Protein 3O1I (pdb70)

Secondary structure (DSSP, 8-state):
-THHHHHHHHHHHHHHHHHHHHHHHT--SHHHHHHHHHHHHHHHHHHHHHHHHHHHT---HHHHHHHHHHHHHHHHHHHHHHHHHHHHHHHHHHHHHHHHHHHHHHHHHHHHHHHHHHHHHHHHHHHHHHHHHHHHTT-HHHHHHHHHHIIIIIIHHHHHHHHHHHHHHHHHHHHHHHTT---HHHHHHHHHHHHHHHHHHHHHTTTSS-TTHHHHHHHHHHHHHHTTHHHHHHHHHHHHHHHHHHHHHHHHHHHHHHHHHHHHHHH--/-THHHHHHHHHHHHHHHHHHHHHHTT--SHHHHHHHHHHHHHHHHHHHHHHHHHHHT---HHHHHHHHHHHHHHHHHHHHHHHHHHHHHHHHHHHHHHHHHHHHHHHHHHHHHHHHHHHHHHHHHHHHHHHHHHHHTT-HHHHHHHHHHIIIIIIHHHHHHHHHHHHHHHHHHHHHHHTT---HHHHHHHHHHHHHHHHHHHHHHHT-S-HHHHHHHHHHHHHHHTTTHHHHHHHHHHHHHHHHHHHHHHHHHHHHHHHHHHHHHHHHH-/--EEEEEES-S-SHHHHHHHHHHHHHHHTTT-EEEEEE-SSTT-HHHHHHHHHHHHHHT-SEEEE--S-GGGSTTTTHHHHTTPPEEE-SS-----TTGGGGEEEE----THHHHHHHHHHHHTTS-TTS--EEEEEE--SSSTTTSHHHHHHHHHHHHSSSEEEEEE----S-HHHHHHHHHHHHHHS--SEEEE-HHHHHHHHHHHHHTT-TTTSEEEESS--HHHHHHHTTTS--BEEE--HHHHHHHHHHHHHHHTTT----TT--PPPEEE-SS---HHHHHTTS--SS----/--EEEEEES-S-SHHHHHHHHHHHHHHHHHT-EEEEEE-SSTT-HHHHHHHHHHHHHHT-SEEEE--SSTTSSTTTHHHHTTTS-EEE-SS-----TTTGGGEEEE----HHHHHHHHHHHHHTTSBTTT--EEEEEE-----HHHHHHHHTTTTBTEEEEE-----S-HHHHHHHHHHHHHHS--SEEEE-HHHHHHHHHHHTTTT-GGGSEEB-SS--HHHHHHHTTTS--B--B--HHHHHHHHHHHHHHHHTT----TT--PPPBP--SS---HHHHHTTSPPTT------

InterPro domains:
  IPR001789 Signal transduction response regulator, receiver domain [PF00072] (714-832)
  IPR001789 Signal transduction response regulator, receiver domain [PS50110] (713-836)
  IPR001789 Signal transduction response regulator, receiver domain [SM00448] (712-832)
  IPR003594 Histidine kinase/HSP90-like ATPase domain [PF02518] (581-693)
  IPR003594 Histidine kinase/HSP90-like ATPase domain [SM00387] (581-694)
  IPR003660 HAMP domain [PF00672] (362-401)
  IPR003660 HAMP domain [PS50885] (360-412)
  IPR003661 Signal transduction histidine kinase, dimerisation/phosphoacceptor domain [PF00512] (469-534)
  IPR003661 Signal transduction histidine kinase, dimerisation/phosphoacceptor domain [SM00388] (469-534)
  IPR003661 Signal transduction histidine kinase, dimerisation/phosphoacceptor domain [cd00082] (467-530)
  IPR004358 Signal transduction histidine kinase-related protein, C-terminal [PR00344] (620-634)
  IPR004358 Signal transduction histidine kinase-related protein, C-terminal [PR00344] (638-648)
  IPR004358 Signal transduction histidine kinase-related protein, C-terminal [PR00344] (654-672)
  IPR004358 Signal transduction histidine kinase-related protein, C-terminal [PR00344] (678-691)
  IPR005467 Histidine kinase domain [PS50109] (476-694)
  IPR008207 Signal transduction histidine kinase, phosphotransfer (Hpt) domain [PF01627] (901-974)
  IPR008207 Signal transduction histidine kinase, phosphotransfer (Hpt) domain [PS50894] (894-988)
  IPR008207 Signal transduction histidine kinase, phosphotransfer (Hpt) domain [cd00088] (898-987)
  IPR011006 CheY-like superfamily [SSF52172] (712-874)
  IPR014302 Signal transduction histidine kinase, TMAO sensor TorS [PIRSF036437] (1-987)

Sequence (1132 aa):
GSAMIEARQVSELSTRIISSVQMLSNAQNEQERKEAGRVLFEQLESLLTHIKELGGESFDSKLLDALESNVQNVINNLAELGVTVERKLWLAKEIDTRVEEMRLLSEELEQLTRTQVQNTSTIAVANVTHIYDLLEANKKDQVYQALDALVEVDLDLTERLHELHLLAFKMLNQIEEARTLTNVDRIQQIQTAFENNLKIMKRRVLAVEDPTRSKQMSQLLTELGKRQVVFTILLQQYENNEQSQQLMQKTLELFSELNSTVNKLVDDSGSAMIEARQVSELSTRIISSVQMLSNAQNEQERKEAGRVLFEQLESLLTHIKELGGESFDSKLLDALESNVQNVINNLAELGVTVERKLWLAKEIDTRVEEMRLLSEELEQLTRTQVQNTSTIAVANVTHIYDLLEANKKDQVYQALDALVEVDLDLTERLHELHLLAFKMLNQIEEARTLTNVDRIQQIQTAFENNLKIMKRRVLAVEDPTRSKQMSQLLTELGKRQVVFTILLQQYENNEQSQQLMQKTLELFSELNSTVNKLVDDSNDEKICAIYPHLKDSYWLSVNYGMVSEAEKQGVNLRVLEAGGYPNKSRQEQQLALCTQWGANAIILGTVDPHAYEHNLKSWVGNTPVFATVNQLDLDEEQSTLLKGEVGVDWYWMGYEAGKYLAERHPKGSGKTNIALLLGPRKPVTTGFYEAIKNSDIHIVDSFWADNDKELQRNLVQRVIDMGNIDYIVGSAVAIEAAISELRSADKTHDIGLVSVYLSHGVYRGLLRNKVLFAPTDKMVQQGRLSVMQAAHYLRHQPYEKQASPIIKPLTPKTLHDDTIEESLSPSEYRPTFSDEKICAIYPHLKDSYWLSVNYGMVSEAEKQGVNLRVLEAGGYPNKSRQEQQLALCTQWGANAIILGTVDPHAYEHNLKSWVGNTPVFATVNQLDLDEEQSTLLKGEVGVDWYWMGYEAGKYLAERHPKGSGKTNIALLLGPRTRGGTKPVTTGFYEAIKNSDIHIVDSFWADNDKELQRNLVQRVIDMGNIDYIVGSAVAIEAAISELRSADKTHDIGLVSVYLSHGVYRGLLRNKVLFAPTDKMVQQGRLSVMQAAHYLRHQPYEKQASPIIKPLTPKTLHDDTIEESLSPSEYRPT

Solvent-accessible surface area: 49045 Å² total; per-residue (Å²): 76,64,1,87,115,28,14,65,59,0,37,80,13,5,46,138,0,13,59,8,2,33,129,7,18,72,3,127,66,95,130,67,41,107,86,4,27,162,47,14,134,78,38,25,92,44,5,64,76,38,8,161,99,0,12,63,64,26,196,63,90,176,32,56,101,46,9,108,52,20,24,81,64,2,48,63,6,9,60,80,0,20,61,5,1,92,117,44,18,135,3,41,156,50,4,62,78,74,7,84,69,2,71,80,33,0,44,48,0,13,36,5,0,76,0,9,39,73,3,4,22,19,14,6,22,10,16,1,11,88,0,2,75,20,0,117,62,87,113,60,114,90,0,46,104,25,0,2,7,6,15,7,42,9,25,15,6,23,41,34,1,8,29,4,7,6,27,0,26,47,0,13,28,9,1,65,8,2,121,22,9,82,48,41,100,27,0,82,109,6,55,79,36,0,99,77,16,7,133,65,0,80,93,41,0,116,23,16,32,12,100,100,25,12,148,82,0,32,98,14,0,57,54,0,17,149,51,45,67,0,1,79,27,3,18,86,34,67,92,8,60,71,79,8,114,86,14,25,38,104,1,6,94,24,1,31,75,2,19,33,16,3,20,123,0,12,81,118,69,57,74,1,66,88,20,7,48,65,0,25,55,13,2,20,145,0,9,24,7,1,25,86,9,15,86,8,133,58,84,129,78,63,121,106,10,27,158,55,14,130,110,13,26,92,42,0,56,61,40,14,159,104,2,13,47,71,6,196,46,80,178,26,64,99,37,9,126,60,14,14,79,64,1,55,71,6,11,62,93,1,20,74,5,0,84,127,39,25,140,10,39,154,36,4,59,73,80,10,77,82,2,69,93,32,0,48,51,0,18,42,17,1,56,1,1,11,57,4,9,31,24,10,2,17,8,14,0,13,62,0,3,73,8,2,130,61,78,110,65,130,77,0,29,119,20,0,9,19,3,15,6,37,3,24,9,27,15,59,32,3,13,50,3,1,4,20,0,28,67,0,15,9,14,1,60,8,2,142,31,10,70,42,42,96,27,0,91,113,8,54,80,33,0,85,75,3,7,108,64,0,79,121,46,0,124,46,15,118,25,111,43,7,16,137,54,0,29,107,16,0,60,53,0,16,129,52,48,71,1,2,64,12,1,26,82,34,68,95,6,89,72,79,14,121,102,10,27,80,95,1,21,104,38,6,45,99,0,16,55,7,0,24,111,1,12,94,78,44,93,141,47,64,0,0,0,0,1,0,13,0,71,38,10,9,5,0,0,0,0,50,0,0,33,19,18,6,150,154,36,44,14,63,9,63,2,12,23,0,6,3,93,110,28,103,67,44,0,46,113,22,0,24,70,0,47,139,55,42,6,72,0,0,0,0,0,1,11,34,53,113,29,2,42,124,50,0,49,92,75,2,32,116,28,20,0,0,4,1,6,33,132,12,33,28,25,163,102,13,56,78,4,37,63,2,48,6,11,15,86,66,54,127,1,0,52,42,0,0,80,42,0,15,123,108,37,68,170,66,76,34,190,8,30,0,0,0,0,27,0,70,226,179,66,23,32,60,0,0,107,77,6,14,131,118,20,30,15,109,26,43,63,7,38,101,25,87,70,52,56,10,68,0,6,24,12,0,49,113,1,25,121,77,72,77,14,59,32,0,0,0,3,2,30,0,0,51,0,0,12,9,15,3,93,88,41,122,70,38,178,87,21,7,4,0,0,4,19,0,5,8,9,0,26,3,0,0,41,39,101,53,1,36,6,0,0,0,2,30,0,0,50,1,0,63,35,0,0,44,0,0,0,36,72,37,76,176,84,126,47,143,133,114,21,58,19,134,22,74,53,0,34,30,196,61,36,89,120,99,6,23,130,36,0,11,7,50,37,116,31,60,17,43,12,110,154,33,61,0,2,0,0,3,0,10,9,64,52,11,5,1,3,0,0,0,55,0,0,37,17,25,12,121,130,37,45,18,49,36,130,45,26,25,0,8,2,63,116,21,96,79,39,0,44,104,27,0,27,81,0,38,149,58,36,7,68,0,0,1,0,1,2,6,40,46,115,23,2,47,108,62,0,99,90,69,11,25,137,8,9,0,0,3,1,10,19,104,6,42,29,56,164,94,19,49,85,8,37,57,0,43,5,31,10,85,27,54,130,0,0,59,19,0,0,99,38,0,22,140,110,38,68,152,56,73,33,135,4,30,0,0,4,0,10,0,34,144,108,86,25,13,8,137,60,2,25,61,0,2,107,68,13,7,139,128,11,22,19,90,40,46,79,30,28,86,25,88,73,66,50,13,58,0,4,48,7,0,36,121,0,17,118,65,58,94,8,58,20,0,0,0,3,2,20,0,0,48,0,0,11,7,16,4,59,88,42,132,78,36,174,100,13,14,4,0,0,9,28,0,8,9,7,0,26,3,0,0,46,52,104,51,0,33,2,0,0,0,0,12,0,1,50,0,0,50,24,0,0,43,0,0,0,35,77,51,111,178,78,127,51,104,129,122,12,62,21,137,28,26,57,0,34,31,195,43,23,102,111,98,15,36,117,51,0,19,7,61,26,120,37,86,9,90

CATH classification: 1.20.58.920

GO terms:
  GO:0042802 identical protein binding (F, IPI)
  GO:0005515 protein binding (F, IPI)

Nearest PDB structures (foldseek):
  3o1h-assembly1_A  TM=9.826E-01  e=2.171E-27  Vibrio parahaemolyticus
  3i9y-assembly1_A  TM=9.290E-01  e=1.816E-21  Vibrio parahaemolyticus
  3i9w-assembly1_A  TM=7.364E-01  e=4.297E-10  Escherichia coli K-12
  4tql-assembly2_B  TM=3.033E-01  e=3.141E-02  synthetic construct
  4tql-assembly1_A  TM=3.126E-01  e=3.936E-02  synthetic construct

Organism: Vibrio parahaemolyticus serotype O3:K6 (strain RIMD 2210633) (NCBI:txid223926)

Foldseek 3Di:
DCLVVLLVLLVVLLVVLLVLLVQCLPDADPVSNVVSVVVNVVSLVSNVVSLVVLLVLDDPPVLVVLLVVLNVLLVVLSVLLSVLSVLLNVLLVVLVVLLVVLLVLLVVLLVLLVVLLVVLVVVLVVLVVVLVVVVVVPPVVVNVVSVVCSVVPSVVLNVLSVVLSVLSVVLSVLSVVLSPDQDLVVLVVSLVVNQVSLVVNLVSLCPHDDNVVSVVNNVSSVVNVVSSCSSVSSVVSNVSVVVSVVSSVVSSVSSVSSSVSSVVSSPVD/DVLPVLLVLLLVLLVVLLVLLVQLLVDQDDVSNVVSVVSNVVSLVVSVVSCVVLLVLFPDVVLNVLLVCLSVVLVVLSVVSSVLSVLLNVLLVVLVVLLVVLLVLLVVLLVLLVVVLVVLVVVLVVLVVVLVVCVVVPVVVVNVVSVVCSVVPSVVVNVLSVVLSVLSVVLSVLSVVLSPDQDLVVLVVSLVVNVVSLVVNCVSLCPDDPDVSSVSSNVSSVVNVVSSCSSVSSVVSNVSVVVSVVSSVVSCVSSVSNSVSSVVSVVNSD/DAAEEEEAQAQPALLNLQLQLLQVVLCVVLVYDYFYDYLHHLVSLVSSLVVLLVSQVVPHQEYEYAHSDQCSCQPPSCVRNPQRAYEYFADHHHHDPVGCNRYQFYEYDFLLVLLLLLLQVVCVVFFAPNDAAEEEEAAEADDSSVNNSCVSHPGGRYHYPYYDYHHLDLVVLLVVLVVVVVVVRHAEYEYAPSNLLSNLVVCVVVVCQVRYAYEHSEDGPSQVVCLLVQSHFKHKFQQSSLSSSLSSVSVSCVVVVHDDDGYHGGDIDMDGSPDDDPVSPSSGGDDPPDDRDGD/DAFEEEEAQACDFLLVVQLQLQQVVLCVVLVYDYDYDYLHHLVSLVSRLVVLLVSVVVPHQAYEYAHSDQCSCQPCSCVRRNLHAYEHQEDHHHHYPVRCNRHQAYEYDQLLQLLQLQLLVVCVVFFAVSAAAEAEEEQEADDDCSPPSSPNSNCVSNPRGRYHYPYYDYYHLDLVVLLVVLVVVVVVPRAAEYEYAPSNLLSNLVVCVVVVCLVRYAYTYSEDGPRLVVCQLVVSHAKHKYQQSSNSNSLRNCSVSCVVVVHDHDRYHGGDIDIDGSVNDDPVRCPSGGDDPVDDRD

Structure (mmCIF, N/CA/C/O backbone):
data_3O1I
#
_entry.id   3O1I
#
_cell.length_a   115.710
_cell.length_b   364.520
_cell.length_c   80.810
_cell.angle_alpha   90.00
_cell.angle_beta   90.00
_cell.angle_gamma   90.00
#
_symmetry.space_group_name_H-M   'C 2 2 21'
#
loop_
_entity.id
_entity.type
_entity.pdbx_description
1 polymer 'Sensor protein TorS'
2 polymer 'Periplasmic protein TorT'
3 non-polymer 2-{2-[2-(2-{2-[2-(2-ETHOXY-ETHOXY)-ETHOXY]-ETHOXY}-ETHOXY)-ETHOXY]-ETHOXY}-ETHANOL
4 water water
#
loop_
_atom_site.group_PDB
_atom_site.id
_atom_site.type_symbol
_atom_site.label_atom_id
_atom_site.label_alt_id
_atom_site.label_comp_id
_atom_site.label_asym_id
_atom_site.label_entity_id
_atom_site.label_seq_id
_atom_site.pdbx_PDB_ins_code
_atom_site.Cartn_x
_atom_site.Cartn_y
_atom_site.Cartn_z
_atom_site.occupancy
_atom_site.B_iso_or_equiv
_atom_site.auth_seq_id
_atom_site.auth_comp_id
_atom_site.auth_asym_id
_atom_site.auth_atom_id
_atom_site.pdbx_PDB_model_num
ATOM 1 N N . GLY A 1 3 ? -36.942 91.312 -21.887 1.00 73.13 49 GLY A N 1
ATOM 2 C CA . GLY A 1 3 ? -38.341 90.829 -22.049 1.00 75.18 49 GLY A CA 1
ATOM 3 C C . GLY A 1 3 ? -38.485 89.377 -21.633 1.00 64.68 49 GLY A C 1
ATOM 4 O O . GLY A 1 3 ? -38.378 89.052 -20.450 1.00 76.90 49 GLY A O 1
ATOM 5 N N . SER A 1 4 ? -38.735 88.507 -22.609 1.00 77.99 50 SER A N 1
ATOM 6 C CA . SER A 1 4 ? -38.883 87.067 -22.368 1.00 77.77 50 SER A CA 1
ATOM 7 C C . SER A 1 4 ? -37.506 86.445 -22.167 1.00 77.22 50 SER A C 1
ATOM 8 O O . SER A 1 4 ? -37.375 85.245 -21.900 1.00 76.16 50 SER A O 1
ATOM 11 N N . ALA A 1 5 ? -36.486 87.285 -22.317 1.00 76.90 51 ALA A N 1
ATOM 12 C CA . ALA A 1 5 ? -35.100 86.886 -22.159 1.00 77.05 51 ALA A CA 1
ATOM 13 C C . ALA A 1 5 ? -34.850 86.402 -20.740 1.00 77.92 51 ALA A C 1
ATOM 14 O O . ALA A 1 5 ? -34.162 85.406 -20.526 1.00 77.93 51 ALA A O 1
ATOM 16 N N . MET A 1 6 ? -35.424 87.108 -19.772 1.00 79.14 52 MET A N 1
ATOM 17 C CA . MET A 1 6 ? -35.262 86.766 -18.362 1.00 80.48 52 MET A CA 1
ATOM 18 C C . MET A 1 6 ? -35.806 85.377 -18.042 1.00 80.06 52 MET A C 1
ATOM 19 O O . MET A 1 6 ? -35.487 84.797 -17.007 1.00 79.52 52 MET A O 1
ATOM 24 N N . ILE A 1 7 ? -36.626 84.847 -18.940 1.00 80.52 53 ILE A N 1
ATOM 25 C CA . ILE A 1 7 ? -37.207 83.519 -18.764 1.00 81.37 53 ILE A CA 1
ATOM 26 C C . ILE A 1 7 ? -36.148 82.465 -19.115 1.00 81.22 53 ILE A C 1
ATOM 27 O O . ILE A 1 7 ? -36.015 81.443 -18.437 1.00 80.47 53 ILE A O 1
ATOM 32 N N . GLU A 1 8 ? -35.401 82.720 -20.186 1.00 80.47 54 GLU A N 1
ATOM 33 C CA . GLU A 1 8 ? -34.349 81.808 -20.616 1.00 79.51 54 GLU A CA 1
ATOM 34 C C . GLU A 1 8 ? -33.145 81.980 -19.702 1.00 78.07 54 GLU A C 1
ATOM 35 O O . GLU A 1 8 ? -32.608 81.006 -19.176 1.00 78.08 54 GLU A O 1
ATOM 41 N N . ALA A 1 9 ? -32.736 83.231 -19.517 1.00 75.58 55 ALA A N 1
ATOM 42 C CA . ALA A 1 9 ? -31.594 83.566 -18.684 1.00 74.61 55 ALA A CA 1
ATOM 43 C C . ALA A 1 9 ? -31.575 82.804 -17.371 1.00 74.50 55 ALA A C 1
ATOM 44 O O . ALA A 1 9 ? -30.519 82.354 -16.930 1.00 75.51 55 ALA A O 1
ATOM 46 N N . ARG A 1 10 ? -32.735 82.669 -16.740 1.00 73.47 56 ARG A N 1
ATOM 47 C CA . ARG A 1 10 ? -32.821 81.954 -15.477 1.00 72.13 56 ARG A CA 1
ATOM 48 C C . ARG A 1 10 ? -32.419 80.504 -15.660 1.00 71.59 56 ARG A C 1
ATOM 49 O O . ARG A 1 10 ? -31.524 80.004 -14.979 1.00 71.02 56 ARG A O 1
ATOM 57 N N . GLN A 1 11 ? -33.098 79.828 -16.579 1.00 71.13 57 GLN A N 1
ATOM 58 C CA . GLN A 1 11 ? -32.807 78.434 -16.857 1.00 70.81 57 GLN A CA 1
ATOM 59 C C . GLN A 1 11 ? -31.310 78.250 -17.044 1.00 69.61 57 GLN A C 1
ATOM 60 O O . GLN A 1 11 ? -30.716 77.350 -16.449 1.00 70.50 57 GLN A O 1
ATOM 66 N N . VAL A 1 12 ? -30.705 79.116 -17.855 1.00 67.07 58 VAL A N 1
ATOM 67 C CA . VAL A 1 12 ? -29.269 79.067 -18.093 1.00 65.22 58 VAL A CA 1
ATOM 68 C C . VAL A 1 12 ? -28.550 79.077 -16.755 1.00 64.09 58 VAL A C 1
ATOM 69 O O . VAL A 1 12 ? -27.635 78.292 -16.525 1.00 65.36 58 VAL A O 1
ATOM 73 N N . SER A 1 13 ? -28.979 79.960 -15.868 1.00 62.67 59 SER A N 1
ATOM 74 C CA . SER A 1 13 ? -28.378 80.061 -14.550 1.00 62.91 59 SER A CA 1
ATOM 75 C C . SER A 1 13 ? -28.653 78.806 -13.716 1.00 63.31 59 SER A C 1
ATOM 76 O O . SER A 1 13 ? -27.854 78.426 -12.850 1.00 62.96 59 SER A O 1
ATOM 79 N N . GLU A 1 14 ? -29.785 78.164 -13.983 1.00 63.29 60 GLU A N 1
ATOM 80 C CA . GLU A 1 14 ? -30.166 76.959 -13.262 1.00 64.37 60 GLU A CA 1
ATOM 81 C C . GLU A 1 14 ? -29.306 75.806 -13.741 1.00 63.48 60 GLU A C 1
ATOM 82 O O . GLU A 1 14 ? -28.838 74.997 -12.937 1.00 62.50 60 GLU A O 1
ATOM 88 N N . LEU A 1 15 ? -29.095 75.737 -15.055 1.00 61.73 61 LEU A N 1
ATOM 89 C CA . LEU A 1 15 ? -28.273 74.688 -15.646 1.00 59.30 61 LEU A CA 1
ATOM 90 C C . LEU A 1 15 ? -26.829 74.917 -15.244 1.00 58.62 61 LEU A C 1
ATOM 91 O O . LEU A 1 15 ? -26.162 74.009 -14.761 1.00 58.77 61 LEU A O 1
ATOM 96 N N . SER A 1 16 ? -26.347 76.137 -15.434 1.00 57.41 62 SER A N 1
ATOM 97 C CA . SER A 1 16 ? -24.984 76.453 -15.059 1.00 56.72 62 SER A CA 1
ATOM 98 C C . SER A 1 16 ? -24.659 75.816 -13.717 1.00 58.04 62 SER A C 1
ATOM 99 O O . SER A 1 16 ? -23.595 75.218 -13.545 1.00 59.16 62 SER A O 1
ATOM 102 N N . THR A 1 17 ? -25.581 75.925 -12.765 1.00 58.08 63 THR A N 1
ATOM 103 C CA . THR A 1 17 ? -25.337 75.359 -11.442 1.00 58.51 63 THR A CA 1
ATOM 104 C C . THR A 1 17 ? -25.434 73.835 -11.405 1.00 56.63 63 THR A C 1
ATOM 105 O O . THR A 1 17 ? -24.894 73.206 -10.504 1.00 56.45 63 THR A O 1
ATOM 109 N N . ARG A 1 18 ? -26.110 73.240 -12.380 1.00 55.27 64 ARG A N 1
ATOM 110 C CA . ARG A 1 18 ? -26.233 71.790 -12.424 1.00 54.05 64 ARG A CA 1
ATOM 111 C C . ARG A 1 18 ? -25.025 71.189 -13.126 1.00 51.69 64 ARG A C 1
ATOM 112 O O . ARG A 1 18 ? -24.518 70.146 -12.726 1.00 50.85 64 ARG A O 1
ATOM 120 N N . ILE A 1 19 ? -24.569 71.852 -14.178 1.00 49.80 65 ILE A N 1
ATOM 121 C CA . ILE A 1 19 ? -23.403 71.393 -14.906 1.00 48.77 65 ILE A CA 1
ATOM 122 C C . ILE A 1 19 ? -22.259 71.333 -13.894 1.00 49.40 65 ILE A C 1
ATOM 123 O O . ILE A 1 19 ? -21.599 70.308 -13.736 1.00 48.48 65 ILE A O 1
ATOM 128 N N . ILE A 1 20 ? -22.039 72.446 -13.204 1.00 48.88 66 ILE A N 1
ATOM 129 C CA . ILE A 1 20 ? -20.988 72.527 -12.200 1.00 48.65 66 ILE A CA 1
ATOM 130 C C . ILE A 1 20 ? -21.108 71.374 -11.210 1.00 50.51 66 ILE A C 1
ATOM 131 O O . ILE A 1 20 ? -20.110 70.867 -10.692 1.00 52.99 66 ILE A O 1
ATOM 136 N N . SER A 1 21 ? -22.334 70.948 -10.950 1.00 49.89 67 SER A N 1
ATOM 137 C CA . SER A 1 21 ? -22.538 69.860 -10.017 1.00 48.49 67 SER A CA 1
ATOM 138 C C . SER A 1 21 ? -22.179 68.541 -10.684 1.00 48.91 67 SER A C 1
ATOM 139 O O . SER A 1 21 ? -21.539 67.679 -10.074 1.00 49.01 67 SER A O 1
ATOM 142 N N . SER A 1 22 ? -22.593 68.401 -11.943 1.00 48.61 68 SER A N 1
ATOM 143 C CA . SER A 1 22 ? -22.345 67.198 -12.737 1.00 47.25 68 SER A CA 1
ATOM 144 C C . SER A 1 22 ? -20.877 66.891 -13.004 1.00 45.99 68 SER A C 1
ATOM 145 O O . SER A 1 22 ? -20.499 65.729 -13.060 1.00 42.12 68 SER A O 1
ATOM 148 N N . VAL A 1 23 ? -20.066 67.930 -13.193 1.00 46.75 69 VAL A N 1
ATOM 149 C CA . VAL A 1 23 ? -18.654 67.731 -13.458 1.00 49.98 69 VAL A CA 1
ATOM 150 C C . VAL A 1 23 ? -17.958 67.254 -12.194 1.00 51.90 69 VAL A C 1
ATOM 151 O O . VAL A 1 23 ? -16.967 66.533 -12.261 1.00 53.30 69 VAL A O 1
ATOM 155 N N . GLN A 1 24 ? -18.469 67.660 -11.038 1.00 53.42 70 GLN A N 1
ATOM 156 C CA . GLN A 1 24 ? -17.876 67.237 -9.778 1.00 55.80 70 GLN A CA 1
ATOM 157 C C . GLN A 1 24 ? -18.216 65.749 -9.629 1.00 54.81 70 GLN A C 1
ATOM 158 O O . GLN A 1 24 ? -17.412 64.951 -9.157 1.00 55.00 70 GLN A O 1
ATOM 164 N N . MET A 1 25 ? -19.422 65.392 -10.052 1.00 53.00 71 MET A N 1
ATOM 165 C CA . MET A 1 25 ? -19.895 64.019 -10.000 1.00 51.52 71 MET A CA 1
ATOM 166 C C . MET A 1 25 ? -18.973 63.179 -10.875 1.00 48.82 71 MET A C 1
ATOM 167 O O . MET A 1 25 ? -18.542 62.100 -10.483 1.00 47.83 71 MET A O 1
ATOM 172 N N . LEU A 1 26 ? -18.682 63.696 -12.069 1.00 46.70 72 LEU A N 1
ATOM 173 C CA . LEU A 1 26 ? -17.811 63.038 -13.043 1.00 43.59 72 LEU A CA 1
ATOM 174 C C . LEU A 1 26 ? -16.379 62.926 -12.536 1.00 44.38 72 LEU A C 1
ATOM 175 O O . LEU A 1 26 ? -15.706 61.909 -12.723 1.00 42.54 72 LEU A O 1
ATOM 180 N N . SER A 1 27 ? -15.918 63.989 -11.898 1.00 45.48 73 SER A N 1
ATOM 181 C CA . SER A 1 27 ? -14.583 64.018 -11.353 1.00 48.17 73 SER A CA 1
ATOM 182 C C . SER A 1 27 ? -14.436 62.915 -10.293 1.00 49.91 73 SER A C 1
ATOM 183 O O . SER A 1 27 ? -13.343 62.388 -10.084 1.00 50.73 73 SER A O 1
ATOM 186 N N . ASN A 1 28 ? -15.545 62.559 -9.642 1.00 51.54 74 ASN A N 1
ATOM 187 C CA . ASN A 1 28 ? -15.545 61.514 -8.613 1.00 51.76 74 ASN A CA 1
ATOM 188 C C . ASN A 1 28 ? -15.714 60.100 -9.171 1.00 52.20 74 ASN A C 1
ATOM 189 O O . ASN A 1 28 ? -15.625 59.135 -8.419 1.00 52.69 74 ASN A O 1
ATOM 194 N N . ALA A 1 29 ? -15.988 59.970 -10.469 1.00 52.39 75 ALA A N 1
ATOM 195 C CA . ALA A 1 29 ? -16.143 58.648 -11.071 1.00 53.23 75 ALA A CA 1
ATOM 196 C C . ALA A 1 29 ? -14.973 57.799 -10.616 1.00 54.27 75 ALA A C 1
ATOM 197 O O . ALA A 1 29 ? -13.836 58.264 -10.598 1.00 55.25 75 ALA A O 1
ATOM 199 N N . GLN A 1 30 ? -15.242 56.556 -10.244 1.00 55.56 76 GLN A N 1
ATOM 200 C CA . GLN A 1 30 ? -14.177 55.681 -9.784 1.00 55.81 76 GLN A CA 1
ATOM 201 C C . GLN A 1 30 ? -14.009 54.448 -10.679 1.00 54.22 76 GLN A C 1
ATOM 202 O O . GLN A 1 30 ? -13.032 53.718 -10.560 1.00 54.13 76 GLN A O 1
ATOM 208 N N . ASN A 1 31 ? -14.958 54.215 -11.573 1.00 52.55 77 ASN A N 1
ATOM 209 C CA . ASN A 1 31 ? -14.881 53.072 -12.467 1.00 52.62 77 ASN A CA 1
ATOM 210 C C . ASN A 1 31 ? -15.496 53.431 -13.802 1.00 52.75 77 ASN A C 1
ATOM 211 O O . ASN A 1 31 ? -16.078 54.497 -13.953 1.00 52.67 77 ASN A O 1
ATOM 216 N N . GLU A 1 32 ? -15.390 52.535 -14.771 1.00 53.12 78 GLU A N 1
ATOM 217 C CA . GLU A 1 32 ? -15.918 52.831 -16.090 1.00 55.26 78 GLU A CA 1
ATOM 218 C C . GLU A 1 32 ? -17.422 53.124 -16.151 1.00 56.54 78 GLU A C 1
ATOM 219 O O . GLU A 1 32 ? -17.876 53.855 -17.037 1.00 56.93 78 GLU A O 1
ATOM 225 N N . GLN A 1 33 ? -18.198 52.570 -15.224 1.00 57.80 79 GLN A N 1
ATOM 226 C CA . GLN A 1 33 ? -19.636 52.820 -15.236 1.00 59.17 79 GLN A CA 1
ATOM 227 C C . GLN A 1 33 ? -19.952 54.211 -14.688 1.00 57.14 79 GLN A C 1
ATOM 228 O O . GLN A 1 33 ? -20.541 55.041 -15.380 1.00 56.85 79 GLN A O 1
ATOM 234 N N . GLU A 1 34 ? -19.565 54.457 -13.441 1.00 54.29 80 GLU A N 1
ATOM 235 C CA . GLU A 1 34 ? -19.809 55.749 -12.823 1.00 53.16 80 GLU A CA 1
ATOM 236 C C . GLU A 1 34 ? -19.464 56.887 -13.794 1.00 50.48 80 GLU A C 1
ATOM 237 O O . GLU A 1 34 ? -20.207 57.860 -13.943 1.00 49.09 80 GLU A O 1
ATOM 243 N N . ARG A 1 35 ? -18.327 56.743 -14.456 1.00 47.79 81 ARG A N 1
ATOM 244 C CA . ARG A 1 35 ? -17.870 57.724 -15.424 1.00 44.97 81 ARG A CA 1
ATOM 245 C C . ARG A 1 35 ? -18.882 57.855 -16.557 1.00 45.56 81 ARG A C 1
ATOM 246 O O . ARG A 1 35 ? -19.224 58.952 -16.986 1.00 44.95 81 ARG A O 1
ATOM 254 N N . LYS A 1 36 ? -19.365 56.722 -17.039 1.00 47.13 82 LYS A N 1
ATOM 255 C CA . LYS A 1 36 ? -20.304 56.725 -18.145 1.00 48.77 82 LYS A CA 1
ATOM 256 C C . LYS A 1 36 ? -21.665 57.336 -17.839 1.00 49.21 82 LYS A C 1
ATOM 257 O O . LYS A 1 36 ? -22.245 58.035 -18.681 1.00 46.18 82 LYS A O 1
ATOM 263 N N . GLU A 1 37 ? -22.184 57.074 -16.645 1.00 50.87 83 GLU A N 1
ATOM 264 C CA . GLU A 1 37 ? -23.490 57.609 -16.281 1.00 53.36 83 GLU A CA 1
ATOM 265 C C . GLU A 1 37 ? -23.343 59.102 -16.068 1.00 52.62 83 GLU A C 1
ATOM 266 O O . GLU A 1 37 ? -24.122 59.891 -16.597 1.00 53.39 83 GLU A O 1
ATOM 272 N N . ALA A 1 38 ? -22.325 59.481 -15.304 1.00 52.25 84 ALA A N 1
ATOM 273 C CA . ALA A 1 38 ? -22.042 60.884 -15.043 1.00 49.68 84 ALA A CA 1
ATOM 274 C C . ALA A 1 38 ? -21.907 61.602 -16.383 1.00 50.05 84 ALA A C 1
ATOM 275 O O . ALA A 1 38 ? -22.401 62.717 -16.561 1.00 50.48 84 ALA A O 1
ATOM 277 N N . GLY A 1 39 ? -21.236 60.951 -17.326 1.00 49.93 85 GLY A N 1
ATOM 278 C CA . GLY A 1 39 ? -21.065 61.540 -18.633 1.00 49.66 85 GLY A CA 1
ATOM 279 C C . GLY A 1 39 ? -22.421 61.699 -19.272 1.00 52.42 85 GLY A C 1
ATOM 280 O O . GLY A 1 39 ? -22.679 62.695 -19.946 1.00 53.08 85 GLY A O 1
ATOM 281 N N . ARG A 1 40 ? -23.298 60.723 -19.045 1.00 54.68 86 ARG A N 1
ATOM 282 C CA . ARG A 1 40 ? -24.644 60.747 -19.618 1.00 56.66 86 ARG A CA 1
ATOM 283 C C . ARG A 1 40 ? -25.395 62.005 -19.202 1.00 56.93 86 ARG A C 1
ATOM 284 O O . ARG A 1 40 ? -25.896 62.762 -20.046 1.00 56.40 86 ARG A O 1
ATOM 292 N N . VAL A 1 41 ? -25.463 62.221 -17.893 1.00 56.14 87 VAL A N 1
ATOM 293 C CA . VAL A 1 41 ? -26.159 63.372 -17.350 1.00 56.11 87 VAL A CA 1
ATOM 294 C C . VAL A 1 41 ? -25.494 64.661 -17.796 1.00 56.51 87 VAL A C 1
ATOM 295 O O . VAL A 1 41 ? -26.171 65.622 -18.155 1.00 57.54 87 VAL A O 1
ATOM 299 N N . LEU A 1 42 ? -24.168 64.682 -17.786 1.00 56.54 88 LEU A N 1
ATOM 300 C CA . LEU A 1 42 ? -23.456 65.884 -18.179 1.00 56.63 88 LEU A CA 1
ATOM 301 C C . LEU A 1 42 ? -23.762 66.221 -19.625 1.00 57.05 88 LEU A C 1
ATOM 302 O O . LEU A 1 42 ? -23.883 67.383 -19.979 1.00 57.57 88 LEU A O 1
ATOM 307 N N . PHE A 1 43 ? -23.907 65.201 -20.459 1.00 57.88 89 PHE A N 1
ATOM 308 C CA . PHE A 1 43 ? -24.199 65.427 -21.867 1.00 60.27 89 PHE A CA 1
ATOM 309 C C . PHE A 1 43 ? -25.566 66.091 -22.091 1.00 62.46 89 PHE A C 1
ATOM 310 O O . PHE A 1 43 ? -25.682 67.055 -22.860 1.00 62.83 89 PHE A O 1
ATOM 318 N N . GLU A 1 44 ? -26.595 65.556 -21.433 1.00 63.06 90 GLU A N 1
ATOM 319 C CA . GLU A 1 44 ? -27.957 66.080 -21.539 1.00 62.31 90 GLU A CA 1
ATOM 320 C C . GLU A 1 44 ? -27.995 67.512 -21.012 1.00 60.18 90 GLU A C 1
ATOM 321 O O . GLU A 1 44 ? -28.342 68.454 -21.731 1.00 59.35 90 GLU A O 1
ATOM 327 N N . GLN A 1 45 ? -27.632 67.670 -19.746 1.00 56.32 91 GLN A N 1
ATOM 328 C CA . GLN A 1 45 ? -27.613 68.980 -19.148 1.00 52.68 91 GLN A CA 1
ATOM 329 C C . GLN A 1 45 ? -26.972 69.990 -20.068 1.00 52.07 91 GLN A C 1
ATOM 330 O O . GLN A 1 45 ? -27.529 71.053 -20.304 1.00 55.46 91 GLN A O 1
ATOM 336 N N . LEU A 1 46 ? -25.806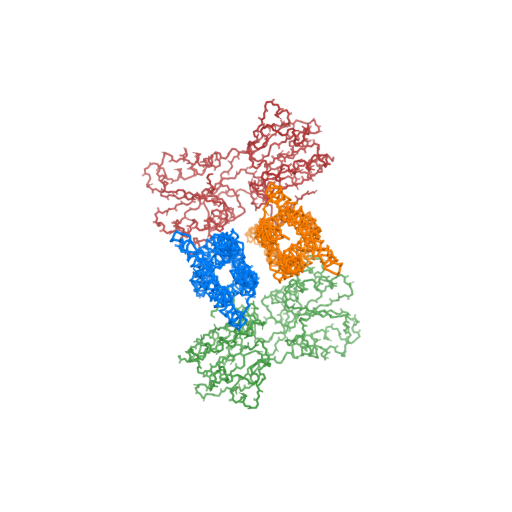 69.664 -20.602 1.00 49.67 92 LEU A N 1
ATOM 337 C CA . LEU A 1 46 ? -25.121 70.586 -21.495 1.00 48.72 92 LEU A CA 1
ATOM 338 C C . LEU A 1 46 ? -25.897 70.878 -22.782 1.00 51.11 92 LEU A C 1
ATOM 339 O O . LEU A 1 46 ? -25.801 71.968 -23.355 1.00 51.51 92 LEU A O 1
ATOM 344 N N . GLU A 1 47 ? -26.656 69.897 -23.242 1.00 53.79 93 GLU A N 1
ATOM 345 C CA . GLU A 1 47 ? -27.439 70.055 -24.456 1.00 56.93 93 GLU A CA 1
ATOM 346 C C . GLU A 1 47 ? -28.558 71.066 -24.190 1.00 56.53 93 GLU A C 1
ATOM 347 O O . GLU A 1 47 ? -28.876 71.892 -25.047 1.00 56.72 93 GLU A O 1
ATOM 353 N N . SER A 1 48 ? -29.138 70.999 -22.990 1.00 54.81 94 SER A N 1
ATOM 354 C CA . SER A 1 48 ? -30.216 71.895 -22.590 1.00 53.56 94 SER A CA 1
ATOM 355 C C . SER A 1 48 ? -29.683 73.300 -22.505 1.00 52.99 94 SER A C 1
ATOM 356 O O . SER A 1 48 ? -30.319 74.242 -22.961 1.00 54.04 94 SER A O 1
ATOM 359 N N . LEU A 1 49 ? -28.513 73.435 -21.899 1.00 52.31 95 LEU A N 1
ATOM 360 C CA . LEU A 1 49 ? -27.882 74.729 -21.746 1.00 51.83 95 LEU A CA 1
ATOM 361 C C . LEU A 1 49 ? -27.696 75.402 -23.102 1.00 52.76 95 LEU A C 1
ATOM 362 O O . LEU A 1 49 ? -27.820 76.622 -23.226 1.00 51.90 95 LEU A O 1
ATOM 367 N N . LEU A 1 50 ? -27.411 74.599 -24.120 1.00 54.59 96 LEU A N 1
ATOM 368 C CA . LEU A 1 50 ? -27.177 75.112 -25.465 1.00 56.29 96 LEU A CA 1
ATOM 369 C C . LEU A 1 50 ? -28.421 75.600 -26.193 1.00 57.26 96 LEU A C 1
ATOM 370 O O . LEU A 1 50 ? -28.340 76.519 -27.007 1.00 57.41 96 LEU A O 1
ATOM 375 N N . THR A 1 51 ? -29.569 74.986 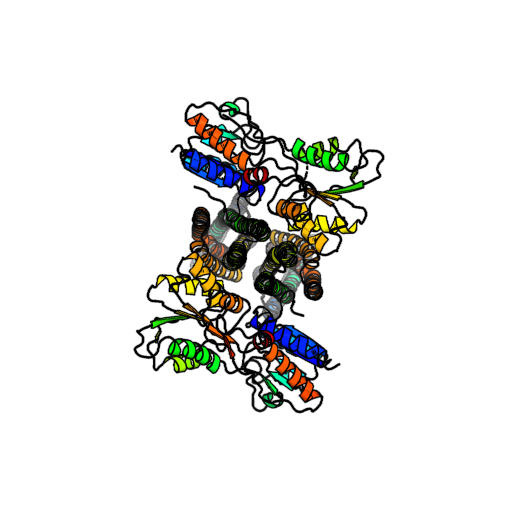-25.917 1.00 58.25 97 THR A N 1
ATOM 376 C CA . THR A 1 51 ? -30.810 75.410 -26.560 1.00 59.08 97 THR A CA 1
ATOM 377 C C . THR A 1 51 ? -31.225 76.762 -25.966 1.00 58.89 97 THR A C 1
ATOM 378 O O . THR A 1 51 ? -31.545 77.711 -26.691 1.00 57.98 97 THR A O 1
ATOM 382 N N . HIS A 1 52 ? -31.202 76.853 -24.642 1.00 58.47 98 HIS A N 1
ATOM 383 C CA . HIS A 1 52 ? -31.570 78.099 -23.997 1.00 59.99 98 HIS A CA 1
ATOM 384 C C . HIS A 1 52 ? -30.610 79.230 -24.371 1.00 59.88 98 HIS A C 1
ATOM 385 O O . HIS A 1 52 ? -31.026 80.373 -24.536 1.00 60.26 98 HIS A O 1
ATOM 392 N N . ILE A 1 53 ? -29.327 78.931 -24.519 1.00 60.13 99 ILE A N 1
ATOM 393 C CA . ILE A 1 53 ? -28.394 79.985 -24.892 1.00 61.20 99 ILE A CA 1
ATOM 394 C C . ILE A 1 53 ? -28.719 80.461 -26.301 1.00 62.04 99 ILE A C 1
ATOM 395 O O . ILE A 1 53 ? -28.627 81.644 -26.604 1.00 61.04 99 ILE A O 1
ATOM 400 N N . LYS A 1 54 ? -29.114 79.524 -27.155 1.00 64.37 100 LYS A N 1
ATOM 401 C CA . LYS A 1 54 ? -29.446 79.827 -28.543 1.00 66.86 100 LYS A CA 1
ATOM 402 C C . LYS A 1 54 ? -30.643 80.771 -28.602 1.00 68.46 100 LYS A C 1
ATOM 403 O O . LYS A 1 54 ? -30.619 81.789 -29.298 1.00 68.37 100 LYS A O 1
ATOM 409 N N . GLU A 1 55 ? -31.693 80.417 -27.871 1.00 69.65 101 GLU A N 1
ATOM 410 C CA . GLU A 1 55 ? -32.900 81.223 -27.831 1.00 70.95 101 GLU A CA 1
ATOM 411 C C . GLU A 1 55 ? -32.578 82.616 -27.310 1.00 70.37 101 GLU A C 1
ATOM 412 O O . GLU A 1 55 ? -33.006 83.619 -27.868 1.00 70.89 101 GLU A O 1
ATOM 418 N N . LEU A 1 56 ? -31.809 82.674 -26.236 1.00 70.49 102 LEU A N 1
ATOM 419 C CA . LEU A 1 56 ? -31.445 83.944 -25.642 1.00 70.78 102 LEU A CA 1
ATOM 420 C C . LEU A 1 56 ? -30.636 84.779 -26.626 1.00 70.96 102 LEU A C 1
ATOM 421 O O . LEU A 1 56 ? -30.429 85.971 -26.419 1.00 70.62 102 LEU A O 1
ATOM 426 N N . GLY A 1 57 ? -30.185 84.147 -27.703 1.00 71.95 103 GLY A N 1
ATOM 427 C CA . GLY A 1 57 ? -29.393 84.850 -28.698 1.00 73.83 103 GLY A CA 1
ATOM 428 C C . GLY A 1 57 ? -30.236 85.631 -29.683 1.00 75.16 103 GLY A C 1
ATOM 429 O O . GLY A 1 57 ? -29.761 86.586 -30.301 1.00 74.64 103 GLY A O 1
ATOM 430 N N . GLY A 1 58 ? -31.487 85.210 -29.839 1.00 76.52 104 GLY A N 1
ATOM 431 C CA . GLY A 1 58 ? -32.389 85.894 -30.743 1.00 78.95 104 GLY A CA 1
ATOM 432 C C . GLY A 1 58 ? -32.802 87.242 -30.175 1.00 80.56 104 GLY A C 1
ATOM 433 O O . GLY A 1 58 ? -33.194 88.136 -30.922 1.00 81.71 104 GLY A O 1
ATOM 434 N N . GLU A 1 59 ? -32.712 87.394 -28.856 1.00 80.65 105 GLU A N 1
ATOM 435 C CA . GLU A 1 59 ? -33.085 88.645 -28.201 1.00 80.61 105 GLU A CA 1
ATOM 436 C C . GLU A 1 59 ? -31.980 89.707 -28.272 1.00 79.44 105 GLU A C 1
ATOM 437 O O . GLU A 1 59 ? -31.859 90.553 -27.382 1.00 79.29 105 GLU A O 1
ATOM 443 N N . SER A 1 60 ? -31.169 89.660 -29.322 1.00 77.60 106 SER A N 1
ATOM 444 C CA . SER A 1 60 ? -30.103 90.638 -29.490 1.00 75.98 106 SER A CA 1
ATOM 445 C C . SER A 1 60 ? -29.639 90.708 -30.924 1.00 76.06 106 SER A C 1
ATOM 446 O O . SER A 1 60 ? -29.793 89.760 -31.686 1.00 75.69 106 SER A O 1
ATOM 449 N N . PHE A 1 61 ? -29.069 91.845 -31.294 1.00 77.04 107 PHE A N 1
ATOM 450 C CA . PHE A 1 61 ? -28.570 92.017 -32.647 1.00 78.16 107 PHE A CA 1
ATOM 451 C C . PHE A 1 61 ? -27.186 92.641 -32.594 1.00 78.15 107 PHE A C 1
ATOM 452 O O . PHE A 1 61 ? -26.617 93.004 -33.630 1.00 77.62 107 PHE A O 1
ATOM 460 N N . ASP A 1 62 ? -26.645 92.758 -31.380 1.00 77.86 108 ASP A N 1
ATOM 461 C CA . ASP A 1 62 ? -25.304 93.310 -31.204 1.00 78.36 108 ASP A CA 1
ATOM 462 C C . ASP A 1 62 ? -24.329 92.279 -31.770 1.00 78.83 108 ASP A C 1
ATOM 463 O O . ASP A 1 62 ? -24.149 91.204 -31.194 1.00 78.54 108 ASP A O 1
ATOM 468 N N . SER A 1 63 ? -23.714 92.597 -32.904 1.00 79.10 109 SER A N 1
ATOM 469 C CA . SER A 1 63 ? -22.769 91.680 -33.525 1.00 78.86 109 SER A CA 1
ATOM 470 C C . SER A 1 63 ? -21.603 91.351 -32.590 1.00 78.56 109 SER A C 1
ATOM 471 O O . SER A 1 63 ? -21.162 90.210 -32.519 1.00 77.91 109 SER A O 1
ATOM 474 N N . LYS A 1 64 ? -21.115 92.340 -31.852 1.00 78.50 110 LYS A N 1
ATOM 475 C CA . LYS A 1 64 ? -20.007 92.088 -30.941 1.00 77.45 110 LYS A CA 1
ATOM 476 C C . LYS A 1 64 ? -20.408 91.205 -29.770 1.00 76.71 110 LYS A C 1
ATOM 477 O O . LYS A 1 64 ? -19.756 90.204 -29.500 1.00 77.95 110 LYS A O 1
ATOM 483 N N . LEU A 1 65 ? -21.484 91.569 -29.081 1.00 74.86 111 LEU A N 1
ATOM 484 C CA . LEU A 1 65 ? -21.941 90.806 -27.926 1.00 72.46 111 LEU A CA 1
ATOM 485 C C . LEU A 1 65 ? -22.156 89.312 -28.177 1.00 71.82 111 LEU A C 1
ATOM 486 O O . LEU A 1 65 ? -21.645 88.484 -27.433 1.00 72.16 111 LEU A O 1
ATOM 491 N N . LEU A 1 66 ? -22.918 88.964 -29.209 1.00 71.43 112 LEU A N 1
ATOM 492 C CA . LEU A 1 66 ? -23.186 87.558 -29.499 1.00 70.84 112 LEU A CA 1
ATOM 493 C C . LEU A 1 66 ? -21.903 86.783 -29.769 1.00 70.23 112 LEU A C 1
ATOM 494 O O . LEU A 1 66 ? -21.837 85.574 -29.540 1.00 69.75 112 LEU A O 1
ATOM 499 N N . ASP A 1 67 ? -20.891 87.485 -30.263 1.00 69.74 113 ASP A N 1
ATOM 500 C CA . ASP A 1 67 ? -19.603 86.868 -30.527 1.00 69.87 113 ASP A CA 1
ATOM 501 C C . ASP A 1 67 ? -19.052 86.398 -29.197 1.00 68.59 113 ASP A C 1
ATOM 502 O O . ASP A 1 67 ? -18.745 85.222 -29.027 1.00 69.66 113 ASP A O 1
ATOM 507 N N . ALA A 1 68 ? -18.929 87.330 -28.254 1.00 66.39 114 ALA A N 1
ATOM 508 C CA . ALA A 1 68 ? -18.434 87.021 -26.918 1.00 63.86 114 ALA A CA 1
ATOM 509 C C . ALA A 1 68 ? -19.224 85.840 -26.389 1.00 63.07 114 ALA A C 1
ATOM 510 O O . ALA A 1 68 ? -18.659 84.856 -25.925 1.00 63.48 114 ALA A O 1
ATOM 512 N N . LEU A 1 69 ? -20.542 85.936 -26.479 1.00 62.40 115 LEU A N 1
ATOM 513 C CA . LEU A 1 69 ? -21.400 84.871 -26.004 1.00 62.55 115 LEU A CA 1
ATOM 514 C C . LEU A 1 69 ? -20.982 83.544 -26.592 1.00 64.17 115 LEU A C 1
ATOM 515 O O . LEU A 1 69 ? -20.739 82.586 -25.870 1.00 66.40 115 LEU A O 1
ATOM 520 N N . GLU A 1 70 ? -20.915 83.484 -27.914 1.00 65.61 116 GLU A N 1
ATOM 521 C CA . GLU A 1 70 ? -20.547 82.248 -28.586 1.00 66.28 116 GLU A CA 1
ATOM 522 C C . GLU A 1 70 ? -19.208 81.731 -28.083 1.00 63.90 116 GLU A C 1
ATOM 523 O O . GLU A 1 70 ? -18.986 80.530 -28.011 1.00 63.87 116 GLU A O 1
ATOM 529 N N . SER A 1 71 ? -18.329 82.650 -27.716 1.00 61.94 117 SER A N 1
ATOM 530 C CA . SER A 1 71 ? -17.022 82.291 -27.215 1.00 61.15 117 SER A CA 1
ATOM 531 C C . SER A 1 71 ? -17.140 81.625 -25.848 1.00 60.78 117 SER A C 1
ATOM 532 O O . SER A 1 71 ? -16.567 80.563 -25.614 1.00 61.67 117 SER A O 1
ATOM 535 N N . ASN A 1 72 ? -17.878 82.261 -24.944 1.00 59.69 118 ASN A N 1
ATOM 536 C CA . ASN A 1 72 ? -18.091 81.722 -23.604 1.00 58.18 118 ASN A CA 1
ATOM 537 C C . ASN A 1 72 ? -18.658 80.324 -23.777 1.00 56.33 118 ASN A C 1
ATOM 538 O O . ASN A 1 72 ? -18.260 79.383 -23.102 1.00 58.13 118 ASN A O 1
ATOM 543 N N . VAL A 1 73 ? -19.595 80.191 -24.695 1.00 53.10 119 VAL A N 1
ATOM 544 C CA . VAL A 1 73 ? -20.203 78.900 -24.939 1.00 53.46 119 VAL A CA 1
ATOM 545 C C . VAL A 1 73 ? -19.136 77.876 -25.349 1.00 51.97 119 VAL A C 1
ATOM 546 O O . VAL A 1 73 ? -19.056 76.775 -24.799 1.00 50.96 119 VAL A O 1
ATOM 550 N N . GLN A 1 74 ? -18.310 78.259 -26.312 1.00 50.40 120 GLN A N 1
ATOM 551 C CA . GLN A 1 74 ? -17.269 77.387 -26.816 1.00 48.33 120 GLN A CA 1
ATOM 552 C C . GLN A 1 74 ? -16.302 76.984 -25.707 1.00 46.56 120 GLN A C 1
ATOM 553 O O . GLN A 1 74 ? -16.025 75.800 -25.515 1.00 45.82 120 GLN A O 1
ATOM 559 N N . ASN A 1 75 ? -15.793 77.969 -24.973 1.00 44.64 121 ASN A N 1
ATOM 560 C CA . ASN A 1 75 ? -14.866 77.679 -23.897 1.00 42.43 121 ASN A CA 1
ATOM 561 C C . ASN A 1 75 ? -15.480 76.717 -22.886 1.00 41.49 121 ASN A C 1
ATOM 562 O O . ASN A 1 75 ? -14.790 75.846 -22.371 1.00 42.17 121 ASN A O 1
ATOM 567 N N . VAL A 1 76 ? -16.776 76.853 -22.614 1.00 39.67 122 VAL A N 1
ATOM 568 C CA . VAL A 1 76 ? -17.444 75.934 -21.689 1.00 37.67 122 VAL A CA 1
ATOM 569 C C . VAL A 1 76 ? -17.470 74.508 -22.274 1.00 38.16 122 VAL A C 1
ATOM 570 O O . VAL A 1 76 ? -17.287 73.516 -21.550 1.00 37.93 122 VAL A O 1
ATOM 574 N N . ILE A 1 77 ? -17.712 74.418 -23.580 1.00 37.38 123 ILE A N 1
ATOM 575 C CA . ILE A 1 77 ? -17.755 73.137 -24.278 1.00 38.08 123 ILE A CA 1
ATOM 576 C C . ILE A 1 77 ? -16.394 72.445 -24.262 1.00 35.68 123 ILE A C 1
ATOM 577 O O . ILE A 1 77 ? -16.293 71.262 -23.982 1.00 32.71 123 ILE A O 1
ATOM 582 N N . ASN A 1 78 ? -15.347 73.189 -24.563 1.00 36.33 124 ASN A N 1
ATOM 583 C CA . ASN A 1 78 ? -14.022 72.598 -24.560 1.00 39.73 124 ASN A CA 1
ATOM 584 C C . ASN A 1 78 ? -13.602 72.218 -23.145 1.00 40.32 124 ASN A C 1
ATOM 585 O O . ASN A 1 78 ? -13.033 71.144 -22.914 1.00 40.83 124 ASN A O 1
ATOM 590 N N . ASN A 1 79 ? -13.894 73.103 -22.200 1.00 39.34 125 ASN A N 1
ATOM 591 C CA . ASN A 1 79 ? -13.549 72.862 -20.823 1.00 36.44 125 ASN A CA 1
ATOM 592 C C . ASN A 1 79 ? -14.125 71.530 -20.345 1.00 35.92 125 ASN A C 1
ATOM 593 O O . ASN A 1 79 ? -13.392 70.686 -19.828 1.00 37.62 125 ASN A O 1
ATOM 598 N N . LEU A 1 80 ? -15.427 71.329 -20.532 1.00 33.70 126 LEU A N 1
ATOM 599 C CA . LEU A 1 80 ? -16.059 70.094 -20.085 1.00 31.77 126 LEU A CA 1
ATOM 600 C C . LEU A 1 80 ? -15.535 68.840 -20.801 1.00 30.59 126 LEU A C 1
ATOM 601 O O . LEU A 1 80 ? -15.503 67.748 -20.226 1.00 29.84 126 LEU A O 1
ATOM 606 N N . ALA A 1 81 ? -15.125 69.001 -22.053 1.00 28.91 127 ALA A N 1
ATOM 607 C CA . ALA A 1 81 ? -14.613 67.882 -22.834 1.00 27.29 127 ALA A CA 1
ATOM 608 C C . ALA A 1 81 ? -13.233 67.468 -22.336 1.00 29.31 127 ALA A C 1
ATOM 609 O O . ALA A 1 81 ? -12.934 66.273 -22.243 1.00 29.78 127 ALA A O 1
ATOM 611 N N . GLU A 1 82 ? -12.393 68.455 -22.029 1.00 29.61 128 GLU A N 1
ATOM 612 C CA . GLU A 1 82 ? -11.062 68.185 -21.523 1.00 31.76 128 GLU A CA 1
ATOM 613 C C . GLU A 1 82 ? -11.198 67.545 -20.150 1.00 30.70 128 GLU A C 1
ATOM 614 O O . GLU A 1 82 ? -10.438 66.658 -19.784 1.00 31.88 128 GLU A O 1
ATOM 620 N N . LEU A 1 83 ? -12.168 68.001 -19.380 1.00 28.94 129 LEU A N 1
ATOM 621 C CA . LEU A 1 83 ? -12.351 67.444 -18.066 1.00 27.90 129 LEU A CA 1
ATOM 622 C C . LEU A 1 83 ? -12.606 65.946 -18.232 1.00 27.34 129 LEU A C 1
ATOM 623 O O . LEU A 1 83 ? -12.013 65.109 -17.528 1.00 26.84 129 LEU A O 1
ATOM 628 N N . GLY A 1 84 ? -13.492 65.624 -19.176 1.00 25.11 130 GLY A N 1
ATOM 629 C CA . GLY A 1 84 ? -13.816 64.244 -19.469 1.00 24.25 130 GLY A CA 1
ATOM 630 C C . GLY A 1 84 ? -12.554 63.462 -19.835 1.00 26.66 130 GLY A C 1
ATOM 631 O O . GLY A 1 84 ? -12.311 62.380 -19.285 1.00 28.30 130 GLY A O 1
ATOM 632 N N . VAL A 1 85 ? -11.754 63.996 -20.758 1.00 23.05 131 VAL A N 1
ATOM 633 C CA . VAL A 1 85 ? -10.523 63.337 -21.183 1.00 21.35 131 VAL A CA 1
ATOM 634 C C . VAL A 1 85 ? -9.701 62.983 -19.951 1.00 22.86 131 VAL A C 1
ATOM 635 O O . VAL A 1 85 ? -9.113 61.899 -19.837 1.00 23.28 131 VAL A O 1
ATOM 639 N N . THR A 1 86 ? -9.688 63.933 -19.031 1.00 22.92 132 THR A N 1
ATOM 640 C CA . THR A 1 86 ? -8.961 63.843 -17.784 1.00 22.55 132 THR A CA 1
ATOM 641 C C . THR A 1 86 ? -9.421 62.676 -16.923 1.00 22.64 132 THR A C 1
ATOM 642 O O . THR A 1 86 ? -8.592 61.939 -16.384 1.00 20.62 132 THR A O 1
ATOM 646 N N . VAL A 1 87 ? -10.736 62.499 -16.802 1.00 22.21 133 VAL A N 1
ATOM 647 C CA . VAL A 1 87 ? -11.265 61.392 -16.004 1.00 23.66 133 VAL A CA 1
ATOM 648 C C . VAL A 1 87 ? -10.937 60.043 -16.654 1.00 24.90 133 VAL A C 1
ATOM 649 O O . VAL A 1 87 ? -10.638 59.058 -15.973 1.00 23.55 133 VAL A O 1
ATOM 653 N N . GLU A 1 88 ? -11.005 60.024 -17.980 1.00 27.90 134 GLU A N 1
ATOM 654 C CA . GLU A 1 88 ? -10.721 58.848 -18.791 1.00 29.83 134 GLU A CA 1
ATOM 655 C C . GLU A 1 88 ? -9.304 58.392 -18.476 1.00 29.29 134 GLU A C 1
ATOM 656 O O . GLU A 1 88 ? -9.022 57.210 -18.279 1.00 30.33 134 GLU A O 1
ATOM 662 N N . ARG A 1 89 ? -8.405 59.356 -18.421 1.00 27.69 135 ARG A N 1
ATOM 663 C CA . ARG A 1 89 ? -7.024 59.061 -18.102 1.00 27.67 135 ARG A CA 1
ATOM 664 C C . ARG A 1 89 ? -6.833 58.664 -16.642 1.00 27.29 135 ARG A C 1
ATOM 665 O O . ARG A 1 89 ? -6.081 57.730 -16.356 1.00 28.07 135 ARG A O 1
ATOM 673 N N . LYS A 1 90 ? -7.518 59.349 -15.728 1.00 25.13 136 LYS A N 1
ATOM 674 C CA . LYS A 1 90 ? -7.438 59.019 -14.307 1.00 24.16 136 LYS A CA 1
ATOM 675 C C . LYS A 1 90 ? -7.660 57.506 -14.130 1.00 24.63 136 LYS A C 1
ATOM 676 O O . LYS A 1 90 ? -6.922 56.833 -13.419 1.00 23.61 136 LYS A O 1
ATOM 682 N N . LEU A 1 91 ? -8.667 56.968 -14.802 1.00 25.78 137 LEU A N 1
ATOM 683 C CA . LEU A 1 91 ? -8.967 55.549 -14.681 1.00 25.67 137 LEU A CA 1
ATOM 684 C C . LEU A 1 91 ? -7.959 54.649 -15.367 1.00 27.50 137 LEU A C 1
ATOM 685 O O . LEU A 1 91 ? -7.667 53.552 -14.869 1.00 29.01 137 LEU A O 1
ATOM 690 N N . TRP A 1 92 ? -7.443 55.094 -16.513 1.00 26.77 138 TRP A N 1
ATOM 691 C CA . TRP A 1 92 ? -6.460 54.306 -17.242 1.00 25.41 138 TRP A CA 1
ATOM 692 C C . TRP A 1 92 ? -5.213 54.198 -16.398 1.00 28.25 138 TRP A C 1
ATOM 693 O O . TRP A 1 92 ? -4.808 53.103 -16.049 1.00 31.52 138 TRP A O 1
ATOM 704 N N . LEU A 1 93 ? -4.628 55.339 -16.044 1.00 28.38 139 LEU A N 1
ATOM 705 C CA . LEU A 1 93 ? -3.429 55.363 -15.234 1.00 25.89 139 LEU A CA 1
ATOM 706 C C . LEU A 1 93 ? -3.563 54.611 -13.882 1.00 26.78 139 LEU A C 1
ATOM 707 O O . LEU A 1 93 ? -2.596 54.039 -13.376 1.00 26.52 139 LEU A O 1
ATOM 712 N N . ALA A 1 94 ? -4.744 54.595 -13.284 1.00 25.47 140 ALA A N 1
ATOM 713 C CA . ALA A 1 94 ? -4.852 53.884 -12.021 1.00 25.21 140 ALA A CA 1
ATOM 714 C C . ALA A 1 94 ? -4.588 52.409 -12.265 1.00 27.65 140 ALA A C 1
ATOM 715 O O . ALA A 1 94 ? -3.692 51.825 -11.657 1.00 28.91 140 ALA A O 1
ATOM 717 N N . LYS A 1 95 ? -5.373 51.810 -13.158 1.00 29.39 141 LYS A N 1
ATOM 718 C CA . LYS A 1 95 ? -5.223 50.398 -13.466 1.00 31.35 141 LYS A CA 1
ATOM 719 C C . LYS A 1 95 ? -3.821 50.070 -13.912 1.00 30.66 141 LYS A C 1
ATOM 720 O O . LYS A 1 95 ? -3.238 49.094 -13.463 1.00 31.28 141 LYS A O 1
ATOM 726 N N . GLU A 1 96 ? -3.272 50.894 -14.786 1.00 29.97 142 GLU A N 1
ATOM 727 C CA . GLU A 1 96 ? -1.944 50.634 -15.295 1.00 31.32 142 GLU A CA 1
ATOM 728 C C . GLU A 1 96 ? -0.809 50.696 -14.272 1.00 31.21 142 GLU A C 1
ATOM 729 O O . GLU A 1 96 ? 0.161 49.952 -14.389 1.00 28.97 142 GLU A O 1
ATOM 735 N N . ILE A 1 97 ? -0.911 51.583 -13.288 1.00 30.82 143 ILE A N 1
ATOM 736 C CA . ILE A 1 97 ? 0.124 51.675 -12.277 1.00 30.95 143 ILE A CA 1
ATOM 737 C C . ILE A 1 97 ? -0.022 50.488 -11.324 1.00 33.48 143 ILE A C 1
ATOM 738 O O . ILE A 1 97 ? 0.972 49.904 -10.883 1.00 33.99 143 ILE A O 1
ATOM 743 N N . ASP A 1 98 ? -1.254 50.109 -11.008 1.00 33.30 144 ASP A N 1
ATOM 744 C CA . ASP A 1 98 ? -1.413 48.988 -10.104 1.00 37.22 144 ASP A CA 1
ATOM 745 C C . ASP A 1 98 ? -0.865 47.704 -10.723 1.00 36.95 144 ASP A C 1
ATOM 746 O O . ASP A 1 98 ? -0.222 46.891 -10.056 1.00 38.16 144 ASP A O 1
ATOM 751 N N . THR A 1 99 ? -1.111 47.546 -12.013 1.00 34.13 145 THR A N 1
ATOM 752 C CA . THR A 1 99 ? -0.652 46.397 -12.753 1.00 30.54 145 THR A CA 1
ATOM 753 C C . THR A 1 99 ? 0.872 46.367 -12.806 1.00 31.45 145 THR A C 1
ATOM 754 O O . THR A 1 99 ? 1.503 45.370 -12.446 1.00 31.79 145 THR A O 1
ATOM 758 N N . ARG A 1 100 ? 1.467 47.465 -13.245 1.00 30.48 146 ARG A N 1
ATOM 759 C CA . ARG A 1 100 ? 2.904 47.507 -13.384 1.00 29.60 146 ARG A CA 1
ATOM 760 C C . ARG A 1 100 ? 3.665 47.434 -12.070 1.00 31.63 146 ARG A C 1
ATOM 761 O O . ARG A 1 100 ? 4.761 46.865 -12.001 1.00 33.39 146 ARG A O 1
ATOM 769 N N . VAL A 1 101 ? 3.082 48.002 -11.029 1.00 29.94 147 VAL A N 1
ATOM 770 C CA . VAL A 1 101 ? 3.710 47.999 -9.728 1.00 27.88 147 VAL A CA 1
ATOM 771 C C . VAL A 1 101 ? 3.650 46.579 -9.165 1.00 31.40 147 VAL A C 1
ATOM 772 O O . VAL A 1 101 ? 4.623 46.102 -8.573 1.00 33.88 147 VAL A O 1
ATOM 776 N N . GLU A 1 102 ? 2.521 45.899 -9.377 1.00 32.76 148 GLU A N 1
ATOM 777 C CA . GLU A 1 102 ? 2.339 44.526 -8.900 1.00 34.44 148 GLU A CA 1
ATOM 778 C C . GLU A 1 102 ? 3.449 43.670 -9.483 1.00 37.90 148 GLU A C 1
ATOM 779 O O . GLU A 1 102 ? 4.110 42.924 -8.756 1.00 40.30 148 GLU A O 1
ATOM 785 N N . GLU A 1 103 ? 3.635 43.761 -10.804 1.00 38.49 149 GLU A N 1
ATOM 786 C CA . GLU A 1 103 ? 4.693 43.010 -11.484 1.00 36.50 149 GLU A CA 1
ATOM 787 C C . GLU A 1 103 ? 6.018 43.269 -10.799 1.00 34.73 149 GLU A C 1
ATOM 788 O O . GLU A 1 103 ? 6.686 42.338 -10.379 1.00 36.64 149 GLU A O 1
ATOM 794 N N . MET A 1 104 ? 6.389 44.538 -10.681 1.00 31.96 150 MET A N 1
ATOM 795 C CA . MET A 1 104 ? 7.641 44.897 -10.039 1.00 30.98 150 MET A CA 1
ATOM 796 C C . MET A 1 104 ? 7.757 44.364 -8.629 1.00 31.31 150 MET A C 1
ATOM 797 O O . MET A 1 104 ? 8.819 43.888 -8.220 1.00 29.65 150 MET A O 1
ATOM 802 N N . ARG A 1 105 ? 6.678 44.462 -7.868 1.00 30.25 151 ARG A N 1
ATOM 803 C CA . ARG A 1 105 ? 6.746 43.965 -6.512 1.00 31.75 151 ARG A CA 1
ATOM 804 C C . ARG A 1 105 ? 7.229 42.526 -6.610 1.00 33.10 151 ARG A C 1
ATOM 805 O O . ARG A 1 105 ? 8.245 42.172 -6.035 1.00 37.64 151 ARG A O 1
ATOM 813 N N . LEU A 1 106 ? 6.524 41.710 -7.386 1.00 31.71 152 LEU A N 1
ATOM 814 C CA . LEU A 1 106 ? 6.881 40.308 -7.530 1.00 29.73 152 LEU A CA 1
ATOM 815 C C . LEU A 1 106 ? 8.338 40.088 -7.889 1.00 28.96 152 LEU A C 1
ATOM 816 O O . LEU A 1 106 ? 9.002 39.182 -7.358 1.00 29.05 152 LEU A O 1
ATOM 821 N N . LEU A 1 107 ? 8.848 40.917 -8.778 1.00 26.82 153 LEU A N 1
ATOM 822 C CA . LEU A 1 107 ? 10.229 40.757 -9.163 1.00 28.90 153 LEU A CA 1
ATOM 823 C C . LEU A 1 107 ? 11.221 41.105 -8.048 1.00 31.41 153 LEU A C 1
ATOM 824 O O . LEU A 1 107 ? 12.086 40.299 -7.717 1.00 33.07 153 LEU A O 1
ATOM 829 N N . SER A 1 108 ? 11.083 42.281 -7.448 1.00 32.17 154 SER A N 1
ATOM 830 C CA . SER A 1 108 ? 12.016 42.710 -6.420 1.00 32.82 154 SER A CA 1
ATOM 831 C C . SER A 1 108 ? 11.876 41.879 -5.167 1.00 34.14 154 SER A C 1
ATOM 832 O O . SER A 1 108 ? 12.817 41.752 -4.380 1.00 34.15 154 SER A O 1
ATOM 835 N N . GLU A 1 109 ? 10.692 41.324 -4.976 1.00 35.78 155 GLU A N 1
ATOM 836 C CA . GLU A 1 109 ? 10.443 40.481 -3.822 1.00 39.17 155 GLU A CA 1
ATOM 837 C C . GLU A 1 109 ? 11.251 39.195 -4.010 1.00 40.93 155 GLU A C 1
ATOM 838 O O . GLU A 1 109 ? 11.867 38.675 -3.080 1.00 42.18 155 GLU A O 1
ATOM 844 N N . GLU A 1 110 ? 11.246 38.685 -5.230 1.00 40.74 156 GLU A N 1
ATOM 845 C CA . GLU A 1 110 ? 11.984 37.487 -5.519 1.00 40.56 156 GLU A CA 1
ATOM 846 C C . GLU A 1 110 ? 13.467 37.764 -5.317 1.00 40.45 156 GLU A C 1
ATOM 847 O O . GLU A 1 110 ? 14.187 36.964 -4.722 1.00 42.19 156 GLU A O 1
ATOM 853 N N . LEU A 1 111 ? 13.918 38.906 -5.812 1.00 38.87 157 LEU A N 1
ATOM 854 C CA . LEU A 1 111 ? 15.311 39.293 -5.679 1.00 38.62 157 LEU A CA 1
ATOM 855 C C . LEU A 1 111 ? 15.721 39.406 -4.210 1.00 38.83 157 LEU A C 1
ATOM 856 O O . LEU A 1 111 ? 16.811 39.007 -3.823 1.00 37.50 157 LEU A O 1
ATOM 861 N N . GLU A 1 112 ? 14.845 39.953 -3.384 1.00 40.19 158 GLU A N 1
ATOM 862 C CA . GLU A 1 112 ? 15.181 40.102 -1.981 1.00 42.83 158 GLU A CA 1
ATOM 863 C C . GLU A 1 112 ? 15.311 38.722 -1.328 1.00 43.79 158 GLU A C 1
ATOM 864 O O . GLU A 1 112 ? 16.237 38.489 -0.538 1.00 42.00 158 GLU A O 1
ATOM 870 N N . GLN A 1 113 ? 14.400 37.808 -1.681 1.00 44.51 159 GLN A N 1
ATOM 871 C CA . GLN A 1 113 ? 14.409 36.435 -1.155 1.00 43.68 159 GLN A CA 1
ATOM 872 C C . GLN A 1 113 ? 15.628 35.664 -1.678 1.00 42.79 159 GLN A C 1
ATOM 873 O O . GLN A 1 113 ? 16.178 34.799 -0.998 1.00 42.37 159 GLN A O 1
ATOM 879 N N . LEU A 1 114 ? 16.036 35.975 -2.901 1.00 42.01 160 LEU A N 1
ATOM 880 C CA . LEU A 1 114 ? 17.179 35.317 -3.497 1.00 41.73 160 LEU A CA 1
ATOM 881 C C . LEU A 1 114 ? 18.431 35.699 -2.705 1.00 41.79 160 LEU A C 1
ATOM 882 O O . LEU A 1 114 ? 19.178 34.834 -2.265 1.00 42.13 160 LEU A O 1
ATOM 887 N N . THR A 1 115 ? 18.659 36.993 -2.525 1.00 42.04 161 THR A N 1
ATOM 888 C CA . THR A 1 115 ? 19.815 37.457 -1.770 1.00 43.23 161 THR A CA 1
ATOM 889 C C . THR A 1 115 ? 19.754 36.902 -0.345 1.00 45.94 161 THR A C 1
ATOM 890 O O . THR A 1 115 ? 20.781 36.644 0.276 1.00 46.23 161 THR A O 1
ATOM 894 N N . ARG A 1 116 ? 18.548 36.736 0.183 1.00 48.51 162 ARG A N 1
ATOM 895 C CA . ARG A 1 116 ? 18.405 36.207 1.531 1.00 51.31 162 ARG A CA 1
ATOM 896 C C . ARG A 1 116 ? 18.919 34.774 1.552 1.00 50.74 162 ARG A C 1
ATOM 897 O O . ARG A 1 116 ? 19.755 34.428 2.375 1.00 48.99 162 ARG A O 1
ATOM 905 N N . THR A 1 117 ? 18.423 33.948 0.635 1.00 51.15 163 THR A N 1
ATOM 906 C CA . THR A 1 117 ? 18.863 32.559 0.556 1.00 51.85 163 THR A CA 1
ATOM 907 C C . THR A 1 117 ? 20.390 32.468 0.428 1.00 50.65 163 THR A C 1
ATOM 908 O O . THR A 1 117 ? 21.010 31.590 1.028 1.00 51.35 163 THR A O 1
ATOM 912 N N . GLN A 1 118 ? 21.004 33.365 -0.333 1.00 48.33 164 GLN A N 1
ATOM 913 C CA . GLN A 1 118 ? 22.446 33.311 -0.477 1.00 48.97 164 GLN A CA 1
ATOM 914 C C . GLN A 1 118 ? 23.122 33.589 0.854 1.00 49.44 164 GLN A C 1
ATOM 915 O O . GLN A 1 118 ? 24.142 32.999 1.196 1.00 49.34 164 GLN A O 1
ATOM 921 N N . VAL A 1 119 ? 22.534 34.501 1.606 1.00 49.71 165 VAL A N 1
ATOM 922 C CA . VAL A 1 119 ? 23.058 34.868 2.906 1.00 48.75 165 VAL A CA 1
ATOM 923 C C . VAL A 1 119 ? 23.096 33.634 3.815 1.00 50.33 165 VAL A C 1
ATOM 924 O O . VAL A 1 119 ? 24.119 33.325 4.436 1.00 50.99 165 VAL A O 1
ATOM 928 N N . GLN A 1 120 ? 21.989 32.909 3.868 1.00 51.03 166 GLN A N 1
ATOM 929 C CA . GLN A 1 120 ? 21.903 31.736 4.719 1.00 54.03 166 GLN A CA 1
ATOM 930 C C . GLN A 1 120 ? 22.723 30.527 4.248 1.00 55.46 166 GLN A C 1
ATOM 931 O O . GLN A 1 120 ? 23.122 29.675 5.062 1.00 54.29 166 GLN A O 1
ATOM 937 N N . ASN A 1 121 ? 22.979 30.453 2.944 1.00 55.67 167 ASN A N 1
ATOM 938 C CA . ASN A 1 121 ? 23.799 29.379 2.414 1.00 54.86 167 ASN A CA 1
ATOM 939 C C . ASN A 1 121 ? 25.213 29.736 2.855 1.00 55.14 167 ASN A C 1
ATOM 940 O O . ASN A 1 121 ? 25.906 28.920 3.458 1.00 56.49 167 ASN A O 1
ATOM 945 N N . THR A 1 122 ? 25.617 30.973 2.575 1.00 54.55 168 THR A N 1
ATOM 946 C CA . THR A 1 122 ? 26.950 31.453 2.926 1.00 54.14 168 THR A CA 1
ATOM 947 C C . THR A 1 122 ? 27.290 31.274 4.398 1.00 54.92 168 THR A C 1
ATOM 948 O O . THR A 1 122 ? 28.463 31.156 4.751 1.00 55.52 168 THR A O 1
ATOM 952 N N . SER A 1 123 ? 26.284 31.250 5.264 1.00 54.71 169 SER A N 1
ATOM 953 C CA . SER A 1 123 ? 26.580 31.070 6.674 1.00 54.91 169 SER A CA 1
ATOM 954 C C . SER A 1 123 ? 26.756 29.572 6.947 1.00 55.96 169 SER A C 1
ATOM 955 O O . SER A 1 123 ? 27.701 29.164 7.627 1.00 56.02 169 SER A O 1
ATOM 958 N N . THR A 1 124 ? 25.853 28.755 6.407 1.00 55.75 170 THR A N 1
ATOM 959 C CA . THR A 1 124 ? 25.928 27.310 6.581 1.00 55.63 170 THR A CA 1
ATOM 960 C C . THR A 1 124 ? 27.297 26.789 6.135 1.00 56.22 170 THR A C 1
ATOM 961 O O . THR A 1 124 ? 27.939 26.012 6.829 1.00 55.43 170 THR A O 1
ATOM 965 N N . ILE A 1 125 ? 27.733 27.233 4.966 1.00 57.42 171 ILE A N 1
ATOM 966 C CA . ILE A 1 125 ? 29.009 26.821 4.405 1.00 58.52 171 ILE A CA 1
ATOM 967 C C . ILE A 1 125 ? 30.183 27.318 5.248 1.00 59.72 171 ILE A C 1
ATOM 968 O O . ILE A 1 125 ? 31.316 26.849 5.107 1.00 60.14 171 ILE A O 1
ATOM 973 N N . ALA A 1 126 ? 29.913 28.272 6.128 1.00 60.22 172 ALA A N 1
ATOM 974 C CA . ALA A 1 126 ? 30.958 28.803 6.989 1.00 59.76 172 ALA A CA 1
ATOM 975 C C . ALA A 1 126 ? 31.155 27.788 8.104 1.00 58.95 172 ALA A C 1
ATOM 976 O O . ALA A 1 126 ? 32.281 27.442 8.450 1.00 59.06 172 ALA A O 1
ATOM 978 N N . VAL A 1 127 ? 30.047 27.314 8.659 1.00 57.66 173 VAL A N 1
ATOM 979 C CA . VAL A 1 127 ? 30.092 26.312 9.708 1.00 57.53 173 VAL A CA 1
ATOM 980 C C . VAL A 1 127 ? 30.880 25.117 9.172 1.00 57.79 173 VAL A C 1
ATOM 981 O O . VAL A 1 127 ? 31.836 24.659 9.792 1.00 58.55 173 VAL A O 1
ATOM 985 N N . ALA A 1 128 ? 30.480 24.634 8.003 1.00 58.35 174 ALA A N 1
ATOM 986 C CA . ALA A 1 128 ? 31.136 23.504 7.360 1.00 59.08 174 ALA A CA 1
ATOM 987 C C . ALA A 1 128 ? 32.618 23.772 7.119 1.00 59.26 174 ALA A C 1
ATOM 988 O O . ALA A 1 128 ? 33.472 23.042 7.602 1.00 59.10 174 ALA A O 1
ATOM 990 N N . ASN A 1 129 ? 32.921 24.820 6.369 1.00 60.71 175 ASN A N 1
ATOM 991 C CA . ASN A 1 129 ? 34.306 25.168 6.085 1.00 64.00 175 ASN A CA 1
ATOM 992 C C . ASN A 1 129 ? 35.172 25.178 7.348 1.00 64.83 175 ASN A C 1
ATOM 993 O O . ASN A 1 129 ? 36.394 25.028 7.273 1.00 64.97 175 ASN A O 1
ATOM 998 N N . VAL A 1 130 ? 34.535 25.362 8.503 1.00 65.76 176 VAL A N 1
ATOM 999 C CA . VAL A 1 130 ? 35.239 25.387 9.780 1.00 65.02 176 VAL A CA 1
ATOM 1000 C C . VAL A 1 130 ? 35.281 23.979 10.352 1.00 65.96 176 VAL A C 1
ATOM 1001 O O . VAL A 1 130 ? 36.327 23.520 10.815 1.00 66.50 176 VAL A O 1
ATOM 1005 N N . THR A 1 131 ? 34.144 23.294 10.312 1.00 65.69 177 THR A N 1
ATOM 1006 C CA . THR A 1 131 ? 34.077 21.934 10.814 1.00 67.51 177 THR A CA 1
ATOM 1007 C C . THR A 1 131 ? 35.147 21.111 10.115 1.00 69.89 177 THR A C 1
ATOM 1008 O O . THR A 1 131 ? 35.601 20.086 10.622 1.00 70.79 177 THR A O 1
ATOM 1012 N N . HIS A 1 132 ? 35.536 21.573 8.935 1.00 71.38 178 HIS A N 1
ATOM 1013 C CA . HIS A 1 132 ? 36.540 20.903 8.135 1.00 72.87 178 HIS A CA 1
ATOM 1014 C C . HIS A 1 132 ? 37.935 21.275 8.617 1.00 74.48 178 HIS A C 1
ATOM 1015 O O . HIS A 1 132 ? 38.894 20.540 8.396 1.00 75.35 178 HIS A O 1
ATOM 1022 N N . ILE A 1 133 ? 38.053 22.432 9.254 1.00 75.52 179 ILE A N 1
ATOM 1023 C CA . ILE A 1 133 ? 39.336 22.864 9.776 1.00 76.42 179 ILE A CA 1
ATOM 1024 C C . ILE A 1 133 ? 39.680 21.869 10.879 1.00 77.91 179 ILE A C 1
ATOM 1025 O O . ILE A 1 133 ? 40.841 21.506 11.064 1.00 77.71 179 ILE A O 1
ATOM 1030 N N . TYR A 1 134 ? 38.648 21.437 11.606 1.00 79.66 180 TYR A N 1
ATOM 1031 C CA . TYR A 1 134 ? 38.790 20.480 12.706 1.00 81.80 180 TYR A CA 1
ATOM 1032 C C . TYR A 1 134 ? 39.506 19.213 12.251 1.00 84.08 180 TYR A C 1
ATOM 1033 O O . TYR A 1 134 ? 40.636 18.944 12.661 1.00 85.04 180 TYR A O 1
ATOM 1042 N N . ASP A 1 135 ? 38.836 18.435 11.405 1.00 85.67 181 ASP A N 1
ATOM 1043 C CA . ASP A 1 135 ? 39.395 17.189 10.896 1.00 87.67 181 ASP A CA 1
ATOM 1044 C C . ASP A 1 135 ? 40.767 17.427 10.273 1.00 88.00 181 ASP A C 1
ATOM 1045 O O . ASP A 1 135 ? 41.678 16.609 10.415 1.00 88.14 181 ASP A O 1
ATOM 1050 N N . LEU A 1 136 ? 40.906 18.555 9.587 1.00 88.28 182 LEU A N 1
ATOM 1051 C CA . LEU A 1 136 ? 42.162 18.924 8.943 1.00 88.63 182 LEU A CA 1
ATOM 1052 C C . LEU A 1 136 ? 43.253 19.189 9.986 1.00 88.75 182 LEU A C 1
ATOM 1053 O O . LEU A 1 136 ? 44.434 18.975 9.730 1.00 88.79 182 LEU A O 1
ATOM 1058 N N . LEU A 1 137 ? 42.850 19.648 11.165 1.00 88.82 183 LEU A N 1
ATOM 1059 C CA . LEU A 1 137 ? 43.795 19.948 12.234 1.00 89.40 183 LEU A CA 1
ATOM 1060 C C . LEU A 1 137 ? 44.318 18.691 12.911 1.00 90.65 183 LEU A C 1
ATOM 1061 O O . LEU A 1 137 ? 45.522 18.534 13.110 1.00 90.62 183 LEU A O 1
ATOM 1066 N N . GLU A 1 138 ? 43.401 17.804 13.275 1.00 91.87 184 GLU A N 1
ATOM 1067 C CA . GLU A 1 138 ? 43.753 16.560 13.943 1.00 92.86 184 GLU A CA 1
ATOM 1068 C C . GLU A 1 138 ? 44.813 15.782 13.162 1.00 93.60 184 GLU A C 1
ATOM 1069 O O . GLU A 1 138 ? 45.783 15.294 13.743 1.00 93.27 184 GLU A O 1
ATOM 1075 N N . ALA A 1 139 ? 44.627 15.673 11.849 1.00 94.33 185 ALA A N 1
ATOM 1076 C CA . ALA A 1 139 ? 45.572 14.967 10.989 1.00 95.38 185 ALA A CA 1
ATOM 1077 C C . ALA A 1 139 ? 46.920 15.699 10.964 1.00 96.42 185 ALA A C 1
ATOM 1078 O O . ALA A 1 139 ? 47.867 15.260 10.310 1.00 96.69 185 ALA A O 1
ATOM 1080 N N . ASN A 1 140 ? 46.988 16.824 11.671 1.00 97.04 186 ASN A N 1
ATOM 1081 C CA . ASN A 1 140 ? 48.203 17.630 11.775 1.00 97.84 186 ASN A CA 1
ATOM 1082 C C . ASN A 1 140 ? 48.727 18.279 10.493 1.00 98.81 186 ASN A C 1
ATOM 1083 O O . ASN A 1 140 ? 49.878 18.719 10.455 1.00 100.09 186 ASN A O 1
ATOM 1088 N N . LYS A 1 141 ? 47.906 18.351 9.448 1.00 99.03 187 LYS A N 1
ATOM 1089 C CA . LYS A 1 141 ? 48.354 18.972 8.203 1.00 98.76 187 LYS A CA 1
ATOM 1090 C C . LYS A 1 141 ? 48.291 20.489 8.369 1.00 98.06 187 LYS A C 1
ATOM 1091 O O . LYS A 1 141 ? 47.718 21.208 7.557 1.00 97.10 187 LYS A O 1
ATOM 1097 N N . LYS A 1 142 ? 48.907 20.947 9.452 1.00 98.20 188 LYS A N 1
ATOM 1098 C CA . LYS A 1 142 ? 48.964 22.352 9.829 1.00 99.80 188 LYS A CA 1
ATOM 1099 C C . LYS A 1 142 ? 49.181 23.332 8.682 1.00 99.84 188 LYS A C 1
ATOM 1100 O O . LYS A 1 142 ? 48.695 24.465 8.727 1.00 100.28 188 LYS A O 1
ATOM 1106 N N . ASP A 1 143 ? 49.912 22.907 7.659 1.00 99.48 189 ASP A N 1
ATOM 1107 C CA . ASP A 1 143 ? 50.171 23.779 6.522 1.00 98.76 189 ASP A CA 1
ATOM 1108 C C . ASP A 1 143 ? 48.870 24.104 5.796 1.00 96.83 189 ASP A C 1
ATOM 1109 O O . ASP A 1 143 ? 48.656 25.233 5.349 1.00 95.85 189 ASP A O 1
ATOM 1114 N N . GLN A 1 144 ? 48.003 23.105 5.685 1.00 94.89 190 GLN A N 1
ATOM 1115 C CA . GLN A 1 144 ? 46.721 23.282 5.029 1.00 93.17 190 GLN A CA 1
ATOM 1116 C C . GLN A 1 144 ? 45.776 24.031 5.955 1.00 91.73 190 GLN A C 1
ATOM 1117 O O . GLN A 1 144 ? 45.124 24.980 5.532 1.00 91.39 190 GLN A O 1
ATOM 1123 N N . VAL A 1 145 ? 45.710 23.614 7.218 1.00 90.28 191 VAL A N 1
ATOM 1124 C CA . VAL A 1 145 ? 44.846 24.282 8.187 1.00 89.00 191 VAL A CA 1
ATOM 1125 C C . VAL A 1 145 ? 45.088 25.783 8.108 1.00 88.04 191 VAL A C 1
ATOM 1126 O O . VAL A 1 145 ? 44.180 26.584 8.333 1.00 87.51 191 VAL A O 1
ATOM 1130 N N . TYR A 1 146 ? 46.324 26.156 7.795 1.00 86.94 192 TYR A N 1
ATOM 1131 C CA . TYR A 1 146 ? 46.670 27.559 7.654 1.00 86.65 192 TYR A CA 1
ATOM 1132 C C . TYR A 1 146 ? 45.849 28.115 6.504 1.00 86.30 192 TYR A C 1
ATOM 1133 O O . TYR A 1 146 ? 45.081 29.056 6.673 1.00 86.92 192 TYR A O 1
ATOM 1142 N N . GLN A 1 147 ? 46.012 27.519 5.330 1.00 85.87 193 GLN A N 1
ATOM 1143 C CA . GLN A 1 147 ? 45.284 27.960 4.152 1.00 85.92 193 GLN A CA 1
ATOM 1144 C C . GLN A 1 147 ? 43.790 27.997 4.448 1.00 84.92 193 GLN A C 1
ATOM 1145 O O . GLN A 1 147 ? 43.142 29.027 4.284 1.00 85.75 193 GLN A O 1
ATOM 1151 N N . ALA A 1 148 ? 43.248 26.871 4.896 1.00 83.47 194 ALA A N 1
ATOM 1152 C CA . ALA A 1 148 ? 41.826 26.775 5.200 1.00 82.45 194 ALA A CA 1
ATOM 1153 C C . ALA A 1 148 ? 41.339 27.907 6.091 1.00 82.41 194 ALA A C 1
ATOM 1154 O O . ALA A 1 148 ? 40.138 28.177 6.148 1.00 82.97 194 ALA A O 1
ATOM 1156 N N . LEU A 1 149 ? 42.264 28.554 6.795 1.00 81.51 195 LEU A N 1
ATOM 1157 C CA . LEU A 1 149 ? 41.910 29.675 7.656 1.00 80.67 195 LEU A CA 1
ATOM 1158 C C . LEU A 1 149 ? 41.890 30.949 6.831 1.00 80.23 195 LEU A C 1
ATOM 1159 O O . LEU A 1 149 ? 41.006 31.778 6.988 1.00 80.83 195 LEU A O 1
ATOM 1164 N N . ASP A 1 150 ? 42.872 31.101 5.951 1.00 80.30 196 ASP A N 1
ATOM 1165 C CA . ASP A 1 150 ? 42.962 32.281 5.097 1.00 81.07 196 ASP A CA 1
ATOM 1166 C C . ASP A 1 150 ? 41.701 32.477 4.251 1.00 80.81 196 ASP A C 1
ATOM 1167 O O . ASP A 1 150 ? 41.228 33.605 4.072 1.00 81.00 196 ASP A O 1
ATOM 1172 N N . ALA A 1 151 ? 41.169 31.380 3.722 1.00 78.99 197 ALA A N 1
ATOM 1173 C CA . ALA A 1 151 ? 39.969 31.446 2.903 1.00 77.47 197 ALA A CA 1
ATOM 1174 C C . ALA A 1 151 ? 38.808 31.854 3.806 1.00 76.70 197 ALA A C 1
ATOM 1175 O O . ALA A 1 151 ? 38.058 32.776 3.489 1.00 77.61 197 ALA A O 1
ATOM 1177 N N . LEU A 1 152 ? 38.686 31.166 4.939 1.00 74.54 198 LEU A N 1
ATOM 1178 C CA . LEU A 1 152 ? 37.648 31.427 5.932 1.00 71.21 198 LEU A CA 1
ATOM 1179 C C . LEU A 1 152 ? 37.549 32.918 6.268 1.00 71.24 198 LEU A C 1
ATOM 1180 O O . LEU A 1 152 ? 36.562 33.368 6.844 1.00 71.73 198 LEU A O 1
ATOM 1185 N N . VAL A 1 153 ? 38.579 33.680 5.923 1.00 70.56 199 VAL A N 1
ATOM 1186 C CA . VAL A 1 153 ? 38.581 35.113 6.187 1.00 70.17 199 VAL A CA 1
ATOM 1187 C C . VAL A 1 153 ? 38.526 35.894 4.882 1.00 70.84 199 VAL A C 1
ATOM 1188 O O . VAL A 1 153 ? 37.730 36.818 4.736 1.00 71.27 199 VAL A O 1
ATOM 1192 N N . GLU A 1 154 ? 39.378 35.512 3.938 1.00 71.51 200 GLU A N 1
ATOM 1193 C CA . GLU A 1 154 ? 39.452 36.180 2.647 1.00 72.41 200 GLU A CA 1
ATOM 1194 C C . GLU A 1 154 ? 38.246 35.962 1.751 1.00 71.63 200 GLU A C 1
ATOM 1195 O O . GLU A 1 154 ? 37.913 36.819 0.936 1.00 70.30 200 GLU A O 1
ATOM 1201 N N . VAL A 1 155 ? 37.595 34.816 1.894 1.00 71.69 201 VAL A N 1
ATOM 1202 C CA . VAL A 1 155 ? 36.427 34.521 1.081 1.00 73.52 201 VAL A CA 1
ATOM 1203 C C . VAL A 1 155 ? 35.196 34.203 1.941 1.00 74.59 201 VAL A C 1
ATOM 1204 O O . VAL A 1 155 ? 34.198 34.923 1.892 1.00 76.35 201 VAL A O 1
ATOM 1208 N N . ASP A 1 156 ? 35.271 33.148 2.743 1.00 74.43 202 ASP A N 1
ATOM 1209 C CA . ASP A 1 156 ? 34.154 32.753 3.593 1.00 73.45 202 ASP A CA 1
ATOM 1210 C C . ASP A 1 156 ? 33.597 33.917 4.435 1.00 71.94 202 ASP A C 1
ATOM 1211 O O . ASP A 1 156 ? 32.409 34.222 4.382 1.00 71.33 202 ASP A O 1
ATOM 1216 N N . LEU A 1 157 ? 34.465 34.572 5.198 1.00 70.24 203 LEU A N 1
ATOM 1217 C CA . LEU A 1 157 ? 34.054 35.672 6.071 1.00 68.05 203 LEU A CA 1
ATOM 1218 C C . LEU A 1 157 ? 33.722 36.951 5.314 1.00 65.86 203 LEU A C 1
ATOM 1219 O O . LEU A 1 157 ? 32.720 37.602 5.597 1.00 64.90 203 LEU A O 1
ATOM 1224 N N . ASP A 1 158 ? 34.577 37.302 4.362 1.00 64.04 204 ASP A N 1
ATOM 1225 C CA . ASP A 1 158 ? 34.408 38.504 3.562 1.00 63.72 204 ASP A CA 1
ATOM 1226 C C . ASP A 1 158 ? 33.149 38.476 2.706 1.00 64.02 204 ASP A C 1
ATOM 1227 O O . ASP A 1 158 ? 32.582 39.526 2.404 1.00 63.39 204 ASP A O 1
ATOM 1232 N N . LEU A 1 159 ? 32.723 37.278 2.314 1.00 63.15 205 LEU A N 1
ATOM 1233 C CA . LEU A 1 159 ? 31.523 37.102 1.504 1.00 62.07 205 LEU A CA 1
ATOM 1234 C C . LEU A 1 159 ? 30.265 37.420 2.321 1.00 62.14 205 LEU A C 1
ATOM 1235 O O . LEU A 1 159 ? 29.302 37.977 1.796 1.00 61.43 205 LEU A O 1
ATOM 1240 N N . THR A 1 160 ? 30.287 37.048 3.602 1.00 62.16 206 THR A N 1
ATOM 1241 C CA . THR A 1 160 ? 29.169 37.272 4.523 1.00 60.79 206 THR A CA 1
ATOM 1242 C C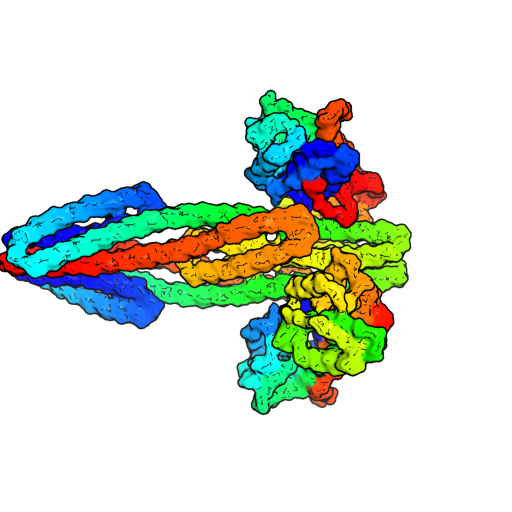 . THR A 1 160 ? 28.797 38.754 4.601 1.00 59.80 206 THR A C 1
ATOM 1243 O O . THR A 1 160 ? 27.618 39.101 4.750 1.00 61.02 206 THR A O 1
ATOM 1247 N N . GLU A 1 161 ? 29.797 39.626 4.522 1.00 56.25 207 GLU A N 1
ATOM 1248 C CA . GLU A 1 161 ? 29.521 41.049 4.568 1.00 53.67 207 GLU A CA 1
ATOM 1249 C C . GLU A 1 161 ? 28.992 41.509 3.222 1.00 51.41 207 GLU A C 1
ATOM 1250 O O . GLU A 1 161 ? 28.006 42.231 3.158 1.00 51.76 207 GLU A O 1
ATOM 1256 N N . ARG A 1 162 ? 29.636 41.083 2.147 1.00 49.53 208 ARG A N 1
ATOM 1257 C CA . ARG A 1 162 ? 29.192 41.468 0.821 1.00 47.06 208 ARG A CA 1
ATOM 1258 C C . ARG A 1 162 ? 27.699 41.220 0.643 1.00 46.44 208 ARG A C 1
ATOM 1259 O O . ARG A 1 162 ? 26.971 42.117 0.204 1.00 44.33 208 ARG A O 1
ATOM 1267 N N . LEU A 1 163 ? 27.248 40.014 0.991 1.00 45.11 209 LEU A N 1
ATOM 1268 C CA . LEU A 1 163 ? 25.850 39.661 0.853 1.00 44.31 209 LEU A CA 1
ATOM 1269 C C . LEU A 1 163 ? 24.945 40.490 1.755 1.00 46.28 209 LEU A C 1
ATOM 1270 O O . LEU A 1 163 ? 23.881 40.927 1.320 1.00 46.10 209 LEU A O 1
ATOM 1275 N N . HIS A 1 164 ? 25.353 40.723 3.003 1.00 47.53 210 HIS A N 1
ATOM 1276 C CA . HIS A 1 164 ? 24.545 41.545 3.919 1.00 48.13 210 HIS A CA 1
ATOM 1277 C C . HIS A 1 164 ? 24.247 42.900 3.252 1.00 49.50 210 HIS A C 1
ATOM 1278 O O . HIS A 1 164 ? 23.151 43.453 3.388 1.00 50.03 210 HIS A O 1
ATOM 1285 N N . GLU A 1 165 ? 25.236 43.427 2.537 1.00 49.46 211 GLU A N 1
ATOM 1286 C CA . GLU A 1 165 ? 25.098 44.699 1.839 1.00 50.21 211 GLU A CA 1
ATOM 1287 C C . GLU A 1 165 ? 24.137 44.576 0.656 1.00 48.65 211 GLU A C 1
ATOM 1288 O O . GLU A 1 165 ? 23.240 45.407 0.464 1.00 48.90 211 GLU A O 1
ATOM 1294 N N . LEU A 1 166 ? 24.336 43.533 -0.134 1.00 45.73 212 LEU A N 1
ATOM 1295 C CA . LEU A 1 166 ? 23.506 43.294 -1.287 1.00 44.10 212 LEU A CA 1
ATOM 1296 C C . LEU A 1 166 ? 22.074 43.188 -0.796 1.00 43.94 212 LEU A C 1
ATOM 1297 O O . LEU A 1 166 ? 21.166 43.807 -1.321 1.00 44.97 212 LEU A O 1
ATOM 1302 N N . HIS A 1 167 ? 21.893 42.401 0.242 1.00 43.92 213 HIS A N 1
ATOM 1303 C CA . HIS A 1 167 ? 20.585 42.180 0.813 1.00 44.62 213 HIS A CA 1
ATOM 1304 C C . HIS A 1 167 ? 19.924 43.464 1.313 1.00 45.36 213 HIS A C 1
ATOM 1305 O O . HIS A 1 167 ? 18.690 43.574 1.299 1.00 45.94 213 HIS A O 1
ATOM 1312 N N . LEU A 1 168 ? 20.725 44.427 1.765 1.00 43.96 214 LEU A N 1
ATOM 1313 C CA . LEU A 1 168 ? 20.157 45.678 2.240 1.00 43.22 214 LEU A CA 1
ATOM 1314 C C . LEU A 1 168 ? 19.678 46.460 1.033 1.00 42.75 214 LEU A C 1
ATOM 1315 O O . LEU A 1 168 ? 18.602 47.046 1.056 1.00 42.67 214 LEU A O 1
ATOM 1320 N N . LEU A 1 169 ? 20.470 46.455 -0.030 1.00 41.86 215 LEU A N 1
ATOM 1321 C CA . LEU A 1 169 ? 20.089 47.171 -1.236 1.00 42.27 215 LEU A CA 1
ATOM 1322 C C . LEU A 1 169 ? 18.817 46.606 -1.865 1.00 40.89 215 LEU A C 1
ATOM 1323 O O . LEU A 1 169 ? 17.950 47.344 -2.335 1.00 40.76 215 LEU A O 1
ATOM 1328 N N . ALA A 1 170 ? 18.702 45.291 -1.878 1.00 38.32 216 ALA A N 1
ATOM 1329 C CA . ALA A 1 170 ? 17.526 44.688 -2.470 1.00 37.42 216 ALA A CA 1
ATOM 1330 C C . ALA A 1 170 ? 16.295 45.003 -1.617 1.00 35.80 216 ALA A C 1
ATOM 1331 O O . ALA A 1 170 ? 15.215 45.232 -2.137 1.00 35.02 216 ALA A O 1
ATOM 1333 N N . PHE A 1 171 ? 16.474 45.016 -0.305 1.00 36.32 217 PHE A N 1
ATOM 1334 C CA . PHE A 1 171 ? 15.393 45.294 0.636 1.00 34.77 217 PHE A CA 1
ATOM 1335 C C . PHE A 1 171 ? 14.950 46.759 0.462 1.00 35.23 217 PHE A C 1
ATOM 1336 O O . PHE A 1 171 ? 13.760 47.087 0.514 1.00 33.25 217 PHE A O 1
ATOM 1344 N N . LYS A 1 172 ? 15.924 47.639 0.255 1.00 34.93 218 LYS A N 1
ATOM 1345 C CA . LYS A 1 172 ? 15.637 49.046 0.061 1.00 37.18 218 LYS A CA 1
ATOM 1346 C C . LYS A 1 172 ? 14.756 49.160 -1.185 1.00 38.01 218 LYS A C 1
ATOM 1347 O O . LYS A 1 172 ? 13.659 49.726 -1.145 1.00 37.75 218 LYS A O 1
ATOM 1353 N N . MET A 1 173 ? 15.251 48.599 -2.284 1.00 38.09 219 MET A N 1
ATOM 1354 C CA . MET A 1 173 ? 14.547 48.596 -3.554 1.00 37.35 219 MET A CA 1
ATOM 1355 C C . MET A 1 173 ? 13.114 48.082 -3.392 1.00 34.55 219 MET A C 1
ATOM 1356 O O . MET A 1 173 ? 12.148 48.694 -3.850 1.00 32.69 219 MET A O 1
ATOM 1361 N N . LEU A 1 174 ? 12.979 46.947 -2.737 1.00 32.41 220 LEU A N 1
ATOM 1362 C CA . LEU A 1 174 ? 11.676 46.384 -2.533 1.00 32.34 220 LEU A CA 1
ATOM 1363 C C . LEU A 1 174 ? 10.764 47.371 -1.791 1.00 35.29 220 LEU A C 1
ATOM 1364 O O . LEU A 1 174 ? 9.563 47.436 -2.066 1.00 35.83 220 LEU A O 1
ATOM 1369 N N . ASN A 1 175 ? 11.321 48.145 -0.861 1.00 35.47 221 ASN A N 1
ATOM 1370 C CA . ASN A 1 175 ? 10.503 49.089 -0.108 1.00 34.82 221 ASN A CA 1
ATOM 1371 C C . ASN A 1 175 ? 10.051 50.214 -1.008 1.00 33.97 221 ASN A C 1
ATOM 1372 O O . ASN A 1 175 ? 8.912 50.665 -0.936 1.00 35.07 221 ASN A O 1
ATOM 1377 N N . GLN A 1 176 ? 10.949 50.683 -1.857 1.00 31.63 222 GLN A N 1
ATOM 1378 C CA . GLN A 1 176 ? 10.595 51.751 -2.765 1.00 30.50 222 GLN A CA 1
ATOM 1379 C C . GLN A 1 176 ? 9.395 51.330 -3.642 1.00 27.81 222 GLN A C 1
ATOM 1380 O O . GLN A 1 176 ? 8.422 52.074 -3.786 1.00 25.78 222 GLN A O 1
ATOM 1386 N N . ILE A 1 177 ? 9.464 50.136 -4.206 1.00 24.43 223 ILE A N 1
ATOM 1387 C CA . ILE A 1 177 ? 8.383 49.619 -5.026 1.00 24.48 223 ILE A CA 1
ATOM 1388 C C . ILE A 1 177 ? 7.111 49.487 -4.185 1.00 24.49 223 ILE A C 1
ATOM 1389 O O . ILE A 1 177 ? 6.018 49.840 -4.629 1.00 24.75 223 ILE A O 1
ATOM 1394 N N . GLU A 1 178 ? 7.238 49.009 -2.958 1.00 23.37 224 GLU A N 1
ATOM 1395 C CA . GLU A 1 178 ? 6.054 48.890 -2.123 1.00 26.47 224 GLU A CA 1
ATOM 1396 C C . GLU A 1 178 ? 5.392 50.253 -1.857 1.00 27.58 224 GLU A C 1
ATOM 1397 O O . GLU A 1 178 ? 4.191 50.349 -1.685 1.00 28.43 224 GLU A O 1
ATOM 1403 N N . GLU A 1 179 ? 6.178 51.314 -1.827 1.00 30.46 225 GLU A N 1
ATOM 1404 C CA . GLU A 1 179 ? 5.645 52.647 -1.573 1.00 31.80 225 GLU A CA 1
ATOM 1405 C C . GLU A 1 179 ? 5.057 53.283 -2.834 1.00 33.89 225 GLU A C 1
ATOM 1406 O O . GLU A 1 179 ? 4.147 54.108 -2.759 1.00 35.96 225 GLU A O 1
ATOM 1412 N N . ALA A 1 180 ? 5.573 52.866 -3.984 1.00 33.76 226 ALA A N 1
ATOM 1413 C CA . ALA A 1 180 ? 5.176 53.388 -5.282 1.00 33.63 226 ALA A CA 1
ATOM 1414 C C . ALA A 1 180 ? 3.707 53.288 -5.679 1.00 34.82 226 ALA A C 1
ATOM 1415 O O . ALA A 1 180 ? 3.187 54.187 -6.335 1.00 34.57 226 ALA A O 1
ATOM 1417 N N . ARG A 1 181 ? 3.025 52.216 -5.297 1.00 36.51 227 ARG A N 1
ATOM 1418 C CA . ARG A 1 181 ? 1.644 52.096 -5.729 1.00 39.15 227 ARG A CA 1
ATOM 1419 C C . ARG A 1 181 ? 0.682 53.145 -5.188 1.00 40.09 227 ARG A C 1
ATOM 1420 O O . ARG A 1 181 ? -0.422 53.282 -5.711 1.00 43.97 227 ARG A O 1
ATOM 1428 N N . THR A 1 182 ? 1.071 53.898 -4.165 1.00 37.15 228 THR A N 1
ATOM 1429 C CA . THR A 1 182 ? 0.156 54.901 -3.645 1.00 33.51 228 THR A CA 1
ATOM 1430 C C . THR A 1 182 ? 0.849 56.236 -3.480 1.00 34.19 228 THR A C 1
ATOM 1431 O O . THR A 1 182 ? 0.507 57.043 -2.612 1.00 36.38 228 THR A O 1
ATOM 1435 N N . LEU A 1 183 ? 1.816 56.466 -4.353 1.00 33.58 229 LEU A N 1
ATOM 1436 C CA . LEU A 1 183 ? 2.606 57.685 -4.338 1.00 32.48 229 LEU A CA 1
ATOM 1437 C C . LEU A 1 183 ? 1.893 58.826 -5.101 1.00 31.74 229 LEU A C 1
ATOM 1438 O O . LEU A 1 183 ? 1.526 58.682 -6.270 1.00 33.67 229 LEU A O 1
ATOM 1443 N N . THR A 1 184 ? 1.664 59.953 -4.445 1.00 28.57 230 THR A N 1
ATOM 1444 C CA . THR A 1 184 ? 1.001 61.058 -5.140 1.00 26.51 230 THR A CA 1
ATOM 1445 C C . THR A 1 184 ? 1.730 62.375 -4.964 1.00 28.20 230 THR A C 1
ATOM 1446 O O . THR A 1 184 ? 1.259 63.397 -5.427 1.00 32.07 230 THR A O 1
ATOM 1450 N N . ASN A 1 185 ? 2.869 62.356 -4.296 1.00 27.83 231 ASN A N 1
ATOM 1451 C CA . ASN A 1 185 ? 3.618 63.572 -4.056 1.00 28.89 231 ASN A CA 1
ATOM 1452 C C . ASN A 1 185 ? 4.673 63.747 -5.151 1.00 30.19 231 ASN A C 1
ATOM 1453 O O . ASN A 1 185 ? 5.629 62.972 -5.230 1.00 32.35 231 ASN A O 1
ATOM 1458 N N . VAL A 1 186 ? 4.507 64.753 -6.004 1.00 28.96 232 VAL A N 1
ATOM 1459 C CA . VAL A 1 186 ? 5.457 64.946 -7.093 1.00 30.85 232 VAL A CA 1
ATOM 1460 C C . VAL A 1 186 ? 6.930 64.872 -6.650 1.00 32.57 232 VAL A C 1
ATOM 1461 O O . VAL A 1 186 ? 7.745 64.192 -7.273 1.00 31.74 232 VAL A O 1
ATOM 1465 N N . ASP A 1 187 ? 7.267 65.548 -5.561 1.00 34.83 233 ASP A N 1
ATOM 1466 C CA . ASP A 1 187 ? 8.650 65.558 -5.091 1.00 36.98 233 ASP A CA 1
ATOM 1467 C C . ASP A 1 187 ? 9.153 64.170 -4.715 1.00 36.08 233 ASP A C 1
ATOM 1468 O O . ASP A 1 187 ? 10.231 63.742 -5.147 1.00 35.14 233 ASP A O 1
ATOM 1473 N N . ARG A 1 188 ? 8.360 63.463 -3.919 1.00 34.25 234 ARG A N 1
ATOM 1474 C CA . ARG A 1 188 ? 8.719 62.128 -3.492 1.00 32.89 234 ARG A CA 1
ATOM 1475 C C . ARG A 1 188 ? 8.848 61.183 -4.687 1.00 33.44 234 ARG A C 1
ATOM 1476 O O . ARG A 1 188 ? 9.779 60.383 -4.767 1.00 34.23 234 ARG A O 1
ATOM 1484 N N . ILE A 1 189 ? 7.925 61.272 -5.631 1.00 31.85 235 ILE A N 1
ATOM 1485 C CA . ILE A 1 189 ? 8.014 60.390 -6.777 1.00 30.56 235 ILE A CA 1
ATOM 1486 C C . ILE A 1 189 ? 9.359 60.542 -7.484 1.00 30.83 235 ILE A C 1
ATOM 1487 O O . ILE A 1 189 ? 9.945 59.564 -7.944 1.00 30.97 235 ILE A O 1
ATOM 1492 N N . GLN A 1 190 ? 9.849 61.770 -7.572 1.00 29.32 236 GLN A N 1
ATOM 1493 C CA . GLN A 1 190 ? 11.108 62.005 -8.252 1.00 29.35 236 GLN A CA 1
ATOM 1494 C C . GLN A 1 190 ? 12.297 61.530 -7.429 1.00 29.25 236 GLN A C 1
ATOM 1495 O O . GLN A 1 190 ? 13.286 60.998 -7.963 1.00 26.62 236 GLN A O 1
ATOM 1501 N N . GLN A 1 191 ? 12.184 61.706 -6.120 1.00 27.62 237 GLN A N 1
ATOM 1502 C CA . GLN A 1 191 ? 13.244 61.293 -5.236 1.00 29.01 237 GLN A CA 1
ATOM 1503 C C . GLN A 1 191 ? 13.454 59.777 -5.336 1.00 30.54 237 GLN A C 1
ATOM 1504 O O . GLN A 1 191 ? 14.579 59.318 -5.576 1.00 32.63 237 GLN A O 1
ATOM 1510 N N . ILE A 1 192 ? 12.374 59.010 -5.185 1.00 29.35 238 ILE A N 1
ATOM 1511 C CA . ILE A 1 192 ? 12.457 57.557 -5.269 1.00 28.17 238 ILE A CA 1
ATOM 1512 C C . ILE A 1 192 ? 12.948 57.186 -6.664 1.00 28.82 238 ILE A C 1
ATOM 1513 O O . ILE A 1 192 ? 13.774 56.287 -6.827 1.00 29.19 238 ILE A O 1
ATOM 1518 N N . GLN A 1 193 ? 12.425 57.868 -7.676 1.00 27.25 239 GLN A N 1
ATOM 1519 C CA . GLN A 1 193 ? 12.830 57.582 -9.045 1.00 25.95 239 GLN A CA 1
ATOM 1520 C C . GLN A 1 193 ? 14.344 57.716 -9.229 1.00 26.53 239 GLN A C 1
ATOM 1521 O O . GLN A 1 193 ? 14.983 56.836 -9.813 1.00 23.63 239 GLN A O 1
ATOM 1527 N N . THR A 1 194 ? 14.916 58.820 -8.741 1.00 26.31 240 THR A N 1
ATOM 1528 C CA . THR A 1 194 ? 16.349 59.018 -8.880 1.00 25.94 240 THR A CA 1
ATOM 1529 C C . THR A 1 194 ? 17.036 57.933 -8.078 1.00 25.41 240 THR A C 1
ATOM 1530 O O . THR A 1 194 ? 17.942 57.268 -8.560 1.00 24.20 240 THR A O 1
ATOM 1534 N N . ALA A 1 195 ? 16.577 57.754 -6.849 1.00 25.44 241 ALA A N 1
ATOM 1535 C CA . ALA A 1 195 ? 17.133 56.745 -5.969 1.00 26.08 241 ALA A CA 1
ATOM 1536 C C . ALA A 1 195 ? 17.066 55.360 -6.600 1.00 28.15 241 ALA A C 1
ATOM 1537 O O . ALA A 1 195 ? 18.093 54.707 -6.759 1.00 31.35 241 ALA A O 1
ATOM 1539 N N . PHE A 1 196 ? 15.862 54.920 -6.964 1.00 29.70 242 PHE A N 1
ATOM 1540 C CA . PHE A 1 196 ? 15.677 53.605 -7.569 1.00 30.44 242 PHE A CA 1
ATOM 1541 C C . PHE A 1 196 ? 16.631 53.354 -8.724 1.00 31.64 242 PHE A C 1
ATOM 1542 O O . PHE A 1 196 ? 17.162 52.268 -8.861 1.00 31.57 242 PHE A O 1
ATOM 1550 N N . GLU A 1 197 ? 16.852 54.361 -9.555 1.00 34.62 243 GLU A N 1
ATOM 1551 C CA . GLU A 1 197 ? 17.750 54.212 -10.696 1.00 39.27 243 GLU A CA 1
ATOM 1552 C C . GLU A 1 197 ? 19.209 53.970 -10.263 1.00 39.46 243 GLU A C 1
ATOM 1553 O O . GLU A 1 197 ? 19.843 53.018 -10.706 1.00 37.90 243 GLU A O 1
ATOM 1559 N N . ASN A 1 198 ? 19.725 54.841 -9.399 1.00 40.08 244 ASN A N 1
ATOM 1560 C CA . ASN A 1 198 ? 21.093 54.767 -8.892 1.00 39.81 244 ASN A CA 1
ATOM 1561 C C . ASN A 1 198 ? 21.328 53.478 -8.136 1.00 40.93 244 ASN A C 1
ATOM 1562 O O . ASN A 1 198 ? 22.411 52.887 -8.186 1.00 39.11 244 ASN A O 1
ATOM 1567 N N . ASN A 1 199 ? 20.302 53.057 -7.414 1.00 41.15 245 ASN A N 1
ATOM 1568 C CA . ASN A 1 199 ? 20.384 51.861 -6.615 1.00 42.07 245 ASN A CA 1
ATOM 1569 C C . ASN A 1 199 ? 20.406 50.605 -7.474 1.00 40.05 245 ASN A C 1
ATOM 1570 O O . ASN A 1 199 ? 20.923 49.575 -7.075 1.00 40.41 245 ASN A O 1
ATOM 1575 N N . LEU A 1 200 ? 19.860 50.696 -8.670 1.00 38.98 246 LEU A N 1
ATOM 1576 C CA . LEU A 1 200 ? 19.821 49.556 -9.561 1.00 37.80 246 LEU A CA 1
ATOM 1577 C C . LEU A 1 200 ? 21.179 49.421 -10.227 1.00 38.97 246 LEU A C 1
ATOM 1578 O O . LEU A 1 200 ? 21.634 48.314 -10.528 1.00 40.76 246 LEU A O 1
ATOM 1583 N N . LYS A 1 201 ? 21.829 50.553 -10.454 1.00 37.67 247 LYS A N 1
ATOM 1584 C CA . LYS A 1 201 ? 23.142 50.542 -11.080 1.00 39.84 247 LYS A CA 1
ATOM 1585 C C . LYS A 1 201 ? 24.127 49.849 -10.142 1.00 41.36 247 LYS A C 1
ATOM 1586 O O . LYS A 1 201 ? 24.889 48.965 -10.550 1.00 40.71 247 LYS A O 1
ATOM 1592 N N . ILE A 1 202 ? 24.088 50.262 -8.878 1.00 42.31 248 ILE A N 1
ATOM 1593 C CA . ILE A 1 202 ? 24.941 49.714 -7.844 1.00 42.95 248 ILE A CA 1
ATOM 1594 C C . ILE A 1 202 ? 24.733 48.213 -7.722 1.00 46.60 248 ILE A C 1
ATOM 1595 O O . ILE A 1 202 ? 25.699 47.457 -7.664 1.00 49.65 248 ILE A O 1
ATOM 1600 N N . MET A 1 203 ? 23.486 47.768 -7.677 1.00 47.61 249 MET A N 1
ATOM 1601 C CA . MET A 1 203 ? 23.257 46.337 -7.553 1.00 50.83 249 MET A CA 1
ATOM 1602 C C . MET A 1 203 ? 23.644 45.556 -8.791 1.00 52.02 249 MET A C 1
ATOM 1603 O O . MET A 1 203 ? 23.924 44.366 -8.707 1.00 50.27 249 MET A O 1
ATOM 1608 N N . LYS A 1 204 ? 23.634 46.219 -9.941 1.00 55.70 250 LYS A N 1
ATOM 1609 C CA . LYS A 1 204 ? 23.982 45.559 -11.191 1.00 58.98 250 LYS A CA 1
ATOM 1610 C C . LYS A 1 204 ? 25.442 45.133 -11.194 1.00 60.89 250 LYS A C 1
ATOM 1611 O O . LYS A 1 204 ? 25.801 44.133 -11.818 1.00 62.41 250 LYS A O 1
ATOM 1617 N N . ARG A 1 205 ? 26.301 45.870 -10.509 1.00 62.06 251 ARG A N 1
ATOM 1618 C CA . ARG A 1 205 ? 27.676 45.423 -10.483 1.00 64.24 251 ARG A CA 1
ATOM 1619 C C . ARG A 1 205 ? 28.006 44.714 -9.183 1.00 63.90 251 ARG A C 1
ATOM 1620 O O . ARG A 1 205 ? 28.764 43.751 -9.190 1.00 66.48 251 ARG A O 1
ATOM 1628 N N . ARG A 1 206 ? 27.431 45.151 -8.069 1.00 61.98 252 ARG A N 1
ATOM 1629 C CA . ARG A 1 206 ? 27.723 44.479 -6.812 1.00 61.16 252 ARG A CA 1
ATOM 1630 C C . ARG A 1 206 ? 27.251 43.044 -6.857 1.00 60.91 252 ARG A C 1
ATOM 1631 O O . ARG A 1 206 ? 27.730 42.197 -6.112 1.00 60.20 252 ARG A O 1
ATOM 1639 N N . VAL A 1 207 ? 26.323 42.768 -7.756 1.00 61.54 253 VAL A N 1
ATOM 1640 C CA . VAL A 1 207 ? 25.791 41.428 -7.866 1.00 63.65 253 VAL A CA 1
ATOM 1641 C C . VAL A 1 207 ? 26.735 40.515 -8.654 1.00 65.91 253 VAL A C 1
ATOM 1642 O O . VAL A 1 207 ? 26.797 39.313 -8.406 1.00 65.66 253 VAL A O 1
ATOM 1646 N N . LEU A 1 208 ? 27.486 41.087 -9.587 1.00 69.98 254 LEU A N 1
ATOM 1647 C CA . LEU A 1 208 ? 28.412 40.302 -10.402 1.00 73.96 254 LEU A CA 1
ATOM 1648 C C . LEU A 1 208 ? 29.455 39.617 -9.540 1.00 77.15 254 LEU A C 1
ATOM 1649 O O . LEU A 1 208 ? 29.925 38.525 -9.869 1.00 78.22 254 LEU A O 1
ATOM 1654 N N . ALA A 1 209 ? 29.809 40.260 -8.433 1.00 79.83 255 ALA A N 1
ATOM 1655 C CA . ALA A 1 209 ? 30.806 39.714 -7.528 1.00 82.36 255 ALA A CA 1
ATOM 1656 C C . ALA A 1 209 ? 30.214 39.050 -6.284 1.00 84.28 255 ALA A C 1
ATOM 1657 O O . ALA A 1 209 ? 30.501 39.458 -5.160 1.00 84.54 255 ALA A O 1
ATOM 1659 N N . VAL A 1 210 ? 29.389 38.029 -6.484 1.00 86.38 256 VAL A N 1
ATOM 1660 C CA . VAL A 1 210 ? 28.806 37.305 -5.360 1.00 89.82 256 VAL A CA 1
ATOM 1661 C C . VAL A 1 210 ? 29.615 36.012 -5.179 1.00 91.57 256 VAL A C 1
ATOM 1662 O O . VAL A 1 210 ? 30.835 36.010 -5.375 1.00 92.18 256 VAL A O 1
ATOM 1666 N N . GLU A 1 211 ? 28.955 34.920 -4.807 1.00 92.81 257 GLU A N 1
ATOM 1667 C CA . GLU A 1 211 ? 29.648 33.648 -4.627 1.00 94.35 257 GLU A CA 1
ATOM 1668 C C . GLU A 1 211 ? 29.647 32.834 -5.921 1.00 94.23 257 GLU A C 1
ATOM 1669 O O . GLU A 1 211 ? 30.699 32.615 -6.526 1.00 94.36 257 GLU A O 1
ATOM 1675 N N . ASP A 1 212 ? 28.463 32.405 -6.350 1.00 93.85 258 ASP A N 1
ATOM 1676 C CA . ASP A 1 212 ? 28.331 31.600 -7.562 1.00 93.23 258 ASP A CA 1
ATOM 1677 C C . ASP A 1 212 ? 28.012 32.427 -8.798 1.00 91.23 258 ASP A C 1
ATOM 1678 O O . ASP A 1 212 ? 27.128 33.280 -8.780 1.00 91.59 258 ASP A O 1
ATOM 1683 N N . PRO A 1 213 ? 28.744 32.189 -9.891 1.00 89.68 259 PRO A N 1
ATOM 1684 C CA . PRO A 1 213 ? 28.513 32.924 -11.136 1.00 88.21 259 PRO A CA 1
ATOM 1685 C C . PRO A 1 213 ? 27.150 32.589 -11.755 1.00 86.79 259 PRO A C 1
ATOM 1686 O O . PRO A 1 213 ? 26.501 33.442 -12.352 1.00 86.36 259 PRO A O 1
ATOM 1690 N N . THR A 1 214 ? 26.718 31.344 -11.606 1.00 85.32 260 THR A N 1
ATOM 1691 C CA . THR A 1 214 ? 25.435 30.930 -12.155 1.00 84.94 260 THR A CA 1
ATOM 1692 C C . THR A 1 214 ? 24.280 31.646 -11.470 1.00 83.77 260 THR A C 1
ATOM 1693 O O . THR A 1 214 ? 23.156 31.681 -11.984 1.00 84.01 260 THR A O 1
ATOM 1697 N N . ARG A 1 215 ? 24.545 32.210 -10.301 1.00 81.04 261 ARG A N 1
ATOM 1698 C CA . ARG A 1 215 ? 23.498 32.924 -9.602 1.00 78.07 261 ARG A CA 1
ATOM 1699 C C . ARG A 1 215 ? 23.636 34.414 -9.869 1.00 77.27 261 ARG A C 1
ATOM 1700 O O . ARG A 1 215 ? 22.680 35.169 -9.706 1.00 77.56 261 ARG A O 1
ATOM 1708 N N . SER A 1 216 ? 24.825 34.841 -10.287 1.00 75.27 262 SER A N 1
ATOM 1709 C CA . SER A 1 216 ? 25.034 36.248 -10.616 1.00 73.15 262 SER A CA 1
ATOM 1710 C C . SER A 1 216 ? 24.302 36.512 -11.932 1.00 71.33 262 SER A C 1
ATOM 1711 O O . SER A 1 216 ? 24.274 37.629 -12.439 1.00 71.25 262 SER A O 1
ATOM 1714 N N . LYS A 1 217 ? 23.710 35.454 -12.473 1.00 70.09 263 LYS A N 1
ATOM 1715 C CA . LYS A 1 217 ? 22.943 35.526 -13.708 1.00 69.35 263 LYS A CA 1
ATOM 1716 C C . LYS A 1 217 ? 21.481 35.690 -13.327 1.00 66.45 263 LYS A C 1
ATOM 1717 O O . LYS A 1 217 ? 20.786 36.569 -13.832 1.00 67.15 263 LYS A O 1
ATOM 1723 N N . GLN A 1 218 ? 21.025 34.826 -12.428 1.00 63.12 264 GLN A N 1
ATOM 1724 C CA . GLN A 1 218 ? 19.651 34.842 -11.951 1.00 59.26 264 GLN A CA 1
ATOM 1725 C C . GLN A 1 218 ? 19.309 36.259 -11.494 1.00 57.77 264 GLN A C 1
ATOM 1726 O O . GLN A 1 218 ? 18.263 36.810 -11.848 1.00 56.12 264 GLN A O 1
ATOM 1732 N N . MET A 1 219 ? 20.214 36.847 -10.719 1.00 56.10 265 MET A N 1
ATOM 1733 C CA . MET A 1 219 ? 20.028 38.188 -10.209 1.00 55.41 265 MET A CA 1
ATOM 1734 C C . MET A 1 219 ? 20.187 39.233 -11.289 1.00 55.43 265 MET A C 1
ATOM 1735 O O . MET A 1 219 ? 19.353 40.136 -11.402 1.00 56.77 265 MET A O 1
ATOM 1740 N N . SER A 1 220 ? 21.249 39.131 -12.081 1.00 53.84 266 SER A N 1
ATOM 1741 C CA . SER A 1 220 ? 21.451 40.095 -13.159 1.00 53.35 266 SER A CA 1
ATOM 1742 C C . SER A 1 220 ? 20.254 40.112 -14.102 1.00 52.97 266 SER A C 1
ATOM 1743 O O . SER A 1 220 ? 20.004 41.105 -14.784 1.00 51.48 266 SER A O 1
ATOM 1746 N N . GLN A 1 221 ? 19.523 39.004 -14.145 1.00 52.60 267 GLN A N 1
ATOM 1747 C CA . GLN A 1 221 ? 18.358 38.918 -15.002 1.00 52.32 267 GLN A CA 1
ATOM 1748 C C . GLN A 1 221 ? 17.212 39.652 -14.321 1.00 50.72 267 GLN A C 1
ATOM 1749 O O . GLN A 1 221 ? 16.500 40.432 -14.963 1.00 51.80 267 GLN A O 1
ATOM 1755 N N . LEU A 1 222 ? 17.043 39.414 -13.021 1.00 47.55 268 LEU A N 1
ATOM 1756 C CA . LEU A 1 222 ? 15.989 40.075 -12.256 1.00 43.00 268 LEU A CA 1
ATOM 1757 C C . LEU A 1 222 ? 16.179 41.586 -12.277 1.00 41.41 268 LEU A C 1
ATOM 1758 O O . LEU A 1 222 ? 15.212 42.334 -12.356 1.00 40.11 268 LEU A O 1
ATOM 1763 N N . LEU A 1 223 ? 17.429 42.034 -12.226 1.00 39.67 269 LEU A N 1
ATOM 1764 C CA . LEU A 1 223 ? 17.692 43.460 -12.244 1.00 39.62 269 LEU A CA 1
ATOM 1765 C C . LEU A 1 223 ? 17.418 44.018 -13.631 1.00 40.71 269 LEU A C 1
ATOM 1766 O O . LEU A 1 223 ? 17.136 45.207 -13.790 1.00 42.05 269 LEU A O 1
ATOM 1771 N N . THR A 1 224 ? 17.507 43.166 -14.641 1.00 41.06 270 THR A N 1
ATOM 1772 C CA . THR A 1 224 ? 17.255 43.617 -16.001 1.00 41.35 270 THR A CA 1
ATOM 1773 C C . THR A 1 224 ? 15.741 43.758 -16.174 1.00 41.26 270 THR A C 1
ATOM 1774 O O . THR A 1 224 ? 15.262 44.717 -16.766 1.00 36.94 270 THR A O 1
ATOM 1778 N N . GLU A 1 225 ? 14.997 42.812 -15.619 1.00 42.89 271 GLU A N 1
ATOM 1779 C CA . GLU A 1 225 ? 13.555 42.852 -15.697 1.00 45.64 271 GLU A CA 1
ATOM 1780 C C . GLU A 1 225 ? 13.065 44.120 -14.960 1.00 45.22 271 GLU A C 1
ATOM 1781 O O . GLU A 1 225 ? 12.176 44.831 -15.441 1.00 43.95 271 GLU A O 1
ATOM 1787 N N . LEU A 1 226 ? 13.669 44.409 -13.807 1.00 44.31 272 LEU A N 1
ATOM 1788 C CA . LEU A 1 226 ? 13.303 45.585 -13.016 1.00 42.33 272 LEU A CA 1
ATOM 1789 C C . LEU A 1 226 ? 13.718 46.895 -13.703 1.00 41.32 272 LEU A C 1
ATOM 1790 O O . LEU A 1 226 ? 12.967 47.873 -13.710 1.00 40.82 272 LEU A O 1
ATOM 1795 N N . GLY A 1 227 ? 14.912 46.919 -14.277 1.00 39.28 273 GLY A N 1
ATOM 1796 C CA . GLY A 1 227 ? 15.368 48.136 -14.926 1.00 38.90 273 GLY A CA 1
ATOM 1797 C C . GLY A 1 227 ? 14.457 48.558 -16.053 1.00 38.15 273 GLY A C 1
ATOM 1798 O O . GLY A 1 227 ? 14.253 49.744 -16.294 1.00 38.57 273 GLY A O 1
ATOM 1799 N N . LYS A 1 228 ? 13.920 47.570 -16.755 1.00 38.28 274 LYS A N 1
ATOM 1800 C CA . LYS A 1 228 ? 13.016 47.825 -17.855 1.00 37.77 274 LYS A CA 1
ATOM 1801 C C . LYS A 1 228 ? 11.703 48.392 -17.319 1.00 37.70 274 LYS A C 1
ATOM 1802 O O . LYS A 1 228 ? 11.016 49.135 -18.018 1.00 39.91 274 LYS A O 1
ATOM 1808 N N . ARG A 1 229 ? 11.364 48.048 -16.078 1.00 36.16 275 ARG A N 1
ATOM 1809 C CA . ARG A 1 229 ? 10.124 48.503 -15.457 1.00 33.73 275 ARG A CA 1
ATOM 1810 C C . ARG A 1 229 ? 10.151 49.893 -14.843 1.00 34.68 275 ARG A C 1
ATOM 1811 O O . ARG A 1 229 ? 9.127 50.379 -14.354 1.00 35.08 275 ARG A O 1
ATOM 1819 N N . GLN A 1 230 ? 11.305 50.541 -14.853 1.00 34.23 276 GLN A N 1
ATOM 1820 C CA . GLN A 1 230 ? 11.384 51.871 -14.277 1.00 34.21 276 GLN A CA 1
ATOM 1821 C C . GLN A 1 230 ? 10.384 52.895 -14.843 1.00 34.84 276 GLN A C 1
ATOM 1822 O O . GLN A 1 230 ? 10.229 53.978 -14.266 1.00 35.63 276 GLN A O 1
ATOM 1828 N N . VAL A 1 231 ? 9.730 52.574 -15.964 1.00 32.91 277 VAL A N 1
ATOM 1829 C CA . VAL A 1 231 ? 8.756 53.488 -16.572 1.00 31.11 277 VAL A CA 1
ATOM 1830 C C . VAL A 1 231 ? 7.721 53.924 -15.553 1.00 29.47 277 VAL A C 1
ATOM 1831 O O . VAL A 1 231 ? 7.390 55.094 -15.448 1.00 32.29 277 VAL A O 1
ATOM 1835 N N . VAL A 1 232 ? 7.215 52.961 -14.802 1.00 26.26 278 VAL A N 1
ATOM 1836 C CA . VAL A 1 232 ? 6.204 53.207 -13.802 1.00 23.93 278 VAL A CA 1
ATOM 1837 C C . VAL A 1 232 ? 6.341 54.546 -13.044 1.00 23.34 278 VAL A C 1
ATOM 1838 O O . VAL A 1 232 ? 5.345 55.177 -12.711 1.00 23.94 278 VAL A O 1
ATOM 1842 N N . PHE A 1 233 ? 7.556 54.984 -12.757 1.00 23.06 279 PHE A N 1
ATOM 1843 C CA . PHE A 1 233 ? 7.710 56.254 -12.064 1.00 22.86 279 PHE A CA 1
ATOM 1844 C C . PHE A 1 233 ? 7.287 57.401 -12.961 1.00 24.51 279 PHE A C 1
ATOM 1845 O O . PHE A 1 233 ? 6.712 58.360 -12.456 1.00 27.53 279 PHE A O 1
ATOM 1853 N N . THR A 1 234 ? 7.557 57.327 -14.271 1.00 23.76 280 THR A N 1
ATOM 1854 C CA . THR A 1 234 ? 7.140 58.421 -15.155 1.00 29.18 280 THR A CA 1
ATOM 1855 C C . THR A 1 234 ? 5.629 58.434 -15.289 1.00 29.08 280 THR A C 1
ATOM 1856 O O . THR A 1 234 ? 5.015 59.503 -15.446 1.00 28.76 280 THR A O 1
ATOM 1860 N N . ILE A 1 235 ? 5.057 57.233 -15.259 1.00 26.16 281 ILE A N 1
ATOM 1861 C CA . ILE A 1 235 ? 3.622 57.047 -15.324 1.00 24.04 281 ILE A CA 1
ATOM 1862 C C . ILE A 1 235 ? 3.018 57.603 -14.011 1.00 22.69 281 ILE A C 1
ATOM 1863 O O . ILE A 1 235 ? 1.888 58.087 -13.992 1.00 20.88 281 ILE A O 1
ATOM 1868 N N . LEU A 1 236 ? 3.774 57.565 -12.925 1.00 19.07 282 LEU A N 1
ATOM 1869 C CA . LEU A 1 236 ? 3.253 58.088 -11.670 1.00 22.54 282 LEU A CA 1
ATOM 1870 C C . LEU A 1 236 ? 3.227 59.620 -11.715 1.00 25.46 282 LEU A C 1
ATOM 1871 O O . LEU A 1 236 ? 2.364 60.270 -11.083 1.00 21.00 282 LEU A O 1
ATOM 1876 N N . LEU A 1 237 ? 4.194 60.182 -12.444 1.00 25.26 283 LEU A N 1
ATOM 1877 C CA . LEU A 1 237 ? 4.279 61.618 -12.628 1.00 25.36 283 LEU A CA 1
ATOM 1878 C C . LEU A 1 237 ? 3.160 62.020 -13.587 1.00 25.34 283 LEU A C 1
ATOM 1879 O O . LEU A 1 237 ? 2.560 63.059 -13.447 1.00 27.46 283 LEU A O 1
ATOM 1884 N N . GLN A 1 238 ? 2.885 61.170 -14.565 1.00 25.96 284 GLN A N 1
ATOM 1885 C CA . GLN A 1 238 ? 1.832 61.420 -15.526 1.00 24.31 284 GLN A CA 1
ATOM 1886 C C . GLN A 1 238 ? 0.494 61.380 -14.783 1.00 24.89 284 GLN A C 1
ATOM 1887 O O . GLN A 1 238 ? -0.434 62.113 -15.109 1.00 26.27 284 GLN A O 1
ATOM 1893 N N . GLN A 1 239 ? 0.385 60.532 -13.769 1.00 23.58 285 GLN A N 1
ATOM 1894 C CA . GLN A 1 239 ? -0.869 60.481 -13.033 1.00 22.37 285 GLN A CA 1
ATOM 1895 C C . GLN A 1 239 ? -0.991 61.750 -12.198 1.00 21.92 285 GLN A C 1
ATOM 1896 O O . GLN A 1 239 ? -2.083 62.236 -11.917 1.00 20.64 285 GLN A O 1
ATOM 1902 N N . TYR A 1 240 ? 0.158 62.282 -11.814 1.00 22.68 286 TYR A N 1
ATOM 1903 C CA . TYR A 1 240 ? 0.197 63.475 -10.995 1.00 24.55 286 TYR A CA 1
ATOM 1904 C C . TYR A 1 240 ? -0.254 64.691 -11.780 1.00 23.94 286 TYR A C 1
ATOM 1905 O O . TYR A 1 240 ? -1.031 65.518 -11.299 1.00 19.77 286 TYR A O 1
ATOM 1914 N N . GLU A 1 241 ? 0.278 64.787 -12.986 1.00 23.81 287 GLU A N 1
ATOM 1915 C CA . GLU A 1 241 ? -0.005 65.888 -13.862 1.00 26.25 287 GLU A CA 1
ATOM 1916 C C . GLU A 1 241 ? -1.433 65.835 -14.322 1.00 25.90 287 GLU A C 1
ATOM 1917 O O . GLU A 1 241 ? -2.078 66.865 -14.449 1.00 25.96 287 GLU A O 1
ATOM 1923 N N . ASN A 1 242 ? -1.928 64.626 -14.571 1.00 28.21 288 ASN A N 1
ATOM 1924 C CA . ASN A 1 242 ? -3.308 64.443 -15.006 1.00 25.92 288 ASN A CA 1
ATOM 1925 C C . ASN A 1 242 ? -4.256 64.952 -13.950 1.00 25.95 288 ASN A C 1
ATOM 1926 O O . ASN A 1 242 ? -5.214 65.621 -14.273 1.00 26.44 288 ASN A O 1
ATOM 1931 N N . ASN A 1 243 ? -4.007 64.617 -12.689 1.00 26.06 289 ASN A N 1
ATOM 1932 C CA . ASN A 1 243 ? -4.884 65.085 -11.624 1.00 31.39 289 ASN A CA 1
ATOM 1933 C C . ASN A 1 243 ? -4.755 66.569 -11.382 1.00 31.42 289 ASN A C 1
ATOM 1934 O O . ASN A 1 243 ? -5.718 67.249 -11.047 1.00 33.16 289 ASN A O 1
ATOM 1939 N N . GLU A 1 244 ? -3.549 67.064 -11.553 1.00 31.60 290 GLU A N 1
ATOM 1940 C CA . GLU A 1 244 ? -3.273 68.457 -11.361 1.00 32.67 290 GLU A CA 1
ATOM 1941 C C . GLU A 1 244 ? -4.131 69.207 -12.384 1.00 33.61 290 GLU A C 1
ATOM 1942 O O . GLU A 1 244 ? -4.833 70.157 -12.053 1.00 33.70 290 GLU A O 1
ATOM 1948 N N . GLN A 1 245 ? -4.093 68.750 -13.625 1.00 33.77 291 GLN A N 1
ATOM 1949 C CA . GLN A 1 245 ? -4.826 69.405 -14.679 1.00 36.92 291 GLN A CA 1
ATOM 1950 C C . GLN A 1 245 ? -6.333 69.293 -14.473 1.00 36.80 291 GLN A C 1
ATOM 1951 O O . GLN A 1 245 ? -7.100 70.200 -14.808 1.00 35.21 291 GLN A O 1
ATOM 1957 N N . SER A 1 246 ? -6.755 68.169 -13.929 1.00 35.72 292 SER A N 1
ATOM 1958 C CA . SER A 1 246 ? -8.153 67.950 -13.672 1.00 37.20 292 SER A CA 1
ATOM 1959 C C . SER A 1 246 ? -8.610 69.041 -12.728 1.00 36.79 292 SER A C 1
ATOM 1960 O O . SER A 1 246 ? -9.633 69.678 -12.937 1.00 35.57 292 SER A O 1
ATOM 1963 N N . GLN A 1 247 ? -7.828 69.259 -11.679 1.00 38.68 293 GLN A N 1
ATOM 1964 C CA . GLN A 1 247 ? -8.151 70.290 -10.698 1.00 41.24 293 GLN A CA 1
ATOM 1965 C C . GLN A 1 247 ? -8.281 71.643 -11.374 1.00 40.20 293 GLN A C 1
ATOM 1966 O O . GLN A 1 247 ? -9.337 72.270 -11.333 1.00 40.34 293 GLN A O 1
ATOM 1972 N N . GLN A 1 248 ? -7.206 72.086 -12.003 1.00 39.01 294 GLN A N 1
ATOM 1973 C CA . GLN A 1 248 ? -7.214 73.362 -12.692 1.00 40.35 294 GLN A CA 1
ATOM 1974 C C . GLN A 1 248 ? -8.426 73.533 -13.619 1.00 39.81 294 GLN A C 1
ATOM 1975 O O . GLN A 1 248 ? -9.005 74.625 -13.698 1.00 40.19 294 GLN A O 1
ATOM 1981 N N . LEU A 1 249 ? -8.814 72.468 -14.318 1.00 36.59 295 LEU A N 1
ATOM 1982 C CA . LEU A 1 249 ? -9.948 72.564 -15.223 1.00 33.49 295 LEU A CA 1
ATOM 1983 C C . LEU A 1 249 ? -11.225 72.830 -14.476 1.00 35.15 295 LEU A C 1
ATOM 1984 O O . LEU A 1 249 ? -12.037 73.648 -14.913 1.00 36.39 295 LEU A O 1
ATOM 1989 N N . MET A 1 250 ? -11.419 72.162 -13.346 1.00 36.49 296 MET A N 1
ATOM 1990 C CA . MET A 1 250 ? -12.652 72.382 -12.587 1.00 39.67 296 MET A CA 1
ATOM 1991 C C . MET A 1 250 ? -12.730 73.772 -12.000 1.00 40.96 296 MET A C 1
ATOM 1992 O O . MET A 1 250 ? -13.812 74.305 -11.745 1.00 41.43 296 MET A O 1
ATOM 1997 N N . GLN A 1 251 ? -11.564 74.354 -11.788 1.00 43.42 297 GLN A N 1
ATOM 1998 C CA . GLN A 1 251 ? -11.481 75.688 -11.263 1.00 46.23 297 GLN A CA 1
ATOM 1999 C C . GLN A 1 251 ? -12.021 76.590 -12.373 1.00 47.39 297 GLN A C 1
ATOM 2000 O O . GLN A 1 251 ? -12.957 77.365 -12.161 1.00 47.58 297 GLN A O 1
ATOM 2006 N N . LYS A 1 252 ? -11.437 76.450 -13.564 1.00 47.61 298 LYS A N 1
ATOM 2007 C CA . LYS A 1 252 ? -11.819 77.225 -14.745 1.00 47.44 298 LYS A CA 1
ATOM 2008 C C . LYS A 1 252 ? -13.288 77.032 -15.125 1.00 45.43 298 LYS A C 1
ATOM 2009 O O . LYS A 1 252 ? -13.910 77.922 -15.696 1.00 44.49 298 LYS A O 1
ATOM 2015 N N . THR A 1 253 ? -13.838 75.868 -14.809 1.00 43.43 299 THR A N 1
ATOM 2016 C CA . THR A 1 253 ? -15.228 75.586 -15.120 1.00 43.21 299 THR A CA 1
ATOM 2017 C C . THR A 1 253 ? -16.106 76.671 -14.483 1.00 46.35 299 THR A C 1
ATOM 2018 O O . THR A 1 253 ? -16.973 77.250 -15.160 1.00 46.13 299 THR A O 1
ATOM 2022 N N . LEU A 1 254 ? -15.875 76.942 -13.192 1.00 47.38 300 LEU A N 1
ATOM 2023 C CA . LEU A 1 254 ? -16.625 77.964 -12.436 1.00 47.25 300 LEU A CA 1
ATOM 2024 C C . LEU A 1 254 ? -16.375 79.331 -13.047 1.00 47.55 300 LEU A C 1
ATOM 2025 O O . LEU A 1 254 ? -17.295 80.109 -13.302 1.00 48.04 300 LEU A O 1
ATOM 2030 N N . GLU A 1 255 ? -15.103 79.617 -13.258 1.00 47.60 301 GLU A N 1
ATOM 2031 C CA . GLU A 1 255 ? -14.704 80.872 -13.832 1.00 51.15 301 GLU A CA 1
ATOM 2032 C C . GLU A 1 255 ? -15.271 81.026 -15.244 1.00 51.25 301 GLU A C 1
ATOM 2033 O O . GLU A 1 255 ? -15.477 82.140 -15.717 1.00 51.70 301 GLU A O 1
ATOM 2039 N N . LEU A 1 256 ? -15.520 79.915 -15.928 1.00 49.87 302 LEU A N 1
ATOM 2040 C CA . LEU A 1 256 ? -16.053 80.007 -17.274 1.00 47.18 302 LEU A CA 1
ATOM 2041 C C . LEU A 1 256 ? -17.536 80.271 -17.270 1.00 47.11 302 LEU A C 1
ATOM 2042 O O . LEU A 1 256 ? -18.050 80.888 -18.185 1.00 48.99 302 LEU A O 1
ATOM 2047 N N . PHE A 1 257 ? -18.230 79.802 -16.244 1.00 48.05 303 PHE A N 1
ATOM 2048 C CA . PHE A 1 257 ? -19.673 80.006 -16.154 1.00 49.75 303 PHE A CA 1
ATOM 2049 C C . PHE A 1 257 ? -20.046 81.396 -15.634 1.00 53.66 303 PHE A C 1
ATOM 2050 O O . PHE A 1 257 ? -20.986 82.023 -16.132 1.00 55.48 303 PHE A O 1
ATOM 2058 N N . SER A 1 258 ? -19.344 81.883 -14.618 1.00 55.93 304 SER A N 1
ATOM 2059 C CA . SER A 1 258 ? -19.669 83.208 -14.132 1.00 58.56 304 SER A CA 1
ATOM 2060 C C . SER A 1 258 ? -19.377 84.162 -15.295 1.00 60.49 304 SER A C 1
ATOM 2061 O O . SER A 1 258 ? -19.895 85.277 -15.342 1.00 63.21 304 SER A O 1
ATOM 2064 N N . GLU A 1 259 ? -18.554 83.711 -16.241 1.00 61.06 305 GLU A N 1
ATOM 2065 C CA . GLU A 1 259 ? -18.221 84.516 -17.413 1.00 60.79 305 GLU A CA 1
ATOM 2066 C C . GLU A 1 259 ? -19.341 84.422 -18.451 1.00 58.63 305 GLU A C 1
ATOM 2067 O O . GLU A 1 259 ? -19.696 85.414 -19.087 1.00 58.49 305 GLU A O 1
ATOM 2073 N N . LEU A 1 260 ? -19.887 83.225 -18.625 1.00 56.11 306 LEU A N 1
ATOM 2074 C CA . LEU A 1 260 ? -20.980 83.022 -19.565 1.00 55.89 306 LEU A CA 1
ATOM 2075 C C . LEU A 1 260 ? -22.188 83.804 -19.079 1.00 56.81 306 LEU A C 1
ATOM 2076 O O . LEU A 1 260 ? -22.797 84.559 -19.829 1.00 57.93 306 LEU A O 1
ATOM 2081 N N . ASN A 1 261 ? -22.533 83.606 -17.814 1.00 57.09 307 ASN A N 1
ATOM 2082 C CA . ASN A 1 261 ? -23.679 84.276 -17.221 1.00 57.56 307 ASN A CA 1
ATOM 2083 C C . ASN A 1 261 ? -23.520 85.787 -17.163 1.00 58.18 307 ASN A C 1
ATOM 2084 O O . ASN A 1 261 ? -24.489 86.519 -17.331 1.00 58.32 307 ASN A O 1
ATOM 2089 N N . SER A 1 262 ? -22.300 86.257 -16.938 1.00 58.62 308 SER A N 1
ATOM 2090 C CA . SER A 1 262 ? -22.054 87.688 -16.913 1.00 58.75 308 SER A CA 1
ATOM 2091 C C . SER A 1 262 ? -22.474 88.258 -18.256 1.00 59.85 308 SER A C 1
ATOM 2092 O O . SER A 1 262 ? -22.958 89.379 -18.348 1.00 62.22 308 SER A O 1
ATOM 2095 N N . THR A 1 263 ? -22.284 87.480 -19.308 1.00 60.38 309 THR A N 1
ATOM 2096 C CA . THR A 1 263 ? -22.650 87.941 -20.627 1.00 61.44 309 THR A CA 1
ATOM 2097 C C . THR A 1 263 ? -24.141 87.829 -20.878 1.00 62.86 309 THR A C 1
ATOM 2098 O O . THR A 1 263 ? -24.722 88.735 -21.459 1.00 64.52 309 THR A O 1
ATOM 2102 N N . VAL A 1 264 ? -24.770 86.738 -20.438 1.00 64.25 310 VAL A N 1
ATOM 2103 C CA . VAL A 1 264 ? -26.209 86.554 -20.660 1.00 64.80 310 VAL A CA 1
ATOM 2104 C C . VAL A 1 264 ? -27.016 87.629 -19.947 1.00 65.05 310 VAL A C 1
ATOM 2105 O O . VAL A 1 264 ? -28.164 87.889 -20.298 1.00 64.01 310 VAL A O 1
ATOM 2109 N N . ASN A 1 265 ? -26.399 88.237 -18.936 1.00 66.55 311 ASN A N 1
ATOM 2110 C CA . ASN A 1 265 ? -27.019 89.306 -18.159 1.00 67.40 311 ASN A CA 1
ATOM 2111 C C . ASN A 1 265 ? -27.058 90.574 -18.978 1.00 69.50 311 ASN A C 1
ATOM 2112 O O . ASN A 1 265 ? -28.097 91.217 -19.090 1.00 70.85 311 ASN A O 1
ATOM 2117 N N . LYS A 1 266 ? -25.911 90.934 -19.541 1.00 71.22 312 LYS A N 1
ATOM 2118 C CA . LYS A 1 266 ? -25.801 92.131 -20.353 1.00 72.92 312 LYS A CA 1
ATOM 2119 C C . LYS A 1 266 ? -26.658 92.000 -21.602 1.00 74.62 312 LYS A C 1
ATOM 2120 O O . LYS A 1 266 ? -27.050 92.994 -22.211 1.00 75.34 312 LYS A O 1
ATOM 2126 N N . LEU A 1 267 ? -26.973 90.764 -21.963 1.00 76.10 313 LEU A N 1
ATOM 2127 C CA . LEU A 1 267 ? -27.780 90.508 -23.138 1.00 78.49 313 LEU A CA 1
ATOM 2128 C C . LEU A 1 267 ? -29.266 90.521 -22.788 1.00 81.11 313 LEU A C 1
ATOM 2129 O O . LEU A 1 267 ? -30.118 90.716 -23.658 1.00 82.26 313 LEU A O 1
ATOM 2134 N N . VAL A 1 268 ? -29.576 90.329 -21.510 1.00 83.32 314 VAL A N 1
ATOM 2135 C CA . VAL A 1 268 ? -30.966 90.336 -21.071 1.00 85.78 314 VAL A CA 1
ATOM 2136 C C . VAL A 1 268 ? -31.392 91.782 -20.774 1.00 87.40 314 VAL A C 1
ATOM 2137 O O . VAL A 1 268 ? -32.566 92.058 -20.525 1.00 88.06 314 VAL A O 1
ATOM 2141 N N . ASP A 1 269 ? -30.430 92.701 -20.809 1.00 88.38 315 ASP A N 1
ATOM 2142 C CA . ASP A 1 269 ? -30.713 94.109 -20.561 1.00 90.11 315 ASP A CA 1
ATOM 2143 C C . ASP A 1 269 ? -30.926 94.820 -21.881 1.00 91.79 315 ASP A C 1
ATOM 2144 O O . ASP A 1 269 ? -32.016 95.312 -22.175 1.00 92.86 315 ASP A O 1
ATOM 2149 N N . ASP A 1 270 ? -29.865 94.872 -22.675 1.00 93.15 316 ASP A N 1
ATOM 2150 C CA . ASP A 1 270 ? -29.908 95.520 -23.971 1.00 94.49 316 ASP A CA 1
ATOM 2151 C C . ASP A 1 270 ? -31.062 95.003 -24.825 1.00 94.85 316 ASP A C 1
ATOM 2152 O O . ASP A 1 270 ? -31.278 95.478 -25.937 1.00 94.76 316 ASP A O 1
ATOM 2157 N N . SER A 1 271 ? -31.805 94.037 -24.289 1.00 95.29 317 SER A N 1
ATOM 2158 C CA . SER A 1 271 ? -32.953 93.448 -24.975 1.00 95.93 317 SER A CA 1
ATOM 2159 C C . SER A 1 271 ? -34.129 94.427 -25.039 1.00 97.75 317 SER A C 1
ATOM 2160 O O . SER A 1 271 ? -34.772 94.516 -26.109 1.00 98.12 317 SER A O 1
ATOM 2163 N N . GLY B 1 3 ? -39.316 95.134 -7.518 1.00 108.65 49 GLY B N 1
ATOM 2164 C CA . GLY B 1 3 ? -38.990 96.164 -8.546 1.00 109.60 49 GLY B CA 1
ATOM 2165 C C . GLY B 1 3 ? -37.627 95.940 -9.174 1.00 109.94 49 GLY B C 1
ATOM 2166 O O . GLY B 1 3 ? -37.521 95.331 -10.239 1.00 109.91 49 GLY B O 1
ATOM 2167 N N . SER B 1 4 ? -36.584 96.446 -8.520 1.00 110.12 50 SER B N 1
ATOM 2168 C CA . SER B 1 4 ? -35.216 96.287 -9.004 1.00 109.26 50 SER B CA 1
ATOM 2169 C C . SER B 1 4 ? -34.662 94.992 -8.419 1.00 109.00 50 SER B C 1
ATOM 2170 O O . SER B 1 4 ? -33.448 94.792 -8.341 1.00 108.65 50 SER B O 1
ATOM 2173 N N . ALA B 1 5 ? -35.578 94.122 -8.003 1.00 108.23 51 ALA B N 1
ATOM 2174 C CA . ALA B 1 5 ? -35.227 92.834 -7.431 1.00 107.46 51 ALA B CA 1
ATOM 2175 C C . ALA B 1 5 ? -34.275 92.100 -8.366 1.00 107.57 51 ALA B C 1
ATOM 2176 O O . ALA B 1 5 ? -33.459 91.294 -7.925 1.00 107.90 51 ALA B O 1
ATOM 2178 N N . MET B 1 6 ? -34.383 92.388 -9.660 1.00 107.47 52 MET B N 1
ATOM 2179 C CA . MET B 1 6 ? -33.540 91.756 -10.666 1.00 107.13 52 MET B CA 1
ATOM 2180 C C . MET B 1 6 ? -32.057 92.031 -10.446 1.00 105.94 52 MET B C 1
ATOM 2181 O O . MET B 1 6 ? -31.308 91.131 -10.069 1.00 105.98 52 MET B O 1
ATOM 2186 N N . ILE B 1 7 ? -31.636 93.271 -10.685 1.00 104.31 53 ILE B N 1
ATOM 2187 C CA . ILE B 1 7 ? -30.232 93.648 -10.520 1.00 102.57 53 ILE B CA 1
ATOM 2188 C C . ILE B 1 7 ? -29.648 93.114 -9.219 1.00 100.96 53 ILE B C 1
ATOM 2189 O O . ILE B 1 7 ? -28.438 92.924 -9.100 1.00 101.67 53 ILE B O 1
ATOM 2194 N N . GLU B 1 8 ? -30.511 92.858 -8.247 1.00 98.63 54 GLU B N 1
ATOM 2195 C CA . GLU B 1 8 ? -30.055 92.338 -6.972 1.00 95.86 54 GLU B CA 1
ATOM 2196 C C . GLU B 1 8 ? -29.880 90.833 -7.059 1.00 94.21 54 GLU B C 1
ATOM 2197 O O . GLU B 1 8 ? -28.811 90.304 -6.770 1.00 94.03 54 GLU B O 1
ATOM 2203 N N . ALA B 1 9 ? -30.938 90.151 -7.475 1.00 92.66 55 ALA B N 1
ATOM 2204 C CA . ALA B 1 9 ? -30.915 88.703 -7.602 1.00 91.61 55 ALA B CA 1
ATOM 2205 C C . ALA B 1 9 ? -29.803 88.224 -8.520 1.00 91.18 55 ALA B C 1
ATOM 2206 O O . ALA B 1 9 ? -29.290 87.122 -8.345 1.00 91.33 55 ALA B O 1
ATOM 2208 N N . ARG B 1 10 ? -29.439 89.042 -9.504 1.00 90.92 56 ARG B N 1
ATOM 2209 C CA . ARG B 1 10 ? -28.384 88.678 -10.448 1.00 90.78 56 ARG B CA 1
ATOM 2210 C C . ARG B 1 10 ? -27.026 88.913 -9.807 1.00 90.65 56 ARG B C 1
ATOM 2211 O O . ARG B 1 10 ? -26.105 88.111 -9.958 1.00 90.24 56 ARG B O 1
ATOM 2219 N N . GLN B 1 11 ? -26.920 90.029 -9.092 1.00 90.65 57 GLN B N 1
ATOM 2220 C CA . GLN B 1 11 ? -25.690 90.406 -8.419 1.00 90.98 57 GLN B CA 1
ATOM 2221 C C . GLN B 1 11 ? -25.348 89.344 -7.386 1.00 91.10 57 GLN B C 1
ATOM 2222 O O . GLN B 1 11 ? -24.178 89.116 -7.072 1.00 92.02 57 GLN B O 1
ATOM 2228 N N . VAL B 1 12 ? -26.381 88.694 -6.864 1.00 90.17 58 VAL B N 1
ATOM 2229 C CA . VAL B 1 12 ? -26.203 87.643 -5.880 1.00 89.45 58 VAL B CA 1
ATOM 2230 C C . VAL B 1 12 ? -25.797 86.360 -6.593 1.00 89.52 58 VAL B C 1
ATOM 2231 O O . VAL B 1 12 ? -24.737 85.797 -6.309 1.00 89.90 58 VAL B O 1
ATOM 2235 N N . SER B 1 13 ? -26.635 85.913 -7.529 1.00 89.04 59 SER B N 1
ATOM 2236 C CA . SER B 1 13 ? -26.376 84.695 -8.298 1.00 88.68 59 SER B CA 1
ATOM 2237 C C . SER B 1 13 ? -24.972 84.688 -8.891 1.00 88.29 59 SER B C 1
ATOM 2238 O O . SER B 1 13 ? -24.421 83.624 -9.185 1.00 87.54 59 SER B O 1
ATOM 2241 N N . GLU B 1 14 ? -24.402 85.878 -9.067 1.00 87.96 60 GLU B N 1
ATOM 2242 C CA . GLU B 1 14 ? -23.052 86.010 -9.603 1.00 87.87 60 GLU B CA 1
ATOM 2243 C C . GLU B 1 14 ? -22.024 85.885 -8.480 1.00 86.28 60 GLU B C 1
ATOM 2244 O O . GLU B 1 14 ? -21.059 85.127 -8.599 1.00 85.28 60 GLU B O 1
ATOM 2250 N N . LEU B 1 15 ? -22.223 86.627 -7.392 1.00 84.58 61 LEU B N 1
ATOM 2251 C CA . LEU B 1 15 ? -21.298 86.554 -6.268 1.00 83.42 61 LEU B CA 1
ATOM 2252 C C . LEU B 1 15 ? -21.248 85.122 -5.754 1.00 83.52 61 LEU B C 1
ATOM 2253 O O . LEU B 1 15 ? -20.229 84.675 -5.225 1.00 83.47 61 LEU B O 1
ATOM 2258 N N . SER B 1 16 ? -22.356 84.406 -5.914 1.00 83.29 62 SER B N 1
ATOM 2259 C CA . SER B 1 16 ? -22.428 83.015 -5.489 1.00 83.78 62 SER B CA 1
ATOM 2260 C C . SER B 1 16 ? -21.333 82.223 -6.213 1.00 84.99 62 SER B C 1
ATOM 2261 O O . SER B 1 16 ? -20.519 81.542 -5.577 1.00 85.07 62 SER B O 1
ATOM 2264 N N . THR B 1 17 ? -21.319 82.328 -7.544 1.00 85.31 63 THR B N 1
ATOM 2265 C CA . THR B 1 17 ? -20.336 81.638 -8.380 1.00 84.74 63 THR B CA 1
ATOM 2266 C C . THR B 1 17 ? -18.948 82.249 -8.219 1.00 83.59 63 THR B C 1
ATOM 2267 O O . THR B 1 17 ? -17.938 81.626 -8.544 1.00 83.20 63 THR B O 1
ATOM 2271 N N . ARG B 1 18 ? -18.911 83.475 -7.714 1.00 82.57 64 ARG B N 1
ATOM 2272 C CA . ARG B 1 18 ? -17.658 84.171 -7.497 1.00 81.77 64 ARG B CA 1
ATOM 2273 C C . ARG B 1 18 ? -17.050 83.724 -6.181 1.00 80.51 64 ARG B C 1
ATOM 2274 O O . ARG B 1 18 ? -15.834 83.775 -6.002 1.00 80.69 64 ARG B O 1
ATOM 2282 N N . ILE B 1 19 ? -17.906 83.290 -5.259 1.00 79.42 65 ILE B N 1
ATOM 2283 C CA . ILE B 1 19 ? -17.465 82.823 -3.943 1.00 78.11 65 ILE B CA 1
ATOM 2284 C C . ILE B 1 19 ? -16.925 81.401 -4.021 1.00 76.15 65 ILE B C 1
ATOM 2285 O O . ILE B 1 19 ? -15.864 81.104 -3.479 1.00 74.63 65 ILE B O 1
ATOM 2290 N N . ILE B 1 20 ? -17.669 80.534 -4.700 1.00 75.05 66 ILE B N 1
ATOM 2291 C CA . ILE B 1 20 ? -17.288 79.140 -4.877 1.00 74.91 66 ILE B CA 1
ATOM 2292 C C . ILE B 1 20 ? -15.817 79.012 -5.268 1.00 74.48 66 ILE B C 1
ATOM 2293 O O . ILE B 1 20 ? -15.165 78.014 -4.964 1.00 74.13 66 ILE B O 1
ATOM 2298 N N . SER B 1 21 ? -15.292 80.029 -5.940 1.00 74.17 67 SER B N 1
ATOM 2299 C CA . SER B 1 21 ? -13.898 80.014 -6.363 1.00 73.13 67 SER B CA 1
ATOM 2300 C C . SER B 1 21 ? -12.998 80.459 -5.223 1.00 72.98 67 SER B C 1
ATOM 2301 O O . SER B 1 21 ? -11.893 79.943 -5.049 1.00 73.38 67 SER B O 1
ATOM 2304 N N . SER B 1 22 ? -13.473 81.412 -4.437 1.00 72.88 68 SER B N 1
ATOM 2305 C CA . SER B 1 22 ? -12.679 81.918 -3.331 1.00 73.74 68 SER B CA 1
ATOM 2306 C C . SER B 1 22 ? -12.418 80.886 -2.236 1.00 74.32 68 SER B C 1
ATOM 2307 O O . SER B 1 22 ? -11.431 80.995 -1.504 1.00 74.17 68 SER B O 1
ATOM 2310 N N . VAL B 1 23 ? -13.296 79.892 -2.113 1.00 74.30 69 VAL B N 1
ATOM 2311 C CA . VAL B 1 23 ? -13.100 78.856 -1.105 1.00 74.47 69 VAL B CA 1
ATOM 2312 C C . VAL B 1 23 ? -12.158 77.808 -1.672 1.00 74.92 69 VAL B C 1
ATOM 2313 O O . VAL B 1 23 ? -11.294 77.295 -0.966 1.00 74.72 69 VAL B O 1
ATOM 2317 N N . GLN B 1 24 ? -12.318 77.494 -2.954 1.00 75.42 70 GLN B N 1
ATOM 2318 C CA . GLN B 1 24 ? -11.451 76.511 -3.585 1.00 76.08 70 GLN B CA 1
ATOM 2319 C C . GLN B 1 24 ? -10.038 77.057 -3.607 1.00 75.49 70 GLN B C 1
ATOM 2320 O O . GLN B 1 24 ? -9.085 76.314 -3.828 1.00 76.55 70 GLN B O 1
ATOM 2326 N N . MET B 1 25 ? -9.903 78.361 -3.386 1.00 73.75 71 MET B N 1
ATOM 2327 C CA . MET B 1 25 ? -8.587 78.976 -3.370 1.00 72.21 71 MET B CA 1
ATOM 2328 C C . MET B 1 25 ? -8.036 78.859 -1.969 1.00 69.53 71 MET B C 1
ATOM 2329 O O . MET B 1 25 ? -6.925 78.380 -1.768 1.00 69.97 71 MET B O 1
ATOM 2334 N N . LEU B 1 26 ? -8.839 79.290 -1.003 1.00 66.76 72 LEU B N 1
ATOM 2335 C CA . LEU B 1 26 ? -8.481 79.250 0.414 1.00 62.53 72 LEU B CA 1
ATOM 2336 C C . LEU B 1 26 ? -8.100 77.842 0.889 1.00 62.10 72 LEU B C 1
ATOM 2337 O O . LEU B 1 26 ? -7.174 77.662 1.689 1.00 60.26 72 LEU B O 1
ATOM 2342 N N . SER B 1 27 ? -8.835 76.848 0.403 1.00 61.59 73 SER B N 1
ATOM 2343 C CA . SER B 1 27 ? -8.571 75.470 0.775 1.00 61.80 73 SER B CA 1
ATOM 2344 C C . SER B 1 27 ? -7.265 74.994 0.147 1.00 62.60 73 SER B C 1
ATOM 2345 O O . SER B 1 27 ? -6.714 73.964 0.537 1.00 62.63 73 SER B O 1
ATOM 2348 N N . ASN B 1 28 ? -6.761 75.753 -0.818 1.00 63.90 74 ASN B N 1
ATOM 2349 C CA . ASN B 1 28 ? -5.519 75.385 -1.480 1.00 65.77 74 ASN B CA 1
ATOM 2350 C C . ASN B 1 28 ? -4.296 76.086 -0.897 1.00 66.53 74 ASN B C 1
ATOM 2351 O O . ASN B 1 28 ? -3.170 75.674 -1.144 1.00 67.18 74 ASN B O 1
ATOM 2356 N N . ALA B 1 29 ? -4.506 77.139 -0.118 1.00 69.15 75 ALA B N 1
ATOM 2357 C CA . ALA B 1 29 ? -3.381 77.865 0.474 1.00 71.37 75 ALA B CA 1
ATOM 2358 C C . ALA B 1 29 ? -2.376 76.894 1.081 1.00 72.76 75 ALA B C 1
ATOM 2359 O O . ALA B 1 29 ? -2.763 75.925 1.739 1.00 71.82 75 ALA B O 1
ATOM 2361 N N . GLN B 1 30 ? -1.088 77.162 0.864 1.00 74.23 76 GLN B N 1
ATOM 2362 C CA . GLN B 1 30 ? -0.024 76.300 1.374 1.00 75.02 76 GLN B CA 1
ATOM 2363 C C . GLN B 1 30 ? 0.796 76.874 2.534 1.00 76.21 76 GLN B C 1
ATOM 2364 O O . GLN B 1 30 ? 1.775 76.260 2.961 1.00 76.66 76 GLN B O 1
ATOM 2370 N N . ASN B 1 31 ? 0.400 78.041 3.041 1.00 77.50 77 ASN B N 1
ATOM 2371 C CA . ASN B 1 31 ? 1.095 78.672 4.166 1.00 78.77 77 ASN B CA 1
ATOM 2372 C C . ASN B 1 31 ? 0.201 79.700 4.862 1.00 80.96 77 ASN B C 1
ATOM 2373 O O . ASN B 1 31 ? -0.944 79.917 4.461 1.00 80.54 77 ASN B O 1
ATOM 2378 N N . GLU B 1 32 ? 0.738 80.336 5.899 1.00 83.79 78 GLU B N 1
ATOM 2379 C CA . GLU B 1 32 ? -0.008 81.322 6.677 1.00 86.30 78 GLU B CA 1
ATOM 2380 C C . GLU B 1 32 ? -0.232 82.668 5.973 1.00 87.65 78 GLU B C 1
ATOM 2381 O O . GLU B 1 32 ? -1.164 83.402 6.308 1.00 88.23 78 GLU B O 1
ATOM 2387 N N . GLN B 1 33 ? 0.617 82.992 5.003 1.00 88.70 79 GLN B N 1
ATOM 2388 C CA . GLN B 1 33 ? 0.484 84.248 4.272 1.00 88.80 79 GLN B CA 1
ATOM 2389 C C . GLN B 1 33 ? -0.669 84.090 3.294 1.00 87.35 79 GLN B C 1
ATOM 2390 O O . GLN B 1 33 ? -1.597 84.892 3.271 1.00 87.28 79 GLN B O 1
ATOM 2396 N N . GLU B 1 34 ? -0.598 83.037 2.489 1.00 86.11 80 GLU B N 1
ATOM 2397 C CA . GLU B 1 34 ? -1.626 82.742 1.501 1.00 85.16 80 GLU B CA 1
ATOM 2398 C C . GLU B 1 34 ? -3.014 82.569 2.129 1.00 84.26 80 GLU B C 1
ATOM 2399 O O . GLU B 1 34 ? -4.031 82.840 1.484 1.00 83.12 80 GLU B O 1
ATOM 2405 N N . ARG B 1 35 ? -3.062 82.103 3.376 1.00 83.10 81 ARG B N 1
ATOM 2406 C CA . ARG B 1 35 ? -4.347 81.908 4.036 1.00 82.36 81 ARG B CA 1
ATOM 2407 C C . ARG B 1 35 ? -5.015 83.264 4.244 1.00 83.71 81 ARG B C 1
ATOM 2408 O O . ARG B 1 35 ? -6.140 83.485 3.784 1.00 83.40 81 ARG B O 1
ATOM 2416 N N . LYS B 1 36 ? -4.315 84.168 4.930 1.00 84.77 82 LYS B N 1
ATOM 2417 C CA . LYS B 1 36 ? -4.840 85.504 5.186 1.00 85.99 82 LYS B CA 1
ATOM 2418 C C . LYS B 1 36 ? -5.407 86.086 3.902 1.00 85.79 82 LYS B C 1
ATOM 2419 O O . LYS B 1 36 ? -6.551 86.530 3.866 1.00 85.67 82 LYS B O 1
ATOM 2425 N N . GLU B 1 37 ? -4.603 86.081 2.846 1.00 85.72 83 GLU B N 1
ATOM 2426 C CA . GLU B 1 37 ? -5.050 86.605 1.567 1.00 87.10 83 GLU B CA 1
ATOM 2427 C C . GLU B 1 37 ? -6.437 86.056 1.244 1.00 87.42 83 GLU B C 1
ATOM 2428 O O . GLU B 1 37 ? -7.430 86.784 1.322 1.00 88.42 83 GLU B O 1
ATOM 2434 N N . ALA B 1 38 ? -6.509 84.772 0.904 1.00 87.04 84 ALA B N 1
ATOM 2435 C CA . ALA B 1 38 ? -7.783 84.144 0.561 1.00 85.47 84 ALA B CA 1
ATOM 2436 C C . ALA B 1 38 ? -8.902 84.550 1.516 1.00 84.19 84 ALA B C 1
ATOM 2437 O O . ALA B 1 38 ? -10.046 84.725 1.105 1.00 82.82 84 ALA B O 1
ATOM 2439 N N . GLY B 1 39 ? -8.564 84.701 2.791 1.00 83.66 85 GLY B N 1
ATOM 2440 C CA . GLY B 1 39 ? -9.558 85.090 3.774 1.00 84.15 85 GLY B CA 1
ATOM 2441 C C . GLY B 1 39 ? -10.241 86.396 3.421 1.00 83.93 85 GLY B C 1
ATOM 2442 O O . GLY B 1 39 ? -11.465 86.467 3.352 1.00 83.00 85 GLY B O 1
ATOM 2443 N N . ARG B 1 40 ? -9.438 87.432 3.199 1.00 84.69 86 ARG B N 1
ATOM 2444 C CA . ARG B 1 40 ? -9.943 88.753 2.842 1.00 84.83 86 ARG B CA 1
ATOM 2445 C C . ARG B 1 40 ? -10.748 88.707 1.554 1.00 83.79 86 ARG B C 1
ATOM 2446 O O . ARG B 1 40 ? -11.887 89.166 1.518 1.00 83.90 86 ARG B O 1
ATOM 2454 N N . VAL B 1 41 ? -10.155 88.156 0.499 1.00 82.93 87 VAL B N 1
ATOM 2455 C CA . VAL B 1 41 ? -10.834 88.040 -0.796 1.00 83.07 87 VAL B CA 1
ATOM 2456 C C . VAL B 1 41 ? -12.219 87.422 -0.613 1.00 83.08 87 VAL B C 1
ATOM 2457 O O . VAL B 1 41 ? -13.170 87.764 -1.322 1.00 81.63 87 VAL B O 1
ATOM 2461 N N . LEU B 1 42 ? -12.307 86.500 0.343 1.00 83.34 88 LEU B N 1
ATOM 2462 C CA . LEU B 1 42 ? -13.548 85.807 0.659 1.00 82.88 88 LEU B CA 1
ATOM 2463 C C . LEU B 1 42 ? -14.396 86.673 1.577 1.00 82.68 88 LEU B C 1
ATOM 2464 O O . LEU B 1 42 ? -15.590 86.839 1.355 1.00 83.37 88 LEU B O 1
ATOM 2469 N N . PHE B 1 43 ? -13.779 87.230 2.609 1.00 82.63 89 PHE B N 1
ATOM 2470 C CA . PHE B 1 43 ? -14.507 88.078 3.542 1.00 83.28 89 PHE B CA 1
ATOM 2471 C C . PHE B 1 43 ? -15.250 89.196 2.818 1.00 82.76 89 PHE B C 1
ATOM 2472 O O . PHE B 1 43 ? -16.429 89.440 3.086 1.00 82.63 89 PHE B O 1
ATOM 2480 N N . GLU B 1 44 ? -14.551 89.874 1.908 1.00 81.49 90 GLU B N 1
ATOM 2481 C CA . GLU B 1 44 ? -15.133 90.975 1.145 1.00 79.63 90 GLU B CA 1
ATOM 2482 C C . GLU B 1 44 ? -16.337 90.449 0.394 1.00 77.44 90 GLU B C 1
ATOM 2483 O O . GLU B 1 44 ? -17.477 90.833 0.649 1.00 76.38 90 GLU B O 1
ATOM 2489 N N . GLN B 1 45 ? -16.060 89.552 -0.535 1.00 76.05 91 GLN B N 1
ATOM 2490 C CA . GLN B 1 45 ? -17.098 88.938 -1.340 1.00 76.60 91 GLN B CA 1
ATOM 2491 C C . GLN B 1 45 ? -18.331 88.499 -0.537 1.00 75.77 91 GLN B C 1
ATOM 2492 O O . GLN B 1 45 ? -19.452 88.598 -1.026 1.00 75.97 91 GLN B O 1
ATOM 2498 N N . LEU B 1 46 ? -18.125 88.006 0.684 1.00 74.24 92 LEU B N 1
ATOM 2499 C CA . LEU B 1 46 ? -19.230 87.540 1.525 1.00 71.77 92 LEU B CA 1
ATOM 2500 C C . LEU B 1 46 ? -20.056 88.689 2.084 1.00 72.10 92 LEU B C 1
ATOM 2501 O O . LEU B 1 46 ? -21.288 88.627 2.109 1.00 71.19 92 LEU B O 1
ATOM 2506 N N . GLU B 1 47 ? -19.368 89.732 2.537 1.00 72.88 93 GLU B N 1
ATOM 2507 C CA . GLU B 1 47 ? -20.038 90.895 3.099 1.00 73.84 93 GLU B CA 1
ATOM 2508 C C . GLU B 1 47 ? -20.936 91.528 2.032 1.00 72.22 93 GLU B C 1
ATOM 2509 O O . GLU B 1 47 ? -22.076 91.917 2.312 1.00 72.37 93 GLU B O 1
ATOM 2515 N N . SER B 1 48 ? -20.423 91.626 0.809 1.00 68.88 94 SER B N 1
ATOM 2516 C CA . SER B 1 48 ? -21.202 92.186 -0.282 1.00 65.71 94 SER B CA 1
ATOM 2517 C C . SER B 1 48 ? -22.465 91.357 -0.385 1.00 63.91 94 SER B C 1
ATOM 2518 O O . SER B 1 48 ? -23.556 91.852 -0.151 1.00 64.88 94 SER B O 1
ATOM 2521 N N . LEU B 1 49 ? -22.308 90.083 -0.714 1.00 62.55 95 LEU B N 1
ATOM 2522 C CA . LEU B 1 49 ? -23.444 89.186 -0.837 1.00 61.21 95 LEU B CA 1
ATOM 2523 C C . LEU B 1 49 ? -24.465 89.440 0.259 1.00 62.52 95 LEU B C 1
ATOM 2524 O O . LEU B 1 49 ? -25.666 89.434 0.009 1.00 62.42 95 LEU B O 1
ATOM 2529 N N . LEU B 1 50 ? -23.990 89.656 1.481 1.00 63.72 96 LEU B N 1
ATOM 2530 C CA . LEU B 1 50 ? -24.901 89.892 2.594 1.00 64.65 96 LEU B CA 1
ATOM 2531 C C . LEU B 1 50 ? -25.729 91.167 2.405 1.00 66.03 96 LEU B C 1
ATOM 2532 O O . LEU B 1 50 ? -26.955 91.141 2.515 1.00 65.23 96 LEU B O 1
ATOM 2537 N N . THR B 1 51 ? -25.058 92.274 2.107 1.00 67.99 97 THR B N 1
ATOM 2538 C CA . THR B 1 51 ? -25.742 93.539 1.897 1.00 69.21 97 THR B CA 1
ATOM 2539 C C . THR B 1 51 ? -26.790 93.347 0.806 1.00 70.70 97 THR B C 1
ATOM 2540 O O . THR B 1 51 ? -27.965 93.676 0.996 1.00 72.51 97 THR B O 1
ATOM 2544 N N . HIS B 1 52 ? -26.365 92.809 -0.335 1.00 70.54 98 HIS B N 1
ATOM 2545 C CA . HIS B 1 52 ? -27.280 92.573 -1.446 1.00 70.98 98 HIS B CA 1
ATOM 2546 C C . HIS B 1 52 ? -28.433 91.638 -1.061 1.00 70.66 98 HIS B C 1
ATOM 2547 O O . HIS B 1 52 ? -29.499 91.692 -1.671 1.00 70.26 98 HIS B O 1
ATOM 2554 N N . ILE B 1 53 ? -28.231 90.781 -0.062 1.00 70.56 99 ILE B N 1
ATOM 2555 C CA . ILE B 1 53 ? -29.308 89.889 0.353 1.00 71.89 99 ILE B CA 1
ATOM 2556 C C . ILE B 1 53 ? -30.278 90.676 1.222 1.00 73.40 99 ILE B C 1
ATOM 2557 O O . ILE B 1 53 ? -31.467 90.366 1.265 1.00 73.46 99 ILE B O 1
ATOM 2562 N N . LYS B 1 54 ? -29.772 91.695 1.911 1.00 75.41 100 LYS B N 1
ATOM 2563 C CA . LYS B 1 54 ? -30.627 92.517 2.760 1.00 77.21 100 LYS B CA 1
ATOM 2564 C C . LYS B 1 54 ? -31.599 93.284 1.880 1.00 78.26 100 LYS B C 1
ATOM 2565 O O . LYS B 1 54 ? -32.812 93.227 2.083 1.00 77.80 100 LYS B O 1
ATOM 2571 N N . GLU B 1 55 ? -31.062 93.994 0.896 1.00 79.83 101 GLU B N 1
ATOM 2572 C CA . GLU B 1 55 ? -31.893 94.750 -0.026 1.00 83.10 101 GLU B CA 1
ATOM 2573 C C . GLU B 1 55 ? -32.930 93.836 -0.674 1.00 84.47 101 GLU B C 1
ATOM 2574 O O . GLU B 1 55 ? -34.135 94.028 -0.518 1.00 84.36 101 GLU B O 1
ATOM 2580 N N . LEU B 1 56 ? -32.454 92.836 -1.401 1.00 86.70 102 LEU B N 1
ATOM 2581 C CA . LEU B 1 56 ? -33.340 91.892 -2.069 1.00 89.30 102 LEU B CA 1
ATOM 2582 C C . LEU B 1 56 ? -34.355 91.304 -1.099 1.00 91.20 102 LEU B C 1
ATOM 2583 O O . LEU B 1 56 ? -35.501 91.049 -1.462 1.00 91.41 102 LEU B O 1
ATOM 2588 N N . GLY B 1 57 ? -33.921 91.093 0.138 1.00 93.58 103 GLY B N 1
ATOM 2589 C CA . GLY B 1 57 ? -34.792 90.516 1.146 1.00 96.82 103 GLY B CA 1
ATOM 2590 C C . GLY B 1 57 ? -35.817 91.468 1.725 1.00 99.24 103 GLY B C 1
ATOM 2591 O O . GLY B 1 57 ? -36.828 91.032 2.285 1.00 99.58 103 GLY B O 1
ATOM 2592 N N . GLY B 1 58 ? -35.560 92.766 1.600 1.00 101.34 104 GLY B N 1
ATOM 2593 C CA . GLY B 1 58 ? -36.485 93.755 2.125 1.00 103.33 104 GLY B CA 1
ATOM 2594 C C . GLY B 1 58 ? -37.649 94.023 1.189 1.00 104.78 104 GLY B C 1
ATOM 2595 O O . GLY B 1 58 ? -38.706 94.485 1.620 1.00 104.75 104 GLY B O 1
ATOM 2596 N N . GLU B 1 59 ? -37.461 93.717 -0.092 1.00 105.91 105 GLU B N 1
ATOM 2597 C CA . GLU B 1 59 ? -38.490 93.943 -1.099 1.00 107.01 105 GLU B CA 1
ATOM 2598 C C . GLU B 1 59 ? -39.584 92.885 -1.186 1.00 107.06 105 GLU B C 1
ATOM 2599 O O . GLU B 1 59 ? -40.522 93.031 -1.969 1.00 107.35 105 GLU B O 1
ATOM 2605 N N . SER B 1 60 ? -39.474 91.822 -0.398 1.00 106.83 106 SER B N 1
ATOM 2606 C CA . SER B 1 60 ? -40.492 90.777 -0.421 1.00 106.50 106 SER B CA 1
ATOM 2607 C C . SER B 1 60 ? -41.026 90.508 0.978 1.00 106.23 106 SER B C 1
ATOM 2608 O O . SER B 1 60 ? -40.311 89.983 1.830 1.00 107.07 106 SER B O 1
ATOM 2611 N N . PHE B 1 61 ? -42.283 90.865 1.217 1.00 105.11 107 PHE B N 1
ATOM 2612 C CA . PHE B 1 61 ? -42.871 90.643 2.529 1.00 104.10 107 PHE B CA 1
ATOM 2613 C C . PHE B 1 61 ? -43.539 89.281 2.658 1.00 102.72 107 PHE B C 1
ATOM 2614 O O . PHE B 1 61 ? -44.672 89.172 3.131 1.00 102.70 107 PHE B O 1
ATOM 2622 N N . ASP B 1 62 ? -42.822 88.246 2.227 1.00 100.87 108 ASP B N 1
ATOM 2623 C CA . ASP B 1 62 ? -43.303 86.871 2.316 1.00 98.35 108 ASP B CA 1
ATOM 2624 C C . ASP B 1 62 ? -42.535 86.240 3.475 1.00 96.67 108 ASP B C 1
ATOM 2625 O O . ASP B 1 62 ? -41.312 86.132 3.420 1.00 97.01 108 ASP B O 1
ATOM 2630 N N . SER B 1 63 ? -43.242 85.823 4.521 1.00 94.54 109 SER B N 1
ATOM 2631 C CA . SER B 1 63 ? -42.580 85.246 5.688 1.00 92.16 109 SER B CA 1
ATOM 2632 C C . SER B 1 63 ? -41.937 83.875 5.483 1.00 90.22 109 SER B C 1
ATOM 2633 O O . SER B 1 63 ? -40.775 83.685 5.830 1.00 90.21 109 SER B O 1
ATOM 2636 N N . LYS B 1 64 ? -42.676 82.920 4.927 1.00 88.23 110 LYS B N 1
ATOM 2637 C CA . LYS B 1 64 ? -42.117 81.593 4.716 1.00 86.00 110 LYS B CA 1
ATOM 2638 C C . LYS B 1 64 ? -40.843 81.641 3.878 1.00 83.93 110 LYS B C 1
ATOM 2639 O O . LYS B 1 64 ? -39.924 80.854 4.100 1.00 84.12 110 LYS B O 1
ATOM 2645 N N . LEU B 1 65 ? -40.778 82.568 2.928 1.00 80.94 111 LEU B N 1
ATOM 2646 C CA . LEU B 1 65 ? -39.591 82.688 2.091 1.00 77.93 111 LEU B CA 1
ATOM 2647 C C . LEU B 1 65 ? -38.447 83.391 2.803 1.00 75.98 111 LEU B C 1
ATOM 2648 O O . LEU B 1 65 ? -37.285 83.045 2.598 1.00 76.87 111 LEU B O 1
ATOM 2653 N N . LEU B 1 66 ? -38.763 84.380 3.631 1.00 73.35 112 LEU B N 1
ATOM 2654 C CA . LEU B 1 66 ? -37.720 85.092 4.356 1.00 70.75 112 LEU B CA 1
ATOM 2655 C C . LEU B 1 66 ? -37.079 84.165 5.380 1.00 69.49 112 LEU B C 1
ATOM 2656 O O . LEU B 1 66 ? -35.901 84.306 5.705 1.00 68.76 112 LEU B O 1
ATOM 2661 N N . ASP B 1 67 ? -37.862 83.214 5.882 1.00 68.39 113 ASP B N 1
ATOM 2662 C CA . ASP B 1 67 ? -37.362 82.250 6.852 1.00 67.32 113 ASP B CA 1
ATOM 2663 C C . ASP B 1 67 ? -36.396 81.317 6.131 1.00 65.79 113 ASP B C 1
ATOM 2664 O O . ASP B 1 67 ? -35.353 80.927 6.668 1.00 64.15 113 ASP B O 1
ATOM 2669 N N . ALA B 1 68 ? -36.759 80.969 4.903 1.00 63.10 114 ALA B N 1
ATOM 2670 C CA . ALA B 1 68 ? -35.936 80.106 4.091 1.00 60.49 114 ALA B CA 1
ATOM 2671 C C . ALA B 1 68 ? -34.671 80.848 3.690 1.00 60.26 114 ALA B C 1
ATOM 2672 O O . ALA B 1 68 ? -33.605 80.250 3.611 1.00 62.74 114 ALA B O 1
ATOM 2674 N N . LEU B 1 69 ? -34.771 82.148 3.447 1.00 59.30 115 LEU B N 1
ATOM 2675 C CA . LEU B 1 69 ? -33.589 82.911 3.046 1.00 59.39 115 LEU B CA 1
ATOM 2676 C C . LEU B 1 69 ? -32.607 83.122 4.193 1.00 59.33 115 LEU B C 1
ATOM 2677 O O . LEU B 1 69 ? -31.398 83.215 3.974 1.00 58.39 115 LEU B O 1
ATOM 2682 N N . GLU B 1 70 ? -33.128 83.209 5.414 1.00 59.78 116 GLU B N 1
ATOM 2683 C CA . GLU B 1 70 ? -32.275 83.424 6.573 1.00 59.98 116 GLU B CA 1
ATOM 2684 C C . GLU B 1 70 ? -31.437 82.175 6.801 1.00 58.51 116 GLU B C 1
ATOM 2685 O O . GLU B 1 70 ? -30.244 82.269 7.087 1.00 58.29 116 GLU B O 1
ATOM 2691 N N . SER B 1 71 ? -32.068 81.009 6.671 1.00 56.65 117 SER B N 1
ATOM 2692 C CA . SER B 1 71 ? -31.374 79.735 6.844 1.00 55.30 117 SER B CA 1
ATOM 2693 C C . SER B 1 71 ? -30.381 79.527 5.705 1.00 53.95 117 SER B C 1
ATOM 2694 O O . SER B 1 71 ? -29.253 79.081 5.921 1.00 53.61 117 SER B O 1
ATOM 2697 N N . ASN B 1 72 ? -30.809 79.851 4.491 1.00 51.46 118 ASN B N 1
ATOM 2698 C CA . ASN B 1 72 ? -29.951 79.731 3.323 1.00 50.44 118 ASN B CA 1
ATOM 2699 C C . ASN B 1 72 ? -28.664 80.518 3.511 1.00 48.80 118 ASN B C 1
ATOM 2700 O O . ASN B 1 72 ? -27.569 80.017 3.287 1.00 49.88 118 ASN B O 1
ATOM 2705 N N . VAL B 1 73 ? -28.810 81.766 3.913 1.00 47.14 119 VAL B N 1
ATOM 2706 C CA . VAL B 1 73 ? -27.665 82.629 4.114 1.00 47.10 119 VAL B CA 1
ATOM 2707 C C . VAL B 1 73 ? -26.841 82.165 5.315 1.00 47.31 119 VAL B C 1
ATOM 2708 O O . VAL B 1 73 ? -25.610 82.159 5.277 1.00 46.49 119 VAL B O 1
ATOM 2712 N N . GLN B 1 74 ? -27.527 81.758 6.377 1.00 48.14 120 GLN B N 1
ATOM 2713 C CA . GLN B 1 74 ? -26.853 81.307 7.589 1.00 48.27 120 GLN B CA 1
ATOM 2714 C C . GLN B 1 74 ? -26.017 80.070 7.276 1.00 48.01 120 GLN B C 1
ATOM 2715 O O . GLN B 1 74 ? -24.812 80.027 7.568 1.00 48.27 120 GLN B O 1
ATOM 2721 N N . ASN B 1 75 ? -26.672 79.076 6.676 1.00 45.99 121 ASN B N 1
ATOM 2722 C CA . ASN B 1 75 ? -26.032 77.829 6.283 1.00 44.09 121 ASN B CA 1
ATOM 2723 C C . ASN B 1 75 ? -24.771 78.091 5.457 1.00 43.24 121 ASN B C 1
ATOM 2724 O O . ASN B 1 75 ? -23.739 77.457 5.693 1.00 44.19 121 ASN B O 1
ATOM 2729 N N . VAL B 1 76 ? -24.848 79.012 4.495 1.00 41.16 122 VAL B N 1
ATOM 2730 C CA . VAL B 1 76 ? -23.678 79.368 3.689 1.00 39.44 122 VAL B CA 1
ATOM 2731 C C . VAL B 1 76 ? -22.598 79.897 4.615 1.00 39.20 122 VAL B C 1
ATOM 2732 O O . VAL B 1 76 ? -21.432 79.540 4.490 1.00 38.36 122 VAL B O 1
ATOM 2736 N N . ILE B 1 77 ? -22.986 80.763 5.542 1.00 39.27 123 ILE B N 1
ATOM 2737 C CA . ILE B 1 77 ? -22.017 81.320 6.472 1.00 40.73 123 ILE B CA 1
ATOM 2738 C C . ILE B 1 77 ? -21.370 80.199 7.279 1.00 40.32 123 ILE B C 1
ATOM 2739 O O . ILE B 1 77 ? -20.143 80.110 7.378 1.00 39.91 123 ILE B O 1
ATOM 2744 N N . ASN B 1 78 ? -22.199 79.329 7.833 1.00 39.53 124 ASN B N 1
ATOM 2745 C CA . ASN B 1 78 ? -21.700 78.225 8.642 1.00 40.10 124 ASN B CA 1
ATOM 2746 C C . ASN B 1 78 ? -20.688 77.372 7.893 1.00 39.71 124 ASN B C 1
ATOM 2747 O O . ASN B 1 78 ? -19.674 76.940 8.454 1.00 37.29 124 ASN B O 1
ATOM 2752 N N . ASN B 1 79 ? -20.991 77.124 6.627 1.00 39.92 125 ASN B N 1
ATOM 2753 C CA . ASN B 1 79 ? -20.132 76.340 5.772 1.00 41.85 125 ASN B CA 1
ATOM 2754 C C . ASN B 1 79 ? -18.769 77.022 5.575 1.00 42.95 125 ASN B C 1
ATOM 2755 O O . ASN B 1 79 ? -17.732 76.408 5.787 1.00 45.15 125 ASN B O 1
ATOM 2760 N N . LEU B 1 80 ? -18.760 78.288 5.180 1.00 42.49 126 LEU B N 1
ATOM 2761 C CA . LEU B 1 80 ? -17.495 78.971 4.971 1.00 44.20 126 LEU B CA 1
ATOM 2762 C C . LEU B 1 80 ? -16.695 79.067 6.277 1.00 45.39 126 LEU B C 1
ATOM 2763 O O . LEU B 1 80 ? -15.464 79.142 6.268 1.00 45.97 126 LEU B O 1
ATOM 2768 N N . ALA B 1 81 ? -17.388 79.065 7.407 1.00 44.66 127 ALA B N 1
ATOM 2769 C CA . ALA B 1 81 ? -16.694 79.161 8.680 1.00 45.31 127 ALA B CA 1
ATOM 2770 C C . ALA B 1 81 ? -15.958 77.858 8.930 1.00 45.67 127 ALA B C 1
ATOM 2771 O O . ALA B 1 81 ? -14.853 77.845 9.479 1.00 44.65 127 ALA B O 1
ATOM 2773 N N . GLU B 1 82 ? -16.584 76.759 8.526 1.00 46.19 128 GLU B N 1
ATOM 2774 C CA . GLU B 1 82 ? -15.976 75.459 8.696 1.00 47.02 128 GLU B CA 1
ATOM 2775 C C . GLU B 1 82 ? -14.766 75.295 7.771 1.00 46.96 128 GLU B C 1
ATOM 2776 O O . GLU B 1 82 ? -13.713 74.830 8.214 1.00 46.73 128 GLU B O 1
ATOM 2782 N N . LEU B 1 83 ? -14.890 75.680 6.501 1.00 45.85 129 LEU B N 1
ATOM 2783 C CA . LEU B 1 83 ? -13.746 75.549 5.603 1.00 47.36 129 LEU B CA 1
ATOM 2784 C C . LEU B 1 83 ? -12.585 76.302 6.219 1.00 46.85 129 LEU B C 1
ATOM 2785 O O . LEU B 1 83 ? -11.462 75.817 6.239 1.00 47.48 129 LEU B O 1
ATOM 2790 N N . GLY B 1 84 ? -12.875 77.485 6.744 1.00 45.72 130 GLY B N 1
ATOM 2791 C CA . GLY B 1 84 ? -11.845 78.284 7.370 1.00 45.40 130 GLY B CA 1
ATOM 2792 C C . GLY B 1 84 ? -11.102 77.466 8.398 1.00 45.34 130 GLY B C 1
ATOM 2793 O O . GLY B 1 84 ? -9.880 77.399 8.365 1.00 48.67 130 GLY B O 1
ATOM 2794 N N . VAL B 1 85 ? -11.835 76.844 9.315 1.00 43.12 131 VAL B N 1
ATOM 2795 C CA . VAL B 1 85 ? -11.225 76.008 10.348 1.00 41.45 131 VAL B CA 1
ATOM 2796 C C . VAL B 1 85 ? -10.386 74.897 9.717 1.00 40.32 131 VAL B C 1
ATOM 2797 O O . VAL B 1 85 ? -9.263 74.615 10.132 1.00 39.46 131 VAL B O 1
ATOM 2801 N N . THR B 1 86 ? -10.957 74.283 8.695 1.00 39.33 132 THR B N 1
ATOM 2802 C CA . THR B 1 86 ? -10.333 73.211 7.963 1.00 36.88 132 THR B CA 1
ATOM 2803 C C . THR B 1 86 ? -8.960 73.594 7.420 1.00 37.60 132 THR B C 1
ATOM 2804 O O . THR B 1 86 ? -8.017 72.820 7.488 1.00 36.65 132 THR B O 1
ATOM 2808 N N . VAL B 1 87 ? -8.853 74.792 6.871 1.00 40.49 133 VAL B N 1
ATOM 2809 C CA . VAL B 1 87 ? -7.586 75.255 6.329 1.00 43.83 133 VAL B CA 1
ATOM 2810 C C . VAL B 1 87 ? -6.584 75.550 7.447 1.00 47.07 133 VAL B C 1
ATOM 2811 O O . VAL B 1 87 ? -5.375 75.415 7.265 1.00 48.03 133 VAL B O 1
ATOM 2815 N N . GLU B 1 88 ? -7.078 75.943 8.611 1.00 49.96 134 GLU B N 1
ATOM 2816 C CA . GLU B 1 88 ? -6.179 76.215 9.717 1.00 53.38 134 GLU B CA 1
ATOM 2817 C C . GLU B 1 88 ? -5.547 74.921 10.196 1.00 52.70 134 GLU B C 1
ATOM 2818 O O . GLU B 1 88 ? -4.389 74.913 10.609 1.00 53.54 134 GLU B O 1
ATOM 2824 N N . ARG B 1 89 ? -6.322 73.837 10.148 1.00 51.17 135 ARG B N 1
ATOM 2825 C CA . ARG B 1 89 ? -5.850 72.518 10.562 1.00 48.69 135 ARG B CA 1
ATOM 2826 C C . ARG B 1 89 ? -4.910 71.943 9.518 1.00 46.83 135 ARG B C 1
ATOM 2827 O O . ARG B 1 89 ? -3.895 71.329 9.858 1.00 46.36 135 ARG B O 1
ATOM 2835 N N . LYS B 1 90 ? -5.249 72.147 8.249 1.00 43.73 136 LYS B N 1
ATOM 2836 C CA . LYS B 1 90 ? -4.405 71.659 7.172 1.00 43.29 136 LYS B CA 1
ATOM 2837 C C . LYS B 1 90 ? -2.965 72.101 7.412 1.00 42.34 136 LYS B C 1
ATOM 2838 O O . LYS B 1 90 ? -2.065 71.284 7.564 1.00 43.47 136 LYS B O 1
ATOM 2844 N N . LEU B 1 91 ? -2.771 73.409 7.458 1.00 41.80 137 LEU B N 1
ATOM 2845 C CA . LEU B 1 91 ? -1.464 74.003 7.688 1.00 40.18 137 LEU B CA 1
ATOM 2846 C C . LEU B 1 91 ? -0.881 73.582 9.016 1.00 38.08 137 LEU B C 1
ATOM 2847 O O . LEU B 1 91 ? 0.313 73.369 9.123 1.00 39.34 137 LEU B O 1
ATOM 2852 N N . TRP B 1 92 ? -1.716 73.477 10.036 1.00 36.97 138 TRP B N 1
ATOM 2853 C CA . TRP B 1 92 ? -1.213 73.106 11.352 1.00 38.45 138 TRP B CA 1
ATOM 2854 C C . TRP B 1 92 ? -0.629 71.696 11.322 1.00 38.72 138 TRP B C 1
ATOM 2855 O O . TRP B 1 92 ? 0.465 71.445 11.851 1.00 37.42 138 TRP B O 1
ATOM 2866 N N . LEU B 1 93 ? -1.393 70.791 10.711 1.00 36.40 139 LEU B N 1
ATOM 2867 C CA . LEU B 1 93 ? -1.039 69.393 10.595 1.00 34.20 139 LEU B CA 1
ATOM 2868 C C . LEU B 1 93 ? 0.211 69.195 9.769 1.00 33.35 139 LEU B C 1
ATOM 2869 O O . LEU B 1 93 ? 1.133 68.505 10.184 1.00 32.87 139 LEU B O 1
ATOM 2874 N N . ALA B 1 94 ? 0.234 69.800 8.593 1.00 33.42 140 ALA B N 1
ATOM 2875 C CA . ALA B 1 94 ? 1.374 69.665 7.694 1.00 35.39 140 ALA B CA 1
ATOM 2876 C C . ALA B 1 94 ? 2.668 69.996 8.413 1.00 36.37 140 ALA B C 1
ATOM 2877 O O . ALA B 1 94 ? 3.673 69.304 8.254 1.00 37.46 140 ALA B O 1
ATOM 2879 N N . LYS B 1 95 ? 2.623 71.057 9.206 1.00 36.15 141 LYS B N 1
ATOM 2880 C CA . LYS B 1 95 ? 3.766 71.521 9.963 1.00 38.86 141 LYS B CA 1
ATOM 2881 C C . LYS B 1 95 ? 4.076 70.596 11.149 1.00 38.64 141 LYS B C 1
ATOM 2882 O O . LYS B 1 95 ? 5.236 70.439 11.549 1.00 38.10 141 LYS B O 1
ATOM 2888 N N . GLU B 1 96 ? 3.040 69.982 11.709 1.00 38.06 142 GLU B N 1
ATOM 2889 C CA . GLU B 1 96 ? 3.228 69.090 12.838 1.00 38.32 142 GLU B CA 1
ATOM 2890 C C . GLU B 1 96 ? 3.871 67.786 12.340 1.00 38.32 142 GLU B C 1
ATOM 2891 O O . GLU B 1 96 ? 4.777 67.232 12.976 1.00 38.75 142 GLU B O 1
ATOM 2897 N N . ILE B 1 97 ? 3.401 67.325 11.184 1.00 35.65 143 ILE B N 1
ATOM 2898 C CA . ILE B 1 97 ? 3.884 66.109 10.564 1.00 33.60 143 ILE B CA 1
ATOM 2899 C C . ILE B 1 97 ? 5.331 66.268 10.137 1.00 34.89 143 ILE B C 1
ATOM 2900 O O . ILE B 1 97 ? 6.155 65.393 10.392 1.00 35.49 143 ILE B O 1
ATOM 2905 N N . ASP B 1 98 ? 5.649 67.381 9.492 1.00 36.15 144 ASP B N 1
ATOM 2906 C CA . ASP B 1 98 ? 7.016 67.603 9.053 1.00 39.85 144 ASP B CA 1
ATOM 2907 C C . ASP B 1 98 ? 7.950 67.627 10.262 1.00 39.35 144 ASP B C 1
ATOM 2908 O O . ASP B 1 98 ? 9.078 67.108 10.225 1.00 38.11 144 ASP B O 1
ATOM 2913 N N . THR B 1 99 ? 7.465 68.218 11.345 1.00 36.91 145 THR B N 1
ATOM 2914 C CA . THR B 1 99 ? 8.254 68.329 12.561 1.00 34.93 145 THR B CA 1
ATOM 2915 C C . THR B 1 99 ? 8.485 66.985 13.244 1.00 33.53 145 THR B C 1
ATOM 2916 O O . THR B 1 99 ? 9.617 66.563 13.475 1.00 30.77 145 THR B O 1
ATOM 2920 N N . ARG B 1 100 ? 7.391 66.320 13.565 1.00 32.98 146 ARG B N 1
ATOM 2921 C CA . ARG B 1 100 ? 7.452 65.039 14.226 1.00 31.02 146 ARG B CA 1
ATOM 2922 C C . ARG B 1 100 ? 8.231 64.028 13.390 1.00 30.75 146 ARG B C 1
ATOM 2923 O O . ARG B 1 100 ? 9.019 63.239 13.918 1.00 30.38 146 ARG B O 1
ATOM 2931 N N . VAL B 1 101 ? 8.023 64.055 12.083 1.00 28.18 147 VAL B N 1
ATOM 2932 C CA . VAL B 1 101 ? 8.708 63.110 11.216 1.00 28.36 147 VAL B CA 1
ATOM 2933 C C . VAL B 1 101 ? 10.229 63.322 11.143 1.00 30.07 147 VAL B C 1
ATOM 2934 O O . VAL B 1 101 ? 10.991 62.366 11.013 1.00 29.20 147 VAL B O 1
ATOM 2938 N N . GLU B 1 102 ? 10.678 64.566 11.237 1.00 31.25 148 GLU B N 1
ATOM 2939 C CA . GLU B 1 102 ? 12.107 64.809 11.178 1.00 34.61 148 GLU B CA 1
ATOM 2940 C C . GLU B 1 102 ? 12.771 64.304 12.455 1.00 35.11 148 GLU B C 1
ATOM 2941 O O . GLU B 1 102 ? 13.878 63.741 12.416 1.00 35.25 148 GLU B O 1
ATOM 2947 N N . GLU B 1 103 ? 12.081 64.489 13.577 1.00 34.17 149 GLU B N 1
ATOM 2948 C CA . GLU B 1 103 ? 12.587 64.050 14.861 1.00 35.72 149 GLU B CA 1
ATOM 2949 C C . GLU B 1 103 ? 12.761 62.539 14.870 1.00 36.39 149 GLU B C 1
ATOM 2950 O O . GLU B 1 103 ? 13.705 62.023 15.464 1.00 38.33 149 GLU B O 1
ATOM 2956 N N . MET B 1 104 ? 11.855 61.823 14.211 1.00 35.80 150 MET B N 1
ATOM 2957 C CA . MET B 1 104 ? 11.960 60.367 14.161 1.00 33.61 150 MET B CA 1
ATOM 2958 C C . MET B 1 104 ? 13.068 59.934 13.218 1.00 33.45 150 MET B C 1
ATOM 2959 O O . MET B 1 104 ? 13.728 58.932 13.453 1.00 34.31 150 MET B O 1
ATOM 2964 N N . ARG B 1 105 ? 13.267 60.690 12.148 1.00 32.82 151 ARG B N 1
ATOM 2965 C CA . ARG B 1 105 ? 14.278 60.348 11.167 1.00 34.10 151 ARG B CA 1
ATOM 2966 C C . ARG B 1 105 ? 15.691 60.487 11.738 1.00 35.85 151 ARG B C 1
ATOM 2967 O O . ARG B 1 105 ? 16.583 59.731 11.387 1.00 35.96 151 ARG B O 1
ATOM 2975 N N . LEU B 1 106 ? 15.903 61.459 12.615 1.00 36.72 152 LEU B N 1
ATOM 2976 C CA . LEU B 1 106 ? 17.216 61.614 13.213 1.00 37.51 152 LEU B CA 1
ATOM 2977 C C . LEU B 1 106 ? 17.465 60.463 14.179 1.00 39.22 152 LEU B C 1
ATOM 2978 O O . LEU B 1 106 ? 18.544 59.860 14.192 1.00 42.48 152 LEU B O 1
ATOM 2983 N N . LEU B 1 107 ? 16.456 60.168 14.988 1.00 39.01 153 LEU B N 1
ATOM 2984 C CA . LEU B 1 107 ? 16.528 59.087 15.953 1.00 38.87 153 LEU B CA 1
ATOM 2985 C C . LEU B 1 107 ? 16.744 57.748 15.241 1.00 39.92 153 LEU B C 1
ATOM 2986 O O . LEU B 1 107 ? 17.629 56.970 15.602 1.00 39.82 153 LEU B O 1
ATOM 2991 N N . SER B 1 108 ? 15.931 57.491 14.224 1.00 40.19 154 SER B N 1
ATOM 2992 C CA . SER B 1 108 ? 16.005 56.250 13.476 1.00 41.06 154 SER B CA 1
ATOM 2993 C C . SER B 1 108 ? 17.330 56.111 12.750 1.00 41.65 154 SER B C 1
ATOM 2994 O O . SER B 1 108 ? 17.863 55.011 12.571 1.00 41.29 154 SER B O 1
ATOM 2997 N N . GLU B 1 109 ? 17.854 57.244 12.325 1.00 41.71 155 GLU B N 1
ATOM 2998 C CA . GLU B 1 109 ? 19.106 57.270 11.610 1.00 42.11 155 GLU B CA 1
ATOM 2999 C C . GLU B 1 109 ? 20.219 56.869 12.571 1.00 40.42 155 GLU B C 1
ATOM 3000 O O . GLU B 1 109 ? 21.081 56.050 12.257 1.00 39.42 155 GLU B O 1
ATOM 3006 N N . GLU B 1 110 ? 20.195 57.447 13.756 1.00 38.45 156 GLU B N 1
ATOM 3007 C CA . GLU B 1 110 ? 21.217 57.124 14.731 1.00 38.45 156 GLU B CA 1
ATOM 3008 C C . GLU B 1 110 ? 21.207 55.625 15.008 1.00 36.27 156 GLU B C 1
ATOM 3009 O O . GLU B 1 110 ? 22.246 54.964 14.971 1.00 37.27 156 GLU B O 1
ATOM 3015 N N . LEU B 1 111 ? 20.023 55.096 15.282 1.00 35.01 157 LEU B N 1
ATOM 3016 C CA . LEU B 1 111 ? 19.849 53.678 15.564 1.00 32.33 157 LEU B CA 1
ATOM 3017 C C . LEU B 1 111 ? 20.385 52.816 14.427 1.00 32.62 157 LEU B C 1
ATOM 3018 O O . LEU B 1 111 ? 20.944 51.749 14.637 1.00 34.01 157 LEU B O 1
ATOM 3023 N N . GLU B 1 112 ? 20.218 53.283 13.209 1.00 33.26 158 GLU B N 1
ATOM 3024 C CA . GLU B 1 112 ? 20.690 52.510 12.083 1.00 35.15 158 GLU B CA 1
ATOM 3025 C C . GLU B 1 112 ? 22.215 52.462 12.112 1.00 33.38 158 GLU B C 1
ATOM 3026 O O . GLU B 1 112 ? 22.806 51.395 12.066 1.00 34.46 158 GLU B O 1
ATOM 3032 N N . GLN B 1 113 ? 22.837 53.630 12.215 1.00 34.39 159 GLN B N 1
ATOM 3033 C CA . GLN B 1 113 ? 24.294 53.771 12.279 1.00 32.35 159 GLN B CA 1
ATOM 3034 C C . GLN B 1 113 ? 24.864 53.031 13.497 1.00 33.21 159 GLN B C 1
ATOM 3035 O O . GLN B 1 113 ? 25.937 52.415 13.428 1.00 32.78 159 GLN B O 1
ATOM 3041 N N . LEU B 1 114 ? 24.143 53.086 14.613 1.00 33.45 160 LEU B N 1
ATOM 3042 C CA . LEU B 1 114 ? 24.598 52.399 15.800 1.00 35.38 160 LEU B CA 1
ATOM 3043 C C . LEU B 1 114 ? 24.660 50.899 15.557 1.00 36.31 160 LEU B C 1
ATOM 3044 O O . LEU B 1 114 ? 25.664 50.260 15.849 1.00 38.52 160 LEU B O 1
ATOM 3049 N N . THR B 1 115 ? 23.596 50.323 15.027 1.00 36.86 161 THR B N 1
ATOM 3050 C CA . THR B 1 115 ? 23.624 48.896 14.790 1.00 38.51 161 THR B CA 1
ATOM 3051 C C . THR B 1 115 ? 24.574 48.553 13.659 1.00 39.68 161 THR B C 1
ATOM 3052 O O . THR B 1 115 ? 25.094 47.442 13.613 1.00 41.28 161 THR B O 1
ATOM 3056 N N . ARG B 1 116 ? 24.802 49.498 12.752 1.00 39.93 162 ARG B N 1
ATOM 3057 C CA . ARG B 1 116 ? 25.713 49.253 11.634 1.00 42.88 162 ARG B CA 1
ATOM 3058 C C . ARG B 1 116 ? 27.119 49.091 12.199 1.00 43.28 162 ARG B C 1
ATOM 3059 O O . ARG B 1 116 ? 27.895 48.230 11.772 1.00 41.83 162 ARG B O 1
ATOM 3067 N N . THR B 1 117 ? 27.425 49.943 13.169 1.00 44.10 163 THR B N 1
ATOM 3068 C CA . THR B 1 117 ? 28.705 49.937 13.852 1.00 45.42 163 THR B CA 1
ATOM 3069 C C . THR B 1 117 ? 28.977 48.575 14.504 1.00 45.35 163 THR B C 1
ATOM 3070 O O . THR B 1 117 ? 30.069 48.017 14.376 1.00 45.33 163 THR B O 1
ATOM 3074 N N . GLN B 1 118 ? 27.983 48.038 15.202 1.00 44.58 164 GLN B N 1
ATOM 3075 C CA . GLN B 1 118 ? 28.147 46.749 15.852 1.00 44.16 164 GLN B CA 1
ATOM 3076 C C . GLN B 1 118 ? 28.374 45.662 14.806 1.00 44.65 164 GLN B C 1
ATOM 3077 O O . GLN B 1 118 ? 29.034 44.657 15.083 1.00 44.28 164 GLN B O 1
ATOM 3083 N N . VAL B 1 119 ? 27.824 45.856 13.607 1.00 43.16 165 VAL B N 1
ATOM 3084 C CA . VAL B 1 119 ? 27.995 44.876 12.541 1.00 41.05 165 VAL B CA 1
ATOM 3085 C C . VAL B 1 119 ? 29.436 44.914 12.052 1.00 42.25 165 VAL B C 1
ATOM 3086 O O . VAL B 1 119 ? 30.046 43.873 11.749 1.00 41.45 165 VAL B O 1
ATOM 3090 N N . GLN B 1 120 ? 29.985 46.117 11.987 1.00 42.22 166 GLN B N 1
ATOM 3091 C CA . GLN B 1 120 ? 31.346 46.264 11.528 1.00 45.43 166 GLN B CA 1
ATOM 3092 C C . GLN B 1 120 ? 32.356 45.807 12.578 1.00 46.61 166 GLN B C 1
ATOM 3093 O O . GLN B 1 120 ? 33.374 45.185 12.234 1.00 46.68 166 GLN B O 1
ATOM 3099 N N . ASN B 1 121 ? 32.069 46.104 13.848 1.00 45.79 167 ASN B N 1
ATOM 3100 C CA . ASN B 1 121 ? 32.947 45.708 14.940 1.00 44.86 167 ASN B CA 1
ATOM 3101 C C . ASN B 1 121 ? 33.025 44.190 14.952 1.00 44.97 167 ASN B C 1
ATOM 3102 O O . ASN B 1 121 ? 34.074 43.610 14.666 1.00 45.80 167 ASN B O 1
ATOM 3107 N N . THR B 1 122 ? 31.903 43.553 15.281 1.00 44.84 168 THR B N 1
ATOM 3108 C CA . THR B 1 122 ? 31.821 42.101 15.330 1.00 44.36 168 THR B CA 1
ATOM 3109 C C . THR B 1 122 ? 32.588 41.495 14.172 1.00 43.45 168 THR B C 1
ATOM 3110 O O . THR B 1 122 ? 33.256 40.482 14.317 1.00 43.66 168 THR B O 1
ATOM 3114 N N . SER B 1 123 ? 32.486 42.147 13.027 1.00 42.01 169 SER B N 1
ATOM 3115 C CA . SER B 1 123 ? 33.159 41.719 11.824 1.00 41.99 169 SER B CA 1
ATOM 3116 C C . SER B 1 123 ? 34.676 41.779 12.027 1.00 43.06 169 SER B C 1
ATOM 3117 O O . SER B 1 123 ? 35.387 40.799 11.800 1.00 42.50 169 SER B O 1
ATOM 3120 N N . THR B 1 124 ? 35.161 42.945 12.438 1.00 43.30 170 THR B N 1
ATOM 3121 C CA . THR B 1 124 ? 36.575 43.159 12.692 1.00 43.87 170 THR B CA 1
ATOM 3122 C C . THR B 1 124 ? 37.050 42.153 13.724 1.00 45.20 170 THR B C 1
ATOM 3123 O O . THR B 1 124 ? 37.942 41.343 13.466 1.00 46.03 170 THR B O 1
ATOM 3127 N N . ILE B 1 125 ? 36.439 42.229 14.904 1.00 45.19 171 ILE B N 1
ATOM 3128 C CA . ILE B 1 125 ? 36.780 41.354 16.013 1.00 45.27 171 ILE B CA 1
ATOM 3129 C C . ILE B 1 125 ? 36.911 39.910 15.556 1.00 46.54 171 ILE B C 1
ATOM 3130 O O . ILE B 1 125 ? 37.778 39.182 16.022 1.00 49.01 171 I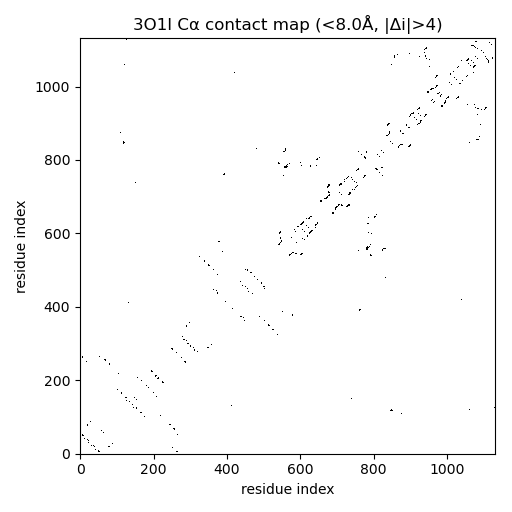LE B O 1
ATOM 3135 N N . ALA B 1 126 ? 36.056 39.495 14.639 1.00 46.57 172 ALA B N 1
ATOM 3136 C CA . ALA B 1 126 ? 36.124 38.138 14.137 1.00 46.31 172 ALA B CA 1
ATOM 3137 C C . ALA B 1 126 ? 37.438 37.906 13.397 1.00 46.83 172 ALA B C 1
ATOM 3138 O O . ALA B 1 126 ? 38.044 36.846 13.538 1.00 47.43 172 ALA B O 1
ATOM 3140 N N . VAL B 1 127 ? 37.874 38.875 12.597 1.00 46.71 173 VAL B N 1
ATOM 3141 C CA . VAL B 1 127 ? 39.125 38.700 11.871 1.00 49.70 173 VAL B CA 1
ATOM 3142 C C . VAL B 1 127 ? 40.282 38.635 12.857 1.00 51.40 173 VAL B C 1
ATOM 3143 O O . VAL B 1 127 ? 41.212 37.849 12.683 1.00 52.51 173 VAL B O 1
ATOM 3147 N N . ALA B 1 128 ? 40.203 39.448 13.904 1.00 52.88 174 ALA B N 1
ATOM 3148 C CA . ALA B 1 128 ? 41.238 39.487 14.922 1.00 53.81 174 ALA B CA 1
ATOM 3149 C C . ALA B 1 128 ? 41.295 38.164 15.671 1.00 55.76 174 ALA B C 1
ATOM 3150 O O . ALA B 1 128 ? 42.363 37.729 16.104 1.00 56.69 174 ALA B O 1
ATOM 3152 N N . ASN B 1 129 ? 40.142 37.529 15.826 1.00 56.98 175 ASN B N 1
ATOM 3153 C CA . ASN B 1 129 ? 40.084 36.267 16.526 1.00 59.19 175 ASN B CA 1
ATOM 3154 C C . ASN B 1 129 ? 40.631 35.130 15.695 1.00 61.01 175 ASN B C 1
ATOM 3155 O O . ASN B 1 129 ? 41.101 34.136 16.240 1.00 62.38 175 ASN B O 1
ATOM 3160 N N . VAL B 1 130 ? 40.572 35.257 14.376 1.00 61.99 176 VAL B N 1
ATOM 3161 C CA . VAL B 1 130 ? 41.088 34.185 13.539 1.00 63.16 176 VAL B CA 1
ATOM 3162 C C . VAL B 1 130 ? 42.594 34.370 13.420 1.00 63.94 176 VAL B C 1
ATOM 3163 O O . VAL B 1 130 ? 43.347 33.401 13.262 1.00 66.18 176 VAL B O 1
ATOM 3167 N N . THR B 1 131 ? 43.032 35.621 13.508 1.00 62.07 177 THR B N 1
ATOM 3168 C CA . THR B 1 131 ? 44.449 35.928 13.427 1.00 60.80 177 THR B CA 1
ATOM 3169 C C . THR B 1 131 ? 45.135 35.348 14.659 1.00 61.37 177 THR B C 1
ATOM 3170 O O . THR B 1 131 ? 46.306 34.993 14.628 1.00 60.38 177 THR B O 1
ATOM 3174 N N . HIS B 1 132 ? 44.384 35.263 15.746 1.00 62.20 178 HIS B N 1
ATOM 3175 C CA . HIS B 1 132 ? 44.895 34.720 16.983 1.00 63.60 178 HIS B CA 1
ATOM 3176 C C . HIS B 1 132 ? 45.235 33.262 16.740 1.00 65.16 178 HIS B C 1
ATOM 3177 O O . HIS B 1 132 ? 46.362 32.835 16.980 1.00 67.30 178 HIS B O 1
ATOM 3184 N N . ILE B 1 133 ? 44.264 32.499 16.250 1.00 66.17 179 ILE B N 1
ATOM 3185 C CA . ILE B 1 133 ? 44.476 31.085 15.999 1.00 67.62 179 ILE B CA 1
ATOM 3186 C C . ILE B 1 133 ? 45.768 30.857 15.226 1.00 70.19 179 ILE B C 1
ATOM 3187 O O . ILE B 1 133 ? 46.386 29.806 15.344 1.00 70.91 179 ILE B O 1
ATOM 3192 N N . TYR B 1 134 ? 46.185 31.848 14.446 1.00 73.53 180 TYR B N 1
ATOM 3193 C CA . TYR B 1 134 ? 47.418 31.737 13.672 1.00 77.07 180 TYR B CA 1
ATOM 3194 C C . TYR B 1 134 ? 48.638 31.541 14.569 1.00 78.69 180 TYR B C 1
ATOM 3195 O O . TYR B 1 134 ? 49.518 30.731 14.269 1.00 79.48 180 TYR B O 1
ATOM 3204 N N . ASP B 1 135 ? 48.690 32.287 15.667 1.00 79.62 181 ASP B N 1
ATOM 3205 C CA . ASP B 1 135 ? 49.803 32.180 16.596 1.00 80.12 181 ASP B CA 1
ATOM 3206 C C . ASP B 1 135 ? 49.681 30.888 17.375 1.00 79.42 181 ASP B C 1
ATOM 3207 O O . ASP B 1 135 ? 50.682 30.267 17.714 1.00 80.13 181 ASP B O 1
ATOM 3212 N N . LEU B 1 136 ? 48.451 30.484 17.662 1.00 78.38 182 LEU B N 1
ATOM 3213 C CA . LEU B 1 136 ? 48.239 29.249 18.391 1.00 78.13 182 LEU B CA 1
ATOM 3214 C C . LEU B 1 136 ? 48.705 28.082 17.538 1.00 77.97 182 LEU B C 1
ATOM 3215 O O . LEU B 1 136 ? 49.392 27.186 18.025 1.00 78.11 182 LEU B O 1
ATOM 3220 N N . LEU B 1 137 ? 48.339 28.099 16.259 1.00 77.23 183 LEU B N 1
ATOM 3221 C CA . LEU B 1 137 ? 48.713 27.017 15.361 1.00 76.60 183 LEU B CA 1
ATOM 3222 C C . LEU B 1 137 ? 50.225 26.945 15.136 1.00 76.62 183 LEU B C 1
ATOM 3223 O O . LEU B 1 137 ? 50.768 25.861 14.923 1.00 76.46 183 LEU B O 1
ATOM 3228 N N . GLU B 1 138 ? 50.906 28.088 15.185 1.00 76.58 184 GLU B N 1
ATOM 3229 C CA . GLU B 1 138 ? 52.357 28.110 15.012 1.00 76.00 184 GLU B CA 1
ATOM 3230 C C . GLU B 1 138 ? 53.024 27.416 16.198 1.00 76.07 184 GLU B C 1
ATOM 3231 O O . GLU B 1 138 ? 53.848 26.522 16.017 1.00 75.58 184 GLU B O 1
ATOM 3237 N N . ALA B 1 139 ? 52.667 27.835 17.411 1.00 76.06 185 ALA B N 1
ATOM 3238 C CA . ALA B 1 139 ? 53.217 27.236 18.624 1.00 75.90 185 ALA B CA 1
ATOM 3239 C C . ALA B 1 139 ? 52.574 25.872 18.833 1.00 75.62 185 ALA B C 1
ATOM 3240 O O . ALA B 1 139 ? 52.661 25.282 19.898 1.00 75.35 185 ALA B O 1
ATOM 3242 N N . ASN B 1 140 ? 51.914 25.389 17.793 1.00 76.74 186 ASN B N 1
ATOM 3243 C CA . ASN B 1 140 ? 51.258 24.096 17.812 1.00 79.83 186 ASN B CA 1
ATOM 3244 C C . ASN B 1 140 ? 50.435 23.763 19.054 1.00 81.16 186 ASN B C 1
ATOM 3245 O O . ASN B 1 140 ? 50.316 22.590 19.409 1.00 81.54 186 ASN B O 1
ATOM 3250 N N . LYS B 1 141 ? 49.862 24.778 19.703 1.00 82.91 187 LYS B N 1
ATOM 3251 C CA . LYS B 1 141 ? 49.029 24.568 20.895 1.00 84.39 187 LYS B CA 1
ATOM 3252 C C . LYS B 1 141 ? 47.672 23.996 20.477 1.00 85.60 187 LYS B C 1
ATOM 3253 O O . LYS B 1 141 ? 46.634 24.610 20.721 1.00 85.82 187 LYS B O 1
ATOM 3259 N N . LYS B 1 142 ? 47.699 22.815 19.862 1.00 86.89 188 LYS B N 1
ATOM 3260 C CA . LYS B 1 142 ? 46.508 22.131 19.360 1.00 88.57 188 LYS B CA 1
ATOM 3261 C C . LYS B 1 142 ? 45.226 22.264 20.187 1.00 89.96 188 LYS B C 1
ATOM 3262 O O . LYS B 1 142 ? 44.189 22.660 19.667 1.00 91.74 188 LYS B O 1
ATOM 3268 N N . ASP B 1 143 ? 45.283 21.929 21.467 1.00 91.03 189 ASP B N 1
ATOM 3269 C CA . ASP B 1 143 ? 44.101 22.023 22.319 1.00 91.46 189 ASP B CA 1
ATOM 3270 C C . ASP B 1 143 ? 43.460 23.410 22.278 1.00 90.26 189 ASP B C 1
ATOM 3271 O O . ASP B 1 143 ? 42.238 23.543 22.322 1.00 89.48 189 ASP B O 1
ATOM 3276 N N . GLN B 1 144 ? 44.289 24.444 22.193 1.00 88.90 190 GLN B N 1
ATOM 3277 C CA . GLN B 1 144 ? 43.783 25.806 22.161 1.00 88.17 190 GLN B CA 1
ATOM 3278 C C . GLN B 1 144 ? 43.142 26.116 20.812 1.00 86.72 190 GLN B C 1
ATOM 3279 O O . GLN B 1 144 ? 42.022 26.621 20.756 1.00 86.20 190 GLN B O 1
ATOM 3285 N N . VAL B 1 145 ? 43.851 25.808 19.730 1.00 84.69 191 VAL B N 1
ATOM 3286 C CA . VAL B 1 145 ? 43.336 26.044 18.386 1.00 82.54 191 VAL B CA 1
ATOM 3287 C C . VAL B 1 145 ? 41.892 25.569 18.261 1.00 81.24 191 VAL B C 1
ATOM 3288 O O . VAL B 1 145 ? 41.057 26.254 17.681 1.00 80.61 191 VAL B O 1
ATOM 3292 N N . TYR B 1 146 ? 41.607 24.390 18.801 1.00 80.22 192 TYR B N 1
ATOM 3293 C CA . TYR B 1 146 ? 40.256 23.853 18.759 1.00 80.03 192 TYR B CA 1
ATOM 3294 C C . TYR B 1 146 ? 39.318 24.753 19.544 1.00 77.98 192 TYR B C 1
ATOM 3295 O O . TYR B 1 146 ? 38.183 24.986 19.138 1.00 78.74 192 TYR B O 1
ATOM 3304 N N . GLN B 1 147 ? 39.805 25.246 20.679 1.00 75.41 193 GLN B N 1
ATOM 3305 C CA . GLN B 1 147 ? 39.022 26.096 21.569 1.00 72.12 193 GLN B CA 1
ATOM 3306 C C . GLN B 1 147 ? 38.593 27.405 20.918 1.00 69.56 193 GLN B C 1
ATOM 3307 O O . GLN B 1 147 ? 37.498 27.907 21.173 1.00 67.85 193 GLN B O 1
ATOM 3313 N N . ALA B 1 148 ? 39.470 27.949 20.083 1.00 67.18 194 ALA B N 1
ATOM 3314 C CA . ALA B 1 148 ? 39.209 29.197 19.388 1.00 65.84 194 ALA B CA 1
ATOM 3315 C C . ALA B 1 148 ? 38.257 28.963 18.226 1.00 65.56 194 ALA B C 1
ATOM 3316 O O . ALA B 1 148 ? 37.374 29.783 17.965 1.00 66.17 194 ALA B O 1
ATOM 3318 N N . LEU B 1 149 ? 38.451 27.854 17.518 1.00 63.87 195 LEU B N 1
ATOM 3319 C CA . LEU B 1 149 ? 37.586 27.523 16.398 1.00 62.17 195 LEU B CA 1
ATOM 3320 C C . LEU B 1 149 ? 36.186 27.433 16.940 1.00 61.44 195 LEU B C 1
ATOM 3321 O O . LEU B 1 149 ? 35.244 27.960 16.360 1.00 61.84 195 LEU B O 1
ATOM 3326 N N . ASP B 1 150 ? 36.056 26.763 18.072 1.00 60.09 196 ASP B N 1
ATOM 3327 C CA . ASP B 1 150 ? 34.759 26.629 18.687 1.00 61.53 196 ASP B CA 1
ATOM 3328 C C . ASP B 1 150 ? 34.157 28.007 18.969 1.00 61.41 196 ASP B C 1
ATOM 3329 O O . ASP B 1 150 ? 32.984 28.242 18.688 1.00 62.48 196 ASP B O 1
ATOM 3334 N N . ALA B 1 151 ? 34.959 28.921 19.500 1.00 59.68 197 ALA B N 1
ATOM 3335 C CA . ALA B 1 151 ? 34.465 30.257 19.818 1.00 60.43 197 ALA B CA 1
ATOM 3336 C C . ALA B 1 151 ? 34.443 31.199 18.613 1.00 60.59 197 ALA B C 1
ATOM 3337 O O . ALA B 1 151 ? 34.344 32.421 18.752 1.00 60.57 197 ALA B O 1
ATOM 3339 N N . LEU B 1 152 ? 34.546 30.625 17.426 1.00 60.32 198 LEU B N 1
ATOM 3340 C CA . LEU B 1 152 ? 34.538 31.410 16.205 1.00 60.10 198 LEU B CA 1
ATOM 3341 C C . LEU B 1 152 ? 33.165 31.185 15.605 1.00 61.15 198 LEU B C 1
ATOM 3342 O O . LEU B 1 152 ? 32.610 32.054 14.942 1.00 63.07 198 LEU B O 1
ATOM 3347 N N . VAL B 1 153 ? 32.625 30.002 15.877 1.00 60.93 199 VAL B N 1
ATOM 3348 C CA . VAL B 1 153 ? 31.319 29.574 15.400 1.00 59.31 199 VAL B CA 1
ATOM 3349 C C . VAL B 1 153 ? 30.232 29.934 16.411 1.00 59.05 199 VAL B C 1
ATOM 3350 O O . VAL B 1 153 ? 29.237 30.577 16.074 1.00 58.79 199 VAL B O 1
ATOM 3354 N N . GLU B 1 154 ? 30.434 29.505 17.650 1.00 58.76 200 GLU B N 1
ATOM 3355 C CA . GLU B 1 154 ? 29.476 29.742 18.718 1.00 58.80 200 GLU B CA 1
ATOM 3356 C C . GLU B 1 154 ? 29.390 31.203 19.135 1.00 58.32 200 GLU B C 1
ATOM 3357 O O . GLU B 1 154 ? 28.413 31.628 19.752 1.00 57.43 200 GLU B O 1
ATOM 3363 N N . VAL B 1 155 ? 30.417 31.972 18.803 1.00 58.22 201 VAL B N 1
ATOM 3364 C CA . VAL B 1 155 ? 30.423 33.380 19.158 1.00 57.65 201 VAL B CA 1
ATOM 3365 C C . VAL B 1 155 ? 30.408 34.298 17.944 1.00 59.19 201 VAL B C 1
ATOM 3366 O O . VAL B 1 155 ? 29.409 34.959 17.695 1.00 59.98 201 VAL B O 1
ATOM 3370 N N . ASP B 1 156 ? 31.487 34.324 17.170 1.00 60.05 202 ASP B N 1
ATOM 3371 C CA . ASP B 1 156 ? 31.554 35.217 16.016 1.00 62.74 202 ASP B CA 1
ATOM 3372 C C . ASP B 1 156 ? 30.545 35.018 14.893 1.00 62.67 202 ASP B C 1
ATOM 3373 O O . ASP B 1 156 ? 29.882 35.971 14.486 1.00 63.02 202 ASP B O 1
ATOM 3378 N N . LEU B 1 157 ? 30.437 33.799 14.378 1.00 60.90 203 LEU B N 1
ATOM 3379 C CA . LEU B 1 157 ? 29.484 33.529 13.316 1.00 58.64 203 LEU B CA 1
ATOM 3380 C C . LEU B 1 157 ? 28.070 33.801 13.834 1.00 58.53 203 LEU B C 1
ATOM 3381 O O . LEU B 1 157 ? 27.305 34.579 13.252 1.00 58.87 203 LEU B O 1
ATOM 3386 N N . ASP B 1 158 ? 27.731 33.173 14.947 1.00 57.30 204 ASP B N 1
ATOM 3387 C CA . ASP B 1 158 ? 26.412 33.351 15.523 1.00 57.38 204 ASP B CA 1
ATOM 3388 C C . ASP B 1 158 ? 26.022 34.831 15.622 1.00 57.04 204 ASP B C 1
ATOM 3389 O O . ASP B 1 158 ? 24.972 35.238 15.121 1.00 56.64 204 ASP B O 1
ATOM 3394 N N . LEU B 1 159 ? 26.883 35.621 16.260 1.00 55.83 205 LEU B N 1
ATOM 3395 C CA . LEU B 1 159 ? 26.668 37.048 16.461 1.00 52.58 205 LEU B CA 1
ATOM 3396 C C . LEU B 1 159 ? 26.485 37.778 15.135 1.00 52.88 205 LEU B C 1
ATOM 3397 O O . LEU B 1 159 ? 25.526 38.534 14.951 1.00 50.78 205 LEU B O 1
ATOM 3402 N N . THR B 1 160 ? 27.408 37.556 14.207 1.00 52.72 206 THR B N 1
ATOM 3403 C CA . THR B 1 160 ? 27.306 38.205 12.917 1.00 53.82 206 THR B CA 1
ATOM 3404 C C . THR B 1 160 ? 25.857 38.145 12.427 1.00 54.63 206 THR B C 1
ATOM 3405 O O . THR B 1 160 ? 25.216 39.176 12.275 1.00 54.73 206 THR B O 1
ATOM 3409 N N . GLU B 1 161 ? 25.331 36.945 12.204 1.00 54.80 207 GLU B N 1
ATOM 3410 C CA . GLU B 1 161 ? 23.951 36.804 11.746 1.00 54.43 207 GLU B CA 1
ATOM 3411 C C . GLU B 1 161 ? 22.984 37.555 12.671 1.00 52.20 207 GLU B C 1
ATOM 3412 O O . GLU B 1 161 ? 22.050 38.215 12.227 1.00 52.33 207 GLU B O 1
ATOM 3418 N N . ARG B 1 162 ? 23.217 37.419 13.966 1.00 50.19 208 ARG B N 1
ATOM 3419 C CA . ARG B 1 162 ? 22.400 38.018 15.017 1.00 46.22 208 ARG B CA 1
ATOM 3420 C C . ARG B 1 162 ? 22.251 39.523 14.841 1.00 45.15 208 ARG B C 1
ATOM 3421 O O . ARG B 1 162 ? 21.150 40.063 14.894 1.00 43.66 208 ARG B O 1
ATOM 3429 N N . LEU B 1 163 ? 23.376 40.199 14.641 1.00 44.01 209 LEU B N 1
ATOM 3430 C CA . LEU B 1 163 ? 23.368 41.642 14.480 1.00 43.10 209 LEU B CA 1
ATOM 3431 C C . LEU B 1 163 ? 22.990 42.079 13.077 1.00 43.60 209 LEU B C 1
ATOM 3432 O O . LEU B 1 163 ? 22.450 43.170 12.900 1.00 46.54 209 LEU B O 1
ATOM 3437 N N . HIS B 1 164 ? 23.276 41.246 12.082 1.00 41.95 210 HIS B N 1
ATOM 3438 C CA . HIS B 1 164 ? 22.911 41.569 10.710 1.00 40.61 210 HIS B CA 1
ATOM 3439 C C . HIS B 1 164 ? 21.406 41.818 10.673 1.00 42.08 210 HIS B C 1
ATOM 3440 O O . HIS B 1 164 ? 20.932 42.776 10.071 1.00 42.87 210 HIS B O 1
ATOM 3447 N N . GLU B 1 165 ? 20.659 40.954 11.342 1.00 42.63 211 GLU B N 1
ATOM 3448 C CA . GLU B 1 165 ? 19.214 41.076 11.392 1.00 45.41 211 GLU B CA 1
ATOM 3449 C C . GLU B 1 165 ? 18.772 42.327 12.141 1.00 45.58 211 GLU B C 1
ATOM 3450 O O . GLU B 1 165 ? 17.851 43.032 11.726 1.00 45.84 211 GLU B O 1
ATOM 3456 N N . LEU B 1 166 ? 19.441 42.592 13.255 1.00 45.29 212 LEU B N 1
ATOM 3457 C CA . LEU B 1 166 ? 19.128 43.740 14.081 1.00 43.37 212 LEU B CA 1
ATOM 3458 C C . LEU B 1 166 ? 19.267 44.983 13.212 1.00 42.42 212 LEU B C 1
ATOM 3459 O O . LEU B 1 166 ? 18.428 45.879 13.248 1.00 43.40 212 LEU B O 1
ATOM 3464 N N . HIS B 1 167 ? 20.335 45.011 12.421 1.00 40.42 213 HIS B N 1
ATOM 3465 C CA . HIS B 1 167 ? 20.620 46.114 11.511 1.00 36.70 213 HIS B CA 1
ATOM 3466 C C . HIS B 1 167 ? 19.512 46.184 10.473 1.00 36.54 213 HIS B C 1
ATOM 3467 O O . HIS B 1 167 ? 19.016 47.258 10.147 1.00 35.81 213 HIS B O 1
ATOM 3474 N N . LEU B 1 168 ? 19.137 45.022 9.953 1.00 36.37 214 LEU B N 1
ATOM 3475 C CA . LEU B 1 168 ? 18.089 44.935 8.959 1.00 35.90 214 LEU B CA 1
ATOM 3476 C C . LEU B 1 168 ? 16.812 45.573 9.506 1.00 35.62 214 LEU B C 1
ATOM 3477 O O . LEU B 1 168 ? 16.188 46.388 8.836 1.00 35.64 214 LEU B O 1
ATOM 3482 N N . LEU B 1 169 ? 16.433 45.217 10.727 1.00 34.04 215 LEU B N 1
ATOM 3483 C CA . LEU B 1 169 ? 15.225 45.762 11.329 1.00 34.70 215 LEU B CA 1
ATOM 3484 C C . LEU B 1 169 ? 15.299 47.258 11.570 1.00 35.30 215 LEU B C 1
ATOM 3485 O O . LEU B 1 169 ? 14.316 47.985 11.372 1.00 35.66 215 LEU B O 1
ATOM 3490 N N . ALA B 1 170 ? 16.455 47.715 12.027 1.00 34.03 216 ALA B N 1
ATOM 3491 C CA . ALA B 1 170 ? 16.641 49.129 12.288 1.00 33.57 216 ALA B CA 1
ATOM 3492 C C . ALA B 1 170 ? 16.539 49.860 10.956 1.00 32.28 216 ALA B C 1
ATOM 3493 O O . ALA B 1 170 ? 16.030 50.970 10.877 1.00 32.12 216 ALA B O 1
ATOM 3495 N N . PHE B 1 171 ? 17.023 49.214 9.910 1.00 32.02 217 PHE B N 1
ATOM 3496 C CA . PHE B 1 171 ? 17.034 49.801 8.580 1.00 34.96 217 PHE B CA 1
ATOM 3497 C C . PHE B 1 171 ? 15.625 49.886 7.999 1.00 37.07 217 PHE B C 1
ATOM 3498 O O . PHE B 1 171 ? 15.236 50.892 7.394 1.00 38.46 217 PHE B O 1
ATOM 3506 N N . LYS B 1 172 ? 14.887 48.800 8.184 1.00 37.31 218 LYS B N 1
ATOM 3507 C CA . LYS B 1 172 ? 13.524 48.662 7.732 1.00 36.43 218 LYS B CA 1
ATOM 3508 C C . LYS B 1 172 ? 12.667 49.780 8.340 1.00 37.23 218 LYS B C 1
ATOM 3509 O O . LYS B 1 172 ? 11.723 50.267 7.708 1.00 38.25 218 LYS B O 1
ATOM 3515 N N . MET B 1 173 ? 13.023 50.184 9.561 1.00 35.47 219 MET B N 1
ATOM 3516 C CA . MET B 1 173 ? 12.317 51.217 10.306 1.00 34.12 219 MET B CA 1
ATOM 3517 C C . MET B 1 173 ? 12.652 52.615 9.776 1.00 33.69 219 MET B C 1
ATOM 3518 O O . MET B 1 173 ? 11.788 53.494 9.678 1.00 33.71 219 MET B O 1
ATOM 3523 N N . LEU B 1 174 ? 13.913 52.827 9.440 1.00 32.24 220 LEU B N 1
ATOM 3524 C CA . LEU B 1 174 ? 14.307 54.108 8.903 1.00 30.94 220 LEU B CA 1
ATOM 3525 C C . LEU B 1 174 ? 13.539 54.315 7.604 1.00 30.27 220 LEU B C 1
ATOM 3526 O O . LEU B 1 174 ? 12.995 55.374 7.356 1.00 28.29 220 LEU B O 1
ATOM 3531 N N . ASN B 1 175 ? 13.499 53.279 6.779 1.00 31.69 221 ASN B N 1
ATOM 3532 C CA . ASN B 1 175 ? 12.806 53.351 5.500 1.00 34.20 221 ASN B CA 1
ATOM 3533 C C . ASN B 1 175 ? 11.332 53.740 5.669 1.00 34.53 221 ASN B C 1
ATOM 3534 O O . ASN B 1 175 ? 10.810 54.563 4.900 1.00 33.76 221 ASN B O 1
ATOM 3539 N N . GLN B 1 176 ? 10.670 53.163 6.674 1.00 32.55 222 GLN B N 1
ATOM 3540 C CA . GLN B 1 176 ? 9.269 53.469 6.931 1.00 31.61 222 GLN B CA 1
ATOM 3541 C C . GLN B 1 176 ? 9.117 54.933 7.293 1.00 31.87 222 GLN B C 1
ATOM 3542 O O . GLN B 1 176 ? 8.186 55.600 6.856 1.00 33.16 222 GLN B O 1
ATOM 3548 N N . ILE B 1 177 ? 10.034 55.434 8.104 1.00 31.45 223 ILE B N 1
ATOM 3549 C CA . ILE B 1 177 ? 9.976 56.822 8.519 1.00 31.24 223 ILE B CA 1
ATOM 3550 C C . ILE B 1 177 ? 10.209 57.757 7.340 1.00 32.97 223 ILE B C 1
ATOM 3551 O O . ILE B 1 177 ? 9.534 58.786 7.214 1.00 34.47 223 ILE B O 1
ATOM 3556 N N . GLU B 1 178 ? 11.153 57.398 6.475 1.00 33.90 224 GLU B N 1
ATOM 3557 C CA . GLU B 1 178 ? 11.449 58.201 5.302 1.00 36.53 224 GLU B CA 1
ATOM 3558 C C . GLU B 1 178 ? 10.198 58.287 4.427 1.00 37.81 224 GLU B C 1
ATOM 3559 O O . GLU B 1 178 ? 10.026 59.247 3.678 1.00 38.13 224 GLU B O 1
ATOM 3565 N N . GLU B 1 179 ? 9.324 57.284 4.513 1.00 38.28 225 GLU B N 1
ATOM 3566 C CA . GLU B 1 179 ? 8.100 57.286 3.711 1.00 38.54 225 GLU B CA 1
ATOM 3567 C C . GLU B 1 179 ? 6.964 58.057 4.404 1.00 39.53 225 GLU B C 1
ATOM 3568 O O . GLU B 1 179 ? 6.140 58.703 3.745 1.00 40.65 225 GLU B O 1
ATOM 3574 N N . ALA B 1 180 ? 6.930 57.983 5.730 1.00 37.66 226 ALA B N 1
ATOM 3575 C CA . ALA B 1 180 ? 5.896 58.632 6.520 1.00 36.94 226 ALA B CA 1
ATOM 3576 C C . ALA B 1 180 ? 5.526 60.054 6.085 1.00 38.48 226 ALA B C 1
ATOM 3577 O O . ALA B 1 180 ? 4.365 60.320 5.750 1.00 38.40 226 ALA B O 1
ATOM 3579 N N . ARG B 1 181 ? 6.508 60.957 6.083 1.00 38.97 227 ARG B N 1
ATOM 3580 C CA . ARG B 1 181 ? 6.291 62.359 5.732 1.00 38.82 227 ARG B CA 1
ATOM 3581 C C . ARG B 1 181 ? 5.235 62.650 4.686 1.00 35.92 227 ARG B C 1
ATOM 3582 O O . ARG B 1 181 ? 4.368 63.476 4.895 1.00 36.41 227 ARG B O 1
ATOM 3590 N N . THR B 1 182 ? 5.299 61.975 3.556 1.00 34.39 228 THR B N 1
ATOM 3591 C CA . THR B 1 182 ? 4.344 62.226 2.488 1.00 31.76 228 THR B CA 1
ATOM 3592 C C . THR B 1 182 ? 3.162 61.252 2.349 1.00 30.95 228 THR B C 1
ATOM 3593 O O . THR B 1 182 ? 2.476 61.250 1.326 1.00 29.68 228 THR B O 1
ATOM 3597 N N . LEU B 1 183 ? 2.899 60.444 3.372 1.00 30.55 229 LEU B N 1
ATOM 3598 C CA . LEU B 1 183 ? 1.783 59.495 3.295 1.00 31.30 229 LEU B CA 1
ATOM 3599 C C . LEU B 1 183 ? 0.398 60.137 3.247 1.00 31.33 229 LEU B C 1
ATOM 3600 O O . LEU B 1 183 ? 0.028 60.910 4.120 1.00 34.93 229 LEU B O 1
ATOM 3605 N N . THR B 1 184 ? -0.376 59.817 2.229 1.00 29.57 230 THR B N 1
ATOM 3606 C CA . THR B 1 184 ? -1.694 60.411 2.154 1.00 32.27 230 THR B CA 1
ATOM 3607 C C . THR B 1 184 ? -2.764 59.378 1.897 1.00 31.77 230 THR B C 1
ATOM 3608 O O . THR B 1 184 ? -3.940 59.704 1.878 1.00 33.80 230 THR B O 1
ATOM 3612 N N . ASN B 1 185 ? -2.355 58.134 1.692 1.00 30.82 231 ASN B N 1
ATOM 3613 C CA . ASN B 1 185 ? -3.304 57.072 1.438 1.00 30.39 231 ASN B CA 1
ATOM 3614 C C . ASN B 1 185 ? -3.665 56.381 2.749 1.00 31.63 231 ASN B C 1
ATOM 3615 O O . ASN B 1 185 ? -2.848 55.690 3.352 1.00 33.66 231 ASN B O 1
ATOM 3620 N N . VAL B 1 186 ? -4.902 56.586 3.186 1.00 32.36 232 VAL B N 1
ATOM 3621 C CA . VAL B 1 186 ? -5.387 56.032 4.439 1.00 32.59 232 VAL B CA 1
ATOM 3622 C C . VAL B 1 186 ? -5.042 54.559 4.625 1.00 33.35 232 VAL B C 1
ATOM 3623 O O . VAL B 1 186 ? -4.792 54.118 5.735 1.00 36.62 232 VAL B O 1
ATOM 3627 N N . ASP B 1 187 ? -5.006 53.791 3.550 1.00 34.87 233 ASP B N 1
ATOM 3628 C CA . ASP B 1 187 ? -4.674 52.380 3.692 1.00 37.33 233 ASP B CA 1
ATOM 3629 C C . ASP B 1 187 ? -3.200 52.217 4.015 1.00 37.41 233 ASP B C 1
ATOM 3630 O O . ASP B 1 187 ? -2.828 51.622 5.034 1.00 37.57 233 ASP B O 1
ATOM 3635 N N . ARG B 1 188 ? -2.365 52.755 3.132 1.00 34.26 234 ARG B N 1
ATOM 3636 C CA . ARG B 1 188 ? -0.935 52.669 3.290 1.00 32.01 234 ARG B CA 1
ATOM 3637 C C . ARG B 1 188 ? -0.504 53.166 4.658 1.00 31.31 234 ARG B C 1
ATOM 3638 O O . ARG B 1 188 ? 0.373 52.577 5.284 1.00 31.35 234 ARG B O 1
ATOM 3646 N N . ILE B 1 189 ? -1.129 54.239 5.123 1.00 28.83 235 ILE B N 1
ATOM 3647 C CA . ILE B 1 189 ? -0.794 54.788 6.424 1.00 29.10 235 ILE B CA 1
ATOM 3648 C C . ILE B 1 189 ? -0.987 53.746 7.518 1.00 29.94 235 ILE B C 1
ATOM 3649 O O . ILE B 1 189 ? -0.110 53.542 8.351 1.00 31.96 235 ILE B O 1
ATOM 3654 N N . GLN B 1 190 ? -2.129 53.075 7.512 1.00 28.95 236 GLN B N 1
ATOM 3655 C CA . GLN B 1 190 ? -2.383 52.060 8.529 1.00 30.32 236 GLN B CA 1
ATOM 3656 C C . GLN B 1 190 ? -1.469 50.855 8.372 1.00 29.15 236 GLN B C 1
ATOM 3657 O O . GLN B 1 190 ? -1.024 50.252 9.342 1.00 30.07 236 GLN B O 1
ATOM 3663 N N . GLN B 1 191 ? -1.172 50.515 7.137 1.00 28.00 237 GLN B N 1
ATOM 3664 C CA . GLN B 1 191 ? -0.292 49.409 6.893 1.00 28.62 237 GLN B CA 1
ATOM 3665 C C . GLN B 1 191 ? 1.063 49.764 7.535 1.00 30.02 237 GLN B C 1
ATOM 3666 O O . GLN B 1 191 ? 1.600 48.991 8.334 1.00 29.02 237 GLN B O 1
ATOM 3672 N N . ILE B 1 192 ? 1.602 50.935 7.203 1.00 29.13 238 ILE B N 1
ATOM 3673 C CA . ILE B 1 192 ? 2.884 51.351 7.759 1.00 29.60 238 ILE B CA 1
ATOM 3674 C C . ILE B 1 192 ? 2.799 51.458 9.279 1.00 31.54 238 ILE B C 1
ATOM 3675 O O . ILE B 1 192 ? 3.734 51.096 9.993 1.00 32.48 238 ILE B O 1
ATOM 3680 N N . GLN B 1 193 ? 1.678 51.965 9.775 1.00 31.24 239 GLN B N 1
ATOM 3681 C CA . GLN B 1 193 ? 1.504 52.106 11.211 1.00 32.26 239 GLN B CA 1
ATOM 3682 C C . GLN B 1 193 ? 1.590 50.754 11.941 1.00 30.65 239 GLN B C 1
ATOM 3683 O O . GLN B 1 193 ? 2.195 50.664 12.997 1.00 31.27 239 GLN B O 1
ATOM 3689 N N . THR B 1 194 ? 0.989 49.708 11.390 1.00 27.86 240 THR B N 1
ATOM 3690 C CA . THR B 1 194 ? 1.036 48.415 12.054 1.00 29.55 240 THR B CA 1
ATOM 3691 C C . THR B 1 194 ? 2.426 47.786 11.950 1.00 28.61 240 THR B C 1
ATOM 3692 O O . THR B 1 194 ? 2.939 47.212 12.906 1.00 28.44 240 THR B O 1
ATOM 3696 N N . ALA B 1 195 ? 3.043 47.929 10.789 1.00 28.31 241 ALA B N 1
ATOM 3697 C CA . ALA B 1 195 ? 4.360 47.378 10.559 1.00 28.15 241 ALA B CA 1
ATOM 3698 C C . ALA B 1 195 ? 5.388 48.086 11.448 1.00 31.15 241 ALA B C 1
ATOM 3699 O O . ALA B 1 195 ? 6.399 47.499 11.845 1.00 34.13 241 ALA B O 1
ATOM 3701 N N . PHE B 1 196 ? 5.129 49.343 11.773 1.00 31.36 242 PHE B N 1
ATOM 3702 C CA . PHE B 1 196 ? 6.068 50.078 12.583 1.00 31.94 242 PHE B CA 1
ATOM 3703 C C . PHE B 1 196 ? 6.019 49.566 14.019 1.00 34.51 242 PHE B C 1
ATOM 3704 O O . PHE B 1 196 ? 7.042 49.324 14.659 1.00 30.50 242 PHE B O 1
ATOM 3712 N N . GLU B 1 197 ? 4.811 49.403 14.530 1.00 38.82 243 GLU B N 1
ATOM 3713 C CA . GLU B 1 197 ? 4.667 48.937 15.882 1.00 42.49 243 GLU B CA 1
ATOM 3714 C C . GLU B 1 197 ? 5.213 47.498 16.023 1.00 41.82 243 GLU B C 1
ATOM 3715 O O . GLU B 1 197 ? 5.873 47.179 17.010 1.00 41.10 243 GLU B O 1
ATOM 3721 N N . ASN B 1 198 ? 4.965 46.633 15.046 1.00 40.98 244 ASN B N 1
ATOM 3722 C CA . ASN B 1 198 ? 5.462 45.260 15.146 1.00 42.54 244 ASN B CA 1
ATOM 3723 C C . ASN B 1 198 ? 6.987 45.187 15.165 1.00 42.10 244 ASN B C 1
ATOM 3724 O O . ASN B 1 198 ? 7.588 44.407 15.912 1.00 40.93 244 ASN B O 1
ATOM 3729 N N . ASN B 1 199 ? 7.606 46.013 14.333 1.00 41.75 245 ASN B N 1
ATOM 3730 C CA . ASN B 1 199 ? 9.044 46.033 14.208 1.00 40.34 245 ASN B CA 1
ATOM 3731 C C . ASN B 1 199 ? 9.676 46.678 15.414 1.00 39.04 245 ASN B C 1
ATOM 3732 O O . ASN B 1 199 ? 10.818 46.409 15.752 1.00 41.81 245 ASN B O 1
ATOM 3737 N N . LEU B 1 200 ? 8.922 47.526 16.080 1.00 38.15 246 LEU B N 1
ATOM 3738 C CA . LEU B 1 200 ? 9.420 48.193 17.260 1.00 36.71 246 LEU B CA 1
ATOM 3739 C C . LEU B 1 200 ? 9.362 47.246 18.469 1.00 38.32 246 LEU B C 1
ATOM 3740 O O . LEU B 1 200 ? 10.191 47.329 19.372 1.00 40.03 246 LEU B O 1
ATOM 3745 N N . LYS B 1 201 ? 8.374 46.360 18.484 1.00 38.89 247 LYS B N 1
ATOM 3746 C CA . LYS B 1 201 ? 8.225 45.399 19.565 1.00 40.14 247 LYS B CA 1
ATOM 3747 C C . LYS B 1 201 ? 9.326 44.360 19.430 1.00 39.62 247 LYS B C 1
ATOM 3748 O O . LYS B 1 201 ? 9.986 43.987 20.402 1.00 40.33 247 LYS B O 1
ATOM 3754 N N . ILE B 1 202 ? 9.513 43.875 18.214 1.00 36.37 248 ILE B N 1
ATOM 3755 C CA . ILE B 1 202 ? 10.537 42.883 17.983 1.00 34.32 248 ILE B CA 1
ATOM 3756 C C . ILE B 1 202 ? 11.932 43.401 18.369 1.00 36.29 248 ILE B C 1
ATOM 3757 O O . ILE B 1 202 ? 12.675 42.709 19.086 1.00 33.64 248 ILE B O 1
ATOM 3762 N N . MET B 1 203 ? 12.280 44.607 17.906 1.00 35.87 249 MET B N 1
ATOM 3763 C CA . MET B 1 203 ? 13.584 45.175 18.216 1.00 36.45 249 MET B CA 1
ATOM 3764 C C . MET B 1 203 ? 13.744 45.408 19.702 1.00 36.19 249 MET B C 1
ATOM 3765 O O . MET B 1 203 ? 14.768 45.071 20.280 1.00 33.92 249 MET B O 1
ATOM 3770 N N . LYS B 1 204 ? 12.739 46.009 20.320 1.00 38.20 250 LYS B N 1
ATOM 3771 C CA . LYS B 1 204 ? 12.817 46.250 21.745 1.00 40.46 250 LYS B CA 1
ATOM 3772 C C . LYS B 1 204 ? 13.199 44.918 22.366 1.00 42.06 250 LYS B C 1
ATOM 3773 O O . LYS B 1 204 ? 14.049 44.855 23.251 1.00 43.15 250 LYS B O 1
ATOM 3779 N N . ARG B 1 205 ? 12.602 43.846 21.864 1.00 44.76 251 ARG B N 1
ATOM 3780 C CA . ARG B 1 205 ? 12.886 42.512 22.384 1.00 48.24 251 ARG B CA 1
ATOM 3781 C C . ARG B 1 205 ? 14.304 42.041 22.072 1.00 48.25 251 ARG B C 1
ATOM 3782 O O . ARG B 1 205 ? 15.070 41.770 22.985 1.00 49.41 251 ARG B O 1
ATOM 3790 N N . ARG B 1 206 ? 14.647 41.944 20.789 1.00 47.78 252 ARG B N 1
ATOM 3791 C CA . ARG B 1 206 ? 15.975 41.500 20.363 1.00 48.93 252 ARG B CA 1
ATOM 3792 C C . ARG B 1 206 ? 17.139 42.238 21.010 1.00 51.17 252 ARG B C 1
ATOM 3793 O O . ARG B 1 206 ? 18.080 41.624 21.509 1.00 52.35 252 ARG B O 1
ATOM 3801 N N . VAL B 1 207 ? 17.087 43.561 20.978 1.00 52.95 253 VAL B N 1
ATOM 3802 C CA . VAL B 1 207 ? 18.160 44.371 21.534 1.00 53.97 253 VAL B CA 1
ATOM 3803 C C . VAL B 1 207 ? 18.438 44.063 23.006 1.00 54.86 253 VAL B C 1
ATOM 3804 O O . VAL B 1 207 ? 19.588 43.933 23.425 1.00 54.09 253 VAL B O 1
ATOM 3808 N N . LEU B 1 208 ? 17.364 43.940 23.774 1.00 56.70 254 LEU B N 1
ATOM 3809 C CA . LEU B 1 208 ? 17.438 43.674 25.203 1.00 58.27 254 LEU B CA 1
ATOM 3810 C C . LEU B 1 208 ? 18.314 42.484 25.526 1.00 60.55 254 LEU B C 1
ATOM 3811 O O . LEU B 1 208 ? 19.075 42.512 26.494 1.00 62.63 254 LEU B O 1
ATOM 3816 N N . ALA B 1 209 ? 18.206 41.440 24.713 1.00 62.22 255 ALA B N 1
ATOM 3817 C CA . ALA B 1 209 ? 18.976 40.224 24.923 1.00 63.41 255 ALA B CA 1
ATOM 3818 C C . ALA B 1 209 ? 20.411 40.288 24.408 1.00 64.69 255 ALA B C 1
ATOM 3819 O O . ALA B 1 209 ? 21.145 39.312 24.529 1.00 64.58 255 ALA B O 1
ATOM 3821 N N . VAL B 1 210 ? 20.808 41.416 23.825 1.00 66.70 256 VAL B N 1
ATOM 3822 C CA . VAL B 1 210 ? 22.176 41.561 23.324 1.00 71.42 256 VAL B CA 1
ATOM 3823 C C . VAL B 1 210 ? 23.179 41.849 24.449 1.00 75.25 256 VAL B C 1
ATOM 3824 O O . VAL B 1 210 ? 22.913 42.642 25.362 1.00 75.64 256 VAL B O 1
ATOM 3828 N N . GLU B 1 211 ? 24.336 41.193 24.361 1.00 78.88 257 GLU B N 1
ATOM 3829 C CA . GLU B 1 211 ? 25.413 41.309 25.347 1.00 82.35 257 GLU B CA 1
ATOM 3830 C C . GLU B 1 211 ? 25.997 42.708 25.574 1.00 82.49 257 GLU B C 1
ATOM 3831 O O . GLU B 1 211 ? 26.137 43.137 26.721 1.00 83.25 257 GLU B O 1
ATOM 3837 N N . ASP B 1 212 ? 26.350 43.411 24.498 1.00 82.07 258 ASP B N 1
ATOM 3838 C CA . ASP B 1 212 ? 26.928 44.753 24.614 1.00 82.08 258 ASP B CA 1
ATOM 3839 C C . ASP B 1 212 ? 26.165 45.584 25.656 1.00 79.46 258 ASP B C 1
ATOM 3840 O O . ASP B 1 212 ? 25.058 46.049 25.406 1.00 80.07 258 ASP B O 1
ATOM 3845 N N . PRO B 1 213 ? 26.772 45.799 26.835 1.00 76.72 259 PRO B N 1
ATOM 3846 C CA . PRO B 1 213 ? 26.193 46.554 27.954 1.00 73.60 259 PRO B CA 1
ATOM 3847 C C . PRO B 1 213 ? 25.724 47.957 27.625 1.00 70.51 259 PRO B C 1
ATOM 3848 O O . PRO B 1 213 ? 24.532 48.249 27.600 1.00 68.64 259 PRO B O 1
ATOM 3852 N N . THR B 1 214 ? 26.694 48.826 27.391 1.00 68.14 260 THR B N 1
ATOM 3853 C CA . THR B 1 214 ? 26.438 50.221 27.098 1.00 65.62 260 THR B CA 1
ATOM 3854 C C . THR B 1 214 ? 25.574 50.432 25.862 1.00 62.14 260 THR B C 1
ATOM 3855 O O . THR B 1 214 ? 24.718 51.314 25.835 1.00 60.36 260 THR B O 1
ATOM 3859 N N . ARG B 1 215 ? 25.795 49.615 24.842 1.00 58.74 261 ARG B N 1
ATOM 3860 C CA . ARG B 1 215 ? 25.044 49.741 23.604 1.00 55.69 261 ARG B CA 1
ATOM 3861 C C . ARG B 1 215 ? 23.625 49.212 23.644 1.00 54.99 261 ARG B C 1
ATOM 3862 O O . ARG B 1 215 ? 22.774 49.666 22.883 1.00 53.76 261 ARG B O 1
ATOM 3870 N N . SER B 1 216 ? 23.375 48.255 24.531 1.00 55.27 262 SER B N 1
ATOM 3871 C CA . SER B 1 216 ? 22.039 47.690 24.703 1.00 54.31 262 SER B CA 1
ATOM 3872 C C . SER B 1 216 ? 21.136 48.787 25.261 1.00 52.74 262 SER B C 1
ATOM 3873 O O . SER B 1 216 ? 19.976 48.910 24.883 1.00 51.18 262 SER B O 1
ATOM 3876 N N . LYS B 1 217 ? 21.684 49.585 26.165 1.00 52.65 263 LYS B N 1
ATOM 3877 C CA . LYS B 1 217 ? 20.941 50.694 26.745 1.00 53.38 263 LYS B CA 1
ATOM 3878 C C . LYS B 1 217 ? 20.681 51.780 25.697 1.00 51.25 263 LYS B C 1
ATOM 3879 O O . LYS B 1 217 ? 19.548 52.211 25.529 1.00 52.35 263 LYS B O 1
ATOM 3885 N N . GLN B 1 218 ? 21.717 52.218 24.991 1.00 48.45 264 GLN B N 1
ATOM 3886 C CA . GLN B 1 218 ? 21.547 53.249 23.970 1.00 47.03 264 GLN B CA 1
ATOM 3887 C C . GLN B 1 218 ? 20.461 52.864 22.965 1.00 44.64 264 GLN B C 1
ATOM 3888 O O . GLN B 1 218 ? 19.580 53.664 22.646 1.00 42.96 264 GLN B O 1
ATOM 3894 N N . MET B 1 219 ? 20.543 51.639 22.456 1.00 42.77 265 MET B N 1
ATOM 3895 C CA . MET B 1 219 ? 19.566 51.143 21.496 1.00 41.44 265 MET B CA 1
ATOM 3896 C C . MET B 1 219 ? 18.182 51.175 22.128 1.00 40.18 265 MET B C 1
ATOM 3897 O O . MET B 1 219 ? 17.212 51.627 21.511 1.00 40.51 265 MET B O 1
ATOM 3902 N N . SER B 1 220 ? 18.094 50.709 23.367 1.00 38.42 266 SER B N 1
ATOM 3903 C CA . SER B 1 220 ? 16.825 50.727 24.077 1.00 37.63 266 SER B CA 1
ATOM 3904 C C . SER B 1 220 ? 16.310 52.149 24.253 1.00 38.33 266 SER B C 1
ATOM 3905 O O . SER B 1 220 ? 15.117 52.395 24.187 1.00 37.89 266 SER B O 1
ATOM 3908 N N . GLN B 1 221 ? 17.213 53.089 24.492 1.00 39.94 267 GLN B N 1
ATOM 3909 C CA . GLN B 1 221 ? 16.805 54.473 24.678 1.00 42.56 267 GLN B CA 1
ATOM 3910 C C . GLN B 1 221 ? 16.236 55.051 23.390 1.00 40.59 267 GLN B C 1
ATOM 3911 O O . GLN B 1 221 ? 15.259 55.794 23.418 1.00 40.02 267 GLN B O 1
ATOM 3917 N N . LEU B 1 222 ? 16.846 54.703 22.261 1.00 37.54 268 LEU B N 1
ATOM 3918 C CA . LEU B 1 222 ? 16.385 55.205 20.984 1.00 34.54 268 LEU B CA 1
ATOM 3919 C C . LEU B 1 222 ? 15.016 54.611 20.660 1.00 34.38 268 LEU B C 1
ATOM 3920 O O . LEU B 1 222 ? 14.120 55.322 20.194 1.00 33.48 268 LEU B O 1
ATOM 3925 N N . LEU B 1 223 ? 14.835 53.319 20.923 1.00 32.74 269 LEU B N 1
ATOM 3926 C CA . LEU B 1 223 ? 13.549 52.679 20.626 1.00 33.56 269 LEU B CA 1
ATOM 3927 C C . LEU B 1 223 ? 12.382 53.232 21.468 1.00 34.29 269 LEU B C 1
ATOM 3928 O O . LEU B 1 223 ? 11.234 53.259 21.028 1.00 37.31 269 LEU B O 1
ATOM 3933 N N . THR B 1 224 ? 12.688 53.677 22.676 1.00 32.47 270 THR B N 1
ATOM 3934 C CA . THR B 1 224 ? 11.690 54.217 23.565 1.00 30.72 270 THR B CA 1
ATOM 3935 C C . THR B 1 224 ? 11.276 55.591 23.070 1.00 32.33 270 THR B C 1
ATOM 3936 O O . THR B 1 224 ? 10.092 55.939 23.109 1.00 31.35 270 THR B O 1
ATOM 3940 N N . GLU B 1 225 ? 12.261 56.371 22.623 1.00 33.17 271 GLU B N 1
ATOM 3941 C CA . GLU B 1 225 ? 11.998 57.697 22.094 1.00 33.64 271 GLU B CA 1
ATOM 3942 C C . GLU B 1 225 ? 11.195 57.553 20.812 1.00 32.80 271 GLU B C 1
ATOM 3943 O O . GLU B 1 225 ? 10.290 58.338 20.550 1.00 33.03 271 GLU B O 1
ATOM 3949 N N . LEU B 1 226 ? 11.527 56.548 20.010 1.00 31.11 272 LEU B N 1
ATOM 3950 C CA . LEU B 1 226 ? 10.801 56.338 18.776 1.00 30.02 272 LEU B CA 1
ATOM 3951 C C . LEU B 1 226 ? 9.372 55.866 19.057 1.00 31.01 272 LEU B C 1
ATOM 3952 O O . LEU B 1 226 ? 8.432 56.307 18.382 1.00 29.66 272 LEU B O 1
ATOM 3957 N N . GLY B 1 227 ? 9.195 55.004 20.061 1.00 29.37 273 GLY B N 1
ATOM 3958 C CA . GLY B 1 227 ? 7.858 54.517 20.356 1.00 29.52 273 GLY B CA 1
ATOM 3959 C C . GLY B 1 227 ? 6.900 55.622 20.801 1.00 30.79 273 GLY B C 1
ATOM 3960 O O . GLY B 1 227 ? 5.685 55.580 20.518 1.00 27.40 273 GLY B O 1
ATOM 3961 N N . LYS B 1 228 ? 7.459 56.609 21.502 1.00 30.23 274 LYS B N 1
ATOM 3962 C CA . LYS B 1 228 ? 6.704 57.726 22.023 1.00 29.10 274 LYS B CA 1
ATOM 3963 C C . LYS B 1 228 ? 6.280 58.692 20.943 1.00 31.16 274 LYS B C 1
ATOM 3964 O O . LYS B 1 228 ? 5.481 59.589 21.206 1.00 34.53 274 LYS B O 1
ATOM 3970 N N . ARG B 1 229 ? 6.797 58.509 19.729 1.00 31.04 275 ARG B N 1
ATOM 3971 C CA . ARG B 1 229 ? 6.471 59.404 18.616 1.00 30.65 275 ARG B CA 1
ATOM 3972 C C . ARG B 1 229 ? 5.551 58.783 17.572 1.00 30.35 275 ARG B C 1
ATOM 3973 O O . ARG B 1 229 ? 5.266 59.360 16.528 1.00 31.51 275 ARG B O 1
ATOM 3981 N N . GLN B 1 230 ? 5.041 57.609 17.890 1.00 31.95 276 GLN B N 1
ATOM 3982 C CA . GLN B 1 230 ? 4.132 56.903 16.990 1.00 32.06 276 GLN B CA 1
ATOM 3983 C C . GLN B 1 230 ? 2.857 57.643 16.639 1.00 30.09 276 GLN B C 1
ATOM 3984 O O . GLN B 1 230 ? 2.225 57.331 15.632 1.00 29.99 276 GLN B O 1
ATOM 3990 N N . VAL B 1 231 ? 2.476 58.598 17.478 1.00 29.99 277 VAL B N 1
ATOM 3991 C CA . VAL B 1 231 ? 1.269 59.389 17.261 1.00 28.89 277 VAL B CA 1
ATOM 3992 C C . VAL B 1 231 ? 1.211 59.921 15.847 1.00 28.82 277 VAL B C 1
ATOM 3993 O O . VAL B 1 231 ? 0.129 60.026 15.272 1.00 30.49 277 VAL B O 1
ATOM 3997 N N . VAL B 1 232 ? 2.378 60.257 15.301 1.00 25.58 278 VAL B N 1
ATOM 3998 C CA . VAL B 1 232 ? 2.449 60.806 13.962 1.00 26.35 278 VAL B CA 1
ATOM 3999 C C . VAL B 1 232 ? 1.589 60.047 12.959 1.00 27.67 278 VAL B C 1
ATOM 4000 O O . VAL B 1 232 ? 1.148 60.618 11.961 1.00 31.90 278 VAL B O 1
ATOM 4004 N N . PHE B 1 233 ? 1.356 58.763 13.188 1.00 25.29 279 PHE B N 1
ATOM 4005 C CA . PHE B 1 233 ? 0.549 58.032 12.233 1.00 26.77 279 PHE B CA 1
ATOM 4006 C C . PHE B 1 233 ? -0.912 58.405 12.455 1.00 27.05 279 PHE B C 1
ATOM 4007 O O . PHE B 1 233 ? -1.705 58.458 11.526 1.00 24.23 279 PHE B O 1
ATOM 4015 N N . THR B 1 234 ? -1.270 58.655 13.703 1.00 27.18 280 THR B N 1
ATOM 4016 C CA . THR B 1 234 ? -2.628 59.046 13.995 1.00 29.17 280 THR B CA 1
ATOM 4017 C C . THR B 1 234 ? -2.764 60.411 13.350 1.00 30.84 280 THR B C 1
ATOM 4018 O O . THR B 1 234 ? -3.771 60.698 12.683 1.00 31.12 280 THR B O 1
ATOM 4022 N N . ILE B 1 235 ? -1.732 61.238 13.547 1.00 29.88 281 ILE B N 1
ATOM 4023 C CA . ILE B 1 235 ? -1.715 62.581 13.005 1.00 31.38 281 ILE B CA 1
ATOM 4024 C C . ILE B 1 235 ? -1.756 62.556 11.501 1.00 32.46 281 ILE B C 1
ATOM 4025 O O . ILE B 1 235 ? -2.358 63.442 10.891 1.00 34.83 281 ILE B O 1
ATOM 4030 N N . LEU B 1 236 ? -1.141 61.549 10.892 1.00 30.61 282 LEU B N 1
ATOM 4031 C CA . LEU B 1 236 ? -1.183 61.464 9.445 1.00 33.08 282 LEU B CA 1
ATOM 4032 C C . LEU B 1 236 ? -2.605 61.132 9.004 1.00 34.95 282 LEU B C 1
ATOM 4033 O O . LEU B 1 236 ? -3.096 61.625 7.984 1.00 34.86 282 LEU B O 1
ATOM 4038 N N . LEU B 1 237 ? -3.279 60.309 9.795 1.00 36.89 283 LEU B N 1
ATOM 4039 C CA . LEU B 1 237 ? -4.654 59.947 9.493 1.00 38.72 283 LEU B CA 1
ATOM 4040 C C . LEU B 1 237 ? -5.589 61.137 9.701 1.00 38.85 283 LEU B C 1
ATOM 4041 O O . LEU B 1 237 ? -6.633 61.231 9.050 1.00 38.07 283 LEU B O 1
ATOM 4046 N N . GLN B 1 238 ? -5.216 62.042 10.606 1.00 38.54 284 GLN B N 1
ATOM 4047 C CA . GLN B 1 238 ? -6.043 63.216 10.882 1.00 38.16 284 GLN B CA 1
ATOM 4048 C C . GLN B 1 238 ? -5.961 64.152 9.683 1.00 37.78 284 GLN B C 1
ATOM 4049 O O . GLN B 1 238 ? -6.922 64.858 9.356 1.00 38.23 284 GLN B O 1
ATOM 4055 N N . GLN B 1 239 ? -4.811 64.145 9.021 1.00 35.51 285 GLN B N 1
ATOM 4056 C CA . GLN B 1 239 ? -4.641 64.958 7.834 1.00 33.78 285 GLN B CA 1
ATOM 4057 C C . GLN B 1 239 ? -5.511 64.333 6.726 1.00 34.79 285 GLN B C 1
ATOM 4058 O O . GLN B 1 239 ? -6.108 65.034 5.913 1.00 34.97 285 GLN B O 1
ATOM 4064 N N . TYR B 1 240 ? -5.584 63.006 6.693 1.00 35.18 286 TYR B N 1
ATOM 4065 C CA . TYR B 1 240 ? -6.405 62.349 5.680 1.00 36.97 286 TYR B CA 1
ATOM 4066 C C . TYR B 1 240 ? -7.834 62.852 5.844 1.00 37.04 286 TYR B C 1
ATOM 4067 O O . TYR B 1 240 ? -8.501 63.281 4.899 1.00 34.47 286 TYR B O 1
ATOM 4076 N N . GLU B 1 241 ? -8.273 62.776 7.091 1.00 38.58 287 GLU B N 1
ATOM 4077 C CA . GLU B 1 241 ? -9.589 63.178 7.508 1.00 39.85 287 GLU B CA 1
ATOM 4078 C C . GLU B 1 241 ? -9.843 64.642 7.209 1.00 40.20 287 GLU B C 1
ATOM 4079 O O . GLU B 1 241 ? -10.839 64.983 6.567 1.00 39.14 287 GLU B O 1
ATOM 4085 N N . ASN B 1 242 ? -8.944 65.512 7.658 1.00 40.06 288 ASN B N 1
ATOM 4086 C CA . ASN B 1 242 ? -9.142 66.921 7.404 1.00 40.17 288 ASN B CA 1
ATOM 4087 C C . ASN B 1 242 ? -9.313 67.195 5.924 1.00 42.13 288 ASN B C 1
ATOM 4088 O O . ASN B 1 242 ? -10.110 68.056 5.541 1.00 45.41 288 ASN B O 1
ATOM 4093 N N . ASN B 1 243 ? -8.574 66.478 5.088 1.00 41.43 289 ASN B N 1
ATOM 4094 C CA . ASN B 1 243 ? -8.700 66.697 3.666 1.00 43.36 289 ASN B CA 1
ATOM 4095 C C . ASN B 1 243 ? -10.046 66.238 3.148 1.00 44.19 289 ASN B C 1
ATOM 4096 O O . ASN B 1 243 ? -10.668 66.924 2.345 1.00 43.28 289 ASN B O 1
ATOM 4101 N N . GLU B 1 244 ? -10.500 65.075 3.599 1.00 45.90 290 GLU B N 1
ATOM 4102 C CA . GLU B 1 244 ? -11.793 64.568 3.155 1.00 49.11 290 GLU B CA 1
ATOM 4103 C C . GLU B 1 244 ? -12.893 65.557 3.546 1.00 48.91 290 GLU B C 1
ATOM 4104 O O . GLU B 1 244 ? -13.811 65.807 2.774 1.00 48.38 290 GLU B O 1
ATOM 4110 N N . GLN B 1 245 ? -12.793 66.125 4.742 1.00 48.90 291 GLN B N 1
ATOM 4111 C CA . GLN B 1 245 ? -13.773 67.102 5.204 1.00 49.83 291 GLN B CA 1
ATOM 4112 C C . GLN B 1 245 ? -13.766 68.320 4.292 1.00 48.36 291 GLN B C 1
ATOM 4113 O O . GLN B 1 245 ? -14.801 68.759 3.793 1.00 46.16 291 GLN B O 1
ATOM 4119 N N . SER B 1 246 ? -12.589 68.879 4.085 1.00 48.01 292 SER B N 1
ATOM 4120 C CA . SER B 1 246 ? -12.491 70.037 3.224 1.00 50.51 292 SER B CA 1
ATOM 4121 C C . SER B 1 246 ? -13.151 69.794 1.873 1.00 51.29 292 SER B C 1
ATOM 4122 O O . SER B 1 246 ? -13.926 70.609 1.397 1.00 52.95 292 SER B O 1
ATOM 4125 N N . GLN B 1 247 ? -12.839 68.667 1.251 1.00 53.30 293 GLN B N 1
ATOM 4126 C CA . GLN B 1 247 ? -13.413 68.360 -0.049 1.00 54.46 293 GLN B CA 1
ATOM 4127 C C . GLN B 1 247 ? -14.925 68.206 0.079 1.00 52.81 293 GLN B C 1
ATOM 4128 O O . GLN B 1 247 ? -15.667 68.577 -0.820 1.00 53.39 293 GLN B O 1
ATOM 4134 N N . GLN B 1 248 ? -15.385 67.670 1.202 1.00 52.21 294 GLN B N 1
ATOM 4135 C CA . GLN B 1 248 ? -16.814 67.481 1.411 1.00 50.80 294 GLN B CA 1
ATOM 4136 C C . GLN B 1 248 ? -17.522 68.778 1.728 1.00 50.18 294 GLN B C 1
ATOM 4137 O O . GLN B 1 248 ? -18.696 68.950 1.394 1.00 49.77 294 GLN B O 1
ATOM 4143 N N . LEU B 1 249 ? -16.816 69.691 2.382 1.00 48.80 295 LEU B N 1
ATOM 4144 C CA . LEU B 1 249 ? -17.417 70.963 2.719 1.00 45.77 295 LEU B CA 1
ATOM 4145 C C . LEU B 1 249 ? -17.640 71.708 1.435 1.00 46.07 295 LEU B C 1
ATOM 4146 O O . LEU B 1 249 ? -18.737 72.186 1.177 1.00 45.59 295 LEU B O 1
ATOM 4151 N N . MET B 1 250 ? -16.597 71.788 0.621 1.00 49.02 296 MET B N 1
ATOM 4152 C CA . MET B 1 250 ? -16.677 72.474 -0.660 1.00 52.20 296 MET B CA 1
ATOM 4153 C C . MET B 1 250 ? -17.772 71.923 -1.569 1.00 53.62 296 MET B C 1
ATOM 4154 O O . MET B 1 250 ? -18.310 72.645 -2.405 1.00 53.38 296 MET B O 1
ATOM 4159 N N . GLN B 1 251 ? -18.119 70.654 -1.410 1.00 55.86 297 GLN B N 1
ATOM 4160 C CA . GLN B 1 251 ? -19.190 70.112 -2.231 1.00 59.41 297 GLN B CA 1
ATOM 4161 C C . GLN B 1 251 ? -20.520 70.619 -1.656 1.00 59.42 297 GLN B C 1
ATOM 4162 O O . GLN B 1 251 ? -21.502 70.775 -2.384 1.00 60.05 297 GLN B O 1
ATOM 4168 N N . LYS B 1 252 ? -20.550 70.874 -0.349 1.00 58.44 298 LYS B N 1
ATOM 4169 C CA . LYS B 1 252 ? -21.759 71.378 0.287 1.00 56.63 298 LYS B CA 1
ATOM 4170 C C . LYS B 1 252 ? -21.937 72.828 -0.126 1.00 56.24 298 LYS B C 1
ATOM 4171 O O . LYS B 1 252 ? -23.056 73.292 -0.313 1.00 55.32 298 LYS B O 1
ATOM 4177 N N . THR B 1 253 ? -20.818 73.536 -0.265 1.00 55.54 299 THR B N 1
ATOM 4178 C CA . THR B 1 253 ? -20.840 74.931 -0.664 1.00 53.71 299 THR B CA 1
ATOM 4179 C C . THR B 1 253 ? -21.686 75.073 -1.920 1.00 55.78 299 THR B C 1
ATOM 4180 O O . THR B 1 253 ? -22.589 75.909 -1.974 1.00 58.03 299 THR B O 1
ATOM 4184 N N . LEU B 1 254 ? -21.423 74.253 -2.930 1.00 56.78 300 LEU B N 1
ATOM 4185 C CA . LEU B 1 254 ? -22.208 74.349 -4.154 1.00 57.91 300 LEU B CA 1
ATOM 4186 C C . LEU B 1 254 ? -23.665 74.212 -3.782 1.00 57.94 300 LEU B C 1
ATOM 4187 O O . LEU B 1 254 ? -24.438 75.149 -3.927 1.00 59.01 300 LEU B O 1
ATOM 4192 N N . GLU B 1 255 ? -24.033 73.039 -3.286 1.00 58.63 301 GLU B N 1
ATOM 4193 C CA . GLU B 1 255 ? -25.412 72.783 -2.895 1.00 60.15 301 GLU B CA 1
ATOM 4194 C C . GLU B 1 255 ? -26.058 73.969 -2.180 1.00 58.00 301 GLU B C 1
ATOM 4195 O O . GLU B 1 255 ? -27.177 74.354 -2.510 1.00 58.63 301 GLU B O 1
ATOM 4201 N N . LEU B 1 256 ? -25.348 74.545 -1.213 1.00 54.80 302 LEU B N 1
ATOM 4202 C CA . LEU B 1 256 ? -25.865 75.663 -0.438 1.00 50.93 302 LEU B CA 1
ATOM 4203 C C . LEU B 1 256 ? -26.128 76.915 -1.250 1.00 52.00 302 LEU B C 1
ATOM 4204 O O . LEU B 1 256 ? -27.211 77.499 -1.152 1.00 52.48 302 LEU B O 1
ATOM 4209 N N . PHE B 1 257 ? -25.134 77.345 -2.025 1.00 52.47 303 PHE B N 1
ATOM 4210 C CA . PHE B 1 257 ? -25.288 78.534 -2.858 1.00 52.31 303 PHE B CA 1
ATOM 4211 C C . PHE B 1 257 ? -26.291 78.245 -3.954 1.00 53.05 303 PHE B C 1
ATOM 4212 O O . PHE B 1 257 ? -26.726 79.134 -4.668 1.00 53.83 303 PHE B O 1
ATOM 4220 N N . SER B 1 258 ? -26.651 76.980 -4.068 1.00 54.26 304 SER B N 1
ATOM 4221 C CA . SER B 1 258 ? -27.605 76.541 -5.056 1.00 57.06 304 SER B CA 1
ATOM 4222 C C . SER B 1 258 ? -28.996 76.757 -4.474 1.00 58.13 304 SER B C 1
ATOM 4223 O O . SER B 1 258 ? -29.938 77.106 -5.180 1.00 58.22 304 SER B O 1
ATOM 4226 N N . GLU B 1 259 ? -29.104 76.556 -3.168 1.00 59.68 305 GLU B N 1
ATOM 4227 C CA . GLU B 1 259 ? -30.360 76.716 -2.461 1.00 61.11 305 GLU B CA 1
ATOM 4228 C C . GLU B 1 259 ? -30.637 78.204 -2.276 1.00 60.30 305 GLU B C 1
ATOM 4229 O O . GLU B 1 259 ? -31.787 78.650 -2.339 1.00 59.51 305 GLU B O 1
ATOM 4235 N N . LEU B 1 260 ? -29.571 78.964 -2.050 1.00 58.78 306 LEU B N 1
ATOM 4236 C CA . LEU B 1 260 ? -29.676 80.401 -1.856 1.00 58.69 306 LEU B CA 1
ATOM 4237 C C . LEU B 1 260 ? -30.244 81.074 -3.101 1.00 60.41 306 LEU B C 1
ATOM 4238 O O . LEU B 1 260 ? -31.173 81.875 -3.019 1.00 61.94 306 LEU B O 1
ATOM 4243 N N . ASN B 1 261 ? -29.675 80.758 -4.257 1.00 61.22 307 ASN B N 1
ATOM 4244 C CA . ASN B 1 261 ? -30.157 81.341 -5.493 1.00 61.52 307 ASN B CA 1
ATOM 4245 C C . ASN B 1 261 ? -31.572 80.871 -5.781 1.00 61.06 307 ASN B C 1
ATOM 4246 O O . ASN B 1 261 ? -32.387 81.635 -6.278 1.00 61.69 307 ASN B O 1
ATOM 4251 N N . SER B 1 262 ? -31.868 79.616 -5.473 1.00 60.56 308 SER B N 1
ATOM 4252 C CA . SER B 1 262 ? -33.209 79.097 -5.717 1.00 62.29 308 SER B CA 1
ATOM 4253 C C . SER B 1 262 ? -34.261 79.883 -4.930 1.00 62.51 308 SER B C 1
ATOM 4254 O O . SER B 1 262 ? -35.387 80.064 -5.385 1.00 61.81 308 SER B O 1
ATOM 4257 N N . THR B 1 263 ? -33.888 80.348 -3.744 1.00 63.41 309 THR B N 1
ATOM 4258 C CA . THR B 1 263 ? -34.807 81.102 -2.912 1.00 63.84 309 THR B CA 1
ATOM 4259 C C . THR B 1 263 ? -34.900 82.543 -3.383 1.00 62.46 309 THR B C 1
ATOM 4260 O O . THR B 1 263 ? -35.998 83.050 -3.586 1.00 62.80 309 THR B O 1
ATOM 4264 N N . VAL B 1 264 ? -33.762 83.201 -3.571 1.00 60.53 310 VAL B N 1
ATOM 4265 C CA . VAL B 1 264 ? -33.791 84.585 -4.030 1.00 61.49 310 VAL B CA 1
ATOM 4266 C C . VAL B 1 264 ? -34.618 84.711 -5.310 1.00 63.19 310 VAL B C 1
ATOM 4267 O O . VAL B 1 264 ? -35.319 85.704 -5.505 1.00 63.48 310 VAL B O 1
ATOM 4271 N N . ASN B 1 265 ? -34.535 83.704 -6.177 1.00 64.87 311 ASN B N 1
ATOM 4272 C CA . ASN B 1 265 ? -35.297 83.711 -7.422 1.00 66.26 311 ASN B CA 1
ATOM 4273 C C . ASN B 1 265 ? -36.786 83.612 -7.126 1.00 67.99 311 ASN B C 1
ATOM 4274 O O . ASN B 1 265 ? -37.602 84.220 -7.821 1.00 68.71 311 ASN B O 1
ATOM 4279 N N . LYS B 1 266 ? -37.141 82.839 -6.105 1.00 68.85 312 LYS B N 1
ATOM 4280 C CA . LYS B 1 266 ? -38.539 82.706 -5.738 1.00 69.82 312 LYS B CA 1
ATOM 4281 C C . LYS B 1 266 ? -39.028 84.007 -5.111 1.00 70.78 312 LYS B C 1
ATOM 4282 O O . LYS B 1 266 ? -40.218 84.302 -5.131 1.00 70.29 312 LYS B O 1
ATOM 4288 N N . LEU B 1 267 ? -38.101 84.784 -4.557 1.00 72.52 313 LEU B N 1
ATOM 4289 C CA . LEU B 1 267 ? -38.453 86.061 -3.951 1.00 74.33 313 LEU B CA 1
ATOM 4290 C C . LEU B 1 267 ? -38.692 87.053 -5.072 1.00 76.18 313 LEU B C 1
ATOM 4291 O O . LEU B 1 267 ? -39.593 87.880 -4.997 1.00 76.91 313 LEU B O 1
ATOM 4296 N N . VAL B 1 268 ? -37.872 86.966 -6.110 1.00 78.35 314 VAL B N 1
ATOM 4297 C CA . VAL B 1 268 ? -38.004 87.844 -7.260 1.00 80.93 314 VAL B CA 1
ATOM 4298 C C . VAL B 1 268 ? -39.367 87.627 -7.910 1.00 82.72 314 VAL B C 1
ATOM 4299 O O . VAL B 1 268 ? -40.091 88.583 -8.190 1.00 83.16 314 VAL B O 1
ATOM 4303 N N . ASP B 1 269 ? -39.717 86.368 -8.145 1.00 84.41 315 ASP B N 1
ATOM 4304 C CA . ASP B 1 269 ? -41.001 86.052 -8.751 1.00 87.38 315 ASP B CA 1
ATOM 4305 C C . ASP B 1 269 ? -42.159 86.589 -7.917 1.00 90.02 315 ASP B C 1
ATOM 4306 O O . ASP B 1 269 ? -43.175 87.015 -8.463 1.00 91.37 315 ASP B O 1
ATOM 4311 N N . ASP B 1 270 ? -42.004 86.562 -6.597 1.00 92.21 316 ASP B N 1
ATOM 4312 C CA . ASP B 1 270 ? -43.045 87.042 -5.693 1.00 94.01 316 ASP B CA 1
ATOM 4313 C C . ASP B 1 270 ? -43.218 88.559 -5.831 1.00 94.43 316 ASP B C 1
ATOM 4314 O O . ASP B 1 270 ? -44.320 89.046 -6.079 1.00 94.80 316 ASP B O 1
ATOM 4319 N N . SER B 1 271 ? -42.125 89.301 -5.679 1.00 94.88 317 SER B N 1
ATOM 4320 C CA . SER B 1 271 ? -42.174 90.754 -5.776 1.00 96.19 317 SER B CA 1
ATOM 4321 C C . SER B 1 271 ? -42.651 91.224 -7.146 1.00 97.19 317 SER B C 1
ATOM 4322 O O . SER B 1 271 ? -43.646 91.941 -7.250 1.00 97.05 317 SER B O 1
ATOM 4325 N N . ASN B 1 272 ? -41.939 90.827 -8.195 1.00 98.63 318 ASN B N 1
ATOM 4326 C CA . ASN B 1 272 ? -42.308 91.224 -9.549 1.00 99.96 318 ASN B CA 1
ATOM 4327 C C . ASN B 1 272 ? -43.149 90.140 -10.215 1.00 100.24 318 ASN B C 1
ATOM 4328 O O . ASN B 1 272 ? -44.394 90.209 -10.106 1.00 99.72 318 ASN B O 1
ATOM 4333 N N . ASP C 2 5 ? 39.359 58.664 41.307 1.00 78.57 30 ASP D N 1
ATOM 4334 C CA . ASP C 2 5 ? 38.171 58.259 40.505 1.00 77.19 30 ASP D CA 1
ATOM 4335 C C . ASP C 2 5 ? 37.638 59.466 39.739 1.00 75.45 30 ASP D C 1
ATOM 4336 O O . ASP C 2 5 ? 36.427 59.663 39.621 1.00 74.38 30 ASP D O 1
ATOM 4341 N N . GLU C 2 6 ? 38.556 60.275 39.220 1.00 73.83 31 GLU D N 1
ATOM 4342 C CA . GLU C 2 6 ? 38.176 61.459 38.464 1.00 73.14 31 GLU D CA 1
ATOM 4343 C C . GLU C 2 6 ? 37.382 61.072 37.215 1.00 72.09 31 GLU D C 1
ATOM 4344 O O . GLU C 2 6 ? 37.573 59.990 36.653 1.00 71.48 31 GLU D O 1
ATOM 4350 N N . LYS C 2 7 ? 36.487 61.964 36.793 1.00 70.80 32 LYS D N 1
ATOM 4351 C CA . LYS C 2 7 ? 35.653 61.740 35.615 1.00 68.43 32 LYS D CA 1
ATOM 4352 C C . LYS C 2 7 ? 36.282 62.241 34.318 1.00 66.94 32 LYS D C 1
ATOM 4353 O O . LYS C 2 7 ? 36.425 63.448 34.104 1.00 65.70 32 LYS D O 1
ATOM 4359 N N . ILE C 2 8 ? 36.644 61.300 33.453 1.00 65.67 33 ILE D N 1
ATOM 4360 C CA . ILE C 2 8 ? 37.230 61.623 32.159 1.00 63.66 33 ILE D CA 1
ATOM 4361 C C . ILE C 2 8 ? 36.268 61.132 31.066 1.00 61.47 33 ILE D C 1
ATOM 4362 O O . ILE C 2 8 ? 35.875 59.960 31.045 1.00 61.29 33 ILE D O 1
ATOM 4367 N N . CYS C 2 9 ? 35.892 62.034 30.165 1.00 58.67 34 CYS D N 1
ATOM 4368 C CA . CYS C 2 9 ? 34.938 61.722 29.097 1.00 57.81 34 CYS D CA 1
ATOM 4369 C C . CYS C 2 9 ? 35.582 61.771 27.711 1.00 54.62 34 CYS D C 1
ATOM 4370 O O . CYS C 2 9 ? 35.999 62.834 27.250 1.00 53.73 34 CYS D O 1
ATOM 4373 N N . ALA C 2 10 ? 35.658 60.623 27.046 1.00 51.72 35 ALA D N 1
ATOM 4374 C CA . ALA C 2 10 ? 36.257 60.554 25.716 1.00 50.65 35 ALA D CA 1
ATOM 4375 C C . ALA C 2 10 ? 35.215 60.557 24.594 1.00 50.20 35 ALA D C 1
ATOM 4376 O O . ALA C 2 10 ? 34.258 59.779 24.614 1.00 49.23 35 ALA D O 1
ATOM 4378 N N . ILE C 2 11 ? 35.419 61.429 23.608 1.00 49.26 36 ILE D N 1
ATOM 4379 C CA . ILE C 2 11 ? 34.495 61.563 22.482 1.00 47.98 36 ILE D CA 1
ATOM 4380 C C . ILE C 2 11 ? 35.193 61.333 21.146 1.00 47.41 36 ILE D C 1
ATOM 4381 O O . ILE C 2 11 ? 35.962 62.177 20.699 1.00 46.89 36 ILE D O 1
ATOM 4386 N N . TYR C 2 12 ? 34.912 60.191 20.516 1.00 47.77 37 TYR D N 1
ATOM 4387 C CA . TYR C 2 12 ? 35.494 59.835 19.210 1.00 48.05 37 TYR D CA 1
ATOM 4388 C C . TYR C 2 12 ? 34.574 60.308 18.078 1.00 47.97 37 TYR D C 1
ATOM 4389 O O . TYR C 2 12 ? 33.403 60.605 18.298 1.00 47.15 37 TYR D O 1
ATOM 4398 N N . PRO C 2 13 ? 35.095 60.361 16.844 1.00 48.74 38 PRO D N 1
ATOM 4399 C CA . PRO C 2 13 ? 34.288 60.793 15.699 1.00 49.27 38 PRO D CA 1
ATOM 4400 C C . PRO C 2 13 ? 33.407 59.615 15.264 1.00 48.24 38 PRO D C 1
ATOM 4401 O O . PRO C 2 13 ? 32.359 59.793 14.648 1.00 48.94 38 PRO D O 1
ATOM 4405 N N . HIS C 2 14 ? 33.860 58.407 15.582 1.00 46.06 39 HIS D N 1
ATOM 4406 C CA . HIS C 2 14 ? 33.112 57.193 15.274 1.00 46.01 39 HIS D CA 1
ATOM 4407 C C . HIS C 2 14 ? 33.829 56.001 15.920 1.00 45.37 39 HIS D C 1
ATOM 4408 O O . HIS C 2 14 ? 34.778 56.177 16.680 1.00 44.79 39 HIS D O 1
ATOM 4415 N N . LEU C 2 15 ? 33.361 54.794 15.634 1.00 44.83 40 LEU D N 1
ATOM 4416 C CA . LEU C 2 15 ? 33.993 53.609 16.168 1.00 45.86 40 LEU D CA 1
ATOM 4417 C C . LEU C 2 15 ? 33.707 52.398 15.279 1.00 47.18 40 LEU D C 1
ATOM 4418 O O . LEU C 2 15 ? 33.385 51.306 15.760 1.00 46.60 40 LEU D O 1
ATOM 4423 N N . LYS C 2 16 ? 33.833 52.600 13.972 1.00 47.71 41 LYS D N 1
ATOM 4424 C CA . LYS C 2 16 ? 33.593 51.537 12.999 1.00 49.76 41 LYS D CA 1
ATOM 4425 C C . LYS C 2 16 ? 34.926 50.876 12.653 1.00 50.52 41 LYS D C 1
ATOM 4426 O O . LYS C 2 16 ? 35.006 49.669 12.409 1.00 50.23 41 LYS D O 1
ATOM 4432 N N . ASP C 2 17 ? 35.959 51.714 12.644 1.00 51.70 42 ASP D N 1
ATOM 4433 C CA . ASP C 2 17 ? 37.349 51.376 12.339 1.00 51.67 42 ASP D CA 1
ATOM 4434 C C . ASP C 2 17 ? 38.019 50.318 13.220 1.00 50.98 42 ASP D C 1
ATOM 4435 O O . ASP C 2 17 ? 37.582 50.023 14.325 1.00 51.51 42 ASP D O 1
ATOM 4440 N N . SER C 2 18 ? 39.111 49.765 12.710 1.00 50.25 43 SER D N 1
ATOM 4441 C CA . SER C 2 18 ? 39.937 48.828 13.471 1.00 48.27 43 SER D CA 1
ATOM 4442 C C . SER C 2 18 ? 40.803 49.843 14.255 1.00 46.68 43 SER D C 1
ATOM 4443 O O . SER C 2 18 ? 41.104 49.694 15.450 1.00 41.88 43 SER D O 1
ATOM 4446 N N . TYR C 2 19 ? 41.170 50.899 13.535 1.00 45.42 44 TYR D N 1
ATOM 4447 C CA . TYR C 2 19 ? 41.951 51.992 14.065 1.00 44.96 44 TYR D CA 1
ATOM 4448 C C . TYR C 2 19 ? 41.340 52.552 15.352 1.00 46.54 44 TYR D C 1
ATOM 4449 O O . TYR C 2 19 ? 42.026 52.700 16.369 1.00 49.39 44 TYR D O 1
ATOM 4458 N N . TRP C 2 20 ? 40.051 52.867 15.330 1.00 46.12 45 TRP D N 1
ATOM 4459 C CA . TRP C 2 20 ? 39.445 53.416 16.535 1.00 43.16 45 TRP D CA 1
ATOM 4460 C C . TRP C 2 20 ? 39.072 52.388 17.587 1.00 42.21 45 TRP D C 1
ATOM 4461 O O . TRP C 2 20 ? 39.035 52.704 18.773 1.00 41.69 45 TRP D O 1
ATOM 4472 N N . LEU C 2 21 ? 38.793 51.161 17.176 1.00 41.83 46 LEU D N 1
ATOM 4473 C CA . LEU C 2 21 ? 38.481 50.137 18.166 1.00 42.31 46 LEU D CA 1
ATOM 4474 C C . LEU C 2 21 ? 39.755 50.019 18.988 1.00 42.94 46 LEU D C 1
ATOM 4475 O O . LEU C 2 21 ? 39.715 49.806 20.199 1.00 43.12 46 LEU D O 1
ATOM 4480 N N . SER C 2 22 ? 40.889 50.179 18.307 1.00 42.06 47 SER D N 1
ATOM 4481 C CA . SER C 2 22 ? 42.190 50.096 18.949 1.00 39.75 47 SER D CA 1
ATOM 4482 C C . SER C 2 22 ? 42.444 51.282 19.871 1.00 38.25 47 SER D C 1
ATOM 4483 O O . SER C 2 22 ? 42.873 51.099 21.010 1.00 37.29 47 SER D O 1
ATOM 4486 N N . VAL C 2 23 ? 42.194 52.496 19.387 1.00 36.21 48 VAL D N 1
ATOM 4487 C CA . VAL C 2 23 ? 42.381 53.664 20.239 1.00 35.41 48 VAL D CA 1
ATOM 4488 C C . VAL C 2 23 ? 41.595 53.403 21.525 1.00 39.46 48 VAL D C 1
ATOM 4489 O O . VAL C 2 23 ? 42.052 53.729 22.640 1.00 41.67 48 VAL D O 1
ATOM 4493 N N . ASN C 2 24 ? 40.420 52.790 21.356 1.00 39.25 49 ASN D N 1
ATOM 4494 C CA . ASN C 2 24 ? 39.516 52.499 22.465 1.00 39.72 49 ASN D CA 1
ATOM 4495 C C . ASN C 2 24 ? 40.116 51.565 23.497 1.00 41.51 49 ASN D C 1
ATOM 4496 O O . ASN C 2 24 ? 40.060 51.840 24.696 1.00 42.01 49 ASN D O 1
ATOM 4501 N N . TYR C 2 25 ? 40.667 50.451 23.031 1.00 43.32 50 TYR D N 1
ATOM 4502 C CA . TYR C 2 25 ? 41.287 49.497 23.926 1.00 45.19 50 TYR D CA 1
ATOM 4503 C C . TYR C 2 25 ? 42.297 50.263 24.771 1.00 45.72 50 TYR D C 1
ATOM 4504 O O . TYR C 2 25 ? 42.292 50.177 26.002 1.00 46.31 50 TYR D O 1
ATOM 4513 N N . GLY C 2 26 ? 43.147 51.034 24.100 1.00 44.86 51 GLY D N 1
ATOM 4514 C CA . GLY C 2 26 ? 44.145 51.817 24.801 1.00 45.81 51 GLY D CA 1
ATOM 4515 C C . GLY C 2 26 ? 43.574 52.657 25.932 1.00 47.54 51 GLY D C 1
ATOM 4516 O O . GLY C 2 26 ? 44.089 52.603 27.044 1.00 47.91 51 GLY D O 1
ATOM 4517 N N . MET C 2 27 ? 42.523 53.433 25.658 1.00 47.94 52 MET D N 1
ATOM 4518 C CA . MET C 2 27 ? 41.906 54.275 26.682 1.00 47.74 52 MET D CA 1
ATOM 4519 C C . MET C 2 27 ? 41.324 53.470 27.825 1.00 49.02 52 MET D C 1
ATOM 4520 O O . MET C 2 27 ? 41.516 53.802 28.990 1.00 49.73 52 MET D O 1
ATOM 4525 N N . VAL C 2 28 ? 40.593 52.419 27.485 1.00 50.61 53 VAL D N 1
ATOM 4526 C CA . VAL C 2 28 ? 39.964 51.573 28.491 1.00 51.26 53 VAL D CA 1
ATOM 4527 C C . VAL C 2 28 ? 41.051 50.961 29.350 1.00 51.42 53 VAL D C 1
ATOM 4528 O O . VAL C 2 28 ? 40.986 50.996 30.578 1.00 51.95 53 VAL D O 1
ATOM 4532 N N . SER C 2 29 ? 42.058 50.407 28.695 1.00 51.25 54 SER D N 1
ATOM 4533 C CA . SER C 2 29 ? 43.165 49.806 29.409 1.00 53.73 54 SER D CA 1
ATOM 4534 C C . SER C 2 29 ? 43.807 50.841 30.340 1.00 54.97 54 SER D C 1
ATOM 4535 O O . SER C 2 29 ? 43.891 50.646 31.555 1.00 53.83 54 SER D O 1
ATOM 4538 N N . GLU C 2 30 ? 44.237 51.952 29.760 1.00 56.19 55 GLU D N 1
ATOM 4539 C CA . GLU C 2 30 ? 44.868 53.008 30.525 1.00 59.63 55 GLU D CA 1
ATOM 4540 C C . GLU C 2 30 ? 43.990 53.453 31.684 1.00 61.27 55 GLU D C 1
ATOM 4541 O O . GLU C 2 30 ? 44.458 53.548 32.815 1.00 63.45 55 GLU D O 1
ATOM 4547 N N . ALA C 2 31 ? 42.718 53.717 31.412 1.00 61.71 56 ALA D N 1
ATOM 4548 C CA . ALA C 2 31 ? 41.812 54.159 32.463 1.00 62.58 56 ALA D CA 1
ATOM 4549 C C . ALA C 2 31 ? 41.829 53.202 33.644 1.00 63.63 56 ALA D C 1
ATOM 4550 O O . ALA C 2 31 ? 41.791 53.623 34.807 1.00 61.59 56 ALA D O 1
ATOM 4552 N N . GLU C 2 32 ? 41.878 51.910 33.342 1.00 65.52 57 GLU D N 1
ATOM 4553 C CA . GLU C 2 32 ? 41.883 50.903 34.389 1.00 67.38 57 GLU D CA 1
ATOM 4554 C C . GLU C 2 32 ? 43.111 51.071 35.277 1.00 67.73 57 GLU D C 1
ATOM 4555 O O . GLU C 2 32 ? 43.027 50.900 36.495 1.00 69.43 57 GLU D O 1
ATOM 4561 N N . LYS C 2 33 ? 44.247 51.416 34.672 1.00 65.55 58 LYS D N 1
ATOM 4562 C CA . LYS C 2 33 ? 45.479 51.596 35.429 1.00 63.49 58 LYS D CA 1
ATOM 4563 C C . LYS C 2 33 ? 45.468 52.887 36.226 1.00 61.62 58 LYS D C 1
ATOM 4564 O O . LYS C 2 33 ? 45.748 52.889 37.416 1.00 60.62 58 LYS D O 1
ATOM 4570 N N . GLN C 2 34 ? 45.118 53.983 35.572 1.00 61.13 59 GLN D N 1
ATOM 4571 C CA . GLN C 2 34 ? 45.069 55.279 36.235 1.00 60.46 59 GLN D CA 1
ATOM 4572 C C . GLN C 2 34 ? 44.026 55.362 37.351 1.00 61.06 59 GLN D C 1
ATOM 4573 O O . GLN C 2 34 ? 44.074 56.271 38.188 1.00 60.42 59 GLN D O 1
ATOM 4579 N N . GLY C 2 35 ? 43.081 54.426 37.364 1.00 61.20 60 GLY D N 1
ATOM 4580 C CA . GLY C 2 35 ? 42.041 54.457 38.380 1.00 61.36 60 GLY D CA 1
ATOM 4581 C C . GLY C 2 35 ? 41.074 55.623 38.197 1.00 61.36 60 GLY D C 1
ATOM 4582 O O . GLY C 2 35 ? 40.628 56.238 39.170 1.00 60.83 60 GLY D O 1
ATOM 4583 N N . VAL C 2 36 ? 40.751 55.936 36.946 1.00 61.18 61 VAL D N 1
ATOM 4584 C CA . VAL C 2 36 ? 39.827 57.025 36.656 1.00 60.66 61 VAL D CA 1
ATOM 4585 C C . VAL C 2 36 ? 38.536 56.456 36.067 1.00 60.57 61 VAL D C 1
ATOM 4586 O O . VAL C 2 36 ? 38.544 55.390 35.450 1.00 61.38 61 VAL D O 1
ATOM 4590 N N . ASN C 2 37 ? 37.432 57.170 36.274 1.00 60.01 62 ASN D N 1
ATOM 4591 C CA . ASN C 2 37 ? 36.112 56.766 35.780 1.00 57.21 62 ASN D CA 1
ATOM 4592 C C . ASN C 2 37 ? 35.920 57.278 34.353 1.00 55.38 62 ASN D C 1
ATOM 4593 O O . ASN C 2 37 ? 35.508 58.420 34.141 1.00 53.36 62 ASN D O 1
ATOM 4598 N N . LEU C 2 38 ? 36.228 56.420 33.383 1.00 53.78 63 LEU D N 1
ATOM 4599 C CA . LEU C 2 38 ? 36.128 56.780 31.973 1.00 52.31 63 LEU D CA 1
ATOM 4600 C C . LEU C 2 38 ? 34.740 56.592 31.394 1.00 52.74 63 LEU D C 1
ATOM 4601 O O . LEU C 2 38 ? 33.976 55.727 31.824 1.00 52.25 63 LEU D O 1
ATOM 4606 N N . ARG C 2 39 ? 34.423 57.414 30.407 1.00 54.08 64 ARG D N 1
ATOM 4607 C CA . ARG C 2 39 ? 33.141 57.328 29.734 1.00 55.48 64 ARG D CA 1
ATOM 4608 C C . ARG C 2 39 ? 33.437 57.664 28.281 1.00 54.77 64 ARG D C 1
ATOM 4609 O O . ARG C 2 39 ? 34.071 58.684 27.982 1.00 54.01 64 ARG D O 1
ATOM 4617 N N . VAL C 2 40 ? 32.997 56.782 27.387 1.00 52.81 65 VAL D N 1
ATOM 4618 C CA . VAL C 2 40 ? 33.224 56.957 25.957 1.00 50.29 65 VAL D CA 1
ATOM 4619 C C . VAL C 2 40 ? 31.937 57.180 25.154 1.00 49.22 65 VAL D C 1
ATOM 4620 O O . VAL C 2 40 ? 30.951 56.439 25.298 1.00 47.30 65 VAL D O 1
ATOM 4624 N N . LEU C 2 41 ? 31.965 58.212 24.312 1.00 47.79 66 LEU D N 1
ATOM 4625 C CA . LEU C 2 41 ? 30.849 58.551 23.428 1.00 44.89 66 LEU D CA 1
ATOM 4626 C C . LEU C 2 41 ? 31.439 58.553 22.019 1.00 44.66 66 LEU D C 1
ATOM 4627 O O . LEU C 2 41 ? 32.653 58.720 21.851 1.00 42.88 66 LEU D O 1
ATOM 4632 N N . GLU C 2 42 ? 30.586 58.362 21.014 1.00 46.01 67 GLU D N 1
ATOM 4633 C CA . GLU C 2 42 ? 31.037 58.292 19.628 1.00 46.13 67 GLU D CA 1
ATOM 4634 C C . GLU C 2 42 ? 30.047 58.871 18.623 1.00 45.76 67 GLU D C 1
ATOM 4635 O O . GLU C 2 42 ? 28.989 58.291 18.365 1.00 45.14 67 GLU D O 1
ATOM 4641 N N . ALA C 2 43 ? 30.434 60.001 18.036 1.00 45.73 68 ALA D N 1
ATOM 4642 C CA . ALA C 2 43 ? 29.625 60.734 17.062 1.00 44.81 68 ALA D CA 1
ATOM 4643 C C . ALA C 2 43 ? 28.923 59.875 16.011 1.00 45.00 68 ALA D C 1
ATOM 4644 O O . ALA C 2 43 ? 27.979 60.337 15.362 1.00 44.71 68 ALA D O 1
ATOM 4646 N N . GLY C 2 44 ? 29.385 58.640 15.829 1.00 43.06 69 GLY D N 1
ATOM 4647 C CA . GLY C 2 44 ? 28.756 57.769 14.858 1.00 42.51 69 GLY D CA 1
ATOM 4648 C C . GLY C 2 44 ? 29.147 57.948 13.398 1.00 43.22 69 GLY D C 1
ATOM 4649 O O . GLY C 2 44 ? 28.611 57.242 12.538 1.00 43.70 69 GLY D O 1
ATOM 4650 N N . GLY C 2 45 ? 30.062 58.873 13.105 1.00 41.85 70 GLY D N 1
ATOM 4651 C CA . GLY C 2 45 ? 30.488 59.075 11.733 1.00 41.60 70 GLY D CA 1
ATOM 4652 C C . GLY C 2 45 ? 31.036 60.472 11.560 1.00 45.01 70 GLY D C 1
ATOM 4653 O O . GLY C 2 45 ? 30.449 61.418 12.083 1.00 44.05 70 GLY D O 1
ATOM 4654 N N . TYR C 2 46 ? 32.146 60.612 10.823 1.00 47.50 71 TYR D N 1
ATOM 4655 C CA . TYR C 2 46 ? 32.773 61.928 10.601 1.00 48.56 71 TYR D CA 1
ATOM 4656 C C . TYR C 2 46 ? 31.820 63.049 10.221 1.00 49.09 71 TYR D C 1
ATOM 4657 O O . TYR C 2 46 ? 32.000 64.184 10.650 1.00 50.09 71 TYR D O 1
ATOM 4666 N N . PRO C 2 47 ? 30.790 62.753 9.414 1.00 49.83 72 PRO D N 1
ATOM 4667 C CA . PRO C 2 47 ? 29.840 63.803 9.025 1.00 49.99 72 PRO D CA 1
ATOM 4668 C C . PRO C 2 47 ? 29.047 64.395 10.193 1.00 50.97 72 PRO D C 1
ATOM 4669 O O . PRO C 2 47 ? 28.827 65.610 10.243 1.00 51.73 72 PRO D O 1
ATOM 4673 N N . ASN C 2 48 ? 28.642 63.531 11.127 1.00 50.36 73 ASN D N 1
ATOM 4674 C CA . ASN C 2 48 ? 27.854 63.923 12.300 1.00 49.94 73 ASN D CA 1
ATOM 4675 C C . ASN C 2 48 ? 28.446 65.014 13.185 1.00 50.04 73 ASN D C 1
ATOM 4676 O O . ASN C 2 48 ? 28.511 64.878 14.410 1.00 47.95 73 ASN D O 1
ATOM 4681 N N . LYS C 2 49 ? 28.846 66.114 12.565 1.00 52.30 74 LYS D N 1
ATOM 4682 C CA . LYS C 2 49 ? 29.433 67.222 13.297 1.00 54.77 74 LYS D CA 1
ATOM 4683 C C . LYS C 2 49 ? 28.487 67.684 14.386 1.00 54.10 74 LYS D C 1
ATOM 4684 O O . LYS C 2 49 ? 28.897 67.903 15.526 1.00 55.63 74 LYS D O 1
ATOM 4690 N N . SER C 2 50 ? 27.215 67.809 14.039 1.00 53.99 75 SER D N 1
ATOM 4691 C CA . SER C 2 50 ? 26.198 68.243 14.992 1.00 54.28 75 SER D CA 1
ATOM 4692 C C . SER C 2 50 ? 26.063 67.312 16.211 1.00 54.93 75 SER D C 1
ATOM 4693 O O . SER C 2 50 ? 25.929 67.781 17.353 1.00 52.65 75 SER D O 1
ATOM 4696 N N . ARG C 2 51 ? 26.085 65.999 15.966 1.00 55.76 76 ARG D N 1
ATOM 4697 C CA . ARG C 2 51 ? 25.965 65.022 17.045 1.00 55.69 76 ARG D CA 1
ATOM 4698 C C . ARG C 2 51 ? 27.156 65.083 18.015 1.00 57.55 76 ARG D C 1
ATOM 4699 O O . ARG C 2 51 ? 26.967 64.924 19.231 1.00 57.67 76 ARG D O 1
ATOM 4707 N N . GLN C 2 52 ? 28.369 65.319 17.499 1.00 56.19 77 GLN D N 1
ATOM 4708 C CA . GLN C 2 52 ? 29.539 65.399 18.371 1.00 55.99 77 GLN D CA 1
ATOM 4709 C C . GLN C 2 52 ? 29.367 66.554 19.347 1.00 56.73 77 GLN D C 1
ATOM 4710 O O . GLN C 2 52 ? 29.746 66.456 20.518 1.00 55.25 77 GLN D O 1
ATOM 4716 N N . GLU C 2 53 ? 28.784 67.645 18.851 1.00 58.76 78 GLU D N 1
ATOM 4717 C CA . GLU C 2 53 ? 28.511 68.830 19.671 1.00 60.54 78 GLU D CA 1
ATOM 4718 C C . GLU C 2 53 ? 27.641 68.452 20.869 1.00 60.78 78 GLU D C 1
ATOM 4719 O O . GLU C 2 53 ? 27.972 68.736 22.020 1.00 62.20 78 GLU D O 1
ATOM 4725 N N . GLN C 2 54 ? 26.514 67.817 20.588 1.00 60.56 79 GLN D N 1
ATOM 4726 C CA . GLN C 2 54 ? 25.607 67.420 21.649 1.00 61.69 79 GLN D CA 1
ATOM 4727 C C . GLN C 2 54 ? 26.313 66.511 22.648 1.00 60.30 79 GLN D C 1
ATOM 4728 O O . GLN C 2 54 ? 26.021 66.539 23.845 1.00 59.76 79 GLN D O 1
ATOM 4734 N N . GLN C 2 55 ? 27.251 65.709 22.154 1.00 58.44 80 GLN D N 1
ATOM 4735 C CA . GLN C 2 55 ? 27.985 64.807 23.029 1.00 56.05 80 GLN D CA 1
ATOM 4736 C C . GLN C 2 55 ? 28.951 65.580 23.917 1.00 53.67 80 GLN D C 1
ATOM 4737 O O . GLN C 2 55 ? 29.091 65.274 25.099 1.00 51.31 80 GLN D O 1
ATOM 4743 N N . LEU C 2 56 ? 29.614 66.582 23.353 1.00 52.47 81 LEU D N 1
ATOM 4744 C CA . LEU C 2 56 ? 30.507 67.402 24.152 1.00 53.73 81 LEU D CA 1
ATOM 4745 C C . LEU C 2 56 ? 29.676 67.931 25.320 1.00 55.30 81 LEU D C 1
ATOM 4746 O O . LEU C 2 56 ? 30.108 67.909 26.483 1.00 54.64 81 LEU D O 1
ATOM 4751 N N . ALA C 2 57 ? 28.471 68.401 25.000 1.00 55.86 82 ALA D N 1
ATOM 4752 C CA . ALA C 2 57 ? 27.569 68.936 26.014 1.00 56.20 82 ALA D CA 1
ATOM 4753 C C . ALA C 2 57 ? 27.211 67.838 27.002 1.00 56.92 82 ALA D C 1
ATOM 4754 O O . ALA C 2 57 ? 27.207 68.051 28.219 1.00 56.84 82 ALA D O 1
ATOM 4756 N N . LEU C 2 58 ? 26.914 66.660 26.467 1.00 57.35 83 LEU D N 1
ATOM 4757 C CA . LEU C 2 58 ? 26.562 65.518 27.284 1.00 57.69 83 LEU D CA 1
ATOM 4758 C C . LEU C 2 58 ? 27.684 65.179 28.276 1.00 58.01 83 LEU D C 1
ATOM 4759 O O . LEU C 2 58 ? 27.403 64.750 29.394 1.00 57.57 83 LEU D O 1
ATOM 4764 N N . CYS C 2 59 ? 28.944 65.366 27.865 1.00 59.26 84 CYS D N 1
ATOM 4765 C CA . CYS C 2 59 ? 30.118 65.121 28.728 1.00 60.20 84 CYS D CA 1
ATOM 4766 C C . CYS C 2 59 ? 30.055 66.076 29.922 1.00 59.49 84 CYS D C 1
ATOM 4767 O O . CYS C 2 59 ? 30.135 65.670 31.088 1.00 58.50 84 CYS D O 1
ATOM 4770 N N . THR C 2 60 ? 29.929 67.356 29.598 1.00 58.91 85 THR D N 1
ATOM 4771 C CA . THR C 2 60 ? 29.833 68.415 30.589 1.00 60.08 85 THR D CA 1
ATOM 4772 C C . THR C 2 60 ? 28.696 68.178 31.593 1.00 61.45 85 THR D C 1
ATOM 4773 O O . THR C 2 60 ? 28.896 68.323 32.798 1.00 61.75 85 THR D O 1
ATOM 4777 N N . GLN C 2 61 ? 27.511 67.820 31.095 1.00 62.55 86 GLN D N 1
ATOM 4778 C CA . GLN C 2 61 ? 26.342 67.558 31.947 1.00 64.19 86 GLN D CA 1
ATOM 4779 C C . GLN C 2 61 ? 26.581 66.379 32.896 1.00 63.57 86 GLN D C 1
ATOM 4780 O O . GLN C 2 61 ? 25.922 66.247 33.932 1.00 62.33 86 GLN D O 1
ATOM 4786 N N . TRP C 2 62 ? 27.530 65.525 32.528 1.00 63.34 87 TRP D N 1
ATOM 4787 C CA . TRP C 2 62 ? 27.886 64.356 33.326 1.00 63.18 87 TRP D CA 1
ATOM 4788 C C . TRP C 2 62 ? 28.816 64.804 34.441 1.00 63.62 87 TRP D C 1
ATOM 4789 O O . TRP C 2 62 ? 28.947 64.143 35.473 1.00 61.96 87 TRP D O 1
ATOM 4800 N N . GLY C 2 63 ? 29.453 65.948 34.214 1.00 65.29 88 GLY D N 1
ATOM 4801 C CA . GLY C 2 63 ? 30.380 66.498 35.178 1.00 67.10 88 GLY D CA 1
ATOM 4802 C C . GLY C 2 63 ? 31.767 65.963 34.908 1.00 68.55 88 GLY D C 1
ATOM 4803 O O . GLY C 2 63 ? 32.452 65.499 35.821 1.00 69.50 88 GLY D O 1
ATOM 4804 N N . ALA C 2 64 ? 32.182 66.011 33.647 1.00 68.69 89 ALA D N 1
ATOM 4805 C CA . ALA C 2 64 ? 33.501 65.515 33.280 1.00 68.84 89 ALA D CA 1
ATOM 4806 C C . ALA C 2 64 ? 34.570 66.471 33.796 1.00 68.01 89 ALA D C 1
ATOM 4807 O O . ALA C 2 64 ? 34.511 67.675 33.528 1.00 68.51 89 ALA D O 1
ATOM 4809 N N . ASN C 2 65 ? 35.533 65.939 34.549 1.00 66.11 90 ASN D N 1
ATOM 4810 C CA . ASN C 2 65 ? 36.608 66.766 35.076 1.00 63.85 90 ASN D CA 1
ATOM 4811 C C . ASN C 2 65 ? 37.574 67.088 33.960 1.00 62.95 90 ASN D C 1
ATOM 4812 O O . ASN C 2 65 ? 38.311 68.070 34.031 1.00 64.64 90 ASN D O 1
ATOM 4817 N N . ALA C 2 66 ? 37.572 66.251 32.930 1.00 61.57 91 ALA D N 1
ATOM 4818 C CA . ALA C 2 66 ? 38.437 66.445 31.775 1.00 60.34 91 ALA D CA 1
ATOM 4819 C C . ALA C 2 66 ? 37.788 65.742 30.597 1.00 59.58 91 ALA D C 1
ATOM 4820 O O . ALA C 2 66 ? 37.086 64.742 30.770 1.00 59.29 91 ALA D O 1
ATOM 4822 N N . ILE C 2 67 ? 38.036 66.263 29.400 1.00 58.36 92 ILE D N 1
ATOM 4823 C CA . ILE C 2 67 ? 37.463 65.711 28.175 1.00 57.28 92 ILE D CA 1
ATOM 4824 C C . ILE C 2 67 ? 38.522 65.395 27.114 1.00 56.74 92 ILE D C 1
ATOM 4825 O O . ILE C 2 67 ? 39.255 66.286 26.686 1.00 56.83 92 ILE D O 1
ATOM 4830 N N . ILE C 2 68 ? 38.601 64.133 26.694 1.00 54.94 93 ILE D N 1
ATOM 4831 C CA . ILE C 2 68 ? 39.545 63.722 25.649 1.00 54.73 93 ILE D CA 1
ATOM 4832 C C . ILE C 2 68 ? 38.735 63.708 24.347 1.00 55.72 93 ILE D C 1
ATOM 4833 O O . ILE C 2 68 ? 37.912 62.818 24.120 1.00 57.17 93 ILE D O 1
ATOM 4838 N N . LEU C 2 69 ? 38.978 64.694 23.490 1.00 55.61 94 LEU D N 1
ATOM 4839 C CA . LEU C 2 69 ? 38.223 64.841 22.249 1.00 53.66 94 LEU D CA 1
ATOM 4840 C C . LEU C 2 69 ? 38.851 64.427 20.920 1.00 53.13 94 LEU D C 1
ATOM 4841 O O . LEU C 2 69 ? 39.880 64.952 20.511 1.00 51.33 94 LEU D O 1
ATOM 4846 N N . GLY C 2 70 ? 38.194 63.496 20.239 1.00 53.86 95 GLY D N 1
ATOM 4847 C CA . GLY C 2 70 ? 38.648 63.060 18.932 1.00 56.05 95 GLY D CA 1
ATOM 4848 C C . GLY C 2 70 ? 37.755 63.743 17.906 1.00 56.99 95 GLY D C 1
ATOM 4849 O O . GLY C 2 70 ? 36.840 63.129 17.362 1.00 55.70 95 GLY D O 1
ATOM 4850 N N . THR C 2 71 ? 38.035 65.021 17.655 1.00 58.54 96 THR D N 1
ATOM 4851 C CA . THR C 2 71 ? 37.267 65.856 16.730 1.00 60.25 96 THR D CA 1
ATOM 4852 C C . THR C 2 71 ? 36.957 65.262 15.368 1.00 61.32 96 THR D C 1
ATOM 4853 O O . THR C 2 71 ? 37.798 64.581 14.782 1.00 61.66 96 THR D O 1
ATOM 4857 N N . VAL C 2 72 ? 35.760 65.553 14.855 1.00 61.93 97 VAL D N 1
ATOM 4858 C CA . VAL C 2 72 ? 35.347 65.049 13.548 1.00 62.48 97 VAL D CA 1
ATOM 4859 C C . VAL C 2 72 ? 35.824 65.966 12.434 1.00 63.53 97 VAL D C 1
ATOM 4860 O O . VAL C 2 72 ? 35.805 65.603 11.257 1.00 63.70 97 VAL D O 1
ATOM 4864 N N . ASP C 2 73 ? 36.252 67.160 12.815 1.00 65.03 98 ASP D N 1
ATOM 4865 C CA . ASP C 2 73 ? 36.743 68.139 11.860 1.00 68.04 98 ASP D CA 1
ATOM 4866 C C . ASP C 2 73 ? 37.685 69.066 12.617 1.00 68.79 98 ASP D C 1
ATOM 4867 O O . ASP C 2 73 ? 37.402 69.460 13.749 1.00 68.35 98 ASP D O 1
ATOM 4872 N N . PRO C 2 74 ? 38.818 69.429 12.004 1.00 68.94 99 PRO D N 1
ATOM 4873 C CA . PRO C 2 74 ? 39.790 70.316 12.652 1.00 69.31 99 PRO D CA 1
ATOM 4874 C C . PRO C 2 74 ? 39.241 71.665 13.154 1.00 69.78 99 PRO D C 1
ATOM 4875 O O . PRO C 2 74 ? 39.519 72.084 14.285 1.00 67.74 99 PRO D O 1
ATOM 4879 N N . HIS C 2 75 ? 38.451 72.328 12.313 1.00 70.58 100 HIS D N 1
ATOM 4880 C CA . HIS C 2 75 ? 37.900 73.646 12.634 1.00 72.31 100 HIS D CA 1
ATOM 4881 C C . HIS C 2 75 ? 36.493 73.619 13.228 1.00 71.96 100 HIS D C 1
ATOM 4882 O O . HIS C 2 75 ? 35.835 74.656 13.344 1.00 71.91 100 HIS D O 1
ATOM 4889 N N . ALA C 2 76 ? 36.045 72.435 13.621 1.00 71.26 101 ALA D N 1
ATOM 4890 C CA . ALA C 2 76 ? 34.713 72.263 14.176 1.00 70.40 101 ALA D CA 1
ATOM 4891 C C . ALA C 2 76 ? 34.427 73.042 15.448 1.00 70.63 101 ALA D C 1
ATOM 4892 O O . ALA C 2 76 ? 33.287 73.425 15.700 1.00 70.73 101 ALA D O 1
ATOM 4894 N N . TYR C 2 77 ? 35.450 73.275 16.257 1.00 71.14 102 TYR D N 1
ATOM 4895 C CA . TYR C 2 77 ? 35.251 74.003 17.505 1.00 71.47 102 TYR D CA 1
ATOM 4896 C C . TYR C 2 77 ? 36.268 75.114 17.639 1.00 73.14 102 TYR D C 1
ATOM 4897 O O . TYR C 2 77 ? 36.458 75.683 18.719 1.00 72.54 102 TYR D O 1
ATOM 4906 N N . GLU C 2 78 ? 36.910 75.422 16.518 1.00 75.30 103 GLU D N 1
ATOM 4907 C CA . GLU C 2 78 ? 37.936 76.448 16.461 1.00 76.82 103 GLU D CA 1
ATOM 4908 C C . GLU C 2 78 ? 37.577 77.725 17.203 1.00 76.17 103 GLU D C 1
ATOM 4909 O O . GLU C 2 78 ? 38.425 78.319 17.863 1.00 75.28 103 GLU D O 1
ATOM 4915 N N . HIS C 2 79 ? 36.318 78.137 17.107 1.00 76.52 104 HIS D N 1
ATOM 4916 C CA . HIS C 2 79 ? 35.884 79.369 17.746 1.00 76.81 104 HIS D CA 1
ATOM 4917 C C . HIS C 2 79 ? 34.789 79.214 18.792 1.00 77.17 104 HIS D C 1
ATOM 4918 O O . HIS C 2 79 ? 34.312 80.217 19.315 1.00 78.29 104 HIS D O 1
ATOM 4925 N N . ASN C 2 80 ? 34.384 77.990 19.119 1.00 76.18 105 ASN D N 1
ATOM 4926 C CA . ASN C 2 80 ? 33.304 77.837 20.093 1.00 75.31 105 ASN D CA 1
ATOM 4927 C C . ASN C 2 80 ? 33.438 76.719 21.117 1.00 74.17 105 ASN D C 1
ATOM 4928 O O . ASN C 2 80 ? 32.484 76.436 21.838 1.00 73.85 105 ASN D O 1
ATOM 4933 N N . LEU C 2 81 ? 34.605 76.092 21.194 1.00 72.17 106 LEU D N 1
ATOM 4934 C CA . LEU C 2 81 ? 34.791 74.996 22.131 1.00 70.84 106 LEU D CA 1
ATOM 4935 C C . LEU C 2 81 ? 34.307 75.319 23.540 1.00 71.67 106 LEU D C 1
ATOM 4936 O O . LEU C 2 81 ? 33.595 74.524 24.150 1.00 72.37 106 LEU D O 1
ATOM 4941 N N . LYS C 2 82 ? 34.695 76.476 24.063 1.00 72.39 107 LYS D N 1
ATOM 4942 C CA . LYS C 2 82 ? 34.275 76.875 25.406 1.00 73.16 107 LYS D CA 1
ATOM 4943 C C . LYS C 2 82 ? 32.752 76.940 25.519 1.00 72.38 107 LYS D C 1
ATOM 4944 O O . LYS C 2 82 ? 32.198 76.893 26.615 1.00 71.58 107 LYS D O 1
ATOM 4950 N N . SER C 2 83 ? 32.071 77.052 24.385 1.00 71.90 108 SER D N 1
ATOM 4951 C CA . SER C 2 83 ? 30.621 77.142 24.408 1.00 70.40 108 SER D CA 1
ATOM 4952 C C . SER C 2 83 ? 29.936 75.801 24.633 1.00 69.23 108 SER D C 1
ATOM 4953 O O . SER C 2 83 ? 28.798 75.756 25.075 1.00 69.83 108 SER D O 1
ATOM 4956 N N . TRP C 2 84 ? 30.620 74.705 24.334 1.00 68.65 109 TRP D N 1
ATOM 4957 C CA . TRP C 2 84 ? 30.031 73.386 24.536 1.00 68.46 109 TRP D CA 1
ATOM 4958 C C . TRP C 2 84 ? 30.467 72.797 25.873 1.00 69.87 109 TRP D C 1
ATOM 4959 O O . TRP C 2 84 ? 29.641 72.388 26.698 1.00 69.22 109 TRP D O 1
ATOM 4970 N N . VAL C 2 85 ? 31.782 72.767 26.066 1.00 71.32 110 VAL D N 1
ATOM 4971 C CA . VAL C 2 85 ? 32.409 72.216 27.261 1.00 71.95 110 VAL D CA 1
ATOM 4972 C C . VAL C 2 85 ? 32.464 73.201 28.415 1.00 71.98 110 VAL D C 1
ATOM 4973 O O . VAL C 2 85 ? 32.471 72.807 29.582 1.00 71.62 110 VAL D O 1
ATOM 4977 N N . GLY C 2 86 ? 32.514 74.483 28.080 1.00 72.40 111 GLY D N 1
ATOM 4978 C CA . GLY C 2 86 ? 32.568 75.506 29.105 1.00 73.49 111 GLY D CA 1
ATOM 4979 C C . GLY C 2 86 ? 33.992 75.811 29.507 1.00 74.21 111 GLY D C 1
ATOM 4980 O O . GLY C 2 86 ? 34.737 76.446 28.758 1.00 74.81 111 GLY D O 1
ATOM 4981 N N . ASN C 2 87 ? 34.377 75.358 30.692 1.00 74.76 112 ASN D N 1
ATOM 4982 C CA . ASN C 2 87 ? 35.727 75.599 31.159 1.00 75.45 112 ASN D CA 1
ATOM 4983 C C . ASN C 2 87 ? 36.419 74.289 31.499 1.00 75.10 112 ASN D C 1
ATOM 4984 O O . ASN C 2 87 ? 37.551 74.290 31.980 1.00 76.24 112 ASN D O 1
ATOM 4989 N N . THR C 2 88 ? 35.745 73.169 31.256 1.00 74.00 113 THR D N 1
ATOM 4990 C CA . THR C 2 88 ? 36.357 71.872 31.533 1.00 72.82 113 THR D CA 1
ATOM 4991 C C . THR C 2 88 ? 37.601 71.756 30.632 1.00 70.41 113 THR D C 1
ATOM 4992 O O . THR C 2 88 ? 37.600 72.227 29.493 1.00 69.54 113 THR D O 1
ATOM 4996 N N . PRO C 2 89 ? 38.694 71.167 31.146 1.00 68.45 114 PRO D N 1
ATOM 4997 C CA . PRO C 2 89 ? 39.904 71.030 30.329 1.00 66.55 114 PRO D CA 1
ATOM 4998 C C . PRO C 2 89 ? 39.739 69.953 29.266 1.00 65.52 114 PRO D C 1
ATOM 4999 O O . PRO C 2 89 ? 39.176 68.886 29.532 1.00 65.54 114 PRO D O 1
ATOM 5003 N N . VAL C 2 90 ? 40.235 70.235 28.066 1.00 64.00 115 VAL D N 1
ATOM 5004 C CA . VAL C 2 90 ? 40.137 69.296 26.952 1.00 63.62 115 VAL D CA 1
ATOM 5005 C C . VAL C 2 90 ? 41.503 68.829 26.441 1.00 63.48 115 VAL D C 1
ATOM 5006 O O . VAL C 2 90 ? 42.487 69.555 26.512 1.00 65.02 115 VAL D O 1
ATOM 5010 N N . PHE C 2 91 ? 41.554 67.606 25.926 1.00 63.26 116 PHE D N 1
ATOM 5011 C CA . PHE C 2 91 ? 42.787 67.039 25.391 1.00 61.40 116 PHE D CA 1
ATOM 5012 C C . PHE C 2 91 ? 42.540 66.492 23.985 1.00 60.30 116 PHE D C 1
ATOM 5013 O O . PHE C 2 91 ? 41.729 65.582 23.801 1.00 58.24 116 PHE D O 1
ATOM 5021 N N . ALA C 2 92 ? 43.241 67.045 22.998 1.00 59.91 117 ALA D N 1
ATOM 5022 C CA . ALA C 2 92 ? 43.114 66.593 21.615 1.00 59.18 117 ALA D CA 1
ATOM 5023 C C . ALA C 2 92 ? 43.633 65.167 21.538 1.00 60.12 117 ALA D C 1
ATOM 5024 O O . ALA C 2 92 ? 44.665 64.850 22.119 1.00 59.18 117 ALA D O 1
ATOM 5026 N N . THR C 2 93 ? 42.927 64.297 20.826 1.00 62.25 118 THR D N 1
ATOM 5027 C CA . THR C 2 93 ? 43.366 62.916 20.758 1.00 64.28 118 THR D CA 1
ATOM 5028 C C . THR C 2 93 ? 44.076 62.464 19.492 1.00 65.28 118 THR D C 1
ATOM 5029 O O . THR C 2 93 ? 45.299 62.601 19.374 1.00 67.31 118 THR D O 1
ATOM 5033 N N . VAL C 2 94 ? 43.326 61.936 18.533 1.00 64.11 119 VAL D N 1
ATOM 5034 C CA . VAL C 2 94 ? 43.970 61.420 17.342 1.00 62.06 119 VAL D CA 1
ATOM 5035 C C . VAL C 2 94 ? 44.069 62.357 16.168 1.00 62.22 119 VAL D C 1
ATOM 5036 O O . VAL C 2 94 ? 45.013 62.286 15.387 1.00 61.32 119 VAL D O 1
ATOM 5040 N N . ASN C 2 95 ? 43.093 63.235 16.035 1.00 64.14 120 ASN D N 1
ATOM 5041 C CA . ASN C 2 95 ? 43.101 64.161 14.919 1.00 66.97 120 ASN D CA 1
ATOM 5042 C C . ASN C 2 95 ? 43.461 65.540 15.395 1.00 68.73 120 ASN D C 1
ATOM 5043 O O . ASN C 2 95 ? 43.328 65.836 16.574 1.00 69.13 120 ASN D O 1
ATOM 5048 N N . GLN C 2 96 ? 43.911 66.385 14.477 1.00 71.36 121 GLN D N 1
ATOM 5049 C CA . GLN C 2 96 ? 44.294 67.737 14.844 1.00 74.65 121 GLN D CA 1
ATOM 5050 C C . GLN C 2 96 ? 43.119 68.648 15.178 1.00 75.09 121 GLN D C 1
ATOM 5051 O O . GLN C 2 96 ? 42.277 68.941 14.332 1.00 75.70 121 GLN D O 1
ATOM 5057 N N . LEU C 2 97 ? 43.087 69.103 16.423 1.00 75.93 122 LEU D N 1
ATOM 5058 C CA . LEU C 2 97 ? 42.034 69.985 16.902 1.00 77.77 122 LEU D CA 1
ATOM 5059 C C . LEU C 2 97 ? 42.519 71.428 16.885 1.00 80.13 122 LEU D C 1
ATOM 5060 O O . LEU C 2 97 ? 43.328 71.811 17.725 1.00 81.43 122 LEU D O 1
ATOM 5065 N N . ASP C 2 98 ? 42.023 72.231 15.946 1.00 82.12 123 ASP D N 1
ATOM 5066 C CA . ASP C 2 98 ? 42.438 73.632 15.857 1.00 83.65 123 ASP D CA 1
ATOM 5067 C C . ASP C 2 98 ? 41.562 74.550 16.707 1.00 84.63 123 ASP D C 1
ATOM 5068 O O . ASP C 2 98 ? 40.341 74.561 16.564 1.00 85.23 123 ASP D O 1
ATOM 5073 N N . LEU C 2 99 ? 42.195 75.314 17.597 1.00 85.90 124 LEU D N 1
ATOM 5074 C CA . LEU C 2 99 ? 41.466 76.221 18.478 1.00 87.00 124 LEU D CA 1
ATOM 5075 C C . LEU C 2 99 ? 41.891 77.685 18.385 1.00 88.23 124 LEU D C 1
ATOM 5076 O O . LEU C 2 99 ? 42.902 78.028 17.770 1.00 87.86 124 LEU D O 1
ATOM 5081 N N . ASP C 2 100 ? 41.097 78.535 19.025 1.00 89.90 125 ASP D N 1
ATOM 5082 C CA . ASP C 2 100 ? 41.307 79.973 19.038 1.00 90.60 125 ASP D CA 1
ATOM 5083 C C . ASP C 2 100 ? 42.303 80.437 20.072 1.00 91.06 125 ASP D C 1
ATOM 5084 O O . ASP C 2 100 ? 42.782 79.656 20.894 1.00 91.12 125 ASP D O 1
ATOM 5089 N N . GLU C 2 101 ? 42.597 81.731 20.023 1.00 91.42 126 GLU D N 1
ATOM 5090 C CA . GLU C 2 101 ? 43.514 82.350 20.962 1.00 91.14 126 GLU D CA 1
ATOM 5091 C C . GLU C 2 101 ? 42.739 82.507 22.270 1.00 90.88 126 GLU D C 1
ATOM 5092 O O . GLU C 2 101 ? 43.305 82.849 23.308 1.00 91.87 126 GLU D O 1
ATOM 5098 N N . GLU C 2 102 ? 41.435 82.256 22.201 1.00 89.52 127 GLU D N 1
ATOM 5099 C CA . GLU C 2 102 ? 40.557 82.353 23.361 1.00 87.32 127 GLU D CA 1
ATOM 5100 C C . GLU C 2 102 ? 40.160 80.941 23.749 1.00 86.07 127 GLU D C 1
ATOM 5101 O O . GLU C 2 102 ? 39.958 80.633 24.926 1.00 85.23 127 GLU D O 1
ATOM 5107 N N . GLN C 2 103 ? 40.061 80.082 22.740 1.00 84.03 128 GLN D N 1
ATOM 5108 C CA . GLN C 2 103 ? 39.674 78.698 22.953 1.00 81.76 128 GLN D CA 1
ATOM 5109 C C . GLN C 2 103 ? 40.820 77.830 23.490 1.00 80.24 128 GLN D C 1
ATOM 5110 O O . GLN C 2 103 ? 40.600 76.965 24.342 1.00 80.47 128 GLN D O 1
ATOM 5116 N N . SER C 2 104 ? 42.039 78.064 23.009 1.00 77.87 129 SER D N 1
ATOM 5117 C CA . SER C 2 104 ? 43.190 77.284 23.455 1.00 75.24 129 SER D CA 1
ATOM 5118 C C . SER C 2 104 ? 43.378 77.264 24.961 1.00 73.54 129 SER D C 1
ATOM 5119 O O . SER C 2 104 ? 44.113 76.437 25.484 1.00 72.18 129 SER D O 1
ATOM 5122 N N . THR C 2 105 ? 42.716 78.183 25.651 1.00 73.16 130 THR D N 1
ATOM 5123 C CA . THR C 2 105 ? 42.786 78.256 27.106 1.00 73.65 130 THR D CA 1
ATOM 5124 C C . THR C 2 105 ? 42.377 76.914 27.699 1.00 73.85 130 THR D C 1
ATOM 5125 O O . THR C 2 105 ? 42.744 76.590 28.829 1.00 75.50 130 THR D O 1
ATOM 5129 N N . LEU C 2 106 ? 41.633 76.128 26.928 1.00 72.46 131 LEU D N 1
ATOM 5130 C CA . LEU C 2 106 ? 41.148 74.836 27.400 1.00 70.75 131 LEU D CA 1
ATOM 5131 C C . LEU C 2 106 ? 42.007 73.608 27.076 1.00 69.31 131 LEU D C 1
ATOM 5132 O O . LEU C 2 106 ? 41.964 72.619 27.809 1.00 67.99 131 LEU D O 1
ATOM 5137 N N . LEU C 2 107 ? 42.780 73.670 25.991 1.00 68.15 132 LEU D N 1
ATOM 5138 C CA . LEU C 2 107 ? 43.608 72.535 25.580 1.00 67.57 132 LEU D CA 1
ATOM 5139 C C . LEU C 2 107 ? 44.832 72.317 26.457 1.00 67.77 132 LEU D C 1
ATOM 5140 O O . LEU C 2 107 ? 45.820 73.048 26.368 1.00 68.25 132 LEU D O 1
ATOM 5145 N N . LYS C 2 108 ? 44.764 71.283 27.289 1.00 67.20 133 LYS D N 1
ATOM 5146 C CA . LYS C 2 108 ? 45.841 70.962 28.214 1.00 66.75 133 LYS D CA 1
ATOM 5147 C C . LYS C 2 108 ? 46.705 69.775 27.791 1.00 65.93 133 LYS D C 1
ATOM 5148 O O . LYS C 2 108 ? 47.311 69.118 28.629 1.00 66.75 133 LYS D O 1
ATOM 5154 N N . GLY C 2 109 ? 46.768 69.490 26.500 1.00 64.91 134 GLY D N 1
ATOM 5155 C CA . GLY C 2 109 ? 47.587 68.376 26.062 1.00 63.72 134 GLY D CA 1
ATOM 5156 C C . GLY C 2 109 ? 47.016 67.715 24.829 1.00 63.32 134 GLY D C 1
ATOM 5157 O O . GLY C 2 109 ? 45.817 67.812 24.573 1.00 63.64 134 GLY D O 1
ATOM 5158 N N . GLU C 2 110 ? 47.864 67.037 24.064 1.00 62.40 135 GLU D N 1
ATOM 5159 C CA . GLU C 2 110 ? 47.390 66.386 22.859 1.00 62.14 135 GLU D CA 1
ATOM 5160 C C . GLU C 2 110 ? 48.296 65.300 22.302 1.00 61.13 135 GLU D C 1
ATOM 5161 O O . GLU C 2 110 ? 49.494 65.485 22.133 1.00 60.80 135 GLU D O 1
ATOM 5167 N N . VAL C 2 111 ? 47.693 64.153 22.026 1.00 61.33 136 VAL D N 1
ATOM 5168 C CA . VAL C 2 111 ? 48.396 63.016 21.462 1.00 60.51 136 VAL D CA 1
ATOM 5169 C C . VAL C 2 111 ? 48.110 63.119 19.965 1.00 60.99 136 VAL D C 1
ATOM 5170 O O . VAL C 2 111 ? 47.377 64.015 19.545 1.00 61.10 136 VAL D O 1
ATOM 5174 N N . GLY C 2 112 ? 48.689 62.238 19.156 1.00 60.52 137 GLY D N 1
ATOM 5175 C CA . GLY C 2 112 ? 48.422 62.299 17.735 1.00 59.88 137 GLY D CA 1
ATOM 5176 C C . GLY C 2 112 ? 49.632 62.353 16.829 1.00 60.66 137 GLY D C 1
ATOM 5177 O O . GLY C 2 112 ? 50.644 62.972 17.147 1.00 61.24 137 GLY D O 1
ATOM 5178 N N . VAL C 2 113 ? 49.494 61.707 15.678 1.00 60.87 138 VAL D N 1
ATOM 5179 C CA . VAL C 2 113 ? 50.533 61.632 14.664 1.00 60.88 138 VAL D CA 1
ATOM 5180 C C . VAL C 2 113 ? 50.068 62.327 13.380 1.00 64.11 138 VAL D C 1
ATOM 5181 O O . VAL C 2 113 ? 48.925 62.141 12.945 1.00 65.62 138 VAL D O 1
ATOM 5185 N N . ASP C 2 114 ? 50.951 63.123 12.778 1.00 66.10 139 ASP D N 1
ATOM 5186 C CA . ASP C 2 114 ? 50.639 63.832 11.535 1.00 67.30 139 ASP D CA 1
ATOM 5187 C C . ASP C 2 114 ? 50.490 62.804 10.410 1.00 66.55 139 ASP D C 1
ATOM 5188 O O . ASP C 2 114 ? 51.394 62.002 10.201 1.00 67.07 139 ASP D O 1
ATOM 5193 N N . TRP C 2 115 ? 49.372 62.815 9.687 1.00 65.89 140 TRP D N 1
ATOM 5194 C CA . TRP C 2 115 ? 49.191 61.838 8.607 1.00 66.36 140 TRP D CA 1
ATOM 5195 C C . TRP C 2 115 ? 50.183 61.971 7.449 1.00 65.35 140 TRP D C 1
ATOM 5196 O O . TRP C 2 115 ? 50.332 61.053 6.639 1.00 64.37 140 TRP D O 1
ATOM 5207 N N . TYR C 2 116 ? 50.872 63.104 7.381 1.00 64.59 141 TYR D N 1
ATOM 5208 C CA . TYR C 2 116 ? 51.850 63.335 6.328 1.00 65.42 141 TYR D CA 1
ATOM 5209 C C . TYR C 2 116 ? 52.885 62.210 6.248 1.00 65.21 141 TYR D C 1
ATOM 5210 O O . TYR C 2 116 ? 53.218 61.730 5.160 1.00 64.80 141 TYR D O 1
ATOM 5219 N N . TRP C 2 117 ? 53.398 61.802 7.405 1.00 63.84 142 TRP D N 1
ATOM 5220 C CA . TRP C 2 117 ? 54.413 60.752 7.466 1.00 62.42 142 TRP D CA 1
ATOM 5221 C C . TRP C 2 117 ? 53.822 59.374 7.267 1.00 61.66 142 TRP D C 1
ATOM 5222 O O . TRP C 2 117 ? 54.485 58.458 6.770 1.00 60.00 142 TRP D O 1
ATOM 5233 N N . MET C 2 118 ? 52.569 59.230 7.665 1.00 61.95 143 MET D N 1
ATOM 5234 C CA . MET C 2 118 ? 51.897 57.959 7.521 1.00 62.55 143 MET D CA 1
ATOM 5235 C C . MET C 2 118 ? 52.009 57.586 6.045 1.00 62.69 143 MET D C 1
ATOM 5236 O O . MET C 2 118 ? 52.186 56.419 5.686 1.00 60.84 143 MET D O 1
ATOM 5241 N N . GLY C 2 119 ? 51.929 58.602 5.195 1.00 63.43 144 GLY D N 1
ATOM 5242 C CA . GLY C 2 119 ? 52.027 58.374 3.769 1.00 64.51 144 GLY D CA 1
ATOM 5243 C C . GLY C 2 119 ? 53.471 58.356 3.329 1.00 65.86 144 GLY D C 1
ATOM 5244 O O . GLY C 2 119 ? 53.853 57.580 2.456 1.00 64.82 144 GLY D O 1
ATOM 5245 N N . TYR C 2 120 ? 54.279 59.220 3.936 1.00 67.67 145 TYR D N 1
ATOM 5246 C CA . TYR C 2 120 ? 55.696 59.293 3.604 1.00 68.54 145 TYR D CA 1
ATOM 5247 C C . TYR C 2 120 ? 56.295 57.891 3.691 1.00 68.51 145 TYR D C 1
ATOM 5248 O O . TYR C 2 120 ? 57.054 57.472 2.815 1.00 66.57 145 TYR D O 1
ATOM 5257 N N . GLU C 2 121 ? 55.941 57.168 4.749 1.00 69.28 146 GLU D N 1
ATOM 5258 C CA . GLU C 2 121 ? 56.445 55.815 4.932 1.00 70.86 146 GLU D CA 1
ATOM 5259 C C . GLU C 2 121 ? 56.084 54.948 3.743 1.00 71.22 146 GLU D C 1
ATOM 5260 O O . GLU C 2 121 ? 56.893 54.132 3.290 1.00 71.11 146 GLU D O 1
ATOM 5266 N N . ALA C 2 122 ? 54.866 55.130 3.237 1.00 72.11 147 ALA D N 1
ATOM 5267 C CA . ALA C 2 122 ? 54.402 54.371 2.079 1.00 72.38 147 ALA D CA 1
ATOM 5268 C C . ALA C 2 122 ? 55.236 54.734 0.850 1.00 72.28 147 ALA D C 1
ATOM 5269 O O . ALA C 2 122 ? 55.637 53.859 0.082 1.00 70.38 147 ALA D O 1
ATOM 5271 N N . GLY C 2 123 ? 55.492 56.031 0.684 1.00 73.92 148 GLY D N 1
ATOM 5272 C CA . GLY C 2 123 ? 56.283 56.514 -0.432 1.00 75.96 148 GLY D CA 1
ATOM 5273 C C . GLY C 2 123 ? 57.688 55.949 -0.393 1.00 77.87 148 GLY D C 1
ATOM 5274 O O . GLY C 2 123 ? 58.177 55.420 -1.391 1.00 78.11 148 GLY D O 1
ATOM 5275 N N . LYS C 2 124 ? 58.341 56.054 0.759 1.00 79.39 149 LYS D N 1
ATOM 5276 C CA . LYS C 2 124 ? 59.693 55.529 0.901 1.00 81.13 149 LYS D CA 1
ATOM 5277 C C . LYS C 2 124 ? 59.742 54.029 0.637 1.00 81.88 149 LYS D C 1
ATOM 5278 O O . LYS C 2 124 ? 60.638 53.549 -0.054 1.00 82.41 149 LYS D O 1
ATOM 5284 N N . TYR C 2 125 ? 58.786 53.283 1.179 1.00 82.04 150 TYR D N 1
ATOM 5285 C CA . TYR C 2 125 ? 58.795 51.845 0.965 1.00 83.11 150 TYR D CA 1
ATOM 5286 C C . TYR C 2 125 ? 58.850 51.509 -0.513 1.00 84.64 150 TYR D C 1
ATOM 5287 O O . TYR C 2 125 ? 59.670 50.697 -0.948 1.00 84.92 150 TYR D O 1
ATOM 5296 N N . LEU C 2 126 ? 57.956 52.127 -1.277 1.00 86.32 151 LEU D N 1
ATOM 5297 C CA . LEU C 2 126 ? 57.888 51.886 -2.709 1.00 87.47 151 LEU D CA 1
ATOM 5298 C C . LEU C 2 126 ? 59.107 52.433 -3.440 1.00 88.45 151 LEU D C 1
ATOM 5299 O O . LEU C 2 126 ? 59.687 51.752 -4.279 1.00 88.86 151 LEU D O 1
ATOM 5304 N N . ALA C 2 127 ? 59.495 53.661 -3.119 1.00 89.83 152 ALA D N 1
ATOM 5305 C CA . ALA C 2 127 ? 60.643 54.281 -3.768 1.00 91.74 152 ALA D CA 1
ATOM 5306 C C . ALA C 2 127 ? 61.950 53.539 -3.484 1.00 93.28 152 ALA D C 1
ATOM 5307 O O . ALA C 2 127 ? 62.768 53.341 -4.381 1.00 94.02 152 ALA D O 1
ATOM 5309 N N . GLU C 2 128 ? 62.144 53.133 -2.234 1.00 94.85 153 GLU D N 1
ATOM 5310 C CA . GLU C 2 128 ? 63.352 52.413 -1.839 1.00 95.91 153 GLU D CA 1
ATOM 5311 C C . GLU C 2 128 ? 63.359 50.980 -2.372 1.00 95.95 153 GLU D C 1
ATOM 5312 O O . GLU C 2 128 ? 64.292 50.224 -2.113 1.00 96.76 153 GLU D O 1
ATOM 5318 N N . ARG C 2 129 ? 62.318 50.611 -3.111 1.00 95.47 154 ARG D N 1
ATOM 5319 C CA . ARG C 2 129 ? 62.215 49.265 -3.664 1.00 95.48 154 ARG D CA 1
ATOM 5320 C C . ARG C 2 129 ? 62.307 49.318 -5.182 1.00 96.23 154 ARG D C 1
ATOM 5321 O O . ARG C 2 129 ? 62.622 48.326 -5.839 1.00 95.86 154 ARG D O 1
ATOM 5329 N N . HIS C 2 130 ? 62.017 50.493 -5.727 1.00 97.65 155 HIS D N 1
ATOM 5330 C CA . HIS C 2 130 ? 62.053 50.729 -7.165 1.00 99.17 155 HIS D CA 1
ATOM 5331 C C . HIS C 2 130 ? 62.694 52.097 -7.384 1.00 99.97 155 HIS D C 1
ATOM 5332 O O . HIS C 2 130 ? 62.009 53.076 -7.695 1.00 99.70 155 HIS D O 1
ATOM 5339 N N . PRO C 2 131 ? 64.024 52.177 -7.217 1.00 100.59 156 PRO D N 1
ATOM 5340 C CA . PRO C 2 131 ? 64.813 53.405 -7.376 1.00 101.35 156 PRO D CA 1
ATOM 5341 C C . PRO C 2 131 ? 64.891 53.918 -8.812 1.00 102.04 156 PRO D C 1
ATOM 5342 O O . PRO C 2 131 ? 64.655 53.170 -9.759 1.00 102.37 156 PRO D O 1
ATOM 5346 N N . LYS C 2 132 ? 65.230 55.196 -8.959 1.00 102.34 157 LYS D N 1
ATOM 5347 C CA . LYS C 2 132 ? 65.364 55.818 -10.273 1.00 102.57 157 LYS D CA 1
ATOM 5348 C C . LYS C 2 132 ? 66.356 55.026 -11.129 1.00 102.54 157 LYS D C 1
ATOM 5349 O O . LYS C 2 132 ? 67.553 55.005 -10.847 1.00 102.08 157 LYS D O 1
ATOM 5355 N N . GLY C 2 133 ? 65.850 54.371 -12.169 1.00 102.73 158 GLY D N 1
ATOM 5356 C CA . GLY C 2 133 ? 66.707 53.590 -13.041 1.00 102.70 158 GLY D CA 1
ATOM 5357 C C . GLY C 2 133 ? 66.350 52.115 -13.061 1.00 103.15 158 GLY D C 1
ATOM 5358 O O . GLY C 2 133 ? 66.505 51.443 -14.079 1.00 102.99 158 GLY D O 1
ATOM 5359 N N . SER C 2 134 ? 65.867 51.610 -11.933 1.00 103.69 159 SER D N 1
ATOM 5360 C CA . SER C 2 134 ? 65.490 50.207 -11.817 1.00 104.29 159 SER D CA 1
ATOM 5361 C C . SER C 2 134 ? 64.492 49.795 -12.895 1.00 104.41 159 SER D C 1
ATOM 5362 O O . SER C 2 134 ? 64.651 48.757 -13.538 1.00 104.66 159 SER D O 1
ATOM 5365 N N . GLY C 2 135 ? 63.465 50.615 -13.086 1.00 104.38 160 GLY D N 1
ATOM 5366 C CA . GLY C 2 135 ? 62.448 50.316 -14.077 1.00 104.35 160 GLY D CA 1
ATOM 5367 C C . GLY C 2 135 ? 61.141 50.965 -13.675 1.00 104.36 160 GLY D C 1
ATOM 5368 O O . GLY C 2 135 ? 60.928 51.240 -12.494 1.00 104.73 160 GLY D O 1
ATOM 5369 N N . LYS C 2 136 ? 60.265 51.207 -14.646 1.00 103.83 161 LYS D N 1
ATOM 5370 C CA . LYS C 2 136 ? 58.980 51.846 -14.382 1.00 103.04 161 LYS D CA 1
ATOM 5371 C C . LYS C 2 136 ? 58.062 50.977 -13.538 1.00 102.64 161 LYS D C 1
ATOM 5372 O O . LYS C 2 136 ? 58.093 49.749 -13.632 1.00 103.30 161 LYS D O 1
ATOM 5378 N N . THR C 2 137 ? 57.251 51.627 -12.706 1.00 101.33 162 THR D N 1
ATOM 5379 C CA . THR C 2 137 ? 56.305 50.932 -11.846 1.00 99.48 162 THR D CA 1
ATOM 5380 C C . THR C 2 137 ? 55.004 51.726 -11.801 1.00 97.47 162 THR D C 1
ATOM 5381 O O . THR C 2 137 ? 54.995 52.905 -11.454 1.00 96.64 162 THR D O 1
ATOM 5385 N N . ASN C 2 138 ? 53.907 51.073 -12.163 1.00 95.48 163 ASN D N 1
ATOM 5386 C CA . ASN C 2 138 ? 52.607 51.727 -12.177 1.00 93.85 163 ASN D CA 1
ATOM 5387 C C . ASN C 2 138 ? 51.785 51.390 -10.942 1.00 92.13 163 ASN D C 1
ATOM 5388 O O . ASN C 2 138 ? 51.715 50.230 -10.526 1.00 91.59 163 ASN D O 1
ATOM 5393 N N . ILE C 2 139 ? 51.159 52.411 -10.363 1.00 89.73 164 ILE D N 1
ATOM 5394 C CA . ILE C 2 139 ? 50.350 52.230 -9.163 1.00 87.50 164 ILE D CA 1
ATOM 5395 C C . ILE C 2 139 ? 49.065 53.061 -9.165 1.00 85.60 164 ILE D C 1
ATOM 5396 O O . ILE C 2 139 ? 49.029 54.170 -9.701 1.00 85.27 164 ILE D O 1
ATOM 5401 N N . ALA C 2 140 ? 48.020 52.515 -8.548 1.00 82.55 165 ALA D N 1
ATOM 5402 C CA . ALA C 2 140 ? 46.732 53.199 -8.438 1.00 80.20 165 ALA D CA 1
ATOM 5403 C C . ALA C 2 140 ? 46.528 53.574 -6.969 1.00 77.89 165 ALA D C 1
ATOM 5404 O O . ALA C 2 140 ? 46.756 52.755 -6.078 1.00 78.72 165 ALA D O 1
ATOM 5406 N N . LEU C 2 141 ? 46.097 54.801 -6.708 1.00 74.41 166 LEU D N 1
ATOM 5407 C CA . LEU C 2 141 ? 45.909 55.232 -5.330 1.00 70.69 166 LEU D CA 1
ATOM 5408 C C . LEU C 2 141 ? 44.468 55.207 -4.855 1.00 68.08 166 LEU D C 1
ATOM 5409 O O . LEU C 2 141 ? 43.676 56.067 -5.226 1.00 68.64 166 LEU D O 1
ATOM 5414 N N . LEU C 2 142 ? 44.143 54.228 -4.017 1.00 64.91 167 LEU D N 1
ATOM 5415 C CA . LEU C 2 142 ? 42.805 54.093 -3.453 1.00 61.90 167 LEU D CA 1
ATOM 5416 C C . LEU C 2 142 ? 42.854 54.679 -2.048 1.00 61.49 167 LEU D C 1
ATOM 5417 O O . LEU C 2 142 ? 42.607 53.991 -1.065 1.00 58.78 167 LEU D O 1
ATOM 5422 N N . LEU C 2 143 ? 43.169 55.970 -1.977 1.00 63.71 168 LEU D N 1
ATOM 5423 C CA . LEU C 2 143 ? 43.315 56.691 -0.712 1.00 66.39 168 LEU D CA 1
ATOM 5424 C C . LEU C 2 143 ? 42.050 57.212 -0.060 1.00 68.56 168 LEU D C 1
ATOM 5425 O O . LEU C 2 143 ? 42.126 57.983 0.889 1.00 69.36 168 LEU D O 1
ATOM 5430 N N . GLY C 2 144 ? 40.891 56.813 -0.562 1.00 71.65 169 GLY D N 1
ATOM 5431 C CA . GLY C 2 144 ? 39.652 57.282 0.027 1.00 73.72 169 GLY D CA 1
ATOM 5432 C C . GLY C 2 144 ? 39.105 58.566 -0.579 1.00 76.34 169 GLY D C 1
ATOM 5433 O O . GLY C 2 144 ? 39.359 58.867 -1.746 1.00 76.00 169 GLY D O 1
ATOM 5434 N N . PRO C 2 145 ? 38.342 59.345 0.207 1.00 78.82 170 PRO D N 1
ATOM 5435 C CA . PRO C 2 145 ? 37.703 60.618 -0.156 1.00 81.04 170 PRO D CA 1
ATOM 5436 C C . PRO C 2 145 ? 38.576 61.669 -0.856 1.00 83.42 170 PRO D C 1
ATOM 5437 O O . PRO C 2 145 ? 39.656 61.366 -1.370 1.00 83.67 170 PRO D O 1
ATOM 5441 N N . ARG C 2 146 ? 38.088 62.907 -0.882 1.00 85.38 171 ARG D N 1
ATOM 5442 C CA . ARG C 2 146 ? 38.816 64.003 -1.504 1.00 87.41 171 ARG D CA 1
ATOM 5443 C C . ARG C 2 146 ? 38.296 65.353 -1.015 1.00 88.07 171 ARG D C 1
ATOM 5444 O O . ARG C 2 146 ? 37.834 65.477 0.121 1.00 88.46 171 ARG D O 1
ATOM 5452 N N . LYS C 2 152 ? 44.428 64.173 2.207 1.00 82.81 177 LYS D N 1
ATOM 5453 C CA . LYS C 2 152 ? 45.301 65.174 1.608 1.00 83.35 177 LYS D CA 1
ATOM 5454 C C . LYS C 2 152 ? 46.739 65.084 2.125 1.00 83.47 177 LYS D C 1
ATOM 5455 O O . LYS C 2 152 ? 47.682 64.950 1.336 1.00 83.11 177 LYS D O 1
ATOM 5461 N N . PRO C 2 153 ? 46.931 65.171 3.455 1.00 82.79 178 PRO D N 1
ATOM 5462 C CA . PRO C 2 153 ? 48.293 65.085 3.987 1.00 81.04 178 PRO D CA 1
ATOM 5463 C C . PRO C 2 153 ? 48.899 63.731 3.614 1.00 79.40 178 PRO D C 1
ATOM 5464 O O . PRO C 2 153 ? 50.045 63.647 3.176 1.00 78.46 178 PRO D O 1
ATOM 5468 N N . VAL C 2 154 ? 48.115 62.674 3.785 1.00 77.80 179 VAL D N 1
ATOM 5469 C CA . VAL C 2 154 ? 48.573 61.333 3.452 1.00 77.48 179 VAL D CA 1
ATOM 5470 C C . VAL C 2 154 ? 49.054 61.315 2.006 1.00 77.81 179 VAL D C 1
ATOM 5471 O O . VAL C 2 154 ? 50.045 60.663 1.673 1.00 77.09 179 VAL D O 1
ATOM 5475 N N . THR C 2 155 ? 48.349 62.044 1.148 1.00 78.60 180 THR D N 1
ATOM 5476 C CA . THR C 2 155 ? 48.705 62.099 -0.262 1.00 78.43 180 THR D CA 1
ATOM 5477 C C . THR C 2 155 ? 50.025 62.850 -0.448 1.00 78.37 180 THR D C 1
ATOM 5478 O O . THR C 2 155 ? 51.003 62.283 -0.948 1.00 78.50 180 THR D O 1
ATOM 5482 N N . THR C 2 156 ? 50.048 64.116 -0.032 1.00 77.39 181 THR D N 1
ATOM 5483 C CA . THR C 2 156 ? 51.238 64.961 -0.152 1.00 77.44 181 THR D CA 1
ATOM 5484 C C . THR C 2 156 ? 52.527 64.213 0.196 1.00 77.76 181 THR D C 1
ATOM 5485 O O . THR C 2 156 ? 53.503 64.244 -0.562 1.00 77.58 181 THR D O 1
ATOM 5489 N N . GLY C 2 157 ? 52.521 63.550 1.350 1.00 77.03 182 GLY D N 1
ATOM 5490 C CA . GLY C 2 157 ? 53.683 62.799 1.782 1.00 76.37 182 GLY D CA 1
ATOM 5491 C C . GLY C 2 157 ? 54.069 61.685 0.826 1.00 76.17 182 GLY D C 1
ATOM 5492 O O . GLY C 2 157 ? 55.241 61.532 0.493 1.00 75.97 182 GLY D O 1
ATOM 5493 N N . PHE C 2 158 ? 53.093 60.899 0.388 1.00 76.16 183 PHE D N 1
ATOM 5494 C CA . PHE C 2 158 ? 53.362 59.803 -0.538 1.00 76.86 183 PHE D CA 1
ATOM 5495 C C . PHE C 2 158 ? 53.982 60.360 -1.812 1.00 79.63 183 PHE D C 1
ATOM 5496 O O . PHE C 2 158 ? 54.859 59.740 -2.412 1.00 78.96 183 PHE D O 1
ATOM 5504 N N . TYR C 2 159 ? 53.513 61.535 -2.221 1.00 83.81 184 TYR D N 1
ATOM 5505 C CA . TYR C 2 159 ? 54.011 62.184 -3.431 1.00 87.81 184 TYR D CA 1
ATOM 5506 C C . TYR C 2 159 ? 55.442 62.678 -3.266 1.00 89.09 184 TYR D C 1
ATOM 5507 O O . TYR C 2 159 ? 56.256 62.558 -4.181 1.00 90.07 184 TYR D O 1
ATOM 5516 N N . GLU C 2 160 ? 55.736 63.231 -2.093 1.00 90.59 185 GLU D N 1
ATOM 5517 C CA . GLU C 2 160 ? 57.064 63.757 -1.770 1.00 90.89 185 GLU D CA 1
ATOM 5518 C C . GLU C 2 160 ? 58.079 62.632 -1.546 1.00 91.17 185 GLU D C 1
ATOM 5519 O O . GLU C 2 160 ? 59.285 62.858 -1.579 1.00 90.32 185 GLU D O 1
ATOM 5525 N N . ALA C 2 161 ? 57.579 61.419 -1.331 1.00 92.10 186 ALA D N 1
ATOM 5526 C CA . ALA C 2 161 ? 58.437 60.268 -1.096 1.00 93.31 186 ALA D CA 1
ATOM 5527 C C . ALA C 2 161 ? 58.488 59.316 -2.285 1.00 94.83 186 ALA D C 1
ATOM 5528 O O . ALA C 2 161 ? 58.702 58.116 -2.106 1.00 95.94 186 ALA D O 1
ATOM 5530 N N . ILE C 2 162 ? 58.291 59.843 -3.492 1.00 95.99 187 ILE D N 1
ATOM 5531 C CA . ILE C 2 162 ? 58.324 59.014 -4.700 1.00 97.39 187 ILE D CA 1
ATOM 5532 C C . ILE C 2 162 ? 58.882 59.752 -5.914 1.00 98.64 187 ILE D C 1
ATOM 5533 O O . ILE C 2 162 ? 59.258 59.127 -6.909 1.00 98.85 187 ILE D O 1
ATOM 5538 N N . LYS C 2 163 ? 58.935 61.077 -5.829 1.00 99.85 188 LYS D N 1
ATOM 5539 C CA . LYS C 2 163 ? 59.412 61.894 -6.940 1.00 101.36 188 LYS D CA 1
ATOM 5540 C C . LYS C 2 163 ? 60.829 61.602 -7.436 1.00 102.95 188 LYS D C 1
ATOM 5541 O O . LYS C 2 163 ? 61.237 62.107 -8.487 1.00 102.56 188 LYS D O 1
ATOM 5547 N N . ASN C 2 164 ? 61.577 60.786 -6.701 1.00 104.45 189 ASN D N 1
ATOM 5548 C CA . ASN C 2 164 ? 62.936 60.467 -7.114 1.00 106.26 189 ASN D CA 1
ATOM 5549 C C . ASN C 2 164 ? 63.187 58.969 -7.197 1.00 106.34 189 ASN D C 1
ATOM 5550 O O . ASN C 2 164 ? 64.089 58.430 -6.561 1.00 105.90 189 ASN D O 1
ATOM 5555 N N . SER C 2 165 ? 62.368 58.312 -8.006 1.00 107.05 190 SER D N 1
ATOM 5556 C CA . SER C 2 165 ? 62.451 56.877 -8.228 1.00 108.01 190 SER D CA 1
ATOM 5557 C C . SER C 2 165 ? 61.626 56.597 -9.475 1.00 107.89 190 SER D C 1
ATOM 5558 O O . SER C 2 165 ? 61.266 57.529 -10.194 1.00 107.76 190 SER D O 1
ATOM 5561 N N . ASP C 2 166 ? 61.320 55.330 -9.732 1.00 107.95 191 ASP D N 1
ATOM 5562 C CA . ASP C 2 166 ? 60.533 54.985 -10.911 1.00 108.69 191 ASP D CA 1
ATOM 5563 C C . ASP C 2 166 ? 59.118 54.523 -10.570 1.00 108.77 191 ASP D C 1
ATOM 5564 O O . ASP C 2 166 ? 58.637 53.510 -11.085 1.00 108.39 191 ASP D O 1
ATOM 5569 N N . ILE C 2 167 ? 58.455 55.278 -9.703 1.00 108.77 192 ILE D N 1
ATOM 5570 C CA . ILE C 2 167 ? 57.092 54.967 -9.298 1.00 108.23 192 ILE D CA 1
ATOM 5571 C C . ILE C 2 167 ? 56.121 55.900 -10.022 1.00 108.12 192 ILE D C 1
ATOM 5572 O O . ILE C 2 167 ? 55.977 57.067 -9.654 1.00 108.59 192 ILE D O 1
ATOM 5577 N N . HIS C 2 168 ? 55.468 55.384 -11.062 1.00 107.37 193 HIS D N 1
ATOM 5578 C CA . HIS C 2 168 ? 54.510 56.170 -11.834 1.00 106.43 193 HIS D CA 1
ATOM 5579 C C . HIS C 2 168 ? 53.089 55.930 -11.343 1.00 106.03 193 HIS D C 1
ATOM 5580 O O . HIS C 2 168 ? 52.621 54.788 -11.286 1.00 105.51 193 HIS D O 1
ATOM 5587 N N . ILE C 2 169 ? 52.411 57.018 -10.989 1.00 105.39 194 ILE D N 1
ATOM 5588 C CA . ILE C 2 169 ? 51.036 56.957 -10.506 1.00 104.65 194 ILE D CA 1
ATOM 5589 C C . ILE C 2 169 ? 50.074 57.129 -11.675 1.00 104.38 194 ILE D C 1
ATOM 5590 O O . ILE C 2 169 ? 49.864 58.246 -12.149 1.00 104.06 194 ILE D O 1
ATOM 5595 N N . VAL C 2 170 ? 49.497 56.025 -12.143 1.00 103.91 195 VAL D N 1
ATOM 5596 C CA . VAL C 2 170 ? 48.549 56.080 -13.250 1.00 103.41 195 VAL D CA 1
ATOM 5597 C C . VAL C 2 170 ? 47.392 57.008 -12.874 1.00 103.43 195 VAL D C 1
ATOM 5598 O O . VAL C 2 170 ? 47.139 58.003 -13.555 1.00 103.01 195 VAL D O 1
ATOM 5602 N N . ASP C 2 171 ? 46.699 56.686 -11.784 1.00 103.41 196 ASP D N 1
ATOM 5603 C CA . ASP C 2 171 ? 45.583 57.507 -11.333 1.00 103.02 196 ASP D CA 1
ATOM 5604 C C . ASP C 2 171 ? 45.150 57.153 -9.915 1.00 101.73 196 ASP D C 1
ATOM 5605 O O . ASP C 2 171 ? 45.341 56.028 -9.458 1.00 100.80 196 ASP D O 1
ATOM 5610 N N . SER C 2 172 ? 44.563 58.127 -9.227 1.00 101.16 197 SER D N 1
ATOM 5611 C CA . SER C 2 172 ? 44.078 57.945 -7.862 1.00 100.86 197 SER D CA 1
ATOM 5612 C C . SER C 2 172 ? 42.553 57.910 -7.845 1.00 99.70 197 SER D C 1
ATOM 5613 O O . SER C 2 172 ? 41.904 58.949 -7.944 1.00 99.37 197 SER D O 1
ATOM 5616 N N . PHE C 2 173 ? 41.983 56.718 -7.718 1.00 98.52 198 PHE D N 1
ATOM 5617 C CA . PHE C 2 173 ? 40.532 56.581 -7.685 1.00 97.41 198 PHE D CA 1
ATOM 5618 C C . PHE C 2 173 ? 39.984 56.929 -6.307 1.00 95.96 198 PHE D C 1
ATOM 5619 O O . PHE C 2 173 ? 40.065 56.130 -5.374 1.00 95.14 198 PHE D O 1
ATOM 5627 N N . TRP C 2 174 ? 39.423 58.128 -6.195 1.00 94.33 199 TRP D N 1
ATOM 5628 C CA . TRP C 2 174 ? 38.868 58.614 -4.935 1.00 93.66 199 TRP D CA 1
ATOM 5629 C C . TRP C 2 174 ? 37.435 58.130 -4.673 1.00 91.38 199 TRP D C 1
ATOM 5630 O O . TRP C 2 174 ? 36.649 57.949 -5.599 1.00 91.76 199 TRP D O 1
ATOM 5641 N N . ALA C 2 175 ? 37.107 57.928 -3.401 1.00 88.40 200 ALA D N 1
ATOM 5642 C CA . ALA C 2 175 ? 35.783 57.470 -2.987 1.00 86.05 200 ALA D CA 1
ATOM 5643 C C . ALA C 2 175 ? 35.772 57.349 -1.467 1.00 85.04 200 ALA D C 1
ATOM 5644 O O . ALA C 2 175 ? 36.822 57.394 -0.839 1.00 86.45 200 ALA D O 1
ATOM 5646 N N . ASP C 2 176 ? 34.599 57.189 -0.865 1.00 82.95 201 ASP D N 1
ATOM 5647 C CA . ASP C 2 176 ? 34.529 57.072 0.589 1.00 80.10 201 ASP D CA 1
ATOM 5648 C C . ASP C 2 176 ? 35.130 55.756 1.078 1.00 77.84 201 ASP D C 1
ATOM 5649 O O . ASP C 2 176 ? 35.212 54.779 0.332 1.00 77.08 201 ASP D O 1
ATOM 5654 N N . ASN C 2 177 ? 35.554 55.734 2.336 1.00 75.87 202 ASN D N 1
ATOM 5655 C CA . ASN C 2 177 ? 36.159 54.534 2.900 1.00 73.45 202 ASN D CA 1
ATOM 5656 C C . ASN C 2 177 ? 35.178 53.458 3.278 1.00 71.05 202 ASN D C 1
ATOM 5657 O O . ASN C 2 177 ? 35.049 53.109 4.448 1.00 70.27 202 ASN D O 1
ATOM 5662 N N . ASP C 2 178 ? 34.487 52.926 2.282 1.00 69.02 203 ASP D N 1
ATOM 5663 C CA . ASP C 2 178 ? 33.540 51.858 2.533 1.00 66.97 203 ASP D CA 1
ATOM 5664 C C . ASP C 2 178 ? 34.044 50.614 1.826 1.00 62.96 203 ASP D C 1
ATOM 5665 O O . ASP C 2 178 ? 34.461 50.673 0.678 1.00 59.80 203 ASP D O 1
ATOM 5670 N N . LYS C 2 179 ? 34.008 49.488 2.523 1.00 61.18 204 LYS D N 1
ATOM 5671 C CA . LYS C 2 179 ? 34.484 48.247 1.953 1.00 61.47 204 LYS D CA 1
ATOM 5672 C C . LYS C 2 179 ? 33.919 48.014 0.552 1.00 61.00 204 LYS D C 1
ATOM 5673 O O . LYS C 2 179 ? 34.683 47.761 -0.393 1.00 61.75 204 LYS D O 1
ATOM 5679 N N . GLU C 2 180 ? 32.598 48.113 0.404 1.00 57.83 205 GLU D N 1
ATOM 5680 C CA . GLU C 2 180 ? 31.991 47.893 -0.900 1.00 55.04 205 GLU D CA 1
ATOM 5681 C C . GLU C 2 180 ? 32.332 48.957 -1.935 1.00 53.08 205 GLU D C 1
ATOM 5682 O O . GLU C 2 180 ? 32.486 48.656 -3.120 1.00 51.36 205 GLU D O 1
ATOM 5688 N N . LEU C 2 181 ? 32.457 50.202 -1.501 1.00 51.84 206 LEU D N 1
ATOM 5689 C CA . LEU C 2 181 ? 32.799 51.266 -2.431 1.00 51.68 206 LEU D CA 1
ATOM 5690 C C . LEU C 2 181 ? 34.237 51.128 -2.916 1.00 52.02 206 LEU D C 1
ATOM 5691 O O . LEU C 2 181 ? 34.511 51.316 -4.105 1.00 53.84 206 LEU D O 1
ATOM 5696 N N . GLN C 2 182 ? 35.151 50.810 -1.996 1.00 51.04 207 GLN D N 1
ATOM 5697 C CA . GLN C 2 182 ? 36.569 50.650 -2.327 1.00 48.39 207 GLN D CA 1
ATOM 5698 C C . GLN C 2 182 ? 36.779 49.347 -3.075 1.00 48.07 207 GLN D C 1
ATOM 5699 O O . GLN C 2 182 ? 37.631 49.272 -3.948 1.00 46.47 207 GLN D O 1
ATOM 5705 N N . ARG C 2 183 ? 36.011 48.319 -2.721 1.00 48.62 208 ARG D N 1
ATOM 5706 C CA . ARG C 2 183 ? 36.118 47.035 -3.401 1.00 52.62 208 ARG D CA 1
ATOM 5707 C C . ARG C 2 183 ? 35.907 47.264 -4.889 1.00 54.58 208 ARG D C 1
ATOM 5708 O O . ARG C 2 183 ? 36.634 46.735 -5.727 1.00 55.24 208 ARG D O 1
ATOM 5716 N N . ASN C 2 184 ? 34.900 48.068 -5.208 1.00 58.13 209 ASN D N 1
ATOM 5717 C CA . ASN C 2 184 ? 34.572 48.371 -6.592 1.00 60.49 209 ASN D CA 1
ATOM 5718 C C . ASN C 2 184 ? 35.735 49.073 -7.281 1.00 60.94 209 ASN D C 1
ATOM 5719 O O . ASN C 2 184 ? 36.036 48.790 -8.444 1.00 61.49 209 ASN D O 1
ATOM 5724 N N . LEU C 2 185 ? 36.377 49.996 -6.567 1.00 60.79 210 LEU D N 1
ATOM 5725 C CA . LEU C 2 185 ? 37.514 50.717 -7.121 1.00 62.00 210 LEU D CA 1
ATOM 5726 C C . LEU C 2 185 ? 38.669 49.759 -7.368 1.00 62.95 210 LEU D C 1
ATOM 5727 O O . LEU C 2 185 ? 39.415 49.922 -8.325 1.00 64.11 210 LEU D O 1
ATOM 5732 N N . VAL C 2 186 ? 38.814 48.759 -6.502 1.00 64.06 211 VAL D N 1
ATOM 5733 C CA . VAL C 2 186 ? 39.864 47.756 -6.657 1.00 65.20 211 VAL D CA 1
ATOM 5734 C C . VAL C 2 186 ? 39.632 47.015 -7.973 1.00 66.72 211 VAL D C 1
ATOM 5735 O O . VAL C 2 186 ? 40.535 46.912 -8.812 1.00 67.08 211 VAL D O 1
ATOM 5739 N N . GLN C 2 187 ? 38.411 46.512 -8.144 1.00 68.19 212 GLN D N 1
ATOM 5740 C CA . GLN C 2 187 ? 38.022 45.772 -9.342 1.00 69.39 212 GLN D CA 1
ATOM 5741 C C . GLN C 2 187 ? 38.346 46.539 -10.622 1.00 70.57 212 GLN D C 1
ATOM 5742 O O . GLN C 2 187 ? 38.825 45.953 -11.586 1.00 70.53 212 GLN D O 1
ATOM 5748 N N . ARG C 2 188 ? 38.095 47.845 -10.634 1.00 72.92 213 ARG D N 1
ATOM 5749 C CA . ARG C 2 188 ? 38.406 48.652 -11.812 1.00 76.32 213 ARG D CA 1
ATOM 5750 C C . ARG C 2 188 ? 39.898 48.565 -12.099 1.00 77.17 213 ARG D C 1
ATOM 5751 O O . ARG C 2 188 ? 40.309 48.290 -13.227 1.00 77.45 213 ARG D O 1
ATOM 5759 N N . VAL C 2 189 ? 40.701 48.815 -11.066 1.00 77.84 214 VAL D N 1
ATOM 5760 C CA . VAL C 2 189 ? 42.154 48.768 -11.175 1.00 77.40 214 VAL D CA 1
ATOM 5761 C C . VAL C 2 189 ? 42.571 47.439 -11.795 1.00 78.42 214 VAL D C 1
ATOM 5762 O O . VAL C 2 189 ? 43.413 47.393 -12.691 1.00 77.59 214 VAL D O 1
ATOM 5766 N N . ILE C 2 190 ? 41.969 46.358 -11.317 1.00 79.59 215 ILE D N 1
ATOM 5767 C CA . ILE C 2 190 ? 42.273 45.036 -11.834 1.00 82.98 215 ILE D CA 1
ATOM 5768 C C . ILE C 2 190 ? 41.957 44.941 -13.327 1.00 85.69 215 ILE D C 1
ATOM 5769 O O . ILE C 2 190 ? 42.412 44.023 -14.007 1.00 87.14 215 ILE D O 1
ATOM 5774 N N . ASP C 2 191 ? 41.184 45.890 -13.843 1.00 88.61 216 ASP D N 1
ATOM 5775 C CA . ASP C 2 191 ? 40.836 45.874 -15.258 1.00 91.34 216 ASP D CA 1
ATOM 5776 C C . ASP C 2 191 ? 41.698 46.791 -16.110 1.00 93.20 216 ASP D C 1
ATOM 5777 O O . ASP C 2 191 ? 41.646 46.720 -17.337 1.00 94.08 216 ASP D O 1
ATOM 5782 N N . MET C 2 192 ? 42.478 47.658 -15.469 1.00 95.25 217 MET D N 1
ATOM 5783 C CA . MET C 2 192 ? 43.366 48.554 -16.201 1.00 96.56 217 MET D CA 1
ATOM 5784 C C . MET C 2 192 ? 44.572 47.744 -16.672 1.00 97.13 217 MET D C 1
ATOM 5785 O O . MET C 2 192 ? 45.302 48.170 -17.565 1.00 97.58 217 MET D O 1
ATOM 5790 N N . GLY C 2 193 ? 44.769 46.576 -16.061 1.00 98.12 218 GLY D N 1
ATOM 5791 C CA . GLY C 2 193 ? 45.880 45.704 -16.414 1.00 99.12 218 GLY D CA 1
ATOM 5792 C C . GLY C 2 193 ? 47.164 46.462 -16.688 1.00 99.84 218 GLY D C 1
ATOM 5793 O O . GLY C 2 193 ? 48.052 45.983 -17.392 1.00 100.27 218 GLY D O 1
ATOM 5794 N N . ASN C 2 194 ? 47.261 47.651 -16.111 1.00 100.68 219 ASN D N 1
ATOM 5795 C CA . ASN C 2 194 ? 48.415 48.516 -16.290 1.00 101.49 219 ASN D CA 1
ATOM 5796 C C . ASN C 2 194 ? 48.959 48.871 -14.906 1.00 101.45 219 ASN D C 1
ATOM 5797 O O . ASN C 2 194 ? 49.842 49.716 -14.767 1.00 101.51 219 ASN D O 1
ATOM 5802 N N . ILE C 2 195 ? 48.431 48.196 -13.886 1.00 101.22 220 ILE D N 1
ATOM 5803 C CA . ILE C 2 195 ? 48.825 48.431 -12.498 1.00 100.40 220 ILE D CA 1
ATOM 5804 C C . ILE C 2 195 ? 49.676 47.296 -11.911 1.00 100.06 220 ILE D C 1
ATOM 5805 O O . ILE C 2 195 ? 49.493 46.123 -12.249 1.00 99.86 220 ILE D O 1
ATOM 5810 N N . ASP C 2 196 ? 50.604 47.659 -11.028 1.00 99.54 221 ASP D N 1
ATOM 5811 C CA . ASP C 2 196 ? 51.482 46.690 -10.371 1.00 99.02 221 ASP D CA 1
ATOM 5812 C C . ASP C 2 196 ? 51.247 46.668 -8.859 1.00 97.61 221 ASP D C 1
ATOM 5813 O O . ASP C 2 196 ? 51.131 45.593 -8.255 1.00 97.55 221 ASP D O 1
ATOM 5818 N N . TYR C 2 197 ? 51.173 47.858 -8.261 1.00 95.05 222 TYR D N 1
ATOM 5819 C CA . TYR C 2 197 ? 50.958 48.012 -6.821 1.00 91.75 222 TYR D CA 1
ATOM 5820 C C . TYR C 2 197 ? 49.796 48.958 -6.511 1.00 88.30 222 TYR D C 1
ATOM 5821 O O . TYR C 2 197 ? 49.676 50.029 -7.110 1.00 88.50 222 TYR D O 1
ATOM 5830 N N . ILE C 2 198 ? 48.939 48.555 -5.576 1.00 83.60 223 ILE D N 1
ATOM 5831 C CA . ILE C 2 198 ? 47.803 49.383 -5.182 1.00 78.65 223 ILE D CA 1
ATOM 5832 C C . ILE C 2 198 ? 48.072 49.970 -3.807 1.00 75.43 223 ILE D C 1
ATOM 5833 O O . ILE C 2 198 ? 48.132 49.248 -2.813 1.00 75.06 223 ILE D O 1
ATOM 5838 N N . VAL C 2 199 ? 48.238 51.282 -3.755 1.00 72.26 224 VAL D N 1
ATOM 5839 C CA . VAL C 2 199 ? 48.497 51.955 -2.497 1.00 70.57 224 VAL D CA 1
ATOM 5840 C C . VAL C 2 199 ? 47.243 52.670 -2.022 1.00 69.48 224 VAL D C 1
ATOM 5841 O O . VAL C 2 199 ? 46.940 53.773 -2.479 1.00 69.76 224 VAL D O 1
ATOM 5845 N N . GLY C 2 200 ? 46.513 52.045 -1.103 1.00 67.29 225 GLY D N 1
ATOM 5846 C CA . GLY C 2 200 ? 45.303 52.672 -0.612 1.00 65.34 225 GLY D CA 1
ATOM 5847 C C . GLY C 2 200 ? 45.025 52.497 0.863 1.00 63.19 225 GLY D C 1
ATOM 5848 O O . GLY C 2 200 ? 45.814 51.910 1.590 1.00 63.18 225 GLY D O 1
ATOM 5849 N N . SER C 2 201 ? 43.888 53.023 1.302 1.00 61.94 226 SER D N 1
ATOM 5850 C CA . SER C 2 201 ? 43.474 52.928 2.697 1.00 59.08 226 SER D CA 1
ATOM 5851 C C . SER C 2 201 ? 43.528 51.475 3.154 1.00 57.70 226 SER D C 1
ATOM 5852 O O . SER C 2 201 ? 43.671 50.558 2.341 1.00 56.11 226 SER D O 1
ATOM 5855 N N . ALA C 2 202 ? 43.411 51.281 4.463 1.00 55.90 227 ALA D N 1
ATOM 5856 C CA . ALA C 2 202 ? 43.409 49.955 5.036 1.00 53.55 227 ALA D CA 1
ATOM 5857 C C . ALA C 2 202 ? 42.156 49.268 4.525 1.00 52.35 227 ALA D C 1
ATOM 5858 O O . ALA C 2 202 ? 42.149 48.064 4.265 1.00 53.33 227 ALA D O 1
ATOM 5860 N N . VAL C 2 203 ? 41.085 50.041 4.388 1.00 51.08 228 VAL D N 1
ATOM 5861 C CA . VAL C 2 203 ? 39.835 49.480 3.897 1.00 49.46 228 VAL D CA 1
ATOM 5862 C C . VAL C 2 203 ? 40.048 48.991 2.468 1.00 48.10 228 VAL D C 1
ATOM 5863 O O . VAL C 2 203 ? 39.743 47.854 2.148 1.00 45.70 228 VAL D O 1
ATOM 5867 N N . ALA C 2 204 ? 40.586 49.858 1.616 1.00 48.07 229 ALA D N 1
ATOM 5868 C CA . ALA C 2 204 ? 40.846 49.494 0.228 1.00 49.88 229 ALA D CA 1
ATOM 5869 C C . ALA C 2 204 ? 41.676 48.215 0.184 1.00 51.48 229 ALA D C 1
ATOM 5870 O O . ALA C 2 204 ? 41.294 47.230 -0.462 1.00 51.37 229 ALA D O 1
ATOM 5872 N N . ILE C 2 205 ? 42.813 48.241 0.878 1.00 52.46 230 ILE D N 1
ATOM 5873 C CA . ILE C 2 205 ? 43.716 47.103 0.925 1.00 52.52 230 ILE D CA 1
ATOM 5874 C C . ILE C 2 205 ? 43.013 45.856 1.430 1.00 52.15 230 ILE D C 1
ATOM 5875 O O . ILE C 2 205 ? 43.142 44.791 0.839 1.00 50.98 230 ILE D O 1
ATOM 5880 N N . GLU C 2 206 ? 42.264 45.989 2.516 1.00 53.26 231 GLU D N 1
ATOM 5881 C CA . GLU C 2 206 ? 41.548 44.848 3.089 1.00 55.50 231 GLU D CA 1
ATOM 5882 C C . GLU C 2 206 ? 40.634 44.170 2.050 1.00 55.64 231 GLU D C 1
ATOM 5883 O O . GLU C 2 206 ? 40.501 42.946 2.025 1.00 55.78 231 GLU D O 1
ATOM 5889 N N . ALA C 2 207 ? 40.010 44.974 1.194 1.00 56.02 232 ALA D N 1
ATOM 5890 C CA . ALA C 2 207 ? 39.127 44.456 0.151 1.00 56.54 232 ALA D CA 1
ATOM 5891 C C . ALA C 2 207 ? 39.966 43.811 -0.949 1.00 56.94 232 ALA D C 1
ATOM 5892 O O . ALA C 2 207 ? 39.676 42.693 -1.385 1.00 55.81 232 ALA D O 1
ATOM 5894 N N . ALA C 2 208 ? 41.003 44.530 -1.385 1.00 56.29 233 ALA D N 1
ATOM 5895 C CA . ALA C 2 208 ? 41.914 44.062 -2.426 1.00 56.03 233 ALA D CA 1
ATOM 5896 C C . ALA C 2 208 ? 42.393 42.622 -2.184 1.00 56.46 233 ALA D C 1
ATOM 5897 O O . ALA C 2 208 ? 42.467 41.813 -3.112 1.00 55.29 233 ALA D O 1
ATOM 5899 N N . ILE C 2 209 ? 42.714 42.303 -0.935 1.00 57.29 234 ILE D N 1
ATOM 5900 C CA . ILE C 2 209 ? 43.158 40.960 -0.588 1.00 58.91 234 ILE D CA 1
ATOM 5901 C C . ILE C 2 209 ? 42.143 39.907 -1.055 1.00 61.19 234 ILE D C 1
ATOM 5902 O O . ILE C 2 209 ? 42.522 38.816 -1.469 1.00 61.41 234 ILE D O 1
ATOM 5907 N N . SER C 2 210 ? 40.855 40.232 -0.988 1.00 64.62 235 SER D N 1
ATOM 5908 C CA . SER C 2 210 ? 39.816 39.285 -1.396 1.00 67.57 235 SER D CA 1
ATOM 5909 C C . SER C 2 210 ? 39.514 39.279 -2.893 1.00 69.15 235 SER D C 1
ATOM 5910 O O . SER C 2 210 ? 39.238 38.228 -3.465 1.00 69.18 235 SER D O 1
ATOM 5913 N N . GLU C 2 211 ? 39.561 40.447 -3.526 1.00 71.23 236 GLU D N 1
ATOM 5914 C CA . GLU C 2 211 ? 39.290 40.538 -4.960 1.00 73.86 236 GLU D CA 1
ATOM 5915 C C . GLU C 2 211 ? 40.400 39.873 -5.768 1.00 74.40 236 GLU D C 1
ATOM 5916 O O . GLU C 2 211 ? 40.129 39.136 -6.719 1.00 73.75 236 GLU D O 1
ATOM 5922 N N . LEU C 2 212 ? 41.648 40.140 -5.386 1.00 75.02 237 LEU D N 1
ATOM 5923 C CA . LEU C 2 212 ? 42.795 39.560 -6.074 1.00 74.79 237 LEU D CA 1
ATOM 5924 C C . LEU C 2 212 ? 42.803 38.045 -5.902 1.00 75.23 237 LEU D C 1
ATOM 5925 O O . LEU C 2 212 ? 43.230 37.316 -6.792 1.00 76.03 237 LEU D O 1
ATOM 5930 N N . ARG C 2 213 ? 42.317 37.568 -4.762 1.00 75.26 238 ARG D N 1
ATOM 5931 C CA . ARG C 2 213 ? 42.290 36.137 -4.504 1.00 75.91 238 ARG D CA 1
ATOM 5932 C C . ARG C 2 213 ? 41.287 35.440 -5.412 1.00 77.76 238 ARG D C 1
ATOM 5933 O O . ARG C 2 213 ? 41.341 34.226 -5.580 1.00 78.36 238 ARG D O 1
ATOM 5941 N N . SER C 2 214 ? 40.382 36.212 -6.007 1.00 80.32 239 SER D N 1
ATOM 5942 C CA . SER C 2 214 ? 39.362 35.652 -6.894 1.00 81.81 239 SER D CA 1
ATOM 5943 C C . SER C 2 214 ? 39.693 35.856 -8.372 1.00 83.33 239 SER D C 1
ATOM 5944 O O . SER C 2 214 ? 38.962 35.404 -9.249 1.00 83.26 239 SER D O 1
ATOM 5947 N N . ALA C 2 215 ? 40.804 36.531 -8.639 1.00 85.52 240 ALA D N 1
ATOM 5948 C CA . ALA C 2 215 ? 41.231 36.796 -10.004 1.00 87.83 240 ALA D CA 1
ATOM 5949 C C . ALA C 2 215 ? 42.678 36.349 -10.188 1.00 89.79 240 ALA D C 1
ATOM 5950 O O . ALA C 2 215 ? 43.355 36.767 -11.129 1.00 88.88 240 ALA D O 1
ATOM 5952 N N . ASP C 2 216 ? 43.141 35.496 -9.277 1.00 92.42 241 ASP D N 1
ATOM 5953 C CA . ASP C 2 216 ? 44.509 34.980 -9.294 1.00 94.56 241 ASP D CA 1
ATOM 5954 C C . ASP C 2 216 ? 45.547 36.079 -9.491 1.00 95.81 241 ASP D C 1
ATOM 5955 O O . ASP C 2 216 ? 46.688 35.811 -9.869 1.00 96.30 241 ASP D O 1
ATOM 5960 N N . LYS C 2 217 ? 45.142 37.317 -9.229 1.00 96.81 242 LYS D N 1
ATOM 5961 C CA . LYS C 2 217 ? 46.036 38.459 -9.357 1.00 98.08 242 LYS D CA 1
ATOM 5962 C C . LYS C 2 217 ? 46.794 38.658 -8.048 1.00 97.83 242 LYS D C 1
ATOM 5963 O O . LYS C 2 217 ? 47.583 39.595 -7.910 1.00 97.14 242 LYS D O 1
ATOM 5969 N N . THR C 2 218 ? 46.539 37.767 -7.091 1.00 97.86 243 THR D N 1
ATOM 5970 C CA . THR C 2 218 ? 47.186 37.820 -5.783 1.00 97.86 243 THR D CA 1
ATOM 5971 C C . THR C 2 218 ? 48.659 38.111 -5.966 1.00 98.43 243 THR D C 1
ATOM 5972 O O . THR C 2 218 ? 49.157 39.167 -5.571 1.00 98.94 243 THR D O 1
ATOM 5976 N N . HIS C 2 219 ? 49.347 37.156 -6.579 1.00 98.48 244 HIS D N 1
ATOM 5977 C CA . HIS C 2 219 ? 50.770 37.274 -6.843 1.00 98.23 244 HIS D CA 1
ATOM 5978 C C . HIS C 2 219 ? 50.987 38.039 -8.146 1.00 96.32 244 HIS D C 1
ATOM 5979 O O . HIS C 2 219 ? 51.815 37.661 -8.973 1.00 95.94 244 HIS D O 1
ATOM 5986 N N . ASP C 2 220 ? 50.223 39.117 -8.314 1.00 94.09 245 ASP D N 1
ATOM 5987 C CA . ASP C 2 220 ? 50.309 39.972 -9.496 1.00 91.88 245 ASP D CA 1
ATOM 5988 C C . ASP C 2 220 ? 50.221 41.442 -9.120 1.00 89.90 245 ASP D C 1
ATOM 5989 O O . ASP C 2 220 ? 50.725 42.307 -9.835 1.00 89.50 245 ASP D O 1
ATOM 5994 N N . ILE C 2 221 ? 49.570 41.724 -7.997 1.00 87.40 246 ILE D N 1
ATOM 5995 C CA . ILE C 2 221 ? 49.431 43.095 -7.531 1.00 83.67 246 ILE D CA 1
ATOM 5996 C C . ILE C 2 221 ? 49.897 43.218 -6.090 1.00 81.13 246 ILE D C 1
ATOM 5997 O O . ILE C 2 221 ? 49.544 42.398 -5.238 1.00 80.16 246 ILE D O 1
ATOM 6002 N N . GLY C 2 222 ? 50.695 44.248 -5.830 1.00 77.92 247 GLY D N 1
ATOM 6003 C CA . GLY C 2 222 ? 51.209 44.473 -4.492 1.00 74.40 247 GLY D CA 1
ATOM 6004 C C . GLY C 2 222 ? 50.331 45.414 -3.694 1.00 72.12 247 GLY D C 1
ATOM 6005 O O . GLY C 2 222 ? 49.897 46.456 -4.187 1.00 72.55 247 GLY D O 1
ATOM 6006 N N . LEU C 2 223 ? 50.071 45.057 -2.445 1.00 68.75 248 LEU D N 1
ATOM 6007 C CA . LEU C 2 223 ? 49.228 45.885 -1.608 1.00 65.56 248 LEU D CA 1
ATOM 6008 C C . LEU C 2 223 ? 50.027 46.664 -0.578 1.00 63.38 248 LEU D C 1
ATOM 6009 O O . LEU C 2 223 ? 50.645 46.084 0.311 1.00 64.25 248 LEU D O 1
ATOM 6014 N N . VAL C 2 224 ? 50.012 47.985 -0.706 1.00 59.84 249 VAL D N 1
ATOM 6015 C CA . VAL C 2 224 ? 50.719 48.844 0.229 1.00 57.25 249 VAL D CA 1
ATOM 6016 C C . VAL C 2 224 ? 49.726 49.765 0.937 1.00 56.11 249 VAL D C 1
ATOM 6017 O O . VAL C 2 224 ? 49.309 50.784 0.380 1.00 56.17 249 VAL D O 1
ATOM 6021 N N . SER C 2 225 ? 49.337 49.400 2.156 1.00 53.32 250 SER D N 1
ATOM 6022 C CA . SER C 2 225 ? 48.394 50.212 2.907 1.00 51.28 250 SER D CA 1
ATOM 6023 C C . SER C 2 225 ? 49.074 51.406 3.544 1.00 51.57 250 SER D C 1
ATOM 6024 O O . SER C 2 225 ? 50.291 51.424 3.683 1.00 52.52 250 SER D O 1
ATOM 6027 N N . VAL C 2 226 ? 48.278 52.397 3.935 1.00 51.73 251 VAL D N 1
ATOM 6028 C CA . VAL C 2 226 ? 48.794 53.620 4.555 1.00 50.20 251 VAL D CA 1
ATOM 6029 C C . VAL C 2 226 ? 48.483 53.750 6.048 1.00 48.04 251 VAL D C 1
ATOM 6030 O O . VAL C 2 226 ? 48.682 54.808 6.645 1.00 45.82 251 VAL D O 1
ATOM 6034 N N . TYR C 2 227 ? 47.973 52.676 6.635 1.00 47.25 252 TYR D N 1
ATOM 6035 C CA . TYR C 2 227 ? 47.682 52.630 8.067 1.00 49.17 252 TYR D CA 1
ATOM 6036 C C . TYR C 2 227 ? 47.276 51.221 8.462 1.00 46.88 252 TYR D C 1
ATOM 6037 O O . TYR C 2 227 ? 47.041 50.370 7.613 1.00 45.89 252 TYR D O 1
ATOM 6046 N N . LEU C 2 228 ? 47.221 50.951 9.752 1.00 46.18 253 LEU D N 1
ATOM 6047 C CA . LEU C 2 228 ? 46.938 49.592 10.159 1.00 45.92 253 LEU D CA 1
ATOM 6048 C C . LEU C 2 228 ? 45.510 49.254 10.473 1.00 46.02 253 LEU D C 1
ATOM 6049 O O . LEU C 2 228 ? 44.723 50.116 10.872 1.00 45.86 253 LEU D O 1
ATOM 6054 N N . SER C 2 229 ? 45.196 47.977 10.273 1.00 45.31 254 SER D N 1
ATOM 6055 C CA . SER C 2 229 ? 43.889 47.424 10.572 1.00 46.07 254 SER D CA 1
ATOM 6056 C C . SER C 2 229 ? 44.096 45.933 10.823 1.00 47.42 254 SER D C 1
ATOM 6057 O O . SER C 2 229 ? 45.010 45.321 10.275 1.00 47.49 254 SER D O 1
ATOM 6060 N N . HIS C 2 230 ? 43.266 45.345 11.671 1.00 48.18 255 HIS D N 1
ATOM 6061 C CA . HIS C 2 230 ? 43.398 43.930 11.926 1.00 50.88 255 HIS D CA 1
ATOM 6062 C C . HIS C 2 230 ? 43.428 43.186 10.591 1.00 52.62 255 HIS D C 1
ATOM 6063 O O . HIS C 2 230 ? 44.144 42.190 10.435 1.00 55.62 255 HIS D O 1
ATOM 6070 N N . GLY C 2 231 ? 42.664 43.684 9.624 1.00 52.09 256 GLY D N 1
ATOM 6071 C CA . GLY C 2 231 ? 42.621 43.043 8.326 1.00 51.75 256 GLY D CA 1
ATOM 6072 C C . GLY C 2 231 ? 43.934 43.140 7.579 1.00 51.32 256 GLY D C 1
ATOM 6073 O O . GLY C 2 231 ? 44.408 42.150 7.014 1.00 49.78 256 GLY D O 1
ATOM 6074 N N . VAL C 2 232 ? 44.508 44.340 7.571 1.00 50.76 257 VAL D N 1
ATOM 6075 C CA . VAL C 2 232 ? 45.779 44.586 6.899 1.00 52.97 257 VAL D CA 1
ATOM 6076 C C . VAL C 2 232 ? 46.914 43.824 7.574 1.00 54.12 257 VAL D C 1
ATOM 6077 O O . VAL C 2 232 ? 47.821 43.329 6.915 1.00 53.61 257 VAL D O 1
ATOM 6081 N N . TYR C 2 233 ? 46.862 43.738 8.896 1.00 56.82 258 TYR D N 1
ATOM 6082 C CA . TYR C 2 233 ? 47.897 43.036 9.638 1.00 59.32 258 TYR D CA 1
ATOM 6083 C C . TYR C 2 233 ? 47.822 41.549 9.348 1.00 58.86 258 TYR D C 1
ATOM 6084 O O . TYR C 2 233 ? 48.815 40.934 8.981 1.00 59.96 258 TYR D O 1
ATOM 6093 N N . ARG C 2 234 ? 46.649 40.962 9.518 1.00 57.70 259 ARG D N 1
ATOM 6094 C CA . ARG C 2 234 ? 46.510 39.549 9.228 1.00 58.03 259 ARG D CA 1
ATOM 6095 C C . ARG C 2 234 ? 46.966 39.315 7.789 1.00 58.80 259 ARG D C 1
ATOM 6096 O O . ARG C 2 234 ? 47.219 38.183 7.390 1.00 58.69 259 ARG D O 1
ATOM 6104 N N . GLY C 2 235 ? 47.055 40.399 7.017 1.00 59.93 260 GLY D N 1
ATOM 6105 C CA . GLY C 2 235 ? 47.481 40.314 5.630 1.00 62.39 260 GLY D CA 1
ATOM 6106 C C . GLY C 2 235 ? 48.996 40.268 5.543 1.00 64.33 260 GLY D C 1
ATOM 6107 O O . GLY C 2 235 ? 49.571 39.499 4.771 1.00 64.08 260 GLY D O 1
ATOM 6108 N N . LEU C 2 236 ? 49.643 41.113 6.336 1.00 65.57 261 LEU D N 1
ATOM 6109 C CA . LEU C 2 236 ? 51.093 41.150 6.390 1.00 66.86 261 LEU D CA 1
ATOM 6110 C C . LEU C 2 236 ? 51.563 39.827 7.005 1.00 68.49 261 LEU D C 1
ATOM 6111 O O . LEU C 2 236 ? 52.621 39.308 6.647 1.00 68.75 261 LEU D O 1
ATOM 6116 N N . LEU C 2 237 ? 50.763 39.284 7.924 1.00 69.94 262 LEU D N 1
ATOM 6117 C CA . LEU C 2 237 ? 51.100 38.030 8.597 1.00 71.88 262 LEU D CA 1
ATOM 6118 C C . LEU C 2 237 ? 50.971 36.835 7.670 1.00 73.51 262 LEU D C 1
ATOM 6119 O O . LEU C 2 237 ? 51.432 35.742 7.986 1.00 74.66 262 LEU D O 1
ATOM 6124 N N . ARG C 2 238 ? 50.321 37.042 6.535 1.00 75.84 263 ARG D N 1
ATOM 6125 C CA . ARG C 2 238 ? 50.148 35.982 5.556 1.00 78.14 263 ARG D CA 1
ATOM 6126 C C . ARG C 2 238 ? 50.865 36.362 4.277 1.00 78.19 263 ARG D C 1
ATOM 6127 O O . ARG C 2 238 ? 50.734 35.700 3.251 1.00 77.96 263 ARG D O 1
ATOM 6135 N N . ASN C 2 239 ? 51.624 37.447 4.354 1.00 78.68 264 ASN D N 1
ATOM 6136 C CA . ASN C 2 239 ? 52.394 37.934 3.220 1.00 79.37 264 ASN D CA 1
ATOM 6137 C C . ASN C 2 239 ? 51.505 38.351 2.055 1.00 78.48 264 ASN D C 1
ATOM 6138 O O . ASN C 2 239 ? 51.992 38.520 0.935 1.00 79.56 264 ASN D O 1
ATOM 6143 N N . LYS C 2 240 ? 50.210 38.522 2.309 1.00 76.53 265 LYS D N 1
ATOM 6144 C CA . LYS C 2 240 ? 49.292 38.929 1.248 1.00 73.75 265 LYS D CA 1
ATOM 6145 C C . LYS C 2 240 ? 49.182 40.455 1.164 1.00 71.66 265 LYS D C 1
ATOM 6146 O O . LYS C 2 240 ? 48.387 41.002 0.401 1.00 71.24 265 LYS D O 1
ATOM 6152 N N . VAL C 2 241 ? 50.027 41.120 1.949 1.00 69.70 266 VAL D N 1
ATOM 6153 C CA . VAL C 2 241 ? 50.142 42.574 1.992 1.00 67.53 266 VAL D CA 1
ATOM 6154 C C . VAL C 2 241 ? 51.644 42.798 2.026 1.00 66.35 266 VAL D C 1
ATOM 6155 O O . VAL C 2 241 ? 52.389 41.912 2.432 1.00 67.53 266 VAL D O 1
ATOM 6159 N N . LEU C 2 242 ? 52.105 43.968 1.619 1.00 65.22 267 LEU D N 1
ATOM 6160 C CA . LEU C 2 242 ? 53.539 44.203 1.629 1.00 64.22 267 LEU D CA 1
ATOM 6161 C C . LEU C 2 242 ? 53.975 45.130 2.745 1.00 65.24 267 LEU D C 1
ATOM 6162 O O . LEU C 2 242 ? 54.661 44.716 3.673 1.00 67.11 267 LEU D O 1
ATOM 6167 N N . PHE C 2 243 ? 53.568 46.390 2.647 1.00 65.62 268 PHE D N 1
ATOM 6168 C CA . PHE C 2 243 ? 53.922 47.406 3.638 1.00 66.10 268 PHE D CA 1
ATOM 6169 C C . PHE C 2 243 ? 52.724 47.740 4.549 1.00 65.79 268 PHE D C 1
ATOM 6170 O O . PHE C 2 243 ? 51.668 47.102 4.446 1.00 66.34 268 PHE D O 1
ATOM 6178 N N . ALA C 2 244 ? 52.899 48.733 5.424 1.00 64.36 269 ALA D N 1
ATOM 6179 C CA . ALA C 2 244 ? 51.860 49.178 6.356 1.00 63.08 269 ALA D CA 1
ATOM 6180 C C . ALA C 2 244 ? 52.465 49.991 7.501 1.00 62.26 269 ALA D C 1
ATOM 6181 O O . ALA C 2 244 ? 53.108 49.437 8.378 1.00 62.29 269 ALA D O 1
ATOM 6183 N N . PRO C 2 245 ? 52.258 51.312 7.523 1.00 62.64 270 PRO D N 1
ATOM 6184 C CA . PRO C 2 245 ? 52.803 52.161 8.591 1.00 63.63 270 PRO D CA 1
ATOM 6185 C C . PRO C 2 245 ? 51.859 52.234 9.789 1.00 64.32 270 PRO D C 1
ATOM 6186 O O . PRO C 2 245 ? 50.707 52.654 9.642 1.00 64.88 270 PRO D O 1
ATOM 6190 N N . THR C 2 246 ? 52.340 51.829 10.965 1.00 62.83 271 THR D N 1
ATOM 6191 C CA . THR C 2 246 ? 51.521 51.863 12.171 1.00 61.22 271 THR D CA 1
ATOM 6192 C C . THR C 2 246 ? 51.809 53.073 13.023 1.00 60.18 271 THR D C 1
ATOM 6193 O O . THR C 2 246 ? 52.949 53.307 13.407 1.00 61.60 271 THR D O 1
ATOM 6197 N N . ASP C 2 247 ? 50.784 53.852 13.330 1.00 58.34 272 ASP D N 1
ATOM 6198 C CA . ASP C 2 247 ? 51.001 55.018 14.171 1.00 57.47 272 ASP D CA 1
ATOM 6199 C C . ASP C 2 247 ? 50.671 54.665 15.619 1.00 56.96 272 ASP D C 1
ATOM 6200 O O . ASP C 2 247 ? 50.350 55.532 16.433 1.00 55.58 272 ASP D O 1
ATOM 6205 N N . LYS C 2 248 ? 50.768 53.370 15.916 1.00 57.65 273 LYS D N 1
ATOM 6206 C CA . LYS C 2 248 ? 50.512 52.825 17.245 1.00 58.49 273 LYS D CA 1
ATOM 6207 C C . LYS C 2 248 ? 49.233 53.377 17.864 1.00 58.45 273 LYS D C 1
ATOM 6208 O O . LYS C 2 248 ? 49.266 54.130 18.849 1.00 56.90 273 LYS D O 1
ATOM 6214 N N . MET C 2 249 ? 48.105 52.977 17.279 1.00 57.92 274 MET D N 1
ATOM 6215 C CA . MET C 2 249 ? 46.789 53.415 17.732 1.00 56.02 274 MET D CA 1
ATOM 6216 C C . MET C 2 249 ? 46.587 53.212 19.227 1.00 54.24 274 MET D C 1
ATOM 6217 O O . MET C 2 249 ? 46.373 54.181 19.957 1.00 54.55 274 MET D O 1
ATOM 6222 N N . VAL C 2 250 ? 46.657 51.961 19.676 1.00 50.65 275 VAL D N 1
ATOM 6223 C CA . VAL C 2 250 ? 46.477 51.645 21.086 1.00 48.71 275 VAL D CA 1
ATOM 6224 C C . VAL C 2 250 ? 47.286 52.516 22.022 1.00 50.35 275 VAL D C 1
ATOM 6225 O O . VAL C 2 250 ? 46.790 52.943 23.066 1.00 50.38 275 VAL D O 1
ATOM 6229 N N . GLN C 2 251 ? 48.539 52.770 21.668 1.00 51.83 276 GLN D N 1
ATOM 6230 C CA . GLN C 2 251 ? 49.381 53.593 22.526 1.00 52.92 276 GLN D CA 1
ATOM 6231 C C . GLN C 2 251 ? 48.847 55.011 22.586 1.00 51.72 276 GLN D C 1
ATOM 6232 O O . GLN C 2 251 ? 48.798 55.624 23.651 1.00 51.14 276 GLN D O 1
ATOM 6238 N N . GLN C 2 252 ? 48.453 55.513 21.420 1.00 51.07 277 GLN D N 1
ATOM 6239 C CA . GLN C 2 252 ? 47.913 56.856 21.263 1.00 51.23 277 GLN D CA 1
ATOM 6240 C C . GLN C 2 252 ? 46.729 57.061 22.233 1.00 51.39 277 GLN D C 1
ATOM 6241 O O . GLN C 2 252 ? 46.550 58.133 22.830 1.00 50.49 277 GLN D O 1
ATOM 6247 N N . GLY C 2 253 ? 45.935 56.013 22.402 1.00 50.78 278 GLY D N 1
ATOM 6248 C CA . GLY C 2 253 ? 44.798 56.095 23.293 1.00 51.26 278 GLY D CA 1
ATOM 6249 C C . GLY C 2 253 ? 45.245 56.183 24.733 1.00 51.61 278 GLY D C 1
ATOM 6250 O O . GLY C 2 253 ? 44.770 57.047 25.479 1.00 52.90 278 GLY D O 1
ATOM 6251 N N . ARG C 2 254 ? 46.147 55.282 25.131 1.00 51.57 279 ARG D N 1
ATOM 6252 C CA . ARG C 2 254 ? 46.676 55.260 26.497 1.00 49.61 279 ARG D CA 1
ATOM 6253 C C . ARG C 2 254 ? 47.260 56.617 26.837 1.00 48.85 279 ARG D C 1
ATOM 6254 O O . ARG C 2 254 ? 47.055 57.143 27.931 1.00 48.43 279 ARG D O 1
ATOM 6262 N N . LEU C 2 255 ? 47.989 57.182 25.885 1.00 48.16 280 LEU D N 1
ATOM 6263 C CA . LEU C 2 255 ? 48.594 58.485 26.079 1.00 49.69 280 LEU D CA 1
ATOM 6264 C C . LEU C 2 255 ? 47.610 59.545 26.593 1.00 50.40 280 LEU D C 1
ATOM 6265 O O . LEU C 2 255 ? 47.875 60.213 27.605 1.00 48.06 280 LEU D O 1
ATOM 6270 N N . SER C 2 256 ? 46.475 59.692 25.909 1.00 52.05 281 SER D N 1
ATOM 6271 C CA . SER C 2 256 ? 45.470 60.684 26.299 1.00 52.72 281 SER D CA 1
ATOM 6272 C C . SER C 2 256 ? 44.910 60.487 27.712 1.00 51.37 281 SER D C 1
ATOM 6273 O O . SER C 2 256 ? 44.761 61.442 28.463 1.00 47.62 281 SER D O 1
ATOM 6276 N N . VAL C 2 257 ? 44.601 59.252 28.080 1.00 53.02 282 VAL D N 1
ATOM 6277 C CA . VAL C 2 257 ? 44.085 58.980 29.422 1.00 55.64 282 VAL D CA 1
ATOM 6278 C C . VAL C 2 257 ? 45.184 59.307 30.449 1.00 56.03 282 VAL D C 1
ATOM 6279 O O . VAL C 2 257 ? 44.903 59.824 31.535 1.00 54.77 282 VAL D O 1
ATOM 6283 N N . MET C 2 258 ? 46.434 59.006 30.089 1.00 57.31 283 MET D N 1
ATOM 6284 C CA . MET C 2 258 ? 47.595 59.268 30.950 1.00 57.10 283 MET D CA 1
ATOM 6285 C C . MET C 2 258 ? 47.787 60.781 31.052 1.00 55.41 283 MET D C 1
ATOM 6286 O O . MET C 2 258 ? 48.054 61.304 32.123 1.00 54.32 283 MET D O 1
ATOM 6291 N N . GLN C 2 259 ? 47.641 61.476 29.928 1.00 55.23 284 GLN D N 1
ATOM 6292 C CA . GLN C 2 259 ? 47.783 62.922 29.909 1.00 57.20 284 GLN D CA 1
ATOM 6293 C C . GLN C 2 259 ? 46.785 63.574 30.860 1.00 58.66 284 GLN D C 1
ATOM 6294 O O . GLN C 2 259 ? 47.171 64.297 31.781 1.00 58.91 284 GLN D O 1
ATOM 6300 N N . ALA C 2 260 ? 45.500 63.304 30.622 1.00 61.16 285 ALA D N 1
ATOM 6301 C CA . ALA C 2 260 ? 44.398 63.860 31.408 1.00 62.04 285 ALA D CA 1
ATOM 6302 C C . ALA C 2 260 ? 44.478 63.560 32.896 1.00 62.78 285 ALA D C 1
ATOM 6303 O O . ALA C 2 260 ? 44.519 64.474 33.716 1.00 63.50 285 ALA D O 1
ATOM 6305 N N . ALA C 2 261 ? 44.478 62.279 33.242 1.00 62.92 286 ALA D N 1
ATOM 6306 C CA . ALA C 2 261 ? 44.556 61.877 34.634 1.00 64.48 286 ALA D CA 1
ATOM 6307 C C . ALA C 2 261 ? 45.737 62.573 35.318 1.00 65.95 286 ALA D C 1
ATOM 6308 O O . ALA C 2 261 ? 45.655 62.936 36.495 1.00 66.33 286 ALA D O 1
ATOM 6310 N N . HIS C 2 262 ? 46.834 62.758 34.582 1.00 66.27 287 HIS D N 1
ATOM 6311 C CA . HIS C 2 262 ? 48.013 63.420 35.138 1.00 66.71 287 HIS D CA 1
ATOM 6312 C C . HIS C 2 262 ? 47.715 64.888 35.414 1.00 65.53 287 HIS D C 1
ATOM 6313 O O . HIS C 2 262 ? 48.055 65.410 36.471 1.00 64.17 287 HIS D O 1
ATOM 6320 N N . TYR C 2 263 ? 47.075 65.546 34.457 1.00 65.52 288 TYR D N 1
ATOM 6321 C CA . TYR C 2 263 ? 46.712 66.945 34.609 1.00 66.50 288 TYR D CA 1
ATOM 6322 C C . TYR C 2 263 ? 45.821 67.119 35.838 1.00 67.28 288 TYR D C 1
ATOM 6323 O O . TYR C 2 263 ? 46.070 67.977 36.689 1.00 67.22 288 TYR D O 1
ATOM 6332 N N . LEU C 2 264 ? 44.779 66.299 35.924 1.00 67.32 289 LEU D N 1
ATOM 6333 C CA . LEU C 2 264 ? 43.841 66.380 37.035 1.00 68.17 289 LEU D CA 1
ATOM 6334 C C . LEU C 2 264 ? 44.460 66.070 38.384 1.00 69.04 289 LEU D C 1
ATOM 6335 O O . LEU C 2 264 ? 43.906 66.442 39.418 1.00 69.52 289 LEU D O 1
ATOM 6340 N N . ARG C 2 265 ? 45.601 65.386 38.379 1.00 69.63 290 ARG D N 1
ATOM 6341 C CA . ARG C 2 265 ? 46.265 65.017 39.625 1.00 69.76 290 ARG D CA 1
ATOM 6342 C C . ARG C 2 265 ? 47.527 65.821 39.940 1.00 72.38 290 ARG D C 1
ATOM 6343 O O . ARG C 2 265 ? 48.227 65.532 40.919 1.00 73.66 290 ARG D O 1
ATOM 6351 N N . HIS C 2 266 ? 47.803 66.834 39.119 1.00 74.02 291 HIS D N 1
ATOM 6352 C CA . HIS C 2 266 ? 48.966 67.702 39.298 1.00 75.07 291 HIS D CA 1
ATOM 6353 C C . HIS C 2 266 ? 50.261 66.921 39.164 1.00 74.84 291 HIS D C 1
ATOM 6354 O O . HIS C 2 266 ? 51.150 67.028 40.006 1.00 76.24 291 HIS D O 1
ATOM 6361 N N . GLN C 2 267 ? 50.366 66.136 38.102 1.00 73.99 292 GLN D N 1
ATOM 6362 C CA . GLN C 2 267 ? 51.560 65.344 37.872 1.00 73.42 292 GLN D CA 1
ATOM 6363 C C . GLN C 2 267 ? 52.256 65.792 36.592 1.00 73.21 292 GLN D C 1
ATOM 6364 O O . GLN C 2 267 ? 51.668 66.473 35.753 1.00 73.44 292 GLN D O 1
ATOM 6370 N N . PRO C 2 268 ? 53.530 65.417 36.432 1.00 72.99 293 PRO D N 1
ATOM 6371 C CA . PRO C 2 268 ? 54.308 65.787 35.246 1.00 71.78 293 PRO D CA 1
ATOM 6372 C C . PRO C 2 268 ? 53.902 64.976 34.025 1.00 70.10 293 PRO D C 1
ATOM 6373 O O . PRO C 2 268 ? 53.732 63.766 34.114 1.00 70.36 293 PRO D O 1
ATOM 6377 N N . TYR C 2 269 ? 53.747 65.636 32.889 1.00 68.35 294 TYR D N 1
ATOM 6378 C CA . TYR C 2 269 ? 53.407 64.929 31.665 1.00 67.40 294 TYR D CA 1
ATOM 6379 C C . TYR C 2 269 ? 53.759 65.832 30.508 1.00 67.97 294 TYR D C 1
ATOM 6380 O O . TYR C 2 269 ? 53.798 67.049 30.659 1.00 67.95 294 TYR D O 1
ATOM 6389 N N . GLU C 2 270 ? 54.049 65.238 29.359 1.00 69.51 295 GLU D N 1
ATOM 6390 C CA . GLU C 2 270 ? 54.393 66.022 28.185 1.00 71.73 295 GLU D CA 1
ATOM 6391 C C . GLU C 2 270 ? 53.131 66.253 27.381 1.00 71.42 295 GLU D C 1
ATOM 6392 O O . GLU C 2 270 ? 52.357 65.327 27.145 1.00 72.70 295 GLU D O 1
ATOM 6398 N N . LYS C 2 271 ? 52.936 67.494 26.956 1.00 70.42 296 LYS D N 1
ATOM 6399 C CA . LYS C 2 271 ? 51.741 67.882 26.226 1.00 70.42 296 LYS D CA 1
ATOM 6400 C C . LYS C 2 271 ? 51.567 67.365 24.801 1.00 70.11 296 LYS D C 1
ATOM 6401 O O . LYS C 2 271 ? 50.593 66.679 24.519 1.00 71.62 296 LYS D O 1
ATOM 6407 N N . GLN C 2 272 ? 52.494 67.684 23.904 1.00 69.39 297 GLN D N 1
ATOM 6408 C CA . GLN C 2 272 ? 52.390 67.260 22.506 1.00 68.93 297 GLN D CA 1
ATOM 6409 C C . GLN C 2 272 ? 53.022 65.886 22.190 1.00 68.39 297 GLN D C 1
ATOM 6410 O O . GLN C 2 272 ? 53.857 65.766 21.288 1.00 68.65 297 GLN D O 1
ATOM 6416 N N . ALA C 2 273 ? 52.609 64.846 22.915 1.00 66.57 298 ALA D N 1
ATOM 6417 C CA . ALA C 2 273 ? 53.138 63.494 22.700 1.00 64.74 298 ALA D CA 1
ATOM 6418 C C . ALA C 2 273 ? 52.725 62.930 21.347 1.00 63.62 298 ALA D C 1
ATOM 6419 O O . ALA C 2 273 ? 51.547 62.916 21.009 1.00 64.37 298 ALA D O 1
ATOM 6421 N N . SER C 2 274 ? 53.703 62.446 20.587 1.00 62.36 299 SER D N 1
ATOM 6422 C CA . SER C 2 274 ? 53.458 61.886 19.255 1.00 60.26 299 SER D CA 1
ATOM 6423 C C . SER C 2 274 ? 54.336 60.675 18.958 1.00 58.64 299 SER D C 1
ATOM 6424 O O . SER C 2 274 ? 55.508 60.824 18.622 1.00 59.03 299 SER D O 1
ATOM 6427 N N . PRO C 2 275 ? 53.772 59.461 19.050 1.00 57.72 300 PRO D N 1
ATOM 6428 C CA . PRO C 2 275 ? 54.567 58.261 18.786 1.00 57.25 300 PRO D CA 1
ATOM 6429 C C . PRO C 2 275 ? 55.351 58.318 17.490 1.00 58.47 300 PRO D C 1
ATOM 6430 O O . PRO C 2 275 ? 55.052 59.118 16.598 1.00 58.92 300 PRO D O 1
ATOM 6434 N N . ILE C 2 276 ? 56.368 57.467 17.407 1.00 59.32 301 ILE D N 1
ATOM 6435 C CA . ILE C 2 276 ? 57.225 57.361 16.228 1.00 58.96 301 ILE D CA 1
ATOM 6436 C C . ILE C 2 276 ? 56.604 56.296 15.341 1.00 58.66 301 ILE D C 1
ATOM 6437 O O . ILE C 2 276 ? 56.405 55.160 15.780 1.00 56.69 301 ILE D O 1
ATOM 6442 N N . ILE C 2 277 ? 56.306 56.666 14.098 1.00 59.60 302 ILE D N 1
ATOM 6443 C CA . ILE C 2 277 ? 55.708 55.732 13.153 1.00 62.84 302 ILE D CA 1
ATOM 6444 C C . ILE C 2 277 ? 56.635 54.548 12.899 1.00 63.20 302 ILE D C 1
ATOM 6445 O O . ILE C 2 277 ? 57.768 54.719 12.455 1.00 64.11 302 ILE D O 1
ATOM 6450 N N . LYS C 2 278 ? 56.143 53.349 13.181 1.00 63.99 303 LYS D N 1
ATOM 6451 C CA . LYS C 2 278 ? 56.915 52.133 12.985 1.00 65.09 303 LYS D CA 1
ATOM 6452 C C . LYS C 2 278 ? 56.505 51.438 11.688 1.00 66.16 303 LYS D C 1
ATOM 6453 O O . LYS C 2 278 ? 55.339 51.097 11.506 1.00 67.07 303 LYS D O 1
ATOM 6459 N N . PRO C 2 279 ? 57.460 51.237 10.761 1.00 67.17 304 PRO D N 1
ATOM 6460 C CA . PRO C 2 279 ? 57.208 50.577 9.471 1.00 67.24 304 PRO D CA 1
ATOM 6461 C C . PRO C 2 279 ? 56.954 49.073 9.632 1.00 67.77 304 PRO D C 1
ATOM 6462 O O . PRO C 2 279 ? 57.408 48.464 10.594 1.00 69.49 304 PRO D O 1
ATOM 6466 N N . LEU C 2 280 ? 56.233 48.473 8.695 1.00 68.00 305 LEU D N 1
ATOM 6467 C CA . LEU C 2 280 ? 55.957 47.046 8.783 1.00 68.86 305 LEU D CA 1
ATOM 6468 C C . LEU C 2 280 ? 56.026 46.367 7.427 1.00 69.78 305 LEU D C 1
ATOM 6469 O O . LEU C 2 280 ? 55.738 46.986 6.404 1.00 70.61 305 LEU D O 1
ATOM 6474 N N . THR C 2 281 ? 56.428 45.098 7.435 1.00 69.84 306 THR D N 1
ATOM 6475 C CA . THR C 2 281 ? 56.525 44.288 6.230 1.00 70.18 306 THR D CA 1
ATOM 6476 C C . THR C 2 281 ? 56.177 42.884 6.687 1.00 70.25 306 THR D C 1
ATOM 6477 O O . THR C 2 281 ? 56.098 42.628 7.886 1.00 66.67 306 THR D O 1
ATOM 6481 N N . PRO C 2 282 ? 55.968 41.952 5.742 1.00 72.93 307 PRO D N 1
ATOM 6482 C CA . PRO C 2 282 ? 55.620 40.573 6.102 1.00 75.98 307 PRO D CA 1
ATOM 6483 C C . PRO C 2 282 ? 56.666 39.908 6.984 1.00 78.98 307 PRO D C 1
ATOM 6484 O O . PRO C 2 282 ? 56.338 39.179 7.925 1.00 77.73 307 PRO D O 1
ATOM 6488 N N . LYS C 2 283 ? 57.928 40.180 6.665 1.00 83.25 308 LYS D N 1
ATOM 6489 C CA . LYS C 2 283 ? 59.061 39.604 7.377 1.00 86.91 308 LYS D CA 1
ATOM 6490 C C . LYS C 2 283 ? 59.274 40.162 8.781 1.00 88.43 308 LYS D C 1
ATOM 6491 O O . LYS C 2 283 ? 59.512 39.414 9.726 1.00 88.45 308 LYS D O 1
ATOM 6497 N N . THR C 2 284 ? 59.168 41.475 8.921 1.00 90.64 309 THR D N 1
ATOM 6498 C CA . THR C 2 284 ? 59.394 42.116 10.209 1.00 92.93 309 THR D CA 1
ATOM 6499 C C . THR C 2 284 ? 58.162 42.399 11.068 1.00 93.83 309 THR D C 1
ATOM 6500 O O . THR C 2 284 ? 57.777 43.552 11.229 1.00 94.43 309 THR D O 1
ATOM 6504 N N . LEU C 2 285 ? 57.548 41.366 11.633 1.00 95.11 310 LEU D N 1
ATOM 6505 C CA . LEU C 2 285 ? 56.381 41.592 12.481 1.00 97.42 310 LEU D CA 1
ATOM 6506 C C . LEU C 2 285 ? 56.755 41.523 13.953 1.00 99.73 310 LEU D C 1
ATOM 6507 O O . LEU C 2 285 ? 56.831 40.441 14.538 1.00 100.43 310 LEU D O 1
ATOM 6512 N N . HIS C 2 286 ? 56.977 42.689 14.549 1.00 102.19 311 HIS D N 1
ATOM 6513 C CA . HIS C 2 286 ? 57.360 42.782 15.954 1.00 104.22 311 HIS D CA 1
ATOM 6514 C C . HIS C 2 286 ? 56.157 42.684 16.890 1.00 104.26 311 HIS D C 1
ATOM 6515 O O . HIS C 2 286 ? 55.233 43.494 16.818 1.00 104.24 311 HIS D O 1
ATOM 6522 N N . ASP C 2 287 ? 56.189 41.692 17.773 1.00 104.59 312 ASP D N 1
ATOM 6523 C CA . ASP C 2 287 ? 55.105 41.450 18.718 1.00 105.59 312 ASP D CA 1
ATOM 6524 C C . ASP C 2 287 ? 54.677 42.666 19.522 1.00 105.18 312 ASP D C 1
ATOM 6525 O O . ASP C 2 287 ? 53.486 42.884 19.724 1.00 105.17 312 ASP D O 1
ATOM 6530 N N . ASP C 2 288 ? 55.642 43.454 19.986 1.00 105.02 313 ASP D N 1
ATOM 6531 C CA . ASP C 2 288 ? 55.331 44.646 20.770 1.00 104.27 313 ASP D CA 1
ATOM 6532 C C . ASP C 2 288 ? 54.509 45.627 19.943 1.00 102.63 313 ASP D C 1
ATOM 6533 O O . ASP C 2 288 ? 53.401 46.005 20.325 1.00 103.26 313 ASP D O 1
ATOM 6538 N N . THR C 2 289 ? 55.055 46.027 18.802 1.00 100.23 314 THR D N 1
ATOM 6539 C CA . THR C 2 289 ? 54.389 46.974 17.920 1.00 97.63 314 THR D CA 1
ATOM 6540 C C . THR C 2 289 ? 52.908 46.658 17.725 1.00 95.09 314 THR D C 1
ATOM 6541 O O . THR C 2 289 ? 52.075 47.560 17.662 1.00 94.73 314 THR D O 1
ATOM 6545 N N . ILE C 2 290 ? 52.585 45.373 17.640 1.00 91.89 315 ILE D N 1
ATOM 6546 C CA . ILE C 2 290 ? 51.209 44.949 17.423 1.00 88.50 315 ILE D CA 1
ATOM 6547 C C . ILE C 2 290 ? 50.299 45.142 18.629 1.00 85.62 315 ILE D C 1
ATOM 6548 O O . ILE C 2 290 ? 49.113 45.395 18.470 1.00 85.23 315 ILE D O 1
ATOM 6553 N N . GLU C 2 291 ? 50.847 45.029 19.831 1.00 82.89 316 GLU D N 1
ATOM 6554 C CA . GLU C 2 291 ? 50.040 45.212 21.026 1.00 80.75 316 GLU D CA 1
ATOM 6555 C C . GLU C 2 291 ? 49.821 46.680 21.341 1.00 77.70 316 GLU D C 1
ATOM 6556 O O . GLU C 2 291 ? 48.856 47.046 22.013 1.00 76.97 316 GLU D O 1
ATOM 6562 N N . GLU C 2 292 ? 50.725 47.527 20.873 1.00 74.10 317 GLU D N 1
ATOM 6563 C CA . GLU C 2 292 ? 50.560 48.949 21.107 1.00 72.68 317 GLU D CA 1
ATOM 6564 C C . GLU C 2 292 ? 50.007 49.606 19.847 1.00 69.45 317 GLU D C 1
ATOM 6565 O O . GLU C 2 292 ? 50.167 50.807 19.621 1.00 68.78 317 GLU D O 1
ATOM 6571 N N . SER C 2 293 ? 49.340 48.802 19.027 1.00 65.87 318 SER D N 1
ATOM 6572 C CA . SER C 2 293 ? 48.751 49.306 17.797 1.00 62.79 318 SER D CA 1
ATOM 6573 C C . SER C 2 293 ? 47.332 48.791 17.549 1.00 58.31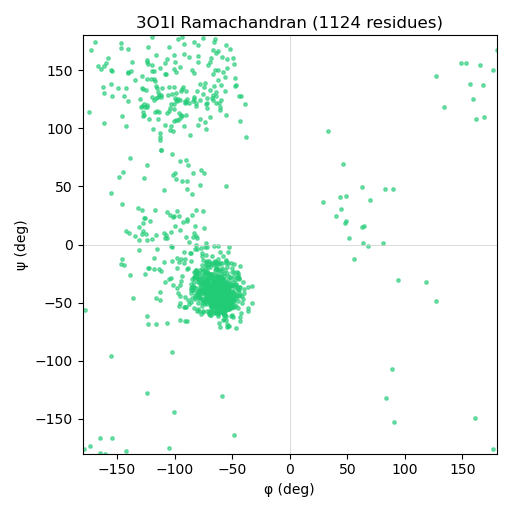 318 SER D C 1
ATOM 6574 O O . SER C 2 293 ? 46.449 49.571 17.210 1.00 58.09 318 SER D O 1
ATOM 6577 N N . LEU C 2 294 ? 47.122 47.490 17.735 1.00 52.48 319 LEU D N 1
ATOM 6578 C CA . LEU C 2 294 ? 45.826 46.870 17.505 1.00 48.80 319 LEU D CA 1
ATOM 6579 C C . LEU C 2 294 ? 45.182 46.255 18.727 1.00 48.18 319 LEU D C 1
ATOM 6580 O O . LEU C 2 294 ? 45.852 45.629 19.541 1.00 48.36 319 LEU D O 1
ATOM 6585 N N . SER C 2 295 ? 43.864 46.413 18.832 1.00 46.89 320 SER D N 1
ATOM 6586 C CA . SER C 2 295 ? 43.120 45.858 19.952 1.00 44.49 320 SER D CA 1
ATOM 6587 C C . SER C 2 295 ? 43.358 44.344 19.984 1.00 42.95 320 SER D C 1
ATOM 6588 O O . SER C 2 295 ? 43.562 43.703 18.953 1.00 41.68 320 SER D O 1
ATOM 6591 N N . PRO C 2 296 ? 43.353 43.755 21.181 1.00 42.88 321 PRO D N 1
ATOM 6592 C CA . PRO C 2 296 ? 43.575 42.312 21.337 1.00 43.94 321 PRO D CA 1
ATOM 6593 C C . PRO C 2 296 ? 42.453 41.472 20.739 1.00 46.04 321 PRO D C 1
ATOM 6594 O O . PRO C 2 296 ? 41.376 41.975 20.423 1.00 47.80 321 PRO D O 1
ATOM 6598 N N . SER C 2 297 ? 42.706 40.180 20.610 1.00 47.74 322 SER D N 1
ATOM 6599 C CA . SER C 2 297 ? 41.702 39.265 20.096 1.00 49.75 322 SER D CA 1
ATOM 6600 C C . SER C 2 297 ? 40.622 39.321 21.146 1.00 51.05 322 SER D C 1
ATOM 6601 O O . SER C 2 297 ? 40.906 39.557 22.312 1.00 52.40 322 SER D O 1
ATOM 6604 N N . GLU C 2 298 ? 39.384 39.112 20.734 1.00 52.33 323 GLU D N 1
ATOM 6605 C CA . GLU C 2 298 ? 38.263 39.107 21.655 1.00 53.75 323 GLU D CA 1
ATOM 6606 C C . GLU C 2 298 ? 37.962 40.416 22.390 1.00 53.89 323 GLU D C 1
ATOM 6607 O O . GLU C 2 298 ? 37.036 40.465 23.200 1.00 53.11 323 GLU D O 1
ATOM 6613 N N . TYR C 2 299 ? 38.718 41.480 22.138 1.00 53.93 324 TYR D N 1
ATOM 6614 C CA . TYR C 2 299 ? 38.382 42.733 22.811 1.00 53.61 324 TYR D CA 1
ATOM 6615 C C . TYR C 2 299 ? 37.225 43.413 22.085 1.00 52.47 324 TYR D C 1
ATOM 6616 O O . TYR C 2 299 ? 37.239 43.565 20.859 1.00 50.13 324 TYR D O 1
ATOM 6625 N N . ARG C 2 300 ? 36.232 43.830 22.856 1.00 52.23 325 ARG D N 1
ATOM 6626 C CA . ARG C 2 300 ? 35.074 44.498 22.302 1.00 53.48 325 ARG D CA 1
ATOM 6627 C C . ARG C 2 300 ? 34.998 45.903 22.883 1.00 51.68 325 ARG D C 1
ATOM 6628 O O . ARG C 2 300 ? 35.301 46.107 24.060 1.00 51.27 325 ARG D O 1
ATOM 6636 N N . PRO C 2 301 ? 34.590 46.891 22.066 1.00 49.81 326 PRO D N 1
ATOM 6637 C CA . PRO C 2 301 ? 34.471 48.296 22.477 1.00 48.68 326 PRO D CA 1
ATOM 6638 C C . PRO C 2 301 ? 33.848 48.453 23.865 1.00 49.12 326 PRO D C 1
ATOM 6639 O O . PRO C 2 301 ? 32.787 47.900 24.143 1.00 50.94 326 PRO D O 1
ATOM 6643 N N . THR C 2 302 ? 34.505 49.197 24.743 1.00 48.62 327 THR D N 1
ATOM 6644 C CA . THR C 2 302 ? 33.970 49.380 26.082 1.00 48.31 327 THR D CA 1
ATOM 6645 C C . THR C 2 302 ? 33.729 50.853 26.304 1.00 48.18 327 THR D C 1
ATOM 6646 O O . THR C 2 302 ? 34.438 51.683 25.752 1.00 47.20 327 THR D O 1
ATOM 6650 N N . PHE C 2 303 ? 32.735 51.179 27.123 1.00 49.18 328 PHE D N 1
ATOM 6651 C CA . PHE C 2 303 ? 32.389 52.574 27.345 1.00 50.49 328 PHE D CA 1
ATOM 6652 C C . PHE C 2 303 ? 32.323 53.047 28.791 1.00 54.71 328 PHE D C 1
ATOM 6653 O O . PHE C 2 303 ? 31.845 54.157 29.049 1.00 54.82 328 PHE D O 1
ATOM 6661 N N . SER C 2 304 ? 32.813 52.221 29.720 1.00 58.31 329 SER D N 1
ATOM 6662 C CA . SER C 2 304 ? 32.803 52.542 31.151 1.00 60.46 329 SER D CA 1
ATOM 6663 C C . SER C 2 304 ? 33.626 51.528 31.923 1.00 62.35 329 SER D C 1
ATOM 6664 O O . SER C 2 304 ? 34.050 51.843 33.060 1.00 63.93 329 SER D O 1
ATOM 6668 N N . ASP D 2 5 ? 20.938 12.763 -20.735 1.00 97.32 30 ASP C N 1
ATOM 6669 C CA . ASP D 2 5 ? 20.048 13.693 -21.478 1.00 97.49 30 ASP C CA 1
ATOM 6670 C C . ASP D 2 5 ? 18.594 13.317 -21.255 1.00 97.36 30 ASP C C 1
ATOM 6671 O O . ASP D 2 5 ? 17.989 12.630 -22.073 1.00 97.25 30 ASP C O 1
ATOM 6676 N N . GLU D 2 6 ? 18.038 13.764 -20.137 1.00 97.40 31 GLU C N 1
ATOM 6677 C CA . GLU D 2 6 ? 16.644 13.485 -19.809 1.00 98.38 31 GLU C CA 1
ATOM 6678 C C . GLU D 2 6 ? 16.044 14.622 -18.982 1.00 97.95 31 GLU C C 1
ATOM 6679 O O . GLU D 2 6 ? 16.658 15.098 -18.029 1.00 98.90 31 GLU C O 1
ATOM 6685 N N . LYS D 2 7 ? 14.837 15.049 -19.340 1.00 96.35 32 LYS C N 1
ATOM 6686 C CA . LYS D 2 7 ? 14.183 16.148 -18.639 1.00 94.51 32 LYS C CA 1
ATOM 6687 C C . LYS D 2 7 ? 13.652 15.821 -17.247 1.00 93.27 32 LYS C C 1
ATOM 6688 O O . LYS D 2 7 ? 12.572 15.250 -17.093 1.00 92.92 32 LYS C O 1
ATOM 6694 N N . ILE D 2 8 ? 14.431 16.197 -16.237 1.00 92.07 33 ILE C N 1
ATOM 6695 C CA . ILE D 2 8 ? 14.062 16.006 -14.838 1.00 90.48 33 ILE C CA 1
ATOM 6696 C C . ILE D 2 8 ? 14.163 17.375 -14.172 1.00 88.20 33 ILE C C 1
ATOM 6697 O O . ILE D 2 8 ? 15.238 17.978 -14.114 1.00 86.96 33 ILE C O 1
ATOM 6702 N N . CYS D 2 9 ? 13.027 17.845 -13.669 1.00 86.01 34 CYS C N 1
ATOM 6703 C CA . CYS D 2 9 ? 12.911 19.162 -13.049 1.00 84.01 34 CYS C CA 1
ATOM 6704 C C . CYS D 2 9 ? 12.599 19.069 -11.548 1.00 81.66 34 CYS C C 1
ATOM 6705 O O . CYS D 2 9 ? 11.477 18.719 -11.160 1.00 80.95 34 CYS C O 1
ATOM 6708 N N . ALA D 2 10 ? 13.587 19.390 -10.709 1.00 78.52 35 ALA C N 1
ATOM 6709 C CA . ALA D 2 10 ? 13.417 19.342 -9.249 1.00 74.89 35 ALA C CA 1
ATOM 6710 C C . ALA D 2 10 ? 12.913 20.671 -8.675 1.00 71.95 35 ALA C C 1
ATOM 6711 O O . ALA D 2 10 ? 13.541 21.721 -8.834 1.00 71.12 35 ALA C O 1
ATOM 6713 N N . ILE D 2 11 ? 11.775 20.603 -7.993 1.00 69.04 36 ILE C N 1
ATOM 6714 C CA . ILE D 2 11 ? 11.144 21.778 -7.406 1.00 65.71 36 ILE C CA 1
ATOM 6715 C C . ILE D 2 11 ? 11.139 21.781 -5.879 1.00 63.54 36 ILE C C 1
ATOM 6716 O O . ILE D 2 11 ? 10.256 21.191 -5.246 1.00 62.68 36 ILE C O 1
ATOM 6721 N N . TYR D 2 12 ? 12.122 22.460 -5.293 1.00 60.91 37 TYR C N 1
ATOM 6722 C CA . TYR D 2 12 ? 12.225 22.557 -3.838 1.00 58.44 37 TYR C CA 1
ATOM 6723 C C . TYR D 2 12 ? 11.268 23.608 -3.285 1.00 58.78 37 TYR C C 1
ATOM 6724 O O . TYR D 2 12 ? 10.633 24.346 -4.035 1.00 60.04 37 TYR C O 1
ATOM 6733 N N . PRO D 2 13 ? 11.133 23.673 -1.955 1.00 59.04 38 PRO C N 1
ATOM 6734 C CA . PRO D 2 13 ? 10.243 24.675 -1.357 1.00 57.16 38 PRO C CA 1
ATOM 6735 C C . PRO D 2 13 ? 11.101 25.919 -1.068 1.00 54.52 38 PRO C C 1
ATOM 6736 O O . PRO D 2 13 ? 10.587 27.012 -0.844 1.00 54.01 38 PRO C O 1
ATOM 6740 N N . HIS D 2 14 ? 12.419 25.707 -1.089 1.00 52.34 39 HIS C N 1
ATOM 6741 C CA . HIS D 2 14 ? 13.439 26.736 -0.874 1.00 51.17 39 HIS C CA 1
ATOM 6742 C C . HIS D 2 14 ? 14.825 26.093 -0.889 1.00 50.88 39 HIS C C 1
ATOM 6743 O O . HIS D 2 14 ? 14.966 24.910 -1.138 1.00 52.25 39 HIS C O 1
ATOM 6750 N N . LEU D 2 15 ? 15.850 26.885 -0.620 1.00 51.27 40 LEU C N 1
ATOM 6751 C CA . LEU D 2 15 ? 17.202 26.371 -0.557 1.00 51.71 40 LEU C CA 1
ATOM 6752 C C . LEU D 2 15 ? 17.970 27.201 0.470 1.00 52.99 40 LEU C C 1
ATOM 6753 O O . LEU D 2 15 ? 19.000 27.810 0.170 1.00 53.18 40 LEU C O 1
ATOM 6758 N N . LYS D 2 16 ? 17.448 27.203 1.695 1.00 53.06 41 LYS C N 1
ATOM 6759 C CA . LYS D 2 16 ? 18.039 27.947 2.806 1.00 53.02 41 LYS C CA 1
ATOM 6760 C C . LYS D 2 16 ? 18.614 27.046 3.914 1.00 53.14 41 LYS C C 1
ATOM 6761 O O . LYS D 2 16 ? 19.679 27.340 4.456 1.00 52.86 41 LYS C O 1
ATOM 6767 N N . ASP D 2 17 ? 17.894 25.968 4.247 1.00 53.46 42 ASP C N 1
ATOM 6768 C CA . ASP D 2 17 ? 18.312 24.977 5.251 1.00 52.18 42 ASP C CA 1
ATOM 6769 C C . ASP D 2 17 ? 19.594 24.339 4.783 1.00 51.78 42 ASP C C 1
ATOM 6770 O O . ASP D 2 17 ? 19.966 24.468 3.621 1.00 52.87 42 ASP C O 1
ATOM 6775 N N . SER D 2 18 ? 20.265 23.630 5.681 1.00 52.03 43 SER C N 1
ATOM 6776 C CA . SER D 2 18 ? 21.451 22.888 5.273 1.00 52.35 43 SER C CA 1
ATOM 6777 C C . SER D 2 18 ? 20.749 21.582 4.877 1.00 50.74 43 SER C C 1
ATOM 6778 O O . SER D 2 18 ? 21.255 20.790 4.090 1.00 49.56 43 SER C O 1
ATOM 6781 N N . TYR D 2 19 ? 19.548 21.402 5.422 1.00 49.81 44 TYR C N 1
ATOM 6782 C CA . TYR D 2 19 ? 18.739 20.233 5.134 1.00 50.85 44 TYR C CA 1
ATOM 6783 C C . TYR D 2 19 ? 18.568 20.112 3.627 1.00 50.59 44 TYR C C 1
ATOM 6784 O O . TYR D 2 19 ? 18.886 19.068 3.050 1.00 52.49 44 TYR C O 1
ATOM 6793 N N . TRP D 2 20 ? 18.083 21.177 2.987 1.00 48.58 45 TRP C N 1
ATOM 6794 C CA . TRP D 2 20 ? 17.894 21.148 1.545 1.00 46.04 45 TRP C CA 1
ATOM 6795 C C . TRP D 2 20 ? 19.171 21.462 0.806 1.00 47.35 45 TRP C C 1
ATOM 6796 O O . TRP D 2 20 ? 19.321 21.082 -0.351 1.00 48.33 45 TRP C O 1
ATOM 6807 N N . LEU D 2 21 ? 20.095 22.162 1.452 1.00 49.91 46 LEU C N 1
ATOM 6808 C CA . LEU D 2 21 ? 21.358 22.452 0.785 1.00 52.63 46 LEU C CA 1
ATOM 6809 C C . LEU D 2 21 ? 22.020 21.102 0.571 1.00 53.89 46 LEU C C 1
ATOM 6810 O O . LEU D 2 21 ? 22.883 20.953 -0.294 1.00 55.29 46 LEU C O 1
ATOM 6815 N N . SER D 2 22 ? 21.602 20.125 1.378 1.00 54.54 47 SER C N 1
ATOM 6816 C CA . SER D 2 22 ? 22.119 18.762 1.289 1.00 54.55 47 SER C CA 1
ATOM 6817 C C . SER D 2 22 ? 21.250 17.958 0.327 1.00 54.37 47 SER C C 1
ATOM 6818 O O . SER D 2 22 ? 21.773 17.377 -0.623 1.00 53.59 47 SER C O 1
ATOM 6821 N N . VAL D 2 23 ? 19.935 17.928 0.557 1.00 54.12 48 VAL C N 1
ATOM 6822 C CA . VAL D 2 23 ? 19.021 17.233 -0.363 1.00 55.64 48 VAL C CA 1
ATOM 6823 C C . VAL D 2 23 ? 19.426 17.622 -1.795 1.00 58.01 48 VAL C C 1
ATOM 6824 O O . VAL D 2 23 ? 19.160 16.902 -2.755 1.00 57.71 48 VAL C O 1
ATOM 6828 N N . ASN D 2 24 ? 20.068 18.780 -1.919 1.00 60.52 49 ASN C N 1
ATOM 6829 C CA . ASN D 2 24 ? 20.514 19.282 -3.203 1.00 62.34 49 ASN C CA 1
ATOM 6830 C C . ASN D 2 24 ? 21.656 18.431 -3.709 1.00 63.02 49 ASN C C 1
ATOM 6831 O O . ASN D 2 24 ? 21.560 17.853 -4.781 1.00 64.07 49 ASN C O 1
ATOM 6836 N N . TYR D 2 25 ? 22.733 18.362 -2.932 1.00 65.15 50 TYR C N 1
ATOM 6837 C CA . TYR D 2 25 ? 23.919 17.571 -3.282 1.00 67.43 50 TYR C CA 1
ATOM 6838 C C . TYR D 2 25 ? 23.485 16.179 -3.729 1.00 68.47 50 TYR C C 1
ATOM 6839 O O . TYR D 2 25 ? 24.126 15.541 -4.572 1.00 67.18 50 TYR C O 1
ATOM 6848 N N . GLY D 2 26 ? 22.374 15.730 -3.153 1.00 70.67 51 GLY C N 1
ATOM 6849 C CA . GLY D 2 26 ? 21.833 14.414 -3.445 1.00 73.83 51 GLY C CA 1
ATOM 6850 C C . GLY D 2 26 ? 21.264 14.231 -4.835 1.00 75.50 51 GLY C C 1
ATOM 6851 O O . GLY D 2 26 ? 21.472 13.192 -5.459 1.00 76.88 51 GLY C O 1
ATOM 6852 N N . MET D 2 27 ? 20.530 15.229 -5.311 1.00 76.56 52 MET C N 1
ATOM 6853 C CA . MET D 2 27 ? 19.944 15.179 -6.639 1.00 76.13 52 MET C CA 1
ATOM 6854 C C . MET D 2 27 ? 21.002 15.577 -7.648 1.00 77.07 52 MET C C 1
ATOM 6855 O O . MET D 2 27 ? 21.069 15.022 -8.739 1.00 77.02 52 MET C O 1
ATOM 6860 N N . VAL D 2 28 ? 21.835 16.537 -7.270 1.00 78.15 53 VAL C N 1
ATOM 6861 C CA . VAL D 2 28 ? 22.892 16.996 -8.144 1.00 80.47 53 VAL C CA 1
ATOM 6862 C C . VAL D 2 28 ? 23.869 15.882 -8.458 1.00 83.83 53 VAL C C 1
ATOM 6863 O O . VAL D 2 28 ? 24.039 15.499 -9.610 1.00 84.16 53 VAL C O 1
ATOM 6867 N N . SER D 2 29 ? 24.516 15.366 -7.423 1.00 88.33 54 SER C N 1
ATOM 6868 C CA . SER D 2 29 ? 25.493 14.301 -7.595 1.00 92.03 54 SER C CA 1
ATOM 6869 C C . SER D 2 29 ? 24.900 13.046 -8.232 1.00 94.00 54 SER C C 1
ATOM 6870 O O . SER D 2 29 ? 25.585 12.344 -8.973 1.00 94.24 54 SER C O 1
ATOM 6873 N N . GLU D 2 30 ? 23.632 12.767 -7.943 1.00 96.60 55 GLU C N 1
ATOM 6874 C CA . GLU D 2 30 ? 22.958 11.593 -8.495 1.00 99.69 55 GLU C CA 1
ATOM 6875 C C . GLU D 2 30 ? 22.408 11.882 -9.895 1.00 101.21 55 GLU C C 1
ATOM 6876 O O . GLU D 2 30 ? 21.704 11.062 -10.484 1.00 100.94 55 GLU C O 1
ATOM 6882 N N . ALA D 2 31 ? 22.739 13.057 -10.419 1.00 103.66 56 ALA C N 1
ATOM 6883 C CA . ALA D 2 31 ? 22.296 13.465 -11.747 1.00 105.23 56 ALA C CA 1
ATOM 6884 C C . ALA D 2 31 ? 23.446 13.332 -12.744 1.00 106.54 56 ALA C C 1
ATOM 6885 O O . ALA D 2 31 ? 23.220 13.105 -13.932 1.00 107.57 56 ALA C O 1
ATOM 6887 N N . GLU D 2 32 ? 24.679 13.483 -12.265 1.00 106.89 57 GLU C N 1
ATOM 6888 C CA . GLU D 2 32 ? 25.838 13.348 -13.136 1.00 107.47 57 GLU C CA 1
ATOM 6889 C C . GLU D 2 32 ? 26.270 11.884 -13.092 1.00 107.84 57 GLU C C 1
ATOM 6890 O O . GLU D 2 32 ? 27.077 11.435 -13.905 1.00 107.68 57 GLU C O 1
ATOM 6896 N N . LYS D 2 33 ? 25.720 11.145 -12.132 1.00 108.22 58 LYS C N 1
ATOM 6897 C CA . LYS D 2 33 ? 26.034 9.728 -11.975 1.00 108.65 58 LYS C CA 1
ATOM 6898 C C . LYS D 2 33 ? 25.028 8.892 -12.759 1.00 108.90 58 LYS C C 1
ATOM 6899 O O . LYS D 2 33 ? 25.160 7.673 -12.862 1.00 108.66 58 LYS C O 1
ATOM 6905 N N . GLN D 2 34 ? 24.012 9.562 -13.295 1.00 108.99 59 GLN C N 1
ATOM 6906 C CA . GLN D 2 34 ? 22.992 8.914 -14.112 1.00 109.21 59 GLN C CA 1
ATOM 6907 C C . GLN D 2 34 ? 22.883 9.697 -15.419 1.00 109.32 59 GLN C C 1
ATOM 6908 O O . GLN D 2 34 ? 21.980 9.471 -16.225 1.00 109.14 59 GLN C O 1
ATOM 6914 N N . GLY D 2 35 ? 23.826 10.623 -15.601 1.00 109.60 60 GLY C N 1
ATOM 6915 C CA . GLY D 2 35 ? 23.895 11.453 -16.793 1.00 109.27 60 GLY C CA 1
ATOM 6916 C C . GLY D 2 35 ? 22.624 12.143 -17.256 1.00 109.05 60 GLY C C 1
ATOM 6917 O O . GLY D 2 35 ? 22.536 12.541 -18.419 1.00 109.80 60 GLY C O 1
ATOM 6918 N N . VAL D 2 36 ? 21.649 12.302 -16.364 1.00 107.99 61 VAL C N 1
ATOM 6919 C CA . VAL D 2 36 ? 20.389 12.946 -16.727 1.00 106.30 61 VAL C CA 1
ATOM 6920 C C . VAL D 2 36 ? 20.508 14.461 -16.861 1.00 105.13 61 VAL C C 1
ATOM 6921 O O . VAL D 2 36 ? 21.571 15.046 -16.638 1.00 104.62 61 VAL C O 1
ATOM 6925 N N . ASN D 2 37 ? 19.394 15.079 -17.238 1.00 103.70 62 ASN C N 1
ATOM 6926 C CA . ASN D 2 37 ? 19.297 16.520 -17.422 1.00 101.79 62 ASN C CA 1
ATOM 6927 C C . ASN D 2 37 ? 18.377 17.076 -16.337 1.00 100.23 62 ASN C C 1
ATOM 6928 O O . ASN D 2 37 ? 17.154 17.124 -16.487 1.00 99.38 62 ASN C O 1
ATOM 6933 N N . LEU D 2 38 ? 18.988 17.492 -15.235 1.00 98.65 63 LEU C N 1
ATOM 6934 C CA . LEU D 2 38 ? 18.251 18.019 -14.099 1.00 96.48 63 LEU C CA 1
ATOM 6935 C C . LEU D 2 38 ? 18.469 19.511 -13.856 1.00 94.44 63 LEU C C 1
ATOM 6936 O O . LEU D 2 38 ? 19.605 19.999 -13.789 1.00 92.56 63 LEU C O 1
ATOM 6941 N N . ARG D 2 39 ? 17.356 20.226 -13.741 1.00 92.15 64 ARG C N 1
ATOM 6942 C CA . ARG D 2 39 ? 17.378 21.654 -13.480 1.00 89.71 64 ARG C CA 1
ATOM 6943 C C . ARG D 2 39 ? 16.634 21.839 -12.176 1.00 86.42 64 ARG C C 1
ATOM 6944 O O . ARG D 2 39 ? 15.640 21.160 -11.911 1.00 84.92 64 ARG C O 1
ATOM 6952 N N . VAL D 2 40 ? 17.124 22.764 -11.364 1.00 83.24 65 VAL C N 1
ATOM 6953 C CA . VAL D 2 40 ? 16.530 23.028 -10.066 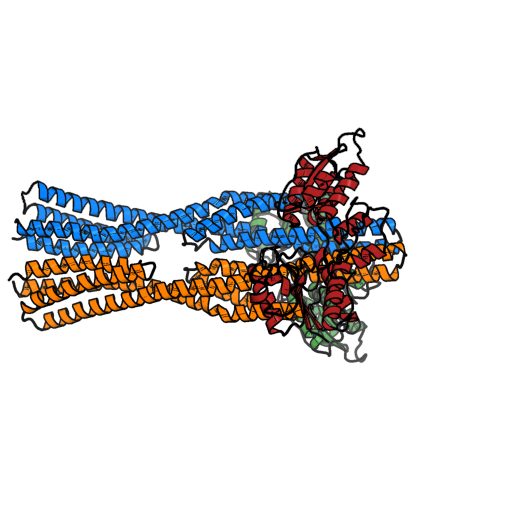1.00 79.16 65 VAL C CA 1
ATOM 6954 C C . VAL D 2 40 ? 15.899 24.412 -9.902 1.00 75.40 65 VAL C C 1
ATOM 6955 O O . VAL D 2 40 ? 16.535 25.436 -10.161 1.00 75.36 65 VAL C O 1
ATOM 6959 N N . LEU D 2 41 ? 14.640 24.427 -9.475 1.00 70.66 66 LEU C N 1
ATOM 6960 C CA . LEU D 2 41 ? 13.907 25.671 -9.243 1.00 66.06 66 LEU C CA 1
ATOM 6961 C C . LEU D 2 41 ? 13.402 25.666 -7.806 1.00 63.52 66 LEU C C 1
ATOM 6962 O O . LEU D 2 41 ? 12.599 24.805 -7.428 1.00 62.74 66 LEU C O 1
ATOM 6967 N N . GLU D 2 42 ? 13.860 26.628 -7.010 1.00 59.93 67 GLU C N 1
ATOM 6968 C CA . GLU D 2 42 ? 13.445 26.702 -5.619 1.00 55.68 67 GLU C CA 1
ATOM 6969 C C . GLU D 2 42 ? 12.458 27.842 -5.423 1.00 51.98 67 GLU C C 1
ATOM 6970 O O . GLU D 2 42 ? 12.714 28.977 -5.830 1.00 52.90 67 GLU C O 1
ATOM 6976 N N . ALA D 2 43 ? 11.330 27.526 -4.797 1.00 47.22 68 ALA C N 1
ATOM 6977 C CA . ALA D 2 43 ? 10.260 28.486 -4.552 1.00 45.57 68 ALA C CA 1
ATOM 6978 C C . ALA D 2 43 ? 10.624 29.673 -3.663 1.00 46.22 68 ALA C C 1
ATOM 6979 O O . ALA D 2 43 ? 9.782 30.552 -3.412 1.00 46.61 68 ALA C O 1
ATOM 6981 N N . GLY D 2 44 ? 11.863 29.697 -3.180 1.00 44.89 69 GLY C N 1
ATOM 6982 C CA . GLY D 2 44 ? 12.302 30.781 -2.322 1.00 42.87 69 GLY C CA 1
ATOM 6983 C C . GLY D 2 44 ? 11.653 30.844 -0.947 1.00 43.46 69 GLY C C 1
ATOM 6984 O O . GLY D 2 44 ? 11.988 31.725 -0.162 1.00 45.78 69 GLY C O 1
ATOM 6985 N N . GLY D 2 45 ? 10.731 29.939 -0.636 1.00 42.38 70 GLY C N 1
ATOM 6986 C CA . GLY D 2 45 ? 10.106 29.984 0.674 1.00 44.42 70 GLY C CA 1
ATOM 6987 C C . GLY D 2 45 ? 8.852 29.142 0.771 1.00 46.97 70 GLY C C 1
ATOM 6988 O O . GLY D 2 45 ? 8.205 28.894 -0.233 1.00 48.09 70 GLY C O 1
ATOM 6989 N N . TYR D 2 46 ? 8.499 28.698 1.972 1.00 49.10 71 TYR C N 1
ATOM 6990 C CA . TYR D 2 46 ? 7.316 27.871 2.121 1.00 52.92 71 TYR C CA 1
ATOM 6991 C C . TYR D 2 46 ? 6.028 28.618 1.867 1.00 54.11 71 TYR C C 1
ATOM 6992 O O . TYR D 2 46 ? 5.076 28.057 1.323 1.00 55.44 71 TYR C O 1
ATOM 7001 N N . PRO D 2 47 ? 5.970 29.900 2.247 1.00 55.37 72 PRO C N 1
ATOM 7002 C CA . PRO D 2 47 ? 4.704 30.590 1.989 1.00 54.08 72 PRO C CA 1
ATOM 7003 C C . PRO D 2 47 ? 4.626 31.069 0.545 1.00 54.73 72 PRO C C 1
ATOM 7004 O O . PRO D 2 47 ? 3.700 31.781 0.177 1.00 57.33 72 PRO C O 1
ATOM 7008 N N . ASN D 2 48 ? 5.599 30.668 -0.269 1.00 53.87 73 ASN C N 1
ATOM 7009 C CA . ASN D 2 48 ? 5.644 31.068 -1.673 1.00 53.66 73 ASN C CA 1
ATOM 7010 C C . ASN D 2 48 ? 4.992 30.056 -2.589 1.00 55.34 73 ASN C C 1
ATOM 7011 O O . ASN D 2 48 ? 5.602 29.602 -3.562 1.00 53.93 73 ASN C O 1
ATOM 7016 N N . LYS D 2 49 ? 3.741 29.727 -2.285 1.00 57.43 74 LYS C N 1
ATOM 7017 C CA . LYS D 2 49 ? 2.986 28.756 -3.067 1.00 61.21 74 LYS C CA 1
ATOM 7018 C C . LYS D 2 49 ? 2.786 29.226 -4.506 1.00 62.49 74 LYS C C 1
ATOM 7019 O O . LYS D 2 49 ? 3.074 28.493 -5.465 1.00 61.81 74 LYS C O 1
ATOM 7025 N N . SER D 2 50 ? 2.320 30.461 -4.652 1.00 63.06 75 SER C N 1
ATOM 7026 C CA . SER D 2 50 ? 2.087 31.032 -5.970 1.00 63.56 75 SER C CA 1
ATOM 7027 C C . SER D 2 50 ? 3.322 30.894 -6.844 1.00 63.01 75 SER C C 1
ATOM 7028 O O . SER D 2 50 ? 3.222 30.584 -8.028 1.00 62.18 75 SER C O 1
ATOM 7031 N N . ARG D 2 51 ? 4.488 31.112 -6.252 1.00 63.25 76 ARG C N 1
ATOM 7032 C CA . ARG D 2 51 ? 5.725 31.020 -7.007 1.00 65.28 76 ARG C CA 1
ATOM 7033 C C . ARG D 2 51 ? 6.086 29.595 -7.424 1.00 66.28 76 ARG C C 1
ATOM 7034 O O . ARG D 2 51 ? 6.754 29.391 -8.441 1.00 66.11 76 ARG C O 1
ATOM 7042 N N . GLN D 2 52 ? 5.648 28.607 -6.650 1.00 67.56 77 GLN C N 1
ATOM 7043 C CA . GLN D 2 52 ? 5.956 27.217 -6.987 1.00 68.30 77 GLN C CA 1
ATOM 7044 C C . GLN D 2 52 ? 5.016 26.735 -8.095 1.00 67.81 77 GLN C C 1
ATOM 7045 O O . GLN D 2 52 ? 5.444 26.014 -8.998 1.00 66.57 77 GLN C O 1
ATOM 7051 N N . GLU D 2 53 ? 3.747 27.143 -8.024 1.00 67.71 78 GLU C N 1
ATOM 7052 C CA . GLU D 2 53 ? 2.755 26.788 -9.042 1.00 66.57 78 GLU C CA 1
ATOM 7053 C C . GLU D 2 53 ? 3.289 27.230 -10.390 1.00 66.73 78 GLU C C 1
ATOM 7054 O O . GLU D 2 53 ? 3.188 26.509 -11.375 1.00 67.55 78 GLU C O 1
ATOM 7060 N N . GLN D 2 54 ? 3.864 28.426 -10.420 1.00 67.31 79 GLN C N 1
ATOM 7061 C CA . GLN D 2 54 ? 4.429 28.969 -11.647 1.00 68.93 79 GLN C CA 1
ATOM 7062 C C . GLN D 2 54 ? 5.714 28.228 -12.048 1.00 69.01 79 GLN C C 1
ATOM 7063 O O . GLN D 2 54 ? 5.894 27.880 -13.211 1.00 68.40 79 GLN C O 1
ATOM 7069 N N . GLN D 2 55 ? 6.604 27.981 -11.090 1.00 70.36 80 GLN C N 1
ATOM 7070 C CA . GLN D 2 55 ? 7.852 27.269 -11.377 1.00 70.65 80 GLN C CA 1
ATOM 7071 C C . GLN D 2 55 ? 7.508 25.855 -11.815 1.00 71.49 80 GLN C C 1
ATOM 7072 O O . GLN D 2 55 ? 8.241 25.215 -12.572 1.00 71.20 80 GLN C O 1
ATOM 7078 N N . LEU D 2 56 ? 6.372 25.384 -11.318 1.00 72.54 81 LEU C N 1
ATOM 7079 C CA . LEU D 2 56 ? 5.856 24.057 -11.629 1.00 73.85 81 LEU C CA 1
ATOM 7080 C C . LEU D 2 56 ? 5.406 24.093 -13.087 1.00 74.72 81 LEU C C 1
ATOM 7081 O O . LEU D 2 56 ? 5.639 23.156 -13.854 1.00 74.33 81 LEU C O 1
ATOM 7086 N N . ALA D 2 57 ? 4.763 25.198 -13.454 1.00 76.02 82 ALA C N 1
ATOM 7087 C CA . ALA D 2 57 ? 4.296 25.410 -14.819 1.00 76.38 82 ALA C CA 1
ATOM 7088 C C . ALA D 2 57 ? 5.504 25.736 -15.696 1.00 76.32 82 ALA C C 1
ATOM 7089 O O . ALA D 2 57 ? 5.506 25.464 -16.891 1.00 75.18 82 ALA C O 1
ATOM 7091 N N . LEU D 2 58 ? 6.530 26.327 -15.092 1.00 77.25 83 LEU C N 1
ATOM 7092 C CA . LEU D 2 58 ? 7.741 26.666 -15.817 1.00 78.87 83 LEU C CA 1
ATOM 7093 C C . LEU D 2 58 ? 8.452 25.382 -16.182 1.00 80.84 83 LEU C C 1
ATOM 7094 O O . LEU D 2 58 ? 9.027 25.263 -17.262 1.00 81.14 83 LEU C O 1
ATOM 7099 N N . CYS D 2 59 ? 8.418 24.415 -15.273 1.00 83.47 84 CYS C N 1
ATOM 7100 C CA . CYS D 2 59 ? 9.067 23.140 -15.537 1.00 86.16 84 CYS C CA 1
ATOM 7101 C C . CYS D 2 59 ? 8.505 22.543 -16.822 1.00 86.82 84 CYS C C 1
ATOM 7102 O O . CYS D 2 59 ? 9.255 22.193 -17.736 1.00 86.37 84 CYS C O 1
ATOM 7105 N N . THR D 2 60 ? 7.179 22.443 -16.888 1.00 87.30 85 THR C N 1
ATOM 7106 C CA . THR D 2 60 ? 6.507 21.889 -18.060 1.00 88.02 85 THR C CA 1
ATOM 7107 C C . THR D 2 60 ? 6.962 22.597 -19.342 1.00 88.48 85 THR C C 1
ATOM 7108 O O . THR D 2 60 ? 7.410 21.942 -20.288 1.00 87.78 85 THR C O 1
ATOM 7112 N N . GLN D 2 61 ? 6.852 23.928 -19.362 1.00 88.75 86 GLN C N 1
ATOM 7113 C CA . GLN D 2 61 ? 7.250 24.732 -20.518 1.00 88.27 86 GLN C CA 1
ATOM 7114 C C . GLN D 2 61 ? 8.669 24.370 -20.934 1.00 87.39 86 GLN C C 1
ATOM 7115 O O . GLN D 2 61 ? 9.006 24.386 -22.113 1.00 86.70 86 GLN C O 1
ATOM 7121 N N . TRP D 2 62 ? 9.500 24.039 -19.954 1.00 87.57 87 TRP C N 1
ATOM 7122 C CA . TRP D 2 62 ? 10.881 23.663 -20.226 1.00 88.58 87 TRP C CA 1
ATOM 7123 C C . TRP D 2 62 ? 10.898 22.279 -20.862 1.00 88.55 87 TRP C C 1
ATOM 7124 O O . TRP D 2 62 ? 11.908 21.845 -21.423 1.00 88.01 87 TRP C O 1
ATOM 7135 N N . GLY D 2 63 ? 9.765 21.591 -20.758 1.00 88.85 88 GLY C N 1
ATOM 7136 C CA . GLY D 2 63 ? 9.640 20.261 -21.323 1.00 88.64 88 GLY C CA 1
ATOM 7137 C C . GLY D 2 63 ? 10.195 19.168 -20.433 1.00 88.37 88 GLY C C 1
ATOM 7138 O O . GLY D 2 63 ? 10.942 18.306 -20.885 1.00 86.63 88 GLY C O 1
ATOM 7139 N N . ALA D 2 64 ? 9.824 19.200 -19.160 1.00 89.21 89 ALA C N 1
ATOM 7140 C CA . ALA D 2 64 ? 10.292 18.198 -18.216 1.00 89.60 89 ALA C CA 1
ATOM 7141 C C . ALA D 2 64 ? 9.461 16.918 -18.331 1.00 89.40 89 ALA C C 1
ATOM 7142 O O . ALA D 2 64 ? 8.241 16.929 -18.124 1.00 88.36 89 ALA C O 1
ATOM 7144 N N . ASN D 2 65 ? 10.134 15.821 -18.672 1.00 88.89 90 ASN C N 1
ATOM 7145 C CA . ASN D 2 65 ? 9.490 14.520 -18.820 1.00 88.75 90 ASN C CA 1
ATOM 7146 C C . ASN D 2 65 ? 8.834 14.110 -17.499 1.00 88.40 90 ASN C C 1
ATOM 7147 O O . ASN D 2 65 ? 7.643 13.791 -17.445 1.00 88.04 90 ASN C O 1
ATOM 7152 N N . ALA D 2 66 ? 9.634 14.121 -16.440 1.00 87.72 91 ALA C N 1
ATOM 7153 C CA . ALA D 2 66 ? 9.166 13.791 -15.103 1.00 85.94 91 ALA C CA 1
ATOM 7154 C C . ALA D 2 66 ? 9.733 14.861 -14.176 1.00 84.73 91 ALA C C 1
ATOM 7155 O O . ALA D 2 66 ? 10.873 15.310 -14.351 1.00 84.10 91 ALA C O 1
ATOM 7157 N N . ILE D 2 67 ? 8.938 15.283 -13.201 1.00 82.83 92 ILE C N 1
ATOM 7158 C CA . ILE D 2 67 ? 9.401 16.300 -12.269 1.00 81.44 92 ILE C CA 1
ATOM 7159 C C . ILE D 2 67 ? 9.306 15.861 -10.809 1.00 80.32 92 ILE C C 1
ATOM 7160 O O . ILE D 2 67 ? 8.284 15.318 -10.366 1.00 79.40 92 ILE C O 1
ATOM 7165 N N . ILE D 2 68 ? 10.395 16.100 -10.077 1.00 78.20 93 ILE C N 1
ATOM 7166 C CA . ILE D 2 68 ? 10.490 15.770 -8.658 1.00 74.42 93 ILE C CA 1
ATOM 7167 C C . ILE D 2 68 ? 10.121 17.019 -7.869 1.00 72.38 93 ILE C C 1
ATOM 7168 O O . ILE D 2 68 ? 10.870 17.996 -7.828 1.00 70.29 93 ILE C O 1
ATOM 7173 N N . LEU D 2 69 ? 8.954 16.962 -7.245 1.00 70.68 94 LEU C N 1
ATOM 7174 C CA . LEU D 2 69 ? 8.417 18.069 -6.478 1.00 70.61 94 LEU C CA 1
ATOM 7175 C C . LEU D 2 69 ? 8.540 17.972 -4.940 1.00 71.33 94 LEU C C 1
ATOM 7176 O O . LEU D 2 69 ? 8.182 16.956 -4.330 1.00 70.27 94 LEU C O 1
ATOM 7181 N N . GLY D 2 70 ? 9.060 19.039 -4.327 1.00 70.89 95 GLY C N 1
ATOM 7182 C CA . GLY D 2 70 ? 9.172 19.112 -2.877 1.00 68.36 95 GLY C CA 1
ATOM 7183 C C . GLY D 2 70 ? 8.186 20.189 -2.461 1.00 67.20 95 GLY C C 1
ATOM 7184 O O . GLY D 2 70 ? 8.568 21.330 -2.229 1.00 66.85 95 GLY C O 1
ATOM 7185 N N . THR D 2 71 ? 6.909 19.825 -2.366 1.00 67.20 96 THR C N 1
ATOM 7186 C CA . THR D 2 71 ? 5.850 20.789 -2.042 1.00 68.26 96 THR C CA 1
ATOM 7187 C C . THR D 2 71 ? 5.943 21.607 -0.776 1.00 67.96 96 THR C C 1
ATOM 7188 O O . THR D 2 71 ? 6.363 21.128 0.278 1.00 67.78 96 THR C O 1
ATOM 7192 N N . VAL D 2 72 ? 5.475 22.844 -0.917 1.00 67.74 97 VAL C N 1
ATOM 7193 C CA . VAL D 2 72 ? 5.441 23.844 0.134 1.00 67.51 97 VAL C CA 1
ATOM 7194 C C . VAL D 2 72 ? 4.117 23.653 0.841 1.00 67.31 97 VAL C C 1
ATOM 7195 O O . VAL D 2 72 ? 3.606 24.557 1.482 1.00 67.31 97 VAL C O 1
ATOM 7199 N N . ASP D 2 73 ? 3.565 22.458 0.709 1.00 69.32 98 ASP C N 1
ATOM 7200 C CA . ASP D 2 73 ? 2.287 22.132 1.325 1.00 73.21 98 ASP C CA 1
ATOM 7201 C C . ASP D 2 73 ? 1.788 20.814 0.747 1.00 75.45 98 ASP C C 1
ATOM 7202 O O . ASP D 2 73 ? 1.862 20.578 -0.463 1.00 74.62 98 ASP C O 1
ATOM 7207 N N . PRO D 2 74 ? 1.265 19.930 1.613 1.00 78.26 99 PRO C N 1
ATOM 7208 C CA . PRO D 2 74 ? 0.763 18.635 1.162 1.00 80.13 99 PRO C CA 1
ATOM 7209 C C . PRO D 2 74 ? -0.484 18.783 0.312 1.00 81.64 99 PRO C C 1
ATOM 7210 O O . PRO D 2 74 ? -0.581 18.224 -0.780 1.00 82.47 99 PRO C O 1
ATOM 7214 N N . HIS D 2 75 ? -1.438 19.545 0.832 1.00 82.75 100 HIS C N 1
ATOM 7215 C CA . HIS D 2 75 ? -2.704 19.760 0.150 1.00 85.13 100 HIS C CA 1
ATOM 7216 C C . HIS D 2 75 ? -2.715 20.893 -0.890 1.00 85.56 100 HIS C C 1
ATOM 7217 O O . HIS D 2 75 ? -3.770 21.456 -1.193 1.00 85.29 100 HIS C O 1
ATOM 7224 N N . ALA D 2 76 ? -1.550 21.204 -1.453 1.00 86.20 101 ALA C N 1
ATOM 7225 C CA . ALA D 2 76 ? -1.428 22.275 -2.442 1.00 86.24 101 ALA C CA 1
ATOM 7226 C C . ALA D 2 76 ? -1.873 21.884 -3.850 1.00 86.65 101 ALA C C 1
ATOM 7227 O O . ALA D 2 76 ? -2.573 22.643 -4.517 1.00 86.29 101 ALA C O 1
ATOM 7229 N N . TYR D 2 77 ? -1.460 20.703 -4.300 1.00 87.13 102 TYR C N 1
ATOM 7230 C CA . TYR D 2 77 ? -1.800 20.224 -5.636 1.00 87.46 102 TYR C CA 1
ATOM 7231 C C . TYR D 2 77 ? -2.639 18.962 -5.528 1.00 88.70 102 TYR C C 1
ATOM 7232 O O . TYR D 2 77 ? -2.605 18.097 -6.413 1.00 88.32 102 TYR C O 1
ATOM 7241 N N . GLU D 2 78 ? -3.393 18.874 -4.434 1.00 89.57 103 GLU C N 1
ATOM 7242 C CA . GLU D 2 78 ? -4.249 17.727 -4.144 1.00 89.78 103 GLU C CA 1
ATOM 7243 C C . GLU D 2 78 ? -5.288 17.480 -5.235 1.00 89.50 103 GLU C C 1
ATOM 7244 O O . GLU D 2 78 ? -5.567 16.336 -5.596 1.00 89.82 103 GLU C O 1
ATOM 7250 N N . HIS D 2 79 ? -5.847 18.563 -5.761 1.00 88.49 104 HIS C N 1
ATOM 7251 C CA . HIS D 2 79 ? -6.863 18.471 -6.795 1.00 86.86 104 HIS C CA 1
ATOM 7252 C C . HIS D 2 79 ? -6.469 19.292 -8.014 1.00 85.60 104 HIS C C 1
ATOM 7253 O O . HIS D 2 79 ? -7.339 19.670 -8.795 1.00 86.46 104 HIS C O 1
ATOM 7260 N N . ASN D 2 80 ? -5.180 19.569 -8.197 1.00 83.27 105 ASN C N 1
ATOM 7261 C CA . ASN D 2 80 ? -4.782 20.406 -9.326 1.00 81.65 105 ASN C CA 1
ATOM 7262 C C . ASN D 2 80 ? -3.460 20.103 -10.007 1.00 80.17 105 ASN C C 1
ATOM 7263 O O . ASN D 2 80 ? -3.197 20.633 -11.074 1.00 78.77 105 ASN C O 1
ATOM 7268 N N . LEU D 2 81 ? -2.623 19.271 -9.402 1.00 80.12 106 LEU C N 1
ATOM 7269 C CA . LEU D 2 81 ? -1.311 18.962 -9.973 1.00 79.94 106 LEU C CA 1
ATOM 7270 C C . LEU D 2 81 ? -1.259 18.876 -11.506 1.00 80.30 106 LEU C C 1
ATOM 7271 O O . LEU D 2 81 ? -0.481 19.580 -12.154 1.00 78.20 106 LEU C O 1
ATOM 7276 N N . LYS D 2 82 ? -2.082 18.003 -12.077 1.00 81.70 107 LYS C N 1
ATOM 7277 C CA . LYS D 2 82 ? -2.126 17.809 -13.523 1.00 82.56 107 LYS C CA 1
ATOM 7278 C C . LYS D 2 82 ? -2.371 19.153 -14.208 1.00 82.45 107 LYS C C 1
ATOM 7279 O O . LYS D 2 82 ? -1.788 19.460 -15.255 1.00 81.34 107 LYS C O 1
ATOM 7285 N N . SER D 2 83 ? -3.231 19.948 -13.579 1.00 82.06 108 SER C N 1
ATOM 7286 C CA . SER D 2 83 ? -3.612 21.278 -14.046 1.00 80.87 108 SER C CA 1
ATOM 7287 C C . SER D 2 83 ? -2.426 22.248 -14.149 1.00 80.06 108 SER C C 1
ATOM 7288 O O . SER D 2 83 ? -2.578 23.367 -14.632 1.00 78.12 108 SER C O 1
ATOM 7291 N N . TRP D 2 84 ? -1.253 21.824 -13.685 1.00 80.31 109 TRP C N 1
ATOM 7292 C CA . TRP D 2 84 ? -0.058 22.661 -13.753 1.00 80.33 109 TRP C CA 1
ATOM 7293 C C . TRP D 2 84 ? 1.055 21.933 -14.505 1.00 82.28 109 TRP C C 1
ATOM 7294 O O . TRP D 2 84 ? 1.991 22.565 -15.000 1.00 82.24 109 TRP C O 1
ATOM 7305 N N . VAL D 2 85 ? 0.955 20.607 -14.598 1.00 84.14 110 VAL C N 1
ATOM 7306 C CA . VAL D 2 85 ? 1.993 19.840 -15.277 1.00 86.28 110 VAL C CA 1
ATOM 7307 C C . VAL D 2 85 ? 1.487 18.930 -16.400 1.00 87.68 110 VAL C C 1
ATOM 7308 O O . VAL D 2 85 ? 2.239 18.596 -17.318 1.00 87.42 110 VAL C O 1
ATOM 7312 N N . GLY D 2 86 ? 0.223 18.520 -16.323 1.00 88.73 111 GLY C N 1
ATOM 7313 C CA . GLY D 2 86 ? -0.327 17.657 -17.356 1.00 90.60 111 GLY C CA 1
ATOM 7314 C C . GLY D 2 86 ? -0.046 16.171 -17.179 1.00 91.01 111 GLY C C 1
ATOM 7315 O O . GLY D 2 86 ? -0.242 15.622 -16.099 1.00 90.99 111 GLY C O 1
ATOM 7316 N N . ASN D 2 87 ? 0.410 15.515 -18.242 1.00 91.60 112 ASN C N 1
ATOM 7317 C CA . ASN D 2 87 ? 0.695 14.082 -18.183 1.00 93.05 112 ASN C CA 1
ATOM 7318 C C . ASN D 2 87 ? 1.985 13.802 -17.462 1.00 93.68 112 ASN C C 1
ATOM 7319 O O . ASN D 2 87 ? 2.319 12.644 -17.220 1.00 94.48 112 ASN C O 1
ATOM 7324 N N . THR D 2 88 ? 2.718 14.856 -17.130 1.00 93.34 113 THR C N 1
ATOM 7325 C CA . THR D 2 88 ? 3.990 14.681 -16.462 1.00 92.38 113 THR C CA 1
ATOM 7326 C C . THR D 2 88 ? 3.863 13.883 -15.171 1.00 91.45 113 THR C C 1
ATOM 7327 O O . THR D 2 88 ? 2.979 14.138 -14.349 1.00 89.67 113 THR C O 1
ATOM 7331 N N . PRO D 2 89 ? 4.737 12.876 -15.000 1.00 91.29 114 PRO C N 1
ATOM 7332 C CA . PRO D 2 89 ? 4.772 12.009 -13.822 1.00 90.55 114 PRO C CA 1
ATOM 7333 C C . PRO D 2 89 ? 5.564 12.723 -12.741 1.00 90.16 114 PRO C C 1
ATOM 7334 O O . PRO D 2 89 ? 6.706 13.134 -12.970 1.00 89.26 114 PRO C O 1
ATOM 7338 N N . VAL D 2 90 ? 4.956 12.880 -11.570 1.00 89.72 115 VAL C N 1
ATOM 7339 C CA . VAL D 2 90 ? 5.616 13.565 -10.469 1.00 88.71 115 VAL C CA 1
ATOM 7340 C C . VAL D 2 90 ? 6.224 12.586 -9.473 1.00 88.12 115 VAL C C 1
ATOM 7341 O O . VAL D 2 90 ? 5.723 11.478 -9.281 1.00 87.34 115 VAL C O 1
ATOM 7345 N N . PHE D 2 91 ? 7.319 13.011 -8.855 1.00 87.61 116 PHE C N 1
ATOM 7346 C CA . PHE D 2 91 ? 8.020 12.213 -7.859 1.00 87.16 116 PHE C CA 1
ATOM 7347 C C . PHE D 2 91 ? 8.190 13.063 -6.599 1.00 86.13 116 PHE C C 1
ATOM 7348 O O . PHE D 2 91 ? 8.948 14.037 -6.614 1.00 86.46 116 PHE C O 1
ATOM 7356 N N . ALA D 2 92 ? 7.488 12.712 -5.521 1.00 83.87 117 ALA C N 1
ATOM 7357 C CA . ALA D 2 92 ? 7.611 13.455 -4.268 1.00 81.79 117 ALA C CA 1
ATOM 7358 C C . ALA D 2 92 ? 9.052 13.275 -3.777 1.00 80.83 117 ALA C C 1
ATOM 7359 O O . ALA D 2 92 ? 9.550 12.155 -3.727 1.00 80.63 117 ALA C O 1
ATOM 7361 N N . THR D 2 93 ? 9.718 14.374 -3.420 1.00 79.92 118 THR C N 1
ATOM 7362 C CA . THR D 2 93 ? 11.108 14.307 -2.975 1.00 78.92 118 THR C CA 1
ATOM 7363 C C . THR D 2 93 ? 11.329 14.247 -1.479 1.00 77.09 118 THR C C 1
ATOM 7364 O O . THR D 2 93 ? 12.165 13.470 -1.021 1.00 79.03 118 THR C O 1
ATOM 7368 N N . VAL D 2 94 ? 10.622 15.072 -0.710 1.00 72.62 119 VAL C N 1
ATOM 7369 C CA . VAL D 2 94 ? 10.832 15.054 0.731 1.00 67.90 119 VAL C CA 1
ATOM 7370 C C . VAL D 2 94 ? 9.579 15.285 1.523 1.00 66.74 119 VAL C C 1
ATOM 7371 O O . VAL D 2 94 ? 9.532 14.978 2.701 1.00 65.72 119 VAL C O 1
ATOM 7375 N N . ASN D 2 95 ? 8.549 15.811 0.886 1.00 66.64 120 ASN C N 1
ATOM 7376 C CA . ASN D 2 95 ? 7.331 16.067 1.631 1.00 68.28 120 ASN C CA 1
ATOM 7377 C C . ASN D 2 95 ? 6.111 15.313 1.125 1.00 69.92 120 ASN C C 1
ATOM 7378 O O . ASN D 2 95 ? 6.027 14.921 -0.041 1.00 71.34 120 ASN C O 1
ATOM 7383 N N . GLN D 2 96 ? 5.170 15.097 2.031 1.00 71.12 121 GLN C N 1
ATOM 7384 C CA . GLN D 2 96 ? 3.947 14.395 1.711 1.00 73.10 121 GLN C CA 1
ATOM 7385 C C . GLN D 2 96 ? 3.197 15.135 0.614 1.00 75.23 121 GLN C C 1
ATOM 7386 O O . GLN D 2 96 ? 2.900 16.321 0.761 1.00 76.81 121 GLN C O 1
ATOM 7392 N N . LEU D 2 97 ? 2.899 14.439 -0.484 1.00 76.50 122 LEU C N 1
ATOM 7393 C CA . LEU D 2 97 ? 2.161 15.026 -1.600 1.00 77.54 122 LEU C CA 1
ATOM 7394 C C . LEU D 2 97 ? 0.793 14.362 -1.718 1.00 78.83 122 LEU C C 1
ATOM 7395 O O . LEU D 2 97 ? 0.641 13.372 -2.423 1.00 80.03 122 LEU C O 1
ATOM 7400 N N . ASP D 2 98 ? -0.201 14.910 -1.030 1.00 80.70 123 ASP C N 1
ATOM 7401 C CA . ASP D 2 98 ? -1.549 14.349 -1.060 1.00 83.65 123 ASP C CA 1
ATOM 7402 C C . ASP D 2 98 ? -2.337 14.689 -2.326 1.00 85.15 123 ASP C C 1
ATOM 7403 O O . ASP D 2 98 ? -2.774 15.824 -2.506 1.00 85.21 123 ASP C O 1
ATOM 7408 N N . LEU D 2 99 ? -2.527 13.698 -3.192 1.00 86.78 124 LEU C N 1
ATOM 7409 C CA . LEU D 2 99 ? -3.275 13.891 -4.432 1.00 88.59 124 LEU C CA 1
ATOM 7410 C C . LEU D 2 99 ? -4.670 13.266 -4.330 1.00 91.51 124 LEU C C 1
ATOM 7411 O O . LEU D 2 99 ? -4.971 12.554 -3.373 1.00 92.41 124 LEU C O 1
ATOM 7416 N N . ASP D 2 100 ? -5.522 13.549 -5.311 1.00 94.39 125 ASP C N 1
ATOM 7417 C CA . ASP D 2 100 ? -6.878 13.003 -5.351 1.00 95.85 125 ASP C CA 1
ATOM 7418 C C . ASP D 2 100 ? -6.796 11.712 -6.164 1.00 96.44 125 ASP C C 1
ATOM 7419 O O . ASP D 2 100 ? -5.741 11.412 -6.732 1.00 96.74 125 ASP C O 1
ATOM 7424 N N . GLU D 2 101 ? -7.880 10.941 -6.215 1.00 96.11 126 GLU C N 1
ATOM 7425 C CA . GLU D 2 101 ? -7.860 9.704 -6.989 1.00 96.19 126 GLU C CA 1
ATOM 7426 C C . GLU D 2 101 ? -7.469 10.014 -8.436 1.00 96.23 126 GLU C C 1
ATOM 7427 O O . GLU D 2 101 ? -6.764 9.232 -9.085 1.00 95.43 126 GLU C O 1
ATOM 7433 N N . GLU D 2 102 ? -7.929 11.165 -8.926 1.00 95.88 127 GLU C N 1
ATOM 7434 C CA . GLU D 2 102 ? -7.635 11.622 -10.282 1.00 94.71 127 GLU C CA 1
ATOM 7435 C C . GLU D 2 102 ? -6.199 12.153 -10.388 1.00 93.55 127 GLU C C 1
ATOM 7436 O O . GLU D 2 102 ? -5.399 11.672 -11.196 1.00 92.80 127 GLU C O 1
ATOM 7442 N N . GLN D 2 103 ? -5.870 13.140 -9.563 1.00 91.77 128 GLN C N 1
ATOM 7443 C CA . GLN D 2 103 ? -4.533 13.717 -9.582 1.00 90.56 128 GLN C CA 1
ATOM 7444 C C . GLN D 2 103 ? -3.469 12.648 -9.351 1.00 90.17 128 GLN C C 1
ATOM 7445 O O . GLN D 2 103 ? -2.466 12.583 -10.067 1.00 88.65 128 GLN C O 1
ATOM 7451 N N . SER D 2 104 ? -3.704 11.813 -8.341 1.00 90.69 129 SER C N 1
ATOM 7452 C CA . SER D 2 104 ? -2.780 10.744 -7.965 1.00 91.07 129 SER C CA 1
ATOM 7453 C C . SER D 2 104 ? -2.234 9.986 -9.163 1.00 90.69 129 SER C C 1
ATOM 7454 O O . SER D 2 104 ? -1.114 9.476 -9.139 1.00 90.54 129 SER C O 1
ATOM 7457 N N . THR D 2 105 ? -3.039 9.926 -10.213 1.00 91.05 130 THR C N 1
ATOM 7458 C CA . THR D 2 105 ? -2.684 9.238 -11.447 1.00 91.14 130 THR C CA 1
ATOM 7459 C C . THR D 2 105 ? -1.350 9.716 -12.018 1.00 90.95 130 THR C C 1
ATOM 7460 O O . THR D 2 105 ? -0.839 9.156 -12.992 1.00 90.25 130 THR C O 1
ATOM 7464 N N . LEU D 2 106 ? -0.790 10.749 -11.400 1.00 90.72 131 LEU C N 1
ATOM 7465 C CA . LEU D 2 106 ? 0.463 11.329 -11.855 1.00 90.47 131 LEU C CA 1
ATOM 7466 C C . LEU D 2 106 ? 1.672 10.825 -11.074 1.00 90.55 131 LEU C C 1
ATOM 7467 O O . LEU D 2 106 ? 2.750 10.617 -11.639 1.00 89.85 131 LEU C O 1
ATOM 7472 N N . LEU D 2 107 ? 1.485 10.633 -9.772 1.00 90.83 132 LEU C N 1
ATOM 7473 C CA . LEU D 2 107 ? 2.554 10.171 -8.898 1.00 90.89 132 LEU C CA 1
ATOM 7474 C C . LEU D 2 107 ? 2.990 8.769 -9.293 1.00 91.37 132 LEU C C 1
ATOM 7475 O O . LEU D 2 107 ? 2.187 7.839 -9.303 1.00 91.95 132 LEU C O 1
ATOM 7480 N N . LYS D 2 108 ? 4.268 8.624 -9.623 1.00 91.70 133 LYS C N 1
ATOM 7481 C CA . LYS D 2 108 ? 4.805 7.336 -10.041 1.00 92.38 133 LYS C CA 1
ATOM 7482 C C . LYS D 2 108 ? 5.775 6.766 -9.012 1.00 92.80 133 LYS C C 1
ATOM 7483 O O . LYS D 2 108 ? 6.016 5.556 -8.967 1.00 92.17 133 LYS C O 1
ATOM 7489 N N . GLY D 2 109 ? 6.327 7.655 -8.192 1.00 93.57 134 GLY C N 1
ATOM 7490 C CA . GLY D 2 109 ? 7.271 7.261 -7.158 1.00 93.24 134 GLY C CA 1
ATOM 7491 C C . GLY D 2 109 ? 7.431 8.373 -6.132 1.00 92.13 134 GLY C C 1
ATOM 7492 O O . GLY D 2 109 ? 7.270 9.550 -6.463 1.00 92.89 134 GLY C O 1
ATOM 7493 N N . GLU D 2 110 ? 7.744 8.017 -4.888 1.00 89.68 135 GLU C N 1
ATOM 7494 C CA . GLU D 2 110 ? 7.905 9.021 -3.844 1.00 85.90 135 GLU C CA 1
ATOM 7495 C C . GLU D 2 110 ? 8.807 8.590 -2.705 1.00 83.21 135 GLU C C 1
ATOM 7496 O O . GLU D 2 110 ? 8.612 7.529 -2.122 1.00 82.85 135 GLU C O 1
ATOM 7502 N N . VAL D 2 111 ? 9.796 9.426 -2.400 1.00 80.42 136 VAL C N 1
ATOM 7503 C CA . VAL D 2 111 ? 10.721 9.168 -1.309 1.00 78.20 136 VAL C CA 1
ATOM 7504 C C . VAL D 2 111 ? 10.248 10.007 -0.129 1.00 77.60 136 VAL C C 1
ATOM 7505 O O . VAL D 2 111 ? 9.535 10.989 -0.310 1.00 77.72 136 VAL C O 1
ATOM 7509 N N . GLY D 2 112 ? 10.625 9.612 1.079 1.00 76.98 137 GLY C N 1
ATOM 7510 C CA . GLY D 2 112 ? 10.197 10.360 2.243 1.00 76.25 137 GLY C CA 1
ATOM 7511 C C . GLY D 2 112 ? 10.266 9.550 3.518 1.00 75.88 137 GLY C C 1
ATOM 7512 O O . GLY D 2 112 ? 9.679 8.474 3.628 1.00 76.22 137 GLY C O 1
ATOM 7513 N N . VAL D 2 113 ? 10.981 10.087 4.493 1.00 75.34 138 VAL C N 1
ATOM 7514 C CA . VAL D 2 113 ? 11.156 9.437 5.781 1.00 75.02 138 VAL C CA 1
ATOM 7515 C C . VAL D 2 113 ? 10.101 9.839 6.809 1.00 75.49 138 VAL C C 1
ATOM 7516 O O . VAL D 2 113 ? 9.962 11.012 7.125 1.00 76.05 138 VAL C O 1
ATOM 7520 N N . ASP D 2 114 ? 9.362 8.861 7.325 1.00 76.47 139 ASP C N 1
ATOM 7521 C CA . ASP D 2 114 ? 8.348 9.114 8.347 1.00 77.45 139 ASP C CA 1
ATOM 7522 C C . ASP D 2 114 ? 9.087 9.705 9.547 1.00 78.18 139 ASP C C 1
ATOM 7523 O O . ASP D 2 114 ? 9.922 9.040 10.164 1.00 78.52 139 ASP C O 1
ATOM 7528 N N . TRP D 2 115 ? 8.784 10.954 9.881 1.00 78.10 140 TRP C N 1
ATOM 7529 C CA . TRP D 2 115 ? 9.466 11.608 10.987 1.00 77.42 140 TRP C CA 1
ATOM 7530 C C . TRP D 2 115 ? 9.162 11.048 12.366 1.00 77.78 140 TRP C C 1
ATOM 7531 O O . TRP D 2 115 ? 9.897 11.316 13.320 1.00 77.64 140 TRP C O 1
ATOM 7542 N N . TYR D 2 116 ? 8.092 10.261 12.461 1.00 77.38 141 TYR C N 1
ATOM 7543 C CA . TYR D 2 116 ? 7.695 9.622 13.716 1.00 75.88 141 TYR C CA 1
ATOM 7544 C C . TYR D 2 116 ? 8.910 8.930 14.317 1.00 75.13 141 TYR C C 1
ATOM 7545 O O . TYR D 2 116 ? 9.146 8.996 15.521 1.00 74.64 141 TYR C O 1
ATOM 7554 N N . TRP D 2 117 ? 9.677 8.269 13.457 1.00 75.15 142 TRP C N 1
ATOM 7555 C CA . TRP D 2 117 ? 10.866 7.539 13.875 1.00 76.12 142 TRP C CA 1
ATOM 7556 C C . TRP D 2 117 ? 12.084 8.432 14.083 1.00 73.34 142 TRP C C 1
ATOM 7557 O O . TRP D 2 117 ? 13.187 7.945 14.326 1.00 73.89 142 TRP C O 1
ATOM 7568 N N . MET D 2 118 ? 11.886 9.739 13.968 1.00 70.07 143 MET C N 1
ATOM 7569 C CA . MET D 2 118 ? 12.969 10.687 14.200 1.00 66.56 143 MET C CA 1
ATOM 7570 C C . MET D 2 118 ? 12.768 11.148 15.650 1.00 65.64 143 MET C C 1
ATOM 7571 O O . MET D 2 118 ? 13.716 11.269 16.429 1.00 63.62 143 MET C O 1
ATOM 7576 N N . GLY D 2 119 ? 11.509 11.387 16.000 1.00 65.14 144 GLY C N 1
ATOM 7577 C CA . GLY D 2 119 ? 11.183 11.790 17.350 1.00 65.63 144 GLY C CA 1
ATOM 7578 C C . GLY D 2 119 ? 11.391 10.589 18.251 1.00 66.12 144 GLY C C 1
ATOM 7579 O O . GLY D 2 119 ? 11.858 10.711 19.389 1.00 66.19 144 GLY C O 1
ATOM 7580 N N . TYR D 2 120 ? 11.048 9.413 17.733 1.00 66.33 145 TYR C N 1
ATOM 7581 C CA . TYR D 2 120 ? 11.214 8.181 18.491 1.00 65.36 145 TYR C CA 1
ATOM 7582 C C . TYR D 2 120 ? 12.699 7.974 18.753 1.00 64.28 145 TYR C C 1
ATOM 7583 O O . TYR D 2 120 ? 13.123 7.781 19.888 1.00 62.00 145 TYR C O 1
ATOM 7592 N N . GLU D 2 121 ? 13.492 8.021 17.695 1.00 64.34 146 GLU C N 1
ATOM 7593 C CA . GLU D 2 121 ? 14.920 7.843 17.853 1.00 66.99 146 GLU C CA 1
ATOM 7594 C C . GLU D 2 121 ? 15.498 8.796 18.889 1.00 67.18 146 GLU C C 1
ATOM 7595 O O . GLU D 2 121 ? 16.471 8.467 19.564 1.00 67.26 146 GLU C O 1
ATOM 7601 N N . ALA D 2 122 ? 14.890 9.971 19.024 1.00 67.42 147 ALA C N 1
ATOM 7602 C CA . ALA D 2 122 ? 15.366 10.974 19.971 1.00 67.08 147 ALA C CA 1
ATOM 7603 C C . ALA D 2 122 ? 14.935 10.673 21.400 1.00 67.00 147 ALA C C 1
ATOM 7604 O O . ALA D 2 122 ? 15.728 10.800 22.338 1.00 64.79 147 ALA C O 1
ATOM 7606 N N . GLY D 2 123 ? 13.672 10.287 21.559 1.00 68.03 148 GLY C N 1
ATOM 7607 C CA . GLY D 2 123 ? 13.158 9.957 22.875 1.00 69.46 148 GLY C CA 1
ATOM 7608 C C . GLY D 2 123 ? 13.783 8.669 23.392 1.00 71.11 148 GLY C C 1
ATOM 7609 O O . GLY D 2 123 ? 14.019 8.509 24.594 1.00 71.37 148 GLY C O 1
ATOM 7610 N N . LYS D 2 124 ? 14.056 7.745 22.473 1.00 71.61 149 LYS C N 1
ATOM 7611 C CA . LYS D 2 124 ? 14.660 6.463 22.816 1.00 70.63 149 LYS C CA 1
ATOM 7612 C C . LYS D 2 124 ? 16.039 6.704 23.424 1.00 69.11 149 LYS C C 1
ATOM 7613 O O . LYS D 2 124 ? 16.440 6.000 24.343 1.00 70.23 149 LYS C O 1
ATOM 7619 N N . TYR D 2 125 ? 16.763 7.698 22.914 1.00 66.00 150 TYR C N 1
ATOM 7620 C CA . TYR D 2 125 ? 18.091 8.003 23.437 1.00 65.23 150 TYR C CA 1
ATOM 7621 C C . TYR D 2 125 ? 18.024 8.502 24.872 1.00 66.65 150 TYR C C 1
ATOM 7622 O O . TYR D 2 125 ? 18.906 8.219 25.679 1.00 67.19 150 TYR C O 1
ATOM 7631 N N . LEU D 2 126 ? 16.988 9.261 25.191 1.00 68.20 151 LEU C N 1
ATOM 7632 C CA . LEU D 2 126 ? 16.871 9.789 26.535 1.00 69.49 151 LEU C CA 1
ATOM 7633 C C . LEU D 2 126 ? 16.221 8.806 27.498 1.00 71.39 151 LEU C C 1
ATOM 7634 O O . LEU D 2 126 ? 16.513 8.829 28.694 1.00 72.84 151 LEU C O 1
ATOM 7639 N N . 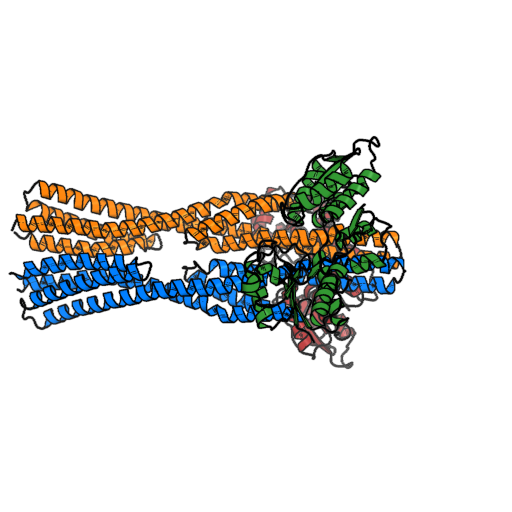ALA D 2 127 ? 15.348 7.945 26.986 1.00 72.95 152 ALA C N 1
ATOM 7640 C CA . ALA D 2 127 ? 14.684 6.960 27.837 1.00 74.74 152 ALA C CA 1
ATOM 7641 C C . ALA D 2 127 ? 15.695 5.879 28.220 1.00 76.26 152 ALA C C 1
ATOM 7642 O O . ALA D 2 127 ? 15.503 5.136 29.182 1.00 76.38 152 ALA C O 1
ATOM 7644 N N . GLU D 2 128 ? 16.775 5.811 27.447 1.00 77.59 153 GLU C N 1
ATOM 7645 C CA . GLU D 2 128 ? 17.837 4.836 27.643 1.00 78.90 153 GLU C CA 1
ATOM 7646 C C . GLU D 2 128 ? 18.935 5.449 28.492 1.00 77.75 153 GLU C C 1
ATOM 7647 O O . GLU D 2 128 ? 19.825 4.762 28.981 1.00 77.96 153 GLU C O 1
ATOM 7653 N N . ARG D 2 129 ? 18.856 6.759 28.659 1.00 76.69 154 ARG C N 1
ATOM 7654 C CA . ARG D 2 129 ? 19.835 7.501 29.436 1.00 75.59 154 ARG C CA 1
ATOM 7655 C C . ARG D 2 129 ? 19.218 7.819 30.798 1.00 75.77 154 ARG C C 1
ATOM 7656 O O . ARG D 2 129 ? 19.907 8.199 31.741 1.00 74.47 154 ARG C O 1
ATOM 7664 N N . HIS D 2 130 ? 17.903 7.653 30.883 1.00 76.28 155 HIS C N 1
ATOM 7665 C CA . HIS D 2 130 ? 17.162 7.929 32.103 1.00 77.11 155 HIS C CA 1
ATOM 7666 C C . HIS D 2 130 ? 16.014 6.957 32.280 1.00 78.12 155 HIS C C 1
ATOM 7667 O O . HIS D 2 130 ? 14.840 7.341 32.295 1.00 77.34 155 HIS C O 1
ATOM 7674 N N . PRO D 2 131 ? 16.345 5.669 32.415 1.00 79.26 156 PRO C N 1
ATOM 7675 C CA . PRO D 2 131 ? 15.345 4.618 32.593 1.00 79.68 156 PRO C CA 1
ATOM 7676 C C . PRO D 2 131 ? 14.435 4.909 33.773 1.00 79.69 156 PRO C C 1
ATOM 7677 O O . PRO D 2 131 ? 14.833 5.587 34.723 1.00 79.21 156 PRO C O 1
ATOM 7681 N N . LYS D 2 132 ? 13.211 4.399 33.701 1.00 79.99 157 LYS C N 1
ATOM 7682 C CA . LYS D 2 132 ? 12.250 4.597 34.772 1.00 80.73 157 LYS C CA 1
ATOM 7683 C C . LYS D 2 132 ? 12.945 4.375 36.105 1.00 81.34 157 LYS C C 1
ATOM 7684 O O . LYS D 2 132 ? 13.603 3.355 36.315 1.00 81.42 157 LYS C O 1
ATOM 7690 N N . GLY D 2 133 ? 12.808 5.347 36.997 1.00 82.10 158 GLY C N 1
ATOM 7691 C CA . GLY D 2 133 ? 13.420 5.240 38.305 1.00 81.34 158 GLY C CA 1
ATOM 7692 C C . GLY D 2 133 ? 14.782 5.890 38.358 1.00 81.26 158 GLY C C 1
ATOM 7693 O O . GLY D 2 133 ? 15.186 6.393 39.398 1.00 81.05 158 GLY C O 1
ATOM 7694 N N . SER D 2 134 ? 15.498 5.887 37.242 1.00 81.96 159 SER C N 1
ATOM 7695 C CA . SER D 2 134 ? 16.826 6.485 37.212 1.00 83.73 159 SER C CA 1
ATOM 7696 C C . SER D 2 134 ? 16.855 7.836 37.941 1.00 83.60 159 SER C C 1
ATOM 7697 O O . SER D 2 134 ? 17.886 8.235 38.494 1.00 82.92 159 SER C O 1
ATOM 7700 N N . GLY D 2 135 ? 15.710 8.520 37.946 1.00 83.48 160 GLY C N 1
ATOM 7701 C CA . GLY D 2 135 ? 15.597 9.817 38.593 1.00 82.13 160 GLY C CA 1
ATOM 7702 C C . GLY D 2 135 ? 14.876 10.814 37.703 1.00 81.56 160 GLY C C 1
ATOM 7703 O O . GLY D 2 135 ? 15.359 11.123 36.611 1.00 81.75 160 GLY C O 1
ATOM 7704 N N . LYS D 2 136 ? 13.728 11.315 38.156 1.00 80.28 161 LYS C N 1
ATOM 7705 C CA . LYS D 2 136 ? 12.950 12.276 37.379 1.00 79.54 161 LYS C CA 1
ATOM 7706 C C . LYS D 2 136 ? 13.822 13.280 36.644 1.00 79.39 161 LYS C C 1
ATOM 7707 O O . LYS D 2 136 ? 14.585 14.022 37.258 1.00 79.98 161 LYS C O 1
ATOM 7713 N N . THR D 2 137 ? 13.696 13.305 35.322 1.00 78.62 162 THR C N 1
ATOM 7714 C CA . THR D 2 137 ? 14.478 14.210 34.494 1.00 77.68 162 THR C CA 1
ATOM 7715 C C . THR D 2 137 ? 13.558 15.186 33.765 1.00 77.44 162 THR C C 1
ATOM 7716 O O . THR D 2 137 ? 12.759 14.782 32.922 1.00 78.04 162 THR C O 1
ATOM 7720 N N . ASN D 2 138 ? 13.665 16.470 34.097 1.00 77.38 163 ASN C N 1
ATOM 7721 C CA . ASN D 2 138 ? 12.840 17.495 33.460 1.00 76.98 163 ASN C CA 1
ATOM 7722 C C . ASN D 2 138 ? 13.454 17.924 32.133 1.00 75.75 163 ASN C C 1
ATOM 7723 O O . ASN D 2 138 ? 14.629 18.296 32.062 1.00 75.11 163 ASN C O 1
ATOM 7728 N N . ILE D 2 139 ? 12.645 17.867 31.080 1.00 74.11 164 ILE C N 1
ATOM 7729 C CA . ILE D 2 139 ? 13.104 18.208 29.741 1.00 72.76 164 ILE C CA 1
ATOM 7730 C C . ILE D 2 139 ? 12.255 19.324 29.108 1.00 70.08 164 ILE C C 1
ATOM 7731 O O . ILE D 2 139 ? 11.092 19.524 29.476 1.00 68.28 164 ILE C O 1
ATOM 7736 N N . ALA D 2 140 ? 12.844 20.046 28.157 1.00 67.16 165 ALA C N 1
ATOM 7737 C CA . ALA D 2 140 ? 12.153 21.142 27.476 1.00 65.61 165 ALA C CA 1
ATOM 7738 C C . ALA D 2 140 ? 12.040 20.901 25.976 1.00 63.57 165 ALA C C 1
ATOM 7739 O O . ALA D 2 140 ? 13.045 20.679 25.313 1.00 63.43 165 ALA C O 1
ATOM 7741 N N . LEU D 2 141 ? 10.820 20.979 25.445 1.00 62.03 166 LEU C N 1
ATOM 7742 C CA . LEU D 2 141 ? 10.570 20.749 24.019 1.00 61.15 166 LEU C CA 1
ATOM 7743 C C . LEU D 2 141 ? 10.506 21.987 23.131 1.00 59.27 166 LEU C C 1
ATOM 7744 O O . LEU D 2 141 ? 9.591 22.778 23.249 1.00 58.29 166 LEU C O 1
ATOM 7749 N N . LEU D 2 142 ? 11.475 22.140 22.235 1.00 59.10 167 LEU C N 1
ATOM 7750 C CA . LEU D 2 142 ? 11.492 23.272 21.309 1.00 60.72 167 LEU C CA 1
ATOM 7751 C C . LEU D 2 142 ? 11.553 22.730 19.883 1.00 62.23 167 LEU C C 1
ATOM 7752 O O . LEU D 2 142 ? 12.544 22.895 19.173 1.00 62.35 167 LEU C O 1
ATOM 7757 N N . LEU D 2 143 ? 10.465 22.093 19.473 1.00 64.63 168 LEU C N 1
ATOM 7758 C CA . LEU D 2 143 ? 10.354 21.471 18.164 1.00 67.95 168 LEU C CA 1
ATOM 7759 C C . LEU D 2 143 ? 10.271 22.420 16.980 1.00 71.29 168 LEU C C 1
ATOM 7760 O O . LEU D 2 143 ? 11.090 22.345 16.067 1.00 71.25 168 LEU C O 1
ATOM 7765 N N . GLY D 2 144 ? 9.283 23.307 16.985 1.00 75.13 169 GLY C N 1
ATOM 7766 C CA . GLY D 2 144 ? 9.150 24.242 15.883 1.00 79.54 169 GLY C CA 1
ATOM 7767 C C . GLY D 2 144 ? 7.767 24.851 15.812 1.00 83.18 169 GLY C C 1
ATOM 7768 O O . GLY D 2 144 ? 7.110 25.004 16.843 1.00 84.24 169 GLY C O 1
ATOM 7769 N N . PRO D 2 145 ? 7.290 25.203 14.606 1.00 85.75 170 PRO C N 1
ATOM 7770 C CA . PRO D 2 145 ? 5.966 25.805 14.417 1.00 89.05 170 PRO C CA 1
ATOM 7771 C C . PRO D 2 145 ? 4.768 24.966 14.898 1.00 92.95 170 PRO C C 1
ATOM 7772 O O . PRO D 2 145 ? 4.749 24.482 16.029 1.00 92.23 170 PRO C O 1
ATOM 7776 N N . ARG D 2 146 ? 3.762 24.816 14.042 1.00 98.83 171 ARG C N 1
ATOM 7777 C CA . ARG D 2 146 ? 2.567 24.049 14.383 1.00 103.90 171 ARG C CA 1
ATOM 7778 C C . ARG D 2 146 ? 1.982 23.298 13.191 1.00 106.29 171 ARG C C 1
ATOM 7779 O O . ARG D 2 146 ? 0.764 23.162 13.069 1.00 105.61 171 ARG C O 1
ATOM 7787 N N . THR D 2 147 ? 2.854 22.815 12.304 1.00 109.26 172 THR C N 1
ATOM 7788 C CA . THR D 2 147 ? 2.411 22.053 11.125 1.00 112.51 172 THR C CA 1
ATOM 7789 C C . THR D 2 147 ? 3.443 21.073 10.530 1.00 114.76 172 THR C C 1
ATOM 7790 O O . THR D 2 147 ? 3.544 19.947 11.025 1.00 115.08 172 THR C O 1
ATOM 7794 N N . ARG D 2 148 ? 4.200 21.471 9.500 1.00 116.99 173 ARG C N 1
ATOM 7795 C CA . ARG D 2 148 ? 5.176 20.604 8.821 1.00 118.81 173 ARG C CA 1
ATOM 7796 C C . ARG D 2 148 ? 5.997 19.631 9.678 1.00 119.77 173 ARG C C 1
ATOM 7797 O O . ARG D 2 148 ? 7.049 20.005 10.198 1.00 120.32 173 ARG C O 1
ATOM 7805 N N . GLY D 2 149 ? 5.484 18.414 9.814 1.00 120.64 174 GLY C N 1
ATOM 7806 C CA . GLY D 2 149 ? 6.153 17.360 10.596 1.00 120.57 174 GLY C CA 1
ATOM 7807 C C . GLY D 2 149 ? 7.015 17.841 11.753 1.00 120.62 174 GLY C C 1
ATOM 7808 O O . GLY D 2 149 ? 8.052 17.260 12.080 1.00 120.86 174 GLY C O 1
ATOM 7809 N N . GLY D 2 150 ? 6.534 18.900 12.388 1.00 120.96 175 GLY C N 1
ATOM 7810 C CA . GLY D 2 150 ? 7.262 19.486 13.488 1.00 120.82 175 GLY C CA 1
ATOM 7811 C C . GLY D 2 150 ? 6.488 19.359 14.772 1.00 120.58 175 GLY C C 1
ATOM 7812 O O . GLY D 2 150 ? 6.974 19.746 15.836 1.00 120.82 175 GLY C O 1
ATOM 7813 N N . THR D 2 151 ? 5.275 18.822 14.660 1.00 119.79 176 THR C N 1
ATOM 7814 C CA . THR D 2 151 ? 4.418 18.610 15.817 1.00 118.40 176 THR C CA 1
ATOM 7815 C C . THR D 2 151 ? 3.998 17.135 15.903 1.00 116.64 176 THR C C 1
ATOM 7816 O O . THR D 2 151 ? 4.843 16.238 15.855 1.00 117.11 176 THR C O 1
ATOM 7820 N N . LYS D 2 152 ? 2.693 16.899 16.004 1.00 113.90 177 LYS C N 1
ATOM 7821 C CA . LYS D 2 152 ? 2.118 15.561 16.136 1.00 110.43 177 LYS C CA 1
ATOM 7822 C C . LYS D 2 152 ? 2.862 14.429 15.419 1.00 107.81 177 LYS C C 1
ATOM 7823 O O . LYS D 2 152 ? 2.925 13.301 15.917 1.00 107.45 177 LYS C O 1
ATOM 7829 N N . PRO D 2 153 ? 3.441 14.706 14.245 1.00 105.27 178 PRO C N 1
ATOM 7830 C CA . PRO D 2 153 ? 4.157 13.598 13.605 1.00 102.87 178 PRO C CA 1
ATOM 7831 C C . PRO D 2 153 ? 5.345 13.192 14.488 1.00 100.11 178 PRO C C 1
ATOM 7832 O O . PRO D 2 153 ? 5.437 12.055 14.944 1.00 99.20 178 PRO C O 1
ATOM 7836 N N . VAL D 2 154 ? 6.239 14.149 14.729 1.00 97.33 179 VAL C N 1
ATOM 7837 C CA . VAL D 2 154 ? 7.425 13.944 15.561 1.00 94.08 179 VAL C CA 1
ATOM 7838 C C . VAL D 2 154 ? 7.077 13.813 17.043 1.00 92.23 179 VAL C C 1
ATOM 7839 O O . VAL D 2 154 ? 7.691 13.033 17.771 1.00 91.02 179 VAL C O 1
ATOM 7843 N N . THR D 2 155 ? 6.102 14.597 17.485 1.00 90.06 180 THR C N 1
ATOM 7844 C CA . THR D 2 155 ? 5.667 14.561 18.872 1.00 88.81 180 THR C CA 1
ATOM 7845 C C . THR D 2 155 ? 5.309 13.132 19.275 1.00 86.91 180 THR C C 1
ATOM 7846 O O . THR D 2 155 ? 6.020 12.513 20.060 1.00 87.14 180 THR C O 1
ATOM 7850 N N . THR D 2 156 ? 4.215 12.606 18.733 1.00 84.86 181 THR C N 1
ATOM 7851 C CA . THR D 2 156 ? 3.796 11.248 19.065 1.00 83.21 181 THR C CA 1
ATOM 7852 C C . THR D 2 156 ? 4.972 10.282 18.951 1.00 80.71 181 THR C C 1
ATOM 7853 O O . THR D 2 156 ? 5.090 9.347 19.735 1.00 78.51 181 THR C O 1
ATOM 7857 N N . GLY D 2 157 ? 5.839 10.520 17.972 1.00 79.63 182 GLY C N 1
ATOM 7858 C CA . GLY D 2 157 ? 7.014 9.684 17.810 1.00 78.14 182 GLY C CA 1
ATOM 7859 C C . GLY D 2 157 ? 7.854 9.820 19.067 1.00 77.66 182 GLY C C 1
ATOM 7860 O O . GLY D 2 157 ? 8.130 8.833 19.743 1.00 77.25 182 GLY C O 1
ATOM 7861 N N . PHE D 2 158 ? 8.248 11.051 19.389 1.00 77.52 183 PHE C N 1
ATOM 7862 C CA . PHE D 2 158 ? 9.042 11.325 20.585 1.00 76.11 183 PHE C CA 1
ATOM 7863 C C . PHE D 2 158 ? 8.308 10.850 21.827 1.00 77.36 183 PHE C C 1
ATOM 7864 O O . PHE D 2 158 ? 8.886 10.196 22.690 1.00 76.98 183 PHE C O 1
ATOM 7872 N N . TYR D 2 159 ? 7.031 11.200 21.918 1.00 79.86 184 TYR C N 1
ATOM 7873 C CA . TYR D 2 159 ? 6.223 10.818 23.064 1.00 82.81 184 TYR C CA 1
ATOM 7874 C C . TYR D 2 159 ? 6.279 9.329 23.389 1.00 84.45 184 TYR C C 1
ATOM 7875 O O . TYR D 2 159 ? 6.519 8.959 24.537 1.00 84.75 184 TYR C O 1
ATOM 7884 N N . GLU D 2 160 ? 6.074 8.477 22.387 1.00 86.60 185 GLU C N 1
ATOM 7885 C CA . GLU D 2 160 ? 6.096 7.031 22.600 1.00 88.06 185 GLU C CA 1
ATOM 7886 C C . GLU D 2 160 ? 7.393 6.551 23.222 1.00 87.65 185 GLU C C 1
ATOM 7887 O O . GLU D 2 160 ? 7.398 5.981 24.308 1.00 87.55 185 GLU C O 1
ATOM 7893 N N . ALA D 2 161 ? 8.495 6.784 22.524 1.00 87.60 186 ALA C N 1
ATOM 7894 C CA . ALA D 2 161 ? 9.805 6.367 22.999 1.00 88.25 186 ALA C CA 1
ATOM 7895 C C . ALA D 2 161 ? 10.164 6.892 24.389 1.00 89.53 186 ALA C C 1
ATOM 7896 O O . ALA D 2 161 ? 11.098 6.396 25.013 1.00 90.93 186 ALA C O 1
ATOM 7898 N N . ILE D 2 162 ? 9.422 7.878 24.881 1.00 90.84 187 ILE C N 1
ATOM 7899 C CA . ILE D 2 162 ? 9.714 8.483 26.182 1.00 91.44 187 ILE C CA 1
ATOM 7900 C C . ILE D 2 162 ? 8.707 8.166 27.285 1.00 92.42 187 ILE C C 1
ATOM 7901 O O . ILE D 2 162 ? 9.002 8.363 28.462 1.00 92.73 187 ILE C O 1
ATOM 7906 N N . LYS D 2 163 ? 7.538 7.647 26.927 1.00 93.71 188 LYS C N 1
ATOM 7907 C CA . LYS D 2 163 ? 6.505 7.415 27.936 1.00 95.24 188 LYS C CA 1
ATOM 7908 C C . LYS D 2 163 ? 6.812 6.566 29.163 1.00 95.78 188 LYS C C 1
ATOM 7909 O O . LYS D 2 163 ? 6.640 7.039 30.290 1.00 96.34 188 LYS C O 1
ATOM 7915 N N . ASN D 2 164 ? 7.256 5.329 28.975 1.00 95.57 189 ASN C N 1
ATOM 7916 C CA . ASN D 2 164 ? 7.539 4.490 30.131 1.00 95.69 189 ASN C CA 1
ATOM 7917 C C . ASN D 2 164 ? 8.978 4.626 30.611 1.00 94.78 189 ASN C C 1
ATOM 7918 O O . ASN D 2 164 ? 9.803 3.732 30.433 1.00 95.33 189 ASN C O 1
ATOM 7923 N N . SER D 2 165 ? 9.265 5.765 31.227 1.00 93.42 190 SER C N 1
ATOM 7924 C CA . SER D 2 165 ? 10.590 6.050 31.752 1.00 92.20 190 SER C CA 1
ATOM 7925 C C . SER D 2 165 ? 10.488 7.240 32.700 1.00 91.72 190 SER C C 1
ATOM 7926 O O . SER D 2 165 ? 9.401 7.781 32.908 1.00 91.98 190 SER C O 1
ATOM 7929 N N . ASP D 2 166 ? 11.614 7.648 33.275 1.00 90.60 191 ASP C N 1
ATOM 7930 C CA . ASP D 2 166 ? 11.610 8.765 34.212 1.00 89.14 191 ASP C CA 1
ATOM 7931 C C . ASP D 2 166 ? 12.036 10.093 33.586 1.00 87.07 191 ASP C C 1
ATOM 7932 O O . ASP D 2 166 ? 12.965 10.759 34.045 1.00 86.63 191 ASP C O 1
ATOM 7937 N N . ILE D 2 167 ? 11.327 10.469 32.530 1.00 84.45 192 ILE C N 1
ATOM 7938 C CA . ILE D 2 167 ? 11.583 11.709 31.821 1.00 81.53 192 ILE C CA 1
ATOM 7939 C C . ILE D 2 167 ? 10.288 12.510 31.810 1.00 81.42 192 ILE C C 1
ATOM 7940 O O . ILE D 2 167 ? 9.270 12.040 31.301 1.00 81.61 192 ILE C O 1
ATOM 7945 N N . HIS D 2 168 ? 10.330 13.705 32.395 1.00 80.22 193 HIS C N 1
ATOM 7946 C CA . HIS D 2 168 ? 9.163 14.579 32.464 1.00 79.14 193 HIS C CA 1
ATOM 7947 C C . HIS D 2 168 ? 9.361 15.765 31.527 1.00 79.08 193 HIS C C 1
ATOM 7948 O O . HIS D 2 168 ? 10.486 16.224 31.325 1.00 78.38 193 HIS C O 1
ATOM 7955 N N . ILE D 2 169 ? 8.267 16.249 30.947 1.00 79.00 194 ILE C N 1
ATOM 7956 C CA . ILE D 2 169 ? 8.330 17.407 30.063 1.00 78.10 194 ILE C CA 1
ATOM 7957 C C . ILE D 2 169 ? 7.867 18.610 30.887 1.00 78.45 194 ILE C C 1
ATOM 7958 O O . ILE D 2 169 ? 6.724 18.648 31.355 1.00 77.70 194 ILE C O 1
ATOM 7963 N N . VAL D 2 170 ? 8.763 19.572 31.094 1.00 78.53 195 VAL C N 1
ATOM 7964 C CA . VAL D 2 170 ? 8.421 20.761 31.865 1.00 78.33 195 VAL C CA 1
ATOM 7965 C C . VAL D 2 170 ? 7.386 21.529 31.069 1.00 78.14 195 VAL C C 1
ATOM 7966 O O . VAL D 2 170 ? 6.395 22.011 31.615 1.00 78.37 195 VAL C O 1
ATOM 7970 N N . ASP D 2 171 ? 7.630 21.636 29.768 1.00 77.96 196 ASP C N 1
ATOM 7971 C CA . ASP D 2 171 ? 6.718 22.319 28.872 1.00 78.10 196 ASP C CA 1
ATOM 7972 C C . ASP D 2 171 ? 7.242 22.255 27.444 1.00 76.62 196 ASP C C 1
ATOM 7973 O O . ASP D 2 171 ? 8.261 21.619 27.164 1.00 75.40 196 ASP C O 1
ATOM 7978 N N . SER D 2 172 ? 6.531 22.920 26.544 1.00 75.43 197 SER C N 1
ATOM 7979 C CA . SER D 2 172 ? 6.905 22.937 25.143 1.00 74.91 197 SER C CA 1
ATOM 7980 C C . SER D 2 172 ? 6.627 24.316 24.551 1.00 74.07 197 SER C C 1
ATOM 7981 O O . SER D 2 172 ? 5.567 24.891 24.783 1.00 74.50 197 SER C O 1
ATOM 7984 N N . PHE D 2 173 ? 7.583 24.842 23.792 1.00 72.34 198 PHE C N 1
ATOM 7985 C CA . PHE D 2 173 ? 7.423 26.147 23.174 1.00 71.62 198 PHE C CA 1
ATOM 7986 C C . PHE D 2 173 ? 7.465 26.066 21.660 1.00 70.67 198 PHE C C 1
ATOM 7987 O O . PHE D 2 173 ? 8.419 25.568 21.072 1.00 69.20 198 PHE C O 1
ATOM 7995 N N . TRP D 2 174 ? 6.415 26.577 21.035 1.00 70.84 199 TRP C N 1
ATOM 7996 C CA . TRP D 2 174 ? 6.311 26.567 19.591 1.00 70.97 199 TRP C CA 1
ATOM 7997 C C . TRP D 2 174 ? 6.678 27.928 19.015 1.00 69.80 199 TRP C C 1
ATOM 7998 O O . TRP D 2 174 ? 6.494 28.955 19.656 1.00 69.80 199 TRP C O 1
ATOM 8009 N N . ALA D 2 175 ? 7.201 27.922 17.799 1.00 68.22 200 ALA C N 1
ATOM 8010 C CA . ALA D 2 175 ? 7.603 29.140 17.122 1.00 67.73 200 ALA C CA 1
ATOM 8011 C C . ALA D 2 175 ? 8.231 28.734 15.812 1.00 68.24 200 ALA C C 1
ATOM 8012 O O . ALA D 2 175 ? 8.829 27.671 15.711 1.00 69.26 200 ALA C O 1
ATOM 8014 N N . ASP D 2 176 ? 8.112 29.584 14.806 1.00 69.06 201 ASP C N 1
ATOM 8015 C CA . ASP D 2 176 ? 8.684 29.266 13.511 1.00 71.07 201 ASP C CA 1
ATOM 8016 C C . ASP D 2 176 ? 10.174 28.929 13.632 1.00 71.14 201 ASP C C 1
ATOM 8017 O O . ASP D 2 176 ? 10.829 29.282 14.612 1.00 71.07 201 ASP C O 1
ATOM 8022 N N . ASN D 2 177 ? 10.718 28.236 12.642 1.00 71.46 202 ASN C N 1
ATOM 8023 C CA . ASN D 2 177 ? 12.120 27.870 12.723 1.00 71.73 202 ASN C CA 1
ATOM 8024 C C . ASN D 2 177 ? 13.068 28.947 12.248 1.00 69.52 202 ASN C C 1
ATOM 8025 O O . ASN D 2 177 ? 13.819 28.773 11.294 1.00 69.26 202 ASN C O 1
ATOM 8030 N N . ASP D 2 178 ? 13.012 30.074 12.939 1.00 68.01 203 ASP C N 1
ATOM 8031 C CA . ASP D 2 178 ? 13.885 31.203 12.671 1.00 67.22 203 ASP C CA 1
ATOM 8032 C C . ASP D 2 178 ? 14.872 31.111 13.830 1.00 63.44 203 ASP C C 1
ATOM 8033 O O . ASP D 2 178 ? 14.465 30.906 14.969 1.00 62.31 203 ASP C O 1
ATOM 8038 N N . LYS D 2 179 ? 16.158 31.257 13.564 1.00 60.84 204 LYS C N 1
ATOM 8039 C CA . LYS D 2 179 ? 17.120 31.156 14.649 1.00 61.45 204 LYS C CA 1
ATOM 8040 C C . LYS D 2 179 ? 16.769 32.111 15.794 1.00 61.08 204 LYS C C 1
ATOM 8041 O O . LYS D 2 179 ? 16.738 31.707 16.964 1.00 60.13 204 LYS C O 1
ATOM 8047 N N . GLU D 2 180 ? 16.473 33.364 15.451 1.00 59.62 205 GLU C N 1
ATOM 8048 C CA . GLU D 2 180 ? 16.123 34.370 16.451 1.00 58.67 205 GLU C CA 1
ATOM 8049 C C . GLU D 2 180 ? 14.885 34.087 17.299 1.00 58.21 205 GLU C C 1
ATOM 8050 O O . GLU D 2 180 ? 14.887 34.339 18.506 1.00 56.47 205 GLU C O 1
ATOM 8056 N N . LEU D 2 181 ? 13.829 33.576 16.674 1.00 58.16 206 LEU C N 1
ATOM 8057 C CA . LEU D 2 181 ? 12.598 33.265 17.396 1.00 59.04 206 LEU C CA 1
ATOM 8058 C C . LEU D 2 181 ? 12.838 32.092 18.341 1.00 58.71 206 LEU C C 1
ATOM 8059 O O . LEU D 2 181 ? 12.244 32.012 19.424 1.00 56.74 206 LEU C O 1
ATOM 8064 N N . GLN D 2 182 ? 13.705 31.175 17.909 1.00 58.50 207 GLN C N 1
ATOM 8065 C CA . GLN D 2 182 ? 14.050 29.998 18.705 1.00 57.85 207 GLN C CA 1
ATOM 8066 C C . GLN D 2 182 ? 15.011 30.403 19.824 1.00 56.50 207 GLN C C 1
ATOM 8067 O O . GLN D 2 182 ? 14.872 29.954 20.964 1.00 53.67 207 GLN C O 1
ATOM 8073 N N . ARG D 2 183 ? 15.978 31.259 19.490 1.00 56.14 208 ARG C N 1
ATOM 8074 C CA . ARG D 2 183 ? 16.945 31.727 20.478 1.00 55.92 208 ARG C CA 1
ATOM 8075 C C . ARG D 2 183 ? 16.155 32.252 21.649 1.00 55.24 208 ARG C C 1
ATOM 8076 O O . ARG D 2 183 ? 16.421 31.918 22.804 1.00 54.14 208 ARG C O 1
ATOM 8084 N N . ASN D 2 184 ? 15.178 33.090 21.327 1.00 55.56 209 ASN C N 1
ATOM 8085 C CA . ASN D 2 184 ? 14.306 33.679 22.327 1.00 55.73 209 ASN C CA 1
ATOM 8086 C C . ASN D 2 184 ? 13.644 32.556 23.135 1.00 53.64 209 ASN C C 1
ATOM 8087 O O . ASN D 2 184 ? 13.505 32.646 24.353 1.00 51.39 209 ASN C O 1
ATOM 8092 N N . LEU D 2 185 ? 13.248 31.490 22.449 1.00 52.45 210 LEU C N 1
ATOM 8093 C CA . LEU D 2 185 ? 12.618 30.362 23.122 1.00 52.97 210 LEU C CA 1
ATOM 8094 C C . LEU D 2 185 ? 13.590 29.600 24.017 1.00 51.16 210 LEU C C 1
ATOM 8095 O O . LEU D 2 185 ? 13.213 29.057 25.058 1.00 49.02 210 LEU C O 1
ATOM 8100 N N . VAL D 2 186 ? 14.848 29.558 23.605 1.00 49.57 211 VAL C N 1
ATOM 8101 C CA . VAL D 2 186 ? 15.860 28.864 24.375 1.00 48.44 211 VAL C CA 1
ATOM 8102 C C . VAL D 2 186 ? 16.149 29.660 25.636 1.00 49.20 211 VAL C C 1
ATOM 8103 O O . VAL D 2 186 ? 16.178 29.105 26.736 1.00 47.90 211 VAL C O 1
ATOM 8107 N N . GLN D 2 187 ? 16.347 30.969 25.460 1.00 50.92 212 GLN C N 1
ATOM 8108 C CA . GLN D 2 187 ? 16.649 31.878 26.565 1.00 51.74 212 GLN C CA 1
ATOM 8109 C C . GLN D 2 187 ? 15.598 31.741 27.641 1.00 52.98 212 GLN C C 1
ATOM 8110 O O . GLN D 2 187 ? 15.927 31.613 28.820 1.00 55.01 212 GLN C O 1
ATOM 8116 N N . ARG D 2 188 ? 14.332 31.763 27.239 1.00 53.98 213 ARG C N 1
ATOM 8117 C CA . ARG D 2 188 ? 13.251 31.618 28.199 1.00 55.88 213 ARG C CA 1
ATOM 8118 C C . ARG D 2 188 ? 13.461 30.309 28.945 1.00 56.35 213 ARG C C 1
ATOM 8119 O O . ARG D 2 188 ? 13.237 30.229 30.148 1.00 55.88 213 ARG C O 1
ATOM 8127 N N . VAL D 2 189 ? 13.900 29.285 28.221 1.00 58.12 214 VAL C N 1
ATOM 8128 C CA . VAL D 2 189 ? 14.144 27.975 28.811 1.00 60.19 214 VAL C CA 1
ATOM 8129 C C . VAL D 2 189 ? 15.235 28.029 29.872 1.00 61.04 214 VAL C C 1
ATOM 8130 O O . VAL D 2 189 ? 15.035 27.584 31.006 1.00 61.27 214 VAL C O 1
ATOM 8134 N N . ILE D 2 190 ? 16.385 28.583 29.504 1.00 61.86 215 ILE C N 1
ATOM 8135 C CA . ILE D 2 190 ? 17.505 28.696 30.429 1.00 62.65 215 ILE C CA 1
ATOM 8136 C C . ILE D 2 190 ? 17.079 29.414 31.711 1.00 64.73 215 ILE C C 1
ATOM 8137 O O . ILE D 2 190 ? 17.555 29.092 32.800 1.00 64.12 215 ILE C O 1
ATOM 8142 N N . ASP D 2 191 ? 16.167 30.373 31.578 1.00 67.55 216 ASP C N 1
ATOM 8143 C CA . ASP D 2 191 ? 15.673 31.133 32.723 1.00 70.27 216 ASP C CA 1
ATOM 8144 C C . ASP D 2 191 ? 14.764 30.352 33.667 1.00 71.76 216 ASP C C 1
ATOM 8145 O O . ASP D 2 191 ? 14.715 30.644 34.861 1.00 72.20 216 ASP C O 1
ATOM 8150 N N . MET D 2 192 ? 14.035 29.373 33.141 1.00 73.94 217 MET C N 1
ATOM 8151 C CA . MET D 2 192 ? 13.150 28.572 33.977 1.00 75.75 217 MET C CA 1
ATOM 8152 C C . MET D 2 192 ? 13.946 28.035 35.153 1.00 76.84 217 MET C C 1
ATOM 8153 O O . MET D 2 192 ? 13.736 28.458 36.285 1.00 76.83 217 MET C O 1
ATOM 8158 N N . GLY D 2 193 ? 14.854 27.099 34.878 1.00 78.00 218 GLY C N 1
ATOM 8159 C CA . GLY D 2 193 ? 15.676 26.529 35.932 1.00 79.63 218 GLY C CA 1
ATOM 8160 C C . GLY D 2 193 ? 15.697 25.011 36.041 1.00 81.16 218 GLY C C 1
ATOM 8161 O O . GLY D 2 193 ? 16.771 24.417 36.137 1.00 82.38 218 GLY C O 1
ATOM 8162 N N . ASN D 2 194 ? 14.525 24.380 36.026 1.00 81.77 219 ASN C N 1
ATOM 8163 C CA . ASN D 2 194 ? 14.420 22.921 36.154 1.00 83.26 219 ASN C CA 1
ATOM 8164 C C . ASN D 2 194 ? 14.850 22.129 34.926 1.00 82.85 219 ASN C C 1
ATOM 8165 O O . ASN D 2 194 ? 14.838 20.900 34.946 1.00 83.83 219 ASN C O 1
ATOM 8170 N N . ILE D 2 195 ? 15.224 22.813 33.855 1.00 81.33 220 ILE C N 1
ATOM 8171 C CA . ILE D 2 195 ? 15.582 22.112 32.636 1.00 79.19 220 ILE C CA 1
ATOM 8172 C C . ILE D 2 195 ? 16.907 21.378 32.616 1.00 78.08 220 ILE C C 1
ATOM 8173 O O . ILE D 2 195 ? 17.972 21.972 32.783 1.00 76.67 220 ILE C O 1
ATOM 8178 N N . ASP D 2 196 ? 16.810 20.071 32.387 1.00 77.64 221 ASP C N 1
ATOM 8179 C CA . ASP D 2 196 ? 17.963 19.185 32.292 1.00 77.18 221 ASP C CA 1
ATOM 8180 C C . ASP D 2 196 ? 18.388 19.109 30.827 1.00 76.27 221 ASP C C 1
ATOM 8181 O O . ASP D 2 196 ? 19.549 19.369 30.493 1.00 75.60 221 ASP C O 1
ATOM 8186 N N . TYR D 2 197 ? 17.433 18.759 29.961 1.00 75.04 222 TYR C N 1
ATOM 8187 C CA . TYR D 2 197 ? 17.675 18.650 28.520 1.00 72.43 222 TYR C CA 1
ATOM 8188 C C . TYR D 2 197 ? 16.729 19.518 27.699 1.00 70.74 222 TYR C C 1
ATOM 8189 O O . TYR D 2 197 ? 15.645 19.898 28.155 1.00 71.03 222 TYR C O 1
ATOM 8198 N N . ILE D 2 198 ? 17.159 19.809 26.476 1.00 68.84 223 ILE C N 1
ATOM 8199 C CA . ILE D 2 198 ? 16.367 20.564 25.518 1.00 66.76 223 ILE C CA 1
ATOM 8200 C C . ILE D 2 198 ? 16.368 19.724 24.241 1.00 65.61 223 ILE C C 1
ATOM 8201 O O . ILE D 2 198 ? 17.426 19.431 23.673 1.00 63.76 223 ILE C O 1
ATOM 8206 N N . VAL D 2 199 ? 15.186 19.312 23.807 1.00 64.40 224 VAL C N 1
ATOM 8207 C CA . VAL D 2 199 ? 15.066 18.557 22.570 1.00 63.32 224 VAL C CA 1
ATOM 8208 C C . VAL D 2 199 ? 14.279 19.414 21.597 1.00 61.15 224 VAL C C 1
ATOM 8209 O O . VAL D 2 199 ? 13.111 19.728 21.836 1.00 59.76 224 VAL C O 1
ATOM 8213 N N . GLY D 2 200 ? 14.929 19.819 20.512 1.00 59.01 225 GLY C N 1
ATOM 8214 C CA . GLY D 2 200 ? 14.245 20.642 19.538 1.00 58.39 225 GLY C CA 1
ATOM 8215 C C . GLY D 2 200 ? 14.800 20.550 18.133 1.00 57.13 225 GLY C C 1
ATOM 8216 O O . GLY D 2 200 ? 15.589 19.657 17.825 1.00 58.53 225 GLY C O 1
ATOM 8217 N N . SER D 2 201 ? 14.388 21.484 17.281 1.00 54.78 226 SER C N 1
ATOM 8218 C CA . SER D 2 201 ? 14.830 21.518 15.894 1.00 52.58 226 SER C CA 1
ATOM 8219 C C . SER D 2 201 ? 16.315 21.769 15.781 1.00 51.21 226 SER C C 1
ATOM 8220 O O . SER D 2 201 ? 16.962 22.197 16.732 1.00 51.37 226 SER C O 1
ATOM 8223 N N . ALA D 2 202 ? 16.871 21.515 14.611 1.00 49.73 227 ALA C N 1
ATOM 8224 C CA . ALA D 2 202 ? 18.288 21.753 14.460 1.00 50.50 227 ALA C CA 1
ATOM 8225 C C . ALA D 2 202 ? 18.497 23.237 14.686 1.00 50.71 227 ALA C C 1
ATOM 8226 O O . ALA D 2 202 ? 19.560 23.661 15.136 1.00 52.26 227 ALA C O 1
ATOM 8228 N N . VAL D 2 203 ? 17.468 24.017 14.368 1.00 50.32 228 VAL C N 1
ATOM 8229 C CA . VAL D 2 203 ? 17.509 25.466 14.530 1.00 48.41 228 VAL C CA 1
ATOM 8230 C C . VAL D 2 203 ? 17.609 25.752 16.027 1.00 45.87 228 VAL C C 1
ATOM 8231 O O . VAL D 2 203 ? 18.567 26.372 16.491 1.00 44.36 228 VAL C O 1
ATOM 8235 N N . ALA D 2 204 ? 16.629 25.278 16.783 1.00 42.44 229 ALA C N 1
ATOM 8236 C CA . ALA D 2 204 ? 16.644 25.494 18.217 1.00 44.15 229 ALA C CA 1
ATOM 8237 C C . ALA D 2 204 ? 18.008 25.103 18.801 1.00 46.05 229 ALA C C 1
ATOM 8238 O O . ALA D 2 204 ? 18.725 25.951 19.345 1.00 46.03 229 ALA C O 1
ATOM 8240 N N . ILE D 2 205 ? 18.368 23.824 18.670 1.00 46.51 230 ILE C N 1
ATOM 8241 C CA . ILE D 2 205 ? 19.632 23.331 19.197 1.00 45.67 230 ILE C CA 1
ATOM 8242 C C . ILE D 2 205 ? 20.813 24.198 18.784 1.00 46.29 230 ILE C C 1
ATOM 8243 O O . ILE D 2 205 ? 21.612 24.567 19.636 1.00 49.29 230 ILE C O 1
ATOM 8248 N N . GLU D 2 206 ? 20.942 24.549 17.510 1.00 45.50 231 GLU C N 1
ATOM 8249 C CA . GLU D 2 206 ? 22.078 25.392 17.122 1.00 48.48 231 GLU C CA 1
ATOM 8250 C C . GLU D 2 206 ? 22.180 26.653 18.003 1.00 49.64 231 GLU C C 1
ATOM 8251 O O . GLU D 2 206 ? 23.270 27.022 18.464 1.00 47.85 231 GLU C O 1
ATOM 8257 N N . ALA D 2 207 ? 21.031 27.300 18.221 1.00 50.59 232 ALA C N 1
ATOM 8258 C CA . ALA D 2 207 ? 20.922 28.505 19.044 1.00 49.51 232 ALA C CA 1
ATOM 8259 C C . ALA D 2 207 ? 21.294 28.159 20.483 1.00 49.53 232 ALA C C 1
ATOM 8260 O O . ALA D 2 207 ? 22.050 28.896 21.125 1.00 50.36 232 ALA C O 1
ATOM 8262 N N . ALA D 2 208 ? 20.758 27.046 20.990 1.00 48.03 233 ALA C N 1
ATOM 8263 C CA . ALA D 2 208 ? 21.058 26.613 22.350 1.00 48.35 233 ALA C CA 1
ATOM 8264 C C . ALA D 2 208 ? 22.572 26.468 22.552 1.00 48.94 233 ALA C C 1
ATOM 8265 O O . ALA D 2 208 ? 23.100 26.802 23.614 1.00 47.67 233 ALA C O 1
ATOM 8267 N N . ILE D 2 209 ? 23.272 25.982 21.532 1.00 48.61 234 ILE C N 1
ATOM 8268 C CA . ILE D 2 209 ? 24.713 25.831 21.643 1.00 50.52 234 ILE C CA 1
ATOM 8269 C C . ILE D 2 209 ? 25.368 27.164 21.980 1.00 51.61 234 ILE C C 1
ATOM 8270 O O . ILE D 2 209 ? 26.217 27.231 22.862 1.00 54.88 234 ILE C O 1
ATOM 8275 N N . SER D 2 210 ? 24.982 28.236 21.302 1.00 50.85 235 SER C N 1
ATOM 8276 C CA . SER D 2 210 ? 25.597 29.523 21.607 1.00 49.71 235 SER C CA 1
ATOM 8277 C C . SER D 2 210 ? 25.040 30.138 22.873 1.00 49.82 235 SER C C 1
ATOM 8278 O O . SER D 2 210 ? 25.751 30.829 23.605 1.00 47.94 235 SER C O 1
ATOM 8281 N N . GLU D 2 211 ? 23.765 29.875 23.134 1.00 50.71 236 GLU C N 1
ATOM 8282 C CA . GLU D 2 211 ? 23.121 30.427 24.307 1.00 51.59 236 GLU C CA 1
ATOM 8283 C C . GLU D 2 211 ? 23.591 29.801 25.598 1.00 51.50 236 GLU C C 1
ATOM 8284 O O . GLU D 2 211 ? 23.697 30.488 26.600 1.00 52.13 236 GLU C O 1
ATOM 8290 N N . LEU D 2 212 ? 23.896 28.506 25.574 1.00 53.99 237 LEU C N 1
ATOM 8291 C CA . LEU D 2 212 ? 24.363 27.811 26.779 1.00 52.96 237 LEU C CA 1
ATOM 8292 C C . LEU D 2 212 ? 25.779 28.221 27.134 1.00 54.02 237 LEU C C 1
ATOM 8293 O O . LEU D 2 212 ? 26.152 28.211 28.302 1.00 54.63 237 LEU C O 1
ATOM 8298 N N . ARG D 2 213 ? 26.564 28.582 26.125 1.00 55.37 238 ARG C N 1
ATOM 8299 C CA . ARG D 2 213 ? 27.932 29.031 26.348 1.00 56.11 238 ARG C CA 1
ATOM 8300 C C . ARG D 2 213 ? 27.836 30.456 26.896 1.00 59.13 238 ARG C C 1
ATOM 8301 O O . ARG D 2 213 ? 28.303 30.755 27.996 1.00 61.21 238 ARG C O 1
ATOM 8309 N N . SER D 2 214 ? 27.205 31.331 26.124 1.00 60.99 239 SER C N 1
ATOM 8310 C CA . SER D 2 214 ? 27.030 32.719 26.524 1.00 63.04 239 SER C CA 1
ATOM 8311 C C . SER D 2 214 ? 26.442 32.863 27.933 1.00 64.61 239 SER C C 1
ATOM 8312 O O . SER D 2 214 ? 26.514 33.936 28.524 1.00 64.81 239 SER C O 1
ATOM 8315 N N . ALA D 2 215 ? 25.871 31.787 28.468 1.00 66.60 240 ALA C N 1
ATOM 8316 C CA . ALA D 2 215 ? 25.270 31.812 29.800 1.00 69.91 240 ALA C CA 1
ATOM 8317 C C . ALA D 2 215 ? 25.895 30.797 30.766 1.00 73.29 240 ALA C C 1
ATOM 8318 O O . ALA D 2 215 ? 25.289 30.436 31.777 1.00 74.26 240 ALA C O 1
ATOM 8320 N N . ASP D 2 216 ? 27.104 30.344 30.449 1.00 76.60 241 ASP C N 1
ATOM 8321 C CA . ASP D 2 216 ? 27.839 29.363 31.263 1.00 79.87 241 ASP C CA 1
ATOM 8322 C C . ASP D 2 216 ? 27.048 28.168 31.789 1.00 79.01 241 ASP C C 1
ATOM 8323 O O . ASP D 2 216 ? 27.229 27.759 32.932 1.00 78.35 241 ASP C O 1
ATOM 8328 N N . LYS D 2 217 ? 26.181 27.606 30.955 1.00 79.26 242 LYS C N 1
ATOM 8329 C CA . LYS D 2 217 ? 25.394 26.442 31.342 1.00 79.44 242 LYS C CA 1
ATOM 8330 C C . LYS D 2 217 ? 25.598 25.354 30.294 1.00 78.86 242 LYS C C 1
ATOM 8331 O O . LYS D 2 217 ? 24.779 24.448 30.130 1.00 78.33 242 LYS C O 1
ATOM 8337 N N . THR D 2 218 ? 26.722 25.471 29.595 1.00 78.72 243 THR C N 1
ATOM 8338 C CA . THR D 2 218 ? 27.122 24.536 28.559 1.00 78.75 243 THR C CA 1
ATOM 8339 C C . THR D 2 218 ? 27.021 23.111 29.063 1.00 79.66 243 THR C C 1
ATOM 8340 O O . THR D 2 218 ? 26.504 22.239 28.372 1.00 79.80 243 THR C O 1
ATOM 8344 N N . HIS D 2 219 ? 27.517 22.886 30.276 1.00 81.02 244 HIS C N 1
ATOM 8345 C CA . HIS D 2 219 ? 27.507 21.560 30.889 1.00 82.00 244 HIS C CA 1
ATOM 8346 C C . HIS D 2 219 ? 26.383 21.371 31.913 1.00 80.96 244 HIS C C 1
ATOM 8347 O O . HIS D 2 219 ? 26.482 20.526 32.796 1.00 80.47 244 HIS C O 1
ATOM 8354 N N . ASP D 2 220 ? 25.310 22.144 31.784 1.00 80.30 245 ASP C N 1
ATOM 8355 C CA . ASP D 2 220 ? 24.188 22.046 32.716 1.00 79.22 245 ASP C CA 1
ATOM 8356 C C . ASP D 2 220 ? 22.888 21.631 32.028 1.00 77.30 245 ASP C C 1
ATOM 8357 O O . ASP D 2 220 ? 21.960 21.139 32.675 1.00 76.91 245 ASP C O 1
ATOM 8362 N N . ILE D 2 221 ? 22.824 21.837 30.717 1.00 74.85 246 ILE C N 1
ATOM 8363 C CA . ILE D 2 221 ? 21.653 21.465 29.932 1.00 71.73 246 ILE C CA 1
ATOM 8364 C C . ILE D 2 221 ? 22.118 20.650 28.725 1.00 70.66 246 ILE C C 1
ATOM 8365 O O . ILE D 2 221 ? 22.986 21.086 27.972 1.00 69.93 246 ILE C O 1
ATOM 8370 N N . GLY D 2 222 ? 21.554 19.456 28.561 1.00 69.09 247 GLY C N 1
ATOM 8371 C CA . GLY D 2 222 ? 21.930 18.599 27.448 1.00 66.76 247 GLY C CA 1
ATOM 8372 C C . GLY D 2 222 ? 21.072 18.833 26.221 1.00 65.42 247 GLY C C 1
ATOM 8373 O O . GLY D 2 222 ? 19.843 18.864 26.321 1.00 65.02 247 GLY C O 1
ATOM 8374 N N . LEU D 2 223 ? 21.721 18.983 25.063 1.00 63.73 248 LEU C N 1
ATOM 8375 C CA . LEU D 2 223 ? 21.033 19.240 23.795 1.00 60.14 248 LEU C CA 1
ATOM 8376 C C . LEU D 2 223 ? 20.787 17.996 22.932 1.00 59.77 248 LEU C C 1
ATOM 8377 O O . LEU D 2 223 ? 21.713 17.256 22.596 1.00 59.29 248 LEU C O 1
ATOM 8382 N N . VAL D 2 224 ? 19.524 17.789 22.571 1.00 59.76 249 VAL C N 1
ATOM 8383 C CA . VAL D 2 224 ? 19.108 16.659 21.753 1.00 58.67 249 VAL C CA 1
ATOM 8384 C C . VAL D 2 224 ? 18.303 17.166 20.557 1.00 58.79 249 VAL C C 1
ATOM 8385 O O . VAL D 2 224 ? 17.206 17.704 20.728 1.00 59.65 249 VAL C O 1
ATOM 8389 N N . SER D 2 225 ? 18.858 16.984 19.358 1.00 57.79 250 SER C N 1
ATOM 8390 C CA . SER D 2 225 ? 18.235 17.404 18.097 1.00 58.22 250 SER C CA 1
ATOM 8391 C C . SER D 2 225 ? 17.155 16.428 17.626 1.00 57.31 250 SER C C 1
ATOM 8392 O O . SER D 2 225 ? 17.179 15.257 17.996 1.00 58.32 250 SER C O 1
ATOM 8395 N N . VAL D 2 226 ? 16.218 16.900 16.806 1.00 55.59 251 VAL C N 1
ATOM 8396 C CA . VAL D 2 226 ? 15.174 16.023 16.283 1.00 54.29 251 VAL C CA 1
ATOM 8397 C C . VAL D 2 226 ? 15.511 15.675 14.830 1.00 53.94 251 VAL C C 1
ATOM 8398 O O . VAL D 2 226 ? 14.788 14.919 14.171 1.00 52.66 251 VAL C O 1
ATOM 8402 N N . TYR D 2 227 ? 16.621 16.237 14.344 1.00 52.99 252 TYR C N 1
ATOM 8403 C CA . TYR D 2 227 ? 17.138 15.972 12.994 1.00 52.28 252 TYR C CA 1
ATOM 8404 C C . TYR D 2 227 ? 18.539 16.563 12.893 1.00 52.28 252 TYR C C 1
ATOM 8405 O O . TYR D 2 227 ? 18.990 17.222 13.824 1.00 52.63 252 TYR C O 1
ATOM 8414 N N . LEU D 2 228 ? 19.236 16.331 11.787 1.00 52.37 253 LEU C N 1
ATOM 8415 C CA . LEU D 2 228 ? 20.605 16.821 11.665 1.00 52.74 253 LEU C CA 1
ATOM 8416 C C . LEU D 2 228 ? 20.804 17.978 10.707 1.00 53.20 253 LEU C C 1
ATOM 8417 O O . LEU D 2 228 ? 20.020 18.174 9.780 1.00 55.13 253 LEU C O 1
ATOM 8422 N N . SER D 2 229 ? 21.878 18.728 10.935 1.00 52.01 254 SER C N 1
ATOM 8423 C CA . SER D 2 229 ? 22.240 19.875 10.109 1.00 51.37 254 SER C CA 1
ATOM 8424 C C . SER D 2 229 ? 23.727 20.120 10.296 1.00 50.66 254 SER C C 1
ATOM 8425 O O . SER D 2 229 ? 24.308 19.660 11.264 1.00 51.60 254 SER C O 1
ATOM 8428 N N . HIS D 2 230 ? 24.353 20.837 9.378 1.00 51.15 255 HIS C N 1
ATOM 8429 C CA . HIS D 2 230 ? 25.783 21.087 9.494 1.00 52.99 255 HIS C CA 1
ATOM 8430 C C . HIS D 2 230 ? 26.164 21.716 10.824 1.00 54.26 255 HIS C C 1
ATOM 8431 O O . HIS D 2 230 ? 27.323 21.671 11.231 1.00 56.28 255 HIS C O 1
ATOM 8438 N N . GLY D 2 231 ? 25.192 22.308 11.504 1.00 54.69 256 GLY C N 1
ATOM 8439 C CA . GLY D 2 231 ? 25.488 22.942 12.774 1.00 54.23 256 GLY C CA 1
ATOM 8440 C C . GLY D 2 231 ? 25.372 21.952 13.902 1.00 53.71 256 GLY C C 1
ATOM 8441 O O . GLY D 2 231 ? 26.252 21.873 14.762 1.00 53.92 256 GLY C O 1
ATOM 8442 N N . VAL D 2 232 ? 24.273 21.202 13.898 1.00 53.97 257 VAL C N 1
ATOM 8443 C CA . VAL D 2 232 ? 24.035 20.180 14.915 1.00 54.47 257 VAL C CA 1
ATOM 8444 C C . VAL D 2 232 ? 25.126 19.108 14.818 1.00 55.63 257 VAL C C 1
ATOM 8445 O O . VAL D 2 232 ? 25.468 18.475 15.809 1.00 55.68 257 VAL C O 1
ATOM 8449 N N . TYR D 2 233 ? 25.675 18.921 13.620 1.00 57.45 258 TYR C N 1
ATOM 8450 C CA . TYR D 2 233 ? 26.749 17.957 13.414 1.00 57.56 258 TYR C CA 1
ATOM 8451 C C . TYR D 2 233 ? 28.002 18.457 14.125 1.00 58.10 258 TYR C C 1
ATOM 8452 O O . TYR D 2 233 ? 28.534 17.760 14.985 1.00 60.79 258 TYR C O 1
ATOM 8461 N N . ARG D 2 234 ? 28.469 19.657 13.778 1.00 57.60 259 ARG C N 1
ATOM 8462 C CA . ARG D 2 234 ? 29.667 20.216 14.415 1.00 56.84 259 ARG C CA 1
ATOM 8463 C C . ARG D 2 234 ? 29.544 20.160 15.942 1.00 57.56 259 ARG C C 1
ATOM 8464 O O . ARG D 2 234 ? 30.544 20.068 16.665 1.00 56.38 259 ARG C O 1
ATOM 8472 N N . GLY D 2 235 ? 28.307 20.224 16.423 1.00 58.52 260 GLY C N 1
ATOM 8473 C CA . GLY D 2 235 ? 28.069 20.173 17.854 1.00 59.64 260 GLY C CA 1
ATOM 8474 C C . GLY D 2 235 ? 28.302 18.777 18.392 1.00 59.66 260 GLY C C 1
ATOM 8475 O O . GLY D 2 235 ? 28.811 18.603 19.503 1.00 61.06 260 GLY C O 1
ATOM 8476 N N . LEU D 2 236 ? 27.906 17.779 17.610 1.00 58.78 261 LEU C N 1
ATOM 8477 C CA . LEU D 2 236 ? 28.102 16.394 17.995 1.00 58.34 261 LEU C CA 1
ATOM 8478 C C . LEU D 2 236 ? 29.606 16.162 18.035 1.00 58.93 261 LEU C C 1
ATOM 8479 O O . LEU D 2 236 ? 30.124 15.573 18.977 1.00 60.85 261 LEU C O 1
ATOM 8484 N N . LEU D 2 237 ? 30.300 16.654 17.014 1.00 57.97 262 LEU C N 1
ATOM 8485 C CA . LEU D 2 237 ? 31.746 16.517 16.919 1.00 58.26 262 LEU C CA 1
ATOM 8486 C C . LEU D 2 237 ? 32.495 17.140 18.106 1.00 59.90 262 LEU C C 1
ATOM 8487 O O . LEU D 2 237 ? 33.675 16.859 18.318 1.00 60.09 262 LEU C O 1
ATOM 8492 N N . ARG D 2 238 ? 31.815 17.987 18.870 1.00 61.37 263 ARG C N 1
ATOM 8493 C CA . ARG D 2 238 ? 32.436 18.660 20.006 1.00 63.64 263 ARG C CA 1
ATOM 8494 C C . ARG D 2 238 ? 31.653 18.509 21.295 1.00 63.81 263 ARG C C 1
ATOM 8495 O O . ARG D 2 238 ? 31.692 19.393 22.149 1.00 62.78 263 ARG C O 1
ATOM 8503 N N . ASN D 2 239 ? 30.935 17.401 21.429 1.00 65.07 264 ASN C N 1
ATOM 8504 C CA . ASN D 2 239 ? 30.140 17.122 22.631 1.00 66.32 264 ASN C CA 1
ATOM 8505 C C . ASN D 2 239 ? 29.206 18.252 23.047 1.00 65.66 264 ASN C C 1
ATOM 8506 O O . ASN D 2 239 ? 28.554 18.176 24.098 1.00 65.97 264 ASN C O 1
ATOM 8511 N N . LYS D 2 240 ? 29.137 19.293 22.225 1.00 63.78 265 LYS C N 1
ATOM 8512 C CA . LYS D 2 240 ? 28.258 20.405 22.525 1.00 61.69 265 LYS C CA 1
ATOM 8513 C C . LYS D 2 240 ? 26.829 19.905 22.342 1.00 61.68 265 LYS C C 1
ATOM 8514 O O . LYS D 2 240 ? 25.876 20.513 22.828 1.00 62.28 265 LYS C O 1
ATOM 8520 N N . VAL D 2 241 ? 26.688 18.778 21.647 1.00 61.58 266 VAL C N 1
ATOM 8521 C CA . VAL D 2 241 ? 25.378 18.167 21.418 1.00 62.06 266 VAL C CA 1
ATOM 8522 C C . VAL D 2 241 ? 25.458 16.701 21.842 1.00 61.13 266 VAL C C 1
ATOM 8523 O O . VAL D 2 241 ? 26.489 16.065 21.681 1.00 61.58 266 VAL C O 1
ATOM 8527 N N . LEU D 2 242 ? 24.380 16.157 22.383 1.00 60.93 267 LEU C N 1
ATOM 8528 C CA . LEU D 2 242 ? 24.411 14.768 22.806 1.00 61.86 267 LEU C CA 1
ATOM 8529 C C . LEU D 2 242 ? 24.000 13.806 21.707 1.00 63.90 267 LEU C C 1
ATOM 8530 O O . LEU D 2 242 ? 24.808 13.012 21.223 1.00 64.34 267 LEU C O 1
ATOM 8535 N N . PHE D 2 243 ? 22.738 13.886 21.310 1.00 66.14 268 PHE C N 1
ATOM 8536 C CA . PHE D 2 243 ? 22.197 13.002 20.287 1.00 67.55 268 PHE C CA 1
ATOM 8537 C C . PHE D 2 243 ? 21.678 13.762 19.062 1.00 67.92 268 PHE C C 1
ATOM 8538 O O . PHE D 2 243 ? 21.737 14.990 19.017 1.00 68.24 268 PHE C O 1
ATOM 8546 N N . ALA D 2 244 ? 21.188 13.018 18.071 1.00 68.09 269 ALA C N 1
ATOM 8547 C CA . ALA D 2 244 ? 20.648 13.584 16.837 1.00 67.74 269 ALA C CA 1
ATOM 8548 C C . ALA D 2 244 ? 20.416 12.502 15.781 1.00 68.54 269 ALA C C 1
ATOM 8549 O O . ALA D 2 244 ? 21.367 11.929 15.238 1.00 68.56 269 ALA C O 1
ATOM 8551 N N . PRO D 2 245 ? 19.143 12.198 15.483 1.00 67.92 270 PRO C N 1
ATOM 8552 C CA . PRO D 2 245 ? 18.846 11.181 14.476 1.00 67.57 270 PRO C CA 1
ATOM 8553 C C . PRO D 2 245 ? 19.031 11.754 13.076 1.00 68.44 270 PRO C C 1
ATOM 8554 O O . PRO D 2 245 ? 18.418 12.759 12.745 1.00 69.54 270 PRO C O 1
ATOM 8558 N N . THR D 2 246 ? 19.865 11.124 12.254 1.00 69.32 271 THR C N 1
ATOM 8559 C CA . THR D 2 246 ? 20.083 11.597 10.889 1.00 70.09 271 THR C CA 1
ATOM 8560 C C . THR D 2 246 ? 19.230 10.803 9.907 1.00 70.49 271 THR C C 1
ATOM 8561 O O . THR D 2 246 ? 19.329 9.574 9.859 1.00 70.46 271 THR C O 1
ATOM 8565 N N . ASP D 2 247 ? 18.398 11.500 9.131 1.00 70.74 272 ASP C N 1
ATOM 8566 C CA . ASP D 2 247 ? 17.542 10.842 8.148 1.00 69.61 272 ASP C CA 1
ATOM 8567 C C . ASP D 2 247 ? 18.184 10.920 6.771 1.00 69.14 272 ASP C C 1
ATOM 8568 O O . ASP D 2 247 ? 17.506 10.930 5.746 1.00 68.49 272 ASP C O 1
ATOM 8573 N N . LYS D 2 248 ? 19.514 10.969 6.784 1.00 70.56 273 LYS C N 1
ATOM 8574 C CA . LYS D 2 248 ? 20.331 11.010 5.579 1.00 72.17 273 LYS C CA 1
ATOM 8575 C C . LYS D 2 248 ? 19.648 11.766 4.462 1.00 72.89 273 LYS C C 1
ATOM 8576 O O . LYS D 2 248 ? 18.816 11.217 3.740 1.00 72.54 273 LYS C O 1
ATOM 8582 N N . MET D 2 249 ? 20.018 13.036 4.331 1.00 74.36 274 MET C N 1
ATOM 8583 C CA . MET D 2 249 ? 19.453 13.923 3.318 1.00 73.35 274 MET C CA 1
ATOM 8584 C C . MET D 2 249 ? 20.079 13.745 1.930 1.00 72.32 274 MET C C 1
ATOM 8585 O O . MET D 2 249 ? 19.374 13.490 0.947 1.00 70.96 274 MET C O 1
ATOM 8590 N N . VAL D 2 250 ? 21.399 13.904 1.854 1.00 71.81 275 VAL C N 1
ATOM 8591 C CA . VAL D 2 250 ? 22.111 13.755 0.591 1.00 72.00 275 VAL C CA 1
ATOM 8592 C C . VAL D 2 250 ? 21.589 12.538 -0.153 1.00 74.09 275 VAL C C 1
ATOM 8593 O O . VAL D 2 250 ? 21.361 12.586 -1.356 1.00 74.80 275 VAL C O 1
ATOM 8597 N N . GLN D 2 251 ? 21.393 11.443 0.568 1.00 76.41 276 GLN C N 1
ATOM 8598 C CA . GLN D 2 251 ? 20.883 10.225 -0.046 1.00 77.74 276 GLN C CA 1
ATOM 8599 C C . GLN D 2 251 ? 19.401 10.343 -0.379 1.00 76.60 276 GLN C C 1
ATOM 8600 O O . GLN D 2 251 ? 18.956 9.793 -1.386 1.00 77.46 276 GLN C O 1
ATOM 8606 N N . GLN D 2 252 ? 18.646 11.053 0.463 1.00 74.75 277 GLN C N 1
ATOM 8607 C CA . GLN D 2 252 ? 17.214 11.223 0.244 1.00 72.17 277 GLN C CA 1
ATOM 8608 C C . GLN D 2 252 ? 17.011 11.918 -1.088 1.00 70.56 277 GLN C C 1
ATOM 8609 O O . GLN D 2 252 ? 15.956 11.802 -1.713 1.00 69.15 277 GLN C O 1
ATOM 8615 N N . GLY D 2 253 ? 18.044 12.630 -1.521 1.00 69.36 278 GLY C N 1
ATOM 8616 C CA . GLY D 2 253 ? 17.985 13.320 -2.790 1.00 68.70 278 GLY C CA 1
ATOM 8617 C C . GLY D 2 253 ? 18.238 12.336 -3.914 1.00 68.49 278 GLY C C 1
ATOM 8618 O O . GLY D 2 253 ? 17.422 12.199 -4.832 1.00 67.03 278 GLY C O 1
ATOM 8619 N N . ARG D 2 254 ? 19.376 11.647 -3.835 1.00 68.89 279 ARG C N 1
ATOM 8620 C CA . ARG D 2 254 ? 19.760 10.651 -4.835 1.00 68.70 279 ARG C CA 1
ATOM 8621 C C . ARG D 2 254 ? 18.571 9.747 -5.121 1.00 69.20 279 ARG C C 1
ATOM 8622 O O . ARG D 2 254 ? 18.263 9.445 -6.269 1.00 69.62 279 ARG C O 1
ATOM 8630 N N . LEU D 2 255 ? 17.896 9.329 -4.063 1.00 70.01 280 LEU C N 1
ATOM 8631 C CA . LEU D 2 255 ? 16.739 8.470 -4.201 1.00 72.45 280 LEU C CA 1
ATOM 8632 C C . LEU D 2 255 ? 15.708 9.014 -5.202 1.00 72.98 280 LEU C C 1
ATOM 8633 O O . LEU D 2 255 ? 15.286 8.290 -6.108 1.00 73.54 280 LEU C O 1
ATOM 8638 N N . SER D 2 256 ? 15.316 10.280 -5.053 1.00 73.88 281 SER C N 1
ATOM 8639 C CA . SER D 2 256 ? 14.337 10.896 -5.955 1.00 73.30 281 SER C CA 1
ATOM 8640 C C . SER D 2 256 ? 14.830 10.960 -7.394 1.00 73.68 281 SER C C 1
ATOM 8641 O O . SER D 2 256 ? 14.073 10.689 -8.320 1.00 72.26 281 SER C O 1
ATOM 8644 N N . VAL D 2 257 ? 16.091 11.332 -7.585 1.00 74.76 282 VAL C N 1
ATOM 8645 C CA . VAL D 2 257 ? 16.653 11.389 -8.929 1.00 76.62 282 VAL C CA 1
ATOM 8646 C C . VAL D 2 257 ? 16.500 10.015 -9.574 1.00 79.36 282 VAL C C 1
ATOM 8647 O O . VAL D 2 257 ? 15.911 9.876 -10.648 1.00 80.63 282 VAL C O 1
ATOM 8651 N N . MET D 2 258 ? 17.045 9.003 -8.903 1.00 80.79 283 MET C N 1
ATOM 8652 C CA . MET D 2 258 ? 16.991 7.636 -9.388 1.00 80.54 283 MET C CA 1
ATOM 8653 C C . MET D 2 258 ? 15.565 7.234 -9.711 1.00 80.10 283 MET C C 1
ATOM 8654 O O . MET D 2 258 ? 15.290 6.746 -10.799 1.00 79.44 283 MET C O 1
ATOM 8659 N N . GLN D 2 259 ? 14.658 7.435 -8.761 1.00 80.52 284 GLN C N 1
ATOM 8660 C CA . GLN D 2 259 ? 13.256 7.081 -8.974 1.00 81.62 284 GLN C CA 1
ATOM 8661 C C . GLN D 2 259 ? 12.733 7.528 -10.344 1.00 82.01 284 GLN C C 1
ATOM 8662 O O . GLN D 2 259 ? 12.215 6.715 -11.107 1.00 81.68 284 GLN C O 1
ATOM 8668 N N . ALA D 2 260 ? 12.865 8.816 -10.653 1.00 82.25 285 ALA C N 1
ATOM 8669 C CA . ALA D 2 260 ? 12.385 9.332 -11.927 1.00 82.12 285 ALA C CA 1
ATOM 8670 C C . ALA D 2 260 ? 13.242 8.856 -13.093 1.00 82.67 285 ALA C C 1
ATOM 8671 O O . ALA D 2 260 ? 12.718 8.535 -14.156 1.00 82.12 285 ALA C O 1
ATOM 8673 N N . ALA D 2 261 ? 14.555 8.803 -12.898 1.00 83.59 286 ALA C N 1
ATOM 8674 C CA . ALA D 2 261 ? 15.451 8.360 -13.964 1.00 85.50 286 ALA C CA 1
ATOM 8675 C C . ALA D 2 261 ? 15.183 6.904 -14.370 1.00 86.69 286 ALA C C 1
ATOM 8676 O O . ALA D 2 261 ? 15.472 6.499 -15.497 1.00 86.58 286 ALA C O 1
ATOM 8678 N N . HIS D 2 262 ? 14.626 6.128 -13.444 1.00 88.18 287 HIS C N 1
ATOM 8679 C CA . HIS D 2 262 ? 14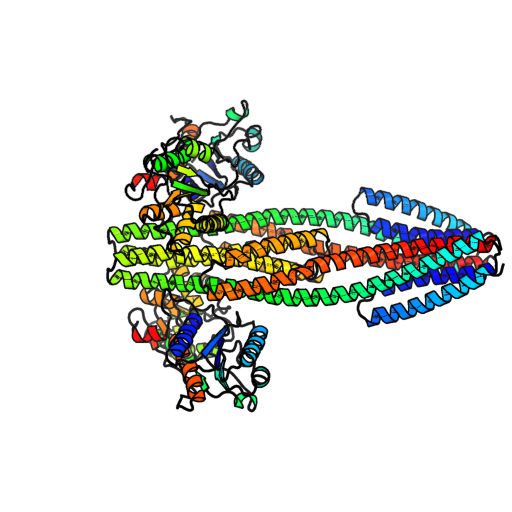.302 4.722 -13.683 1.00 87.94 287 HIS C CA 1
ATOM 8680 C C . HIS D 2 262 ? 12.939 4.594 -14.350 1.00 88.10 287 HIS C C 1
ATOM 8681 O O . HIS D 2 262 ? 12.779 3.851 -15.311 1.00 89.02 287 HIS C O 1
ATOM 8688 N N . TYR D 2 263 ? 11.954 5.318 -13.832 1.00 88.05 288 TYR C N 1
ATOM 8689 C CA . TYR D 2 263 ? 10.616 5.291 -14.407 1.00 88.04 288 TYR C CA 1
ATOM 8690 C C . TYR D 2 263 ? 10.673 5.816 -15.838 1.00 89.64 288 TYR C C 1
ATOM 8691 O O . TYR D 2 263 ? 9.743 5.621 -16.616 1.00 90.72 288 TYR C O 1
ATOM 8700 N N . LEU D 2 264 ? 11.766 6.489 -16.183 1.00 91.11 289 LEU C N 1
ATOM 8701 C CA . LEU D 2 264 ? 11.914 7.027 -17.527 1.00 92.97 289 LEU C CA 1
ATOM 8702 C C . LEU D 2 264 ? 12.859 6.199 -18.397 1.00 93.72 289 LEU C C 1
ATOM 8703 O O . LEU D 2 264 ? 13.254 6.623 -19.482 1.00 94.72 289 LEU C O 1
ATOM 8708 N N . ARG D 2 265 ? 13.223 5.020 -17.914 1.00 93.75 290 ARG C N 1
ATOM 8709 C CA . ARG D 2 265 ? 14.081 4.115 -18.666 1.00 94.08 290 ARG C CA 1
ATOM 8710 C C . ARG D 2 265 ? 13.544 2.712 -18.391 1.00 95.61 290 ARG C C 1
ATOM 8711 O O . ARG D 2 265 ? 14.174 1.702 -18.712 1.00 95.50 290 ARG C O 1
ATOM 8719 N N . HIS D 2 266 ? 12.354 2.695 -17.794 1.00 97.23 291 HIS C N 1
ATOM 8720 C CA . HIS D 2 266 ? 11.626 1.491 -17.410 1.00 98.82 291 HIS C CA 1
ATOM 8721 C C . HIS D 2 266 ? 12.448 0.459 -16.643 1.00 99.40 291 HIS C C 1
ATOM 8722 O O . HIS D 2 266 ? 12.346 -0.748 -16.891 1.00 99.51 291 HIS C O 1
ATOM 8729 N N . GLN D 2 267 ? 13.265 0.944 -15.713 1.00 99.18 292 GLN C N 1
ATOM 8730 C CA . GLN D 2 267 ? 14.083 0.074 -14.881 1.00 98.75 292 GLN C CA 1
ATOM 8731 C C . GLN D 2 267 ? 13.354 -0.032 -13.545 1.00 99.28 292 GLN C C 1
ATOM 8732 O O . GLN D 2 267 ? 12.463 0.767 -13.252 1.00 99.29 292 GLN C O 1
ATOM 8738 N N . PRO D 2 268 ? 13.702 -1.030 -12.725 1.00 99.63 293 PRO C N 1
ATOM 8739 C CA . PRO D 2 268 ? 13.021 -1.167 -11.435 1.00 99.56 293 PRO C CA 1
ATOM 8740 C C . PRO D 2 268 ? 13.478 -0.141 -10.400 1.00 99.34 293 PRO C C 1
ATOM 8741 O O . PRO D 2 268 ? 14.675 0.040 -10.170 1.00 99.78 293 PRO C O 1
ATOM 8745 N N . TYR D 2 269 ? 12.515 0.539 -9.790 1.00 98.49 294 TYR C N 1
ATOM 8746 C CA . TYR D 2 269 ? 12.808 1.539 -8.768 1.00 98.12 294 TYR C CA 1
ATOM 8747 C C . TYR D 2 269 ? 11.795 1.340 -7.644 1.00 97.92 294 TYR C C 1
ATOM 8748 O O . TYR D 2 269 ? 10.670 0.905 -7.896 1.00 97.29 294 TYR C O 1
ATOM 8757 N N . GLU D 2 270 ? 12.179 1.638 -6.407 1.00 97.46 295 GLU C N 1
ATOM 8758 C CA . GLU D 2 270 ? 11.248 1.467 -5.300 1.00 96.70 295 GLU C CA 1
ATOM 8759 C C . GLU D 2 270 ? 10.173 2.537 -5.382 1.00 95.27 295 GLU C C 1
ATOM 8760 O O . GLU D 2 270 ? 10.476 3.727 -5.380 1.00 94.82 295 GLU C O 1
ATOM 8766 N N . LYS D 2 271 ? 8.918 2.109 -5.469 1.00 94.05 296 LYS C N 1
ATOM 8767 C CA . LYS D 2 271 ? 7.804 3.041 -5.556 1.00 93.55 296 LYS C CA 1
ATOM 8768 C C . LYS D 2 271 ? 7.791 3.999 -4.371 1.00 92.85 296 LYS C C 1
ATOM 8769 O O . LYS D 2 271 ? 7.866 5.212 -4.544 1.00 93.73 296 LYS C O 1
ATOM 8775 N N . GLN D 2 272 ? 7.688 3.456 -3.164 1.00 91.39 297 GLN C N 1
ATOM 8776 C CA . GLN D 2 272 ? 7.671 4.288 -1.970 1.00 90.01 297 GLN C CA 1
ATOM 8777 C C . GLN D 2 272 ? 8.948 4.060 -1.167 1.00 89.01 297 GLN C C 1
ATOM 8778 O O . GLN D 2 272 ? 8.958 3.298 -0.201 1.00 89.98 297 GLN C O 1
ATOM 8784 N N . ALA D 2 273 ? 10.025 4.721 -1.578 1.00 87.52 298 ALA C N 1
ATOM 8785 C CA . ALA D 2 273 ? 11.310 4.591 -0.906 1.00 86.11 298 ALA C CA 1
ATOM 8786 C C . ALA D 2 273 ? 11.489 5.566 0.268 1.00 85.64 298 ALA C C 1
ATOM 8787 O O . ALA D 2 273 ? 10.791 6.579 0.377 1.00 84.86 298 ALA C O 1
ATOM 8789 N N . SER D 2 274 ? 12.442 5.240 1.138 1.00 84.91 299 SER C N 1
ATOM 8790 C CA . SER D 2 274 ? 12.738 6.027 2.332 1.00 84.38 299 SER C CA 1
ATOM 8791 C C . SER D 2 274 ? 13.970 5.457 3.030 1.00 83.71 299 SER C C 1
ATOM 8792 O O . SER D 2 274 ? 13.927 4.352 3.550 1.00 85.05 299 SER C O 1
ATOM 8795 N N . PRO D 2 275 ? 15.080 6.213 3.065 1.00 83.47 300 PRO C N 1
ATOM 8796 C CA . PRO D 2 275 ? 16.294 5.715 3.718 1.00 83.35 300 PRO C CA 1
ATOM 8797 C C . PRO D 2 275 ? 16.031 5.317 5.164 1.00 83.31 300 PRO C C 1
ATOM 8798 O O . PRO D 2 275 ? 14.951 5.574 5.717 1.00 82.76 300 PRO C O 1
ATOM 8802 N N . ILE D 2 276 ? 17.025 4.689 5.776 1.00 83.04 301 ILE C N 1
ATOM 8803 C CA . ILE D 2 276 ? 16.884 4.251 7.152 1.00 82.79 301 ILE C CA 1
ATOM 8804 C C . ILE D 2 276 ? 17.561 5.233 8.090 1.00 80.91 301 ILE C C 1
ATOM 8805 O O . ILE D 2 276 ? 18.743 5.554 7.931 1.00 79.78 301 ILE C O 1
ATOM 8810 N N . ILE D 2 277 ? 16.792 5.702 9.067 1.00 78.96 302 ILE C N 1
ATOM 8811 C CA . ILE D 2 277 ? 17.266 6.663 10.058 1.00 78.15 302 ILE C CA 1
ATOM 8812 C C . ILE D 2 277 ? 18.377 6.075 10.928 1.00 78.62 302 ILE C C 1
ATOM 8813 O O . ILE D 2 277 ? 18.222 4.999 11.500 1.00 78.90 302 ILE C O 1
ATOM 8818 N N . LYS D 2 278 ? 19.497 6.785 11.023 1.00 79.08 303 LYS C N 1
ATOM 8819 C CA . LYS D 2 278 ? 20.630 6.317 11.809 1.00 80.03 303 LYS C CA 1
ATOM 8820 C C . LYS D 2 278 ? 20.926 7.191 13.042 1.00 80.74 303 LYS C C 1
ATOM 8821 O O . LYS D 2 278 ? 21.044 8.411 12.933 1.00 81.26 303 LYS C O 1
ATOM 8827 N N . PRO D 2 279 ? 21.049 6.570 14.234 1.00 80.50 304 PRO C N 1
ATOM 8828 C CA . PRO D 2 279 ? 21.337 7.262 15.499 1.00 78.87 304 PRO C CA 1
ATOM 8829 C C . PRO D 2 279 ? 22.758 7.805 15.503 1.00 78.01 304 PRO C C 1
ATOM 8830 O O . PRO D 2 279 ? 23.687 7.083 15.145 1.00 78.46 304 PRO C O 1
ATOM 8834 N N . LEU D 2 280 ? 22.927 9.063 15.903 1.00 77.11 305 LEU C N 1
ATOM 8835 C CA . LEU D 2 280 ? 24.254 9.681 15.956 1.00 76.90 305 LEU C CA 1
ATOM 8836 C C . LEU D 2 280 ? 24.590 10.236 17.337 1.00 76.27 305 LEU C C 1
ATOM 8837 O O . LEU D 2 280 ? 23.726 10.787 18.026 1.00 76.06 305 LEU C O 1
ATOM 8842 N N . THR D 2 281 ? 25.854 10.089 17.730 1.00 75.05 306 THR C N 1
ATOM 8843 C CA . THR D 2 281 ? 26.329 10.571 19.021 1.00 74.41 306 THR C CA 1
ATOM 8844 C C . THR D 2 281 ? 27.711 11.159 18.806 1.00 73.26 306 THR C C 1
ATOM 8845 O O . THR D 2 281 ? 28.317 10.959 17.760 1.00 73.08 306 THR C O 1
ATOM 8849 N N . PRO D 2 282 ? 28.237 11.878 19.806 1.00 73.39 307 PRO C N 1
ATOM 8850 C CA . PRO D 2 282 ? 29.555 12.524 19.761 1.00 74.52 307 PRO C CA 1
ATOM 8851 C C . PRO D 2 282 ? 30.715 11.691 19.213 1.00 76.10 307 PRO C C 1
ATOM 8852 O O . PRO D 2 282 ? 31.706 12.234 18.708 1.00 74.97 307 PRO C O 1
ATOM 8856 N N . LYS D 2 283 ? 30.598 10.373 19.324 1.00 77.30 308 LYS C N 1
ATOM 8857 C CA . LYS D 2 283 ? 31.641 9.477 18.839 1.00 77.72 308 LYS C CA 1
ATOM 8858 C C . LYS D 2 283 ? 31.073 8.508 17.798 1.00 77.50 308 LYS C C 1
ATOM 8859 O O . LYS D 2 283 ? 31.816 7.942 16.999 1.00 77.92 308 LYS C O 1
ATOM 8865 N N . THR D 2 284 ? 29.752 8.335 17.817 1.00 76.05 309 THR C N 1
ATOM 8866 C CA . THR D 2 284 ? 29.040 7.450 16.892 1.00 73.98 309 THR C CA 1
ATOM 8867 C C . THR D 2 284 ? 28.917 8.070 15.493 1.00 73.61 309 THR C C 1
ATOM 8868 O O . THR D 2 284 ? 27.982 7.765 14.746 1.00 72.79 309 THR C O 1
ATOM 8872 N N . LEU D 2 285 ? 29.871 8.919 15.128 1.00 73.51 310 LEU C N 1
ATOM 8873 C CA . LEU D 2 285 ? 29.820 9.589 13.832 1.00 74.37 310 LEU C CA 1
ATOM 8874 C C . LEU D 2 285 ? 30.463 8.845 12.676 1.00 75.47 310 LEU C C 1
ATOM 8875 O O . LEU D 2 285 ? 31.480 9.283 12.144 1.00 73.98 310 LEU C O 1
ATOM 8880 N N . HIS D 2 286 ? 29.848 7.734 12.276 1.00 78.63 311 HIS C N 1
ATOM 8881 C CA . HIS D 2 286 ? 30.353 6.914 11.169 1.00 81.25 311 HIS C CA 1
ATOM 8882 C C . HIS D 2 286 ? 30.391 7.717 9.865 1.00 81.82 311 HIS C C 1
ATOM 8883 O O . HIS D 2 286 ? 29.349 8.153 9.372 1.00 82.50 311 HIS C O 1
ATOM 8890 N N . ASP D 2 287 ? 31.581 7.897 9.299 1.00 81.76 312 ASP C N 1
ATOM 8891 C CA . ASP D 2 287 ? 31.721 8.656 8.058 1.00 82.11 312 ASP C CA 1
ATOM 8892 C C . ASP D 2 287 ? 30.756 8.242 6.946 1.00 82.55 312 ASP C C 1
ATOM 8893 O O . ASP D 2 287 ? 30.036 9.077 6.408 1.00 83.36 312 ASP C O 1
ATOM 8898 N N . ASP D 2 288 ? 30.727 6.960 6.607 1.00 83.33 313 ASP C N 1
ATOM 8899 C CA . ASP D 2 288 ? 29.852 6.489 5.539 1.00 84.25 313 ASP C CA 1
ATOM 8900 C C . ASP D 2 288 ? 28.421 7.026 5.629 1.00 84.10 313 ASP C C 1
ATOM 8901 O O . ASP D 2 288 ? 27.788 7.294 4.600 1.00 83.99 313 ASP C O 1
ATOM 8906 N N . THR D 2 289 ? 27.915 7.192 6.849 1.00 83.38 314 THR C N 1
ATOM 8907 C CA . THR D 2 289 ? 26.555 7.683 7.034 1.00 83.09 314 THR C CA 1
ATOM 8908 C C . THR D 2 289 ? 26.410 9.204 6.975 1.00 83.46 314 THR C C 1
ATOM 8909 O O . THR D 2 289 ? 25.381 9.708 6.535 1.00 84.03 314 THR C O 1
ATOM 8913 N N . ILE D 2 290 ? 27.422 9.946 7.406 1.00 83.24 315 ILE C N 1
ATOM 8914 C CA . ILE D 2 290 ? 27.309 11.393 7.351 1.00 82.99 315 ILE C CA 1
ATOM 8915 C C . ILE D 2 290 ? 27.494 11.864 5.923 1.00 83.69 315 ILE C C 1
ATOM 8916 O O . ILE D 2 290 ? 27.208 13.012 5.605 1.00 84.52 315 ILE C O 1
ATOM 8921 N N . GLU D 2 291 ? 27.983 10.983 5.060 1.00 84.64 316 GLU C N 1
ATOM 8922 C CA . GLU D 2 291 ? 28.184 11.344 3.664 1.00 85.56 316 GLU C CA 1
ATOM 8923 C C . GLU D 2 291 ? 26.855 11.361 2.932 1.00 84.95 316 GLU C C 1
ATOM 8924 O O . GLU D 2 291 ? 26.657 12.142 2.013 1.00 84.59 316 GLU C O 1
ATOM 8930 N N . GLU D 2 292 ? 25.951 10.480 3.334 1.00 85.54 317 GLU C N 1
ATOM 8931 C CA . GLU D 2 292 ? 24.635 10.404 2.719 1.00 86.66 317 GLU C CA 1
ATOM 8932 C C . GLU D 2 292 ? 23.710 11.288 3.535 1.00 85.03 317 GLU C C 1
ATOM 8933 O O . GLU D 2 292 ? 22.486 11.150 3.485 1.00 84.30 317 GLU C O 1
ATOM 8939 N N . SER D 2 293 ? 24.317 12.191 4.300 1.00 83.35 318 SER C N 1
ATOM 8940 C CA . SER D 2 293 ? 23.571 13.109 5.148 1.00 80.60 318 SER C CA 1
ATOM 8941 C C . SER D 2 293 ? 23.850 14.581 4.884 1.00 79.47 318 SER C C 1
ATOM 8942 O O . SER D 2 293 ? 22.985 15.290 4.386 1.00 79.55 318 SER C O 1
ATOM 8945 N N . LEU D 2 294 ? 25.052 15.043 5.209 1.00 78.42 319 LEU C N 1
ATOM 8946 C CA . LEU D 2 294 ? 25.370 16.450 5.021 1.00 79.11 319 LEU C CA 1
ATOM 8947 C C . LEU D 2 294 ? 26.395 16.742 3.946 1.00 79.69 319 LEU C C 1
ATOM 8948 O O . LEU D 2 294 ? 27.493 16.207 3.961 1.00 81.15 319 LEU C O 1
ATOM 8953 N N . SER D 2 295 ? 26.019 17.624 3.029 1.00 80.27 320 SER C N 1
ATOM 8954 C CA . SER D 2 295 ? 26.868 18.049 1.924 1.00 79.81 320 SER C CA 1
ATOM 8955 C C . SER D 2 295 ? 28.283 18.448 2.342 1.00 78.87 320 SER C C 1
ATOM 8956 O O . SER D 2 295 ? 28.518 18.833 3.478 1.00 77.50 320 SER C O 1
ATOM 8959 N N . PRO D 2 296 ? 29.243 18.362 1.413 1.00 79.75 321 PRO C N 1
ATOM 8960 C CA . PRO D 2 296 ? 30.649 18.705 1.646 1.00 81.20 321 PRO C CA 1
ATOM 8961 C C . PRO D 2 296 ? 30.843 20.181 1.928 1.00 82.29 321 PRO C C 1
ATOM 8962 O O . PRO D 2 296 ? 29.899 20.962 1.845 1.00 83.83 321 PRO C O 1
ATOM 8966 N N . SER D 2 297 ? 32.073 20.553 2.262 1.00 82.92 322 SER C N 1
ATOM 8967 C CA . SER D 2 297 ? 32.402 21.942 2.527 1.00 84.12 322 SER C CA 1
ATOM 8968 C C . SER D 2 297 ? 32.903 22.487 1.203 1.00 86.33 322 SER C C 1
ATOM 8969 O O . SER D 2 297 ? 32.977 21.743 0.224 1.00 86.17 322 SER C O 1
ATOM 8972 N N . GLU D 2 298 ? 33.245 23.772 1.166 1.00 89.18 323 GLU C N 1
ATOM 8973 C CA . GLU D 2 298 ? 33.722 24.405 -0.064 1.00 91.71 323 GLU C CA 1
ATOM 8974 C C . GLU D 2 298 ? 32.693 24.228 -1.185 1.00 92.36 323 GLU C C 1
ATOM 8975 O O . GLU D 2 298 ? 32.776 24.877 -2.229 1.00 92.36 323 GLU C O 1
ATOM 8981 N N . TYR D 2 299 ? 31.721 23.349 -0.952 1.00 92.70 324 TYR C N 1
ATOM 8982 C CA . TYR D 2 299 ? 30.668 23.074 -1.913 1.00 92.94 324 TYR C CA 1
ATOM 8983 C C . TYR D 2 299 ? 29.824 24.328 -2.095 1.00 94.93 324 TYR C C 1
ATOM 8984 O O . TYR D 2 299 ? 30.057 25.351 -1.439 1.00 95.14 324 TYR C O 1
ATOM 8993 N N . ARG D 2 300 ? 28.851 24.242 -2.995 1.00 96.18 325 ARG C N 1
ATOM 8994 C CA . ARG D 2 300 ? 27.959 25.350 -3.297 1.00 96.50 325 ARG C CA 1
ATOM 8995 C C . ARG D 2 300 ? 26.746 24.778 -4.012 1.00 95.38 325 ARG C C 1
ATOM 8996 O O . ARG D 2 300 ? 26.885 23.943 -4.907 1.00 95.53 325 ARG C O 1
ATOM 9004 N N . PRO D 2 301 ? 25.538 25.214 -3.630 1.00 94.35 326 PRO C N 1
ATOM 9005 C CA . PRO D 2 301 ? 24.353 24.683 -4.307 1.00 93.57 326 PRO C CA 1
ATOM 9006 C C . PRO D 2 301 ? 24.428 24.995 -5.801 1.00 93.37 326 PRO C C 1
ATOM 9007 O O . PRO D 2 301 ? 24.810 26.096 -6.199 1.00 92.60 326 PRO C O 1
ATOM 9011 N N . THR D 2 302 ? 24.077 24.016 -6.625 1.00 93.65 327 THR C N 1
ATOM 9012 C CA . THR D 2 302 ? 24.124 24.194 -8.071 1.00 93.44 327 THR C CA 1
ATOM 9013 C C . THR D 2 302 ? 22.825 23.773 -8.747 1.00 93.28 327 THR C C 1
ATOM 9014 O O . THR D 2 302 ? 21.905 23.338 -8.022 1.00 92.65 327 THR C O 1
#

B-factor: mean 64.68, std 20.9, range [10.98, 120.96]

Radius of gyration: 38.15 Å; Cα contacts (8 Å, |Δi|>4): 1955; chains: 4; bounding box: 110×98×74 Å